Protein AF-0000000086629583 (afdb_homodimer)

Radius of gyration: 38.99 Å; Cα contacts (8 Å, |Δi|>4): 1398; chains: 2; bounding box: 131×143×115 Å

Structure (mmCIF, N/CA/C/O backbone):
data_AF-0000000086629583-model_v1
#
loop_
_entity.id
_entity.type
_entity.pdbx_description
1 polymer 'Zn(2)-C6 fungal-type domain-containing protein'
#
loop_
_atom_site.group_PDB
_atom_site.id
_atom_site.type_symbol
_atom_site.label_atom_id
_atom_site.label_alt_id
_atom_site.label_comp_id
_atom_site.label_asym_id
_atom_site.label_entity_id
_atom_site.label_seq_id
_atom_site.pdbx_PDB_ins_code
_atom_site.Cartn_x
_atom_site.Cartn_y
_atom_site.Cartn_z
_atom_site.occupancy
_atom_site.B_iso_or_equiv
_atom_site.auth_seq_id
_atom_site.auth_comp_id
_atom_site.auth_asym_id
_atom_site.auth_atom_id
_atom_site.pdbx_PDB_model_num
ATOM 1 N N . MET A 1 1 ? 55.531 71.188 -16.859 1 23.86 1 MET A N 1
ATOM 2 C CA . MET A 1 1 ? 55.5 70.938 -18.297 1 23.86 1 MET A CA 1
ATOM 3 C C . MET A 1 1 ? 55.062 69.562 -18.625 1 23.86 1 MET A C 1
ATOM 5 O O . MET A 1 1 ? 55.812 68.562 -18.328 1 23.86 1 MET A O 1
ATOM 9 N N . GLN A 1 2 ? 53.812 69.25 -18.5 1 25.25 2 GLN A N 1
ATOM 10 C CA . GLN A 1 2 ? 52.844 68.25 -18.109 1 25.25 2 GLN A CA 1
ATOM 11 C C . GLN A 1 2 ? 52.562 67.312 -19.281 1 25.25 2 GLN A C 1
ATOM 13 O O . GLN A 1 2 ? 52 67.688 -20.297 1 25.25 2 GLN A O 1
ATOM 18 N N . PRO A 1 3 ? 53.562 66.375 -19.484 1 27.41 3 PRO A N 1
ATOM 19 C CA . PRO A 1 3 ? 53.656 65.688 -20.75 1 27.41 3 PRO A CA 1
ATOM 20 C C . PRO A 1 3 ? 52.375 64.875 -21.062 1 27.41 3 PRO A C 1
ATOM 22 O O . PRO A 1 3 ? 51.719 64.375 -20.156 1 27.41 3 PRO A O 1
ATOM 25 N N . GLN A 1 4 ? 51.75 65.312 -22.109 1 24.98 4 GLN A N 1
ATOM 26 C CA . GLN A 1 4 ? 50.406 65 -22.656 1 24.98 4 GLN A CA 1
ATOM 27 C C . GLN A 1 4 ? 50.312 63.562 -23.094 1 24.98 4 GLN A C 1
ATOM 29 O O . GLN A 1 4 ? 51.062 63.125 -23.984 1 24.98 4 GLN A O 1
ATOM 34 N N . LEU A 1 5 ? 50.125 62.719 -22.062 1 27.83 5 LEU A N 1
ATOM 35 C CA . LEU A 1 5 ? 50.281 61.281 -22.219 1 27.83 5 LEU A CA 1
ATOM 36 C C . LEU A 1 5 ? 49.375 60.75 -23.328 1 27.83 5 LEU A C 1
ATOM 38 O O . LEU A 1 5 ? 48.219 61.156 -23.438 1 27.83 5 LEU A O 1
ATOM 42 N N . PRO A 1 6 ? 49.938 60.219 -24.375 1 29.97 6 PRO A N 1
ATOM 43 C CA . PRO A 1 6 ? 49.281 59.938 -25.656 1 29.97 6 PRO A CA 1
ATOM 44 C C . PRO A 1 6 ? 48.062 59 -25.531 1 29.97 6 PRO A C 1
ATOM 46 O O . PRO A 1 6 ? 47.969 58.25 -24.547 1 29.97 6 PRO A O 1
ATOM 49 N N . PRO A 1 7 ? 46.969 59.281 -26.172 1 27.14 7 PRO A N 1
ATOM 50 C CA . PRO A 1 7 ? 45.594 58.75 -26.078 1 27.14 7 PRO A CA 1
ATOM 51 C C . PRO A 1 7 ? 45.5 57.281 -26.469 1 27.14 7 PRO A C 1
ATOM 53 O O . PRO A 1 7 ? 45.906 56.906 -27.594 1 27.14 7 PRO A O 1
ATOM 56 N N . SER A 1 8 ? 46 56.344 -25.625 1 24.56 8 SER A N 1
ATOM 57 C CA . SER A 1 8 ? 46.156 54.938 -26.031 1 24.56 8 SER A CA 1
ATOM 58 C C . SER A 1 8 ? 44.844 54.375 -26.578 1 24.56 8 SER A C 1
ATOM 60 O O . SER A 1 8 ? 43.781 54.469 -25.922 1 24.56 8 SER A O 1
ATOM 62 N N . THR A 1 9 ? 44.656 54.469 -27.844 1 24.2 9 THR A N 1
ATOM 63 C CA . THR A 1 9 ? 43.531 54.062 -28.688 1 24.2 9 THR A CA 1
ATOM 64 C C . THR A 1 9 ? 43.188 52.594 -28.453 1 24.2 9 THR A C 1
ATOM 66 O O . THR A 1 9 ? 44 51.719 -28.75 1 24.2 9 THR A O 1
ATOM 69 N N . SER A 1 10 ? 42.656 52.25 -27.266 1 23.5 10 SER A N 1
ATOM 70 C CA . SER A 1 10 ? 42.375 50.875 -26.906 1 23.5 10 SER A CA 1
ATOM 71 C C . SER A 1 10 ? 41.438 50.219 -27.906 1 23.5 10 SER A C 1
ATOM 73 O O . SER A 1 10 ? 40.344 50.75 -28.172 1 23.5 10 SER A O 1
ATOM 75 N N . THR A 1 11 ? 42 49.656 -28.953 1 24.16 11 THR A N 1
ATOM 76 C CA . THR A 1 11 ? 41.375 48.906 -30.047 1 24.16 11 THR A CA 1
ATOM 77 C C . THR A 1 11 ? 40.438 47.812 -29.5 1 24.16 11 THR A C 1
ATOM 79 O O . THR A 1 11 ? 40.875 46.969 -28.719 1 24.16 11 THR A O 1
ATOM 82 N N . THR A 1 12 ? 39.188 48.125 -29.297 1 24.84 12 THR A N 1
ATOM 83 C CA . THR A 1 12 ? 38.062 47.312 -28.844 1 24.84 12 THR A CA 1
ATOM 84 C C . THR A 1 12 ? 37.906 46.094 -29.734 1 24.84 12 THR A C 1
ATOM 86 O O . THR A 1 12 ? 37.562 46.188 -30.906 1 24.84 12 THR A O 1
ATOM 89 N N . ASN A 1 13 ? 38.938 45.188 -29.75 1 23.22 13 ASN A N 1
ATOM 90 C CA . ASN A 1 13 ? 38.844 44 -30.609 1 23.22 13 ASN A CA 1
ATOM 91 C C . ASN A 1 13 ? 37.531 43.25 -30.359 1 23.22 13 ASN A C 1
ATOM 93 O O . ASN A 1 13 ? 37.219 42.875 -29.234 1 23.22 13 ASN A O 1
ATOM 97 N N . ASN A 1 14 ? 36.5 43.562 -31.094 1 24.97 14 ASN A N 1
ATOM 98 C CA . ASN A 1 14 ? 35.156 42.969 -31.203 1 24.97 14 ASN A CA 1
ATOM 99 C C . ASN A 1 14 ? 35.219 41.469 -31.406 1 24.97 14 ASN A C 1
ATOM 101 O O . ASN A 1 14 ? 35.406 41 -32.531 1 24.97 14 ASN A O 1
ATOM 105 N N . GLU A 1 15 ? 36 40.719 -30.594 1 24.58 15 GLU A N 1
ATOM 106 C CA . GLU A 1 15 ? 36.094 39.312 -30.922 1 24.58 15 GLU A CA 1
ATOM 107 C C . GLU A 1 15 ? 34.719 38.656 -30.969 1 24.58 15 GLU A C 1
ATOM 109 O O . GLU A 1 15 ? 34 38.656 -29.953 1 24.58 15 GLU A O 1
ATOM 114 N N . ASN A 1 16 ? 34.031 38.781 -32.062 1 26.14 16 ASN A N 1
ATOM 115 C CA . ASN A 1 16 ? 32.781 38.125 -32.406 1 26.14 16 ASN A CA 1
ATOM 116 C C . ASN A 1 16 ? 32.875 36.625 -32.156 1 26.14 16 ASN A C 1
ATOM 118 O O . ASN A 1 16 ? 33.531 35.906 -32.906 1 26.14 16 ASN A O 1
ATOM 122 N N . GLY A 1 17 ? 33.219 36.188 -31.016 1 26.92 17 GLY A N 1
ATOM 123 C CA . GLY A 1 17 ? 33.375 34.75 -30.844 1 26.92 17 GLY A CA 1
ATOM 124 C C . GLY A 1 17 ? 32.156 33.969 -31.344 1 26.92 17 GLY A C 1
ATOM 125 O O . GLY A 1 17 ? 31.047 34.5 -31.359 1 26.92 17 GLY A O 1
ATOM 126 N N . PRO A 1 18 ? 32.406 32.938 -32.156 1 29.06 18 PRO A N 1
ATOM 127 C CA . PRO A 1 18 ? 31.391 32.188 -32.875 1 29.06 18 PRO A CA 1
ATOM 128 C C . PRO A 1 18 ? 30.297 31.641 -31.953 1 29.06 18 PRO A C 1
ATOM 130 O O . PRO A 1 18 ? 30.562 31.391 -30.781 1 29.06 18 PRO A O 1
ATOM 133 N N . ARG A 1 19 ? 29.109 32.094 -32.125 1 32.69 19 ARG A N 1
ATOM 134 C CA . ARG A 1 19 ? 27.859 31.641 -31.484 1 32.69 19 ARG A CA 1
ATOM 135 C C . ARG A 1 19 ? 27.766 30.125 -31.469 1 32.69 19 ARG A C 1
ATOM 137 O O . ARG A 1 19 ? 27.719 29.484 -32.531 1 32.69 19 ARG A O 1
ATOM 144 N N . ASN A 1 20 ? 28.359 29.469 -30.562 1 28.64 20 ASN A N 1
ATOM 145 C CA . ASN A 1 20 ? 28.297 28.016 -30.438 1 28.64 20 ASN A CA 1
ATOM 146 C C . ASN A 1 20 ? 26.844 27.516 -30.438 1 28.64 20 ASN A C 1
ATOM 148 O O . ASN A 1 20 ? 26.078 27.859 -29.547 1 28.64 20 ASN A O 1
ATOM 152 N N . HIS A 1 21 ? 26.25 27.438 -31.531 1 35.31 21 HIS A N 1
ATOM 153 C CA . HIS A 1 21 ? 24.922 26.859 -31.719 1 35.31 21 HIS A CA 1
ATOM 154 C C . HIS A 1 21 ? 24.766 25.562 -30.938 1 35.31 21 HIS A C 1
ATOM 156 O O . HIS A 1 21 ? 25.578 24.641 -31.109 1 35.31 21 HIS A O 1
ATOM 162 N N . LEU A 1 22 ? 24.328 25.625 -29.828 1 38.88 22 LEU A N 1
ATOM 163 C CA . LEU A 1 22 ? 24.125 24.469 -28.969 1 38.88 22 LEU A CA 1
ATOM 164 C C . LEU A 1 22 ? 23.312 23.391 -29.688 1 38.88 22 LEU A C 1
ATOM 166 O O . LEU A 1 22 ? 22.188 23.656 -30.125 1 38.88 22 LEU A O 1
ATOM 170 N N . ARG A 1 23 ? 23.969 22.5 -30.391 1 45.59 23 ARG A N 1
ATOM 171 C CA . ARG A 1 23 ? 23.438 21.328 -31.078 1 45.59 23 ARG A CA 1
ATOM 172 C C . ARG A 1 23 ? 22.484 20.531 -30.188 1 45.59 23 ARG A C 1
ATOM 174 O O . ARG A 1 23 ? 22.734 20.422 -28.984 1 45.59 23 ARG A O 1
ATOM 181 N N . SER A 1 24 ? 21.328 20.375 -30.594 1 52.38 24 SER A N 1
ATOM 182 C CA . SER A 1 24 ? 20.328 19.562 -29.906 1 52.38 24 SER A CA 1
ATOM 183 C C . SER A 1 24 ? 20.875 18.156 -29.656 1 52.38 24 SER A C 1
ATOM 185 O O . SER A 1 24 ? 21.203 17.422 -30.594 1 52.38 24 SER A O 1
ATOM 187 N N . ARG A 1 25 ? 21.453 17.75 -28.547 1 61.03 25 ARG A N 1
ATOM 188 C CA . ARG A 1 25 ? 22.219 16.547 -28.25 1 61.03 25 ARG A CA 1
ATOM 189 C C . ARG A 1 25 ? 21.328 15.312 -28.25 1 61.03 25 ARG A C 1
ATOM 191 O O . ARG A 1 25 ? 21.797 14.195 -28.5 1 61.03 25 ARG A O 1
ATOM 198 N N . ALA A 1 26 ? 19.938 15.461 -28.172 1 64.12 26 ALA A N 1
ATOM 199 C CA . ALA A 1 26 ? 19.062 14.297 -28.062 1 64.12 26 ALA A CA 1
ATOM 200 C C . ALA A 1 26 ? 18.078 14.242 -29.25 1 64.12 26 ALA A C 1
ATOM 202 O O . ALA A 1 26 ? 17.016 13.625 -29.141 1 64.12 26 ALA A O 1
ATOM 203 N N . GLY A 1 27 ? 18.375 14.711 -30.312 1 72.75 27 GLY A N 1
ATOM 204 C CA . GLY A 1 27 ? 17.562 14.742 -31.516 1 72.75 27 GLY A CA 1
ATOM 205 C C . GLY A 1 27 ? 17.609 13.445 -32.312 1 72.75 27 GLY A C 1
ATOM 206 O O . GLY A 1 27 ? 18.484 12.609 -32.094 1 72.75 27 GLY A O 1
ATOM 207 N N . CYS A 1 28 ? 16.594 13.289 -33.25 1 73.38 28 CYS A N 1
ATOM 208 C CA . CYS A 1 28 ? 16.562 12.117 -34.125 1 73.38 28 CYS A CA 1
ATOM 209 C C . CYS A 1 28 ? 17.75 12.109 -35.062 1 73.38 28 CYS A C 1
ATOM 211 O O . CYS A 1 28 ? 18.297 13.164 -35.375 1 73.38 28 CYS A O 1
ATOM 213 N N . TRP A 1 29 ? 18.344 11.008 -35.406 1 77.44 29 TRP A N 1
ATOM 214 C CA . TRP A 1 29 ? 19.516 10.836 -36.25 1 77.44 29 TRP A CA 1
ATOM 215 C C . TRP A 1 29 ? 19.297 11.492 -37.625 1 77.44 29 TRP A C 1
ATOM 217 O O . TRP A 1 29 ? 20.234 12.031 -38.219 1 77.44 29 TRP A O 1
ATOM 227 N N . THR A 1 30 ? 18.172 11.68 -38.062 1 79.75 30 THR A N 1
ATOM 228 C CA . THR A 1 30 ? 17.844 12.289 -39.344 1 79.75 30 THR A CA 1
ATOM 229 C C . THR A 1 30 ? 18.094 13.797 -39.312 1 79.75 30 THR A C 1
ATOM 231 O O . THR A 1 30 ? 18.656 14.359 -40.25 1 79.75 30 THR A O 1
ATOM 234 N N . CYS A 1 31 ? 17.781 14.398 -38.219 1 76.62 31 CYS A N 1
ATOM 235 C CA . CYS A 1 31 ? 17.984 15.836 -38.031 1 76.62 31 CYS A CA 1
ATOM 236 C C . CYS A 1 31 ? 19.438 16.141 -37.719 1 76.62 31 CYS A C 1
ATOM 238 O O . CYS A 1 31 ? 20 17.109 -38.219 1 76.62 31 CYS A O 1
ATOM 240 N N . ARG A 1 32 ? 20.078 15.188 -36.938 1 76.81 32 ARG A N 1
ATOM 241 C CA . ARG A 1 32 ? 21.484 15.344 -36.562 1 76.81 32 ARG A CA 1
ATOM 242 C C . ARG A 1 32 ? 22.391 15.211 -37.781 1 76.81 32 ARG A C 1
ATOM 244 O O . ARG A 1 32 ? 23.359 15.961 -37.938 1 76.81 32 ARG A O 1
ATOM 251 N N . GLU A 1 33 ? 22.078 14.25 -38.656 1 75.12 33 GLU A N 1
ATOM 252 C CA . GLU A 1 33 ? 22.859 14.023 -39.875 1 75.12 33 GLU A CA 1
ATOM 253 C C . GLU A 1 33 ? 22.75 15.211 -40.844 1 75.12 33 GLU A C 1
ATOM 255 O O . GLU A 1 33 ? 23.719 15.547 -41.5 1 75.12 33 GLU A O 1
ATOM 260 N N . LYS A 1 34 ? 21.75 15.953 -40.75 1 75.75 34 LYS A N 1
ATOM 261 C CA . LYS A 1 34 ? 21.516 17.094 -41.625 1 75.75 34 LYS A CA 1
ATOM 262 C C . LYS A 1 34 ? 21.875 18.406 -40.938 1 75.75 34 LYS A C 1
ATOM 264 O O . LYS A 1 34 ? 21.75 19.484 -41.531 1 75.75 34 LYS A O 1
ATOM 269 N N . LYS A 1 35 ? 22.375 18.281 -39.625 1 73.06 35 LYS A N 1
ATOM 270 C CA . LYS A 1 35 ? 22.875 19.391 -38.812 1 73.06 35 LYS A CA 1
ATOM 271 C C . LYS A 1 35 ? 21.828 20.484 -38.688 1 73.06 35 LYS A C 1
ATOM 273 O O . LYS A 1 35 ? 22.156 21.672 -38.781 1 73.06 35 LYS A O 1
ATOM 278 N N . VAL A 1 36 ? 20.5 19.984 -38.656 1 77.94 36 VAL A N 1
ATOM 279 C CA . VAL A 1 36 ? 19.422 20.969 -38.5 1 77.94 36 VAL A CA 1
ATOM 280 C C . VAL A 1 36 ? 18.859 20.859 -37.062 1 77.94 36 VAL A C 1
ATOM 282 O O . VAL A 1 36 ? 19 19.828 -36.406 1 77.94 36 VAL A O 1
ATOM 285 N N . LYS A 1 37 ? 18.297 21.922 -36.594 1 73.25 37 LYS A N 1
ATOM 286 C CA . LYS A 1 37 ? 17.688 21.969 -35.25 1 73.25 37 LYS A CA 1
ATOM 287 C C . LYS A 1 37 ? 16.531 20.984 -35.125 1 73.25 37 LYS A C 1
ATOM 289 O O . LYS A 1 37 ? 15.641 20.969 -35.969 1 73.25 37 LYS A O 1
ATOM 294 N N . CYS A 1 38 ? 16.594 19.891 -34.281 1 70.75 38 CYS A N 1
ATOM 295 C CA . CYS A 1 38 ? 15.609 18.859 -33.969 1 70.75 38 CYS A CA 1
ATOM 296 C C . CYS A 1 38 ? 14.836 19.234 -32.719 1 70.75 38 CYS A C 1
ATOM 298 O O . CYS A 1 38 ? 15.406 19.766 -31.75 1 70.75 38 CYS A O 1
ATOM 300 N N . ASP A 1 39 ? 13.672 19.266 -32.625 1 72.62 39 ASP A N 1
ATOM 301 C CA . ASP A 1 39 ? 12.867 19.609 -31.453 1 72.62 39 ASP A CA 1
ATOM 302 C C . ASP A 1 39 ? 12.859 18.453 -30.438 1 72.62 39 ASP A C 1
ATOM 304 O O . ASP A 1 39 ? 12.203 18.531 -29.406 1 72.62 39 ASP A O 1
ATOM 308 N N . GLU A 1 40 ? 13.539 17.297 -30.594 1 70.81 40 GLU A N 1
ATOM 309 C CA . GLU A 1 40 ? 13.852 16.141 -29.766 1 70.81 40 GLU A CA 1
ATOM 310 C C . GLU A 1 40 ? 12.586 15.43 -29.312 1 70.81 40 GLU A C 1
ATOM 312 O O . GLU A 1 40 ? 12.617 14.633 -28.375 1 70.81 40 GLU A O 1
ATOM 317 N N . THR A 1 41 ? 11.578 15.695 -30.062 1 72.75 41 THR A N 1
ATOM 318 C CA . THR A 1 41 ? 10.312 15.023 -29.781 1 72.75 41 THR A CA 1
ATOM 319 C C . THR A 1 41 ? 10.32 13.594 -30.312 1 72.75 41 THR A C 1
ATOM 321 O O . THR A 1 41 ? 10.727 13.359 -31.453 1 72.75 41 THR A O 1
ATOM 324 N N . ARG A 1 42 ? 10.188 12.523 -29.406 1 70.62 42 ARG A N 1
ATOM 325 C CA . ARG A 1 42 ? 10.102 11.117 -29.766 1 70.62 42 ARG A CA 1
ATOM 326 C C . ARG A 1 42 ? 8.656 10.648 -29.828 1 70.62 42 ARG A C 1
ATOM 328 O O . ARG A 1 42 ? 7.781 11.227 -29.172 1 70.62 42 ARG A O 1
ATOM 335 N N . PRO A 1 43 ? 8.43 9.695 -30.797 1 70.31 43 PRO A N 1
ATOM 336 C CA . PRO A 1 43 ? 9.359 8.898 -31.609 1 70.31 43 PRO A CA 1
ATOM 337 C C . PRO A 1 43 ? 9.742 9.586 -32.906 1 70.31 43 PRO A C 1
ATOM 339 O O . PRO A 1 43 ? 10.734 9.211 -33.531 1 70.31 43 PRO A O 1
ATOM 342 N N . GLN A 1 44 ? 8.992 10.523 -33.281 1 77.38 44 GLN A N 1
ATOM 343 C CA . GLN A 1 44 ? 9.297 11.266 -34.5 1 77.38 44 GLN A CA 1
ATOM 344 C C . GLN A 1 44 ? 9.32 12.766 -34.25 1 77.38 44 GLN A C 1
ATOM 346 O O . GLN A 1 44 ? 8.398 13.312 -33.625 1 77.38 44 GLN A O 1
ATOM 351 N N . CYS A 1 45 ? 10.344 13.398 -34.562 1 74.06 45 CYS A N 1
ATOM 352 C CA . CYS A 1 45 ? 10.461 14.836 -34.344 1 74.06 45 CYS A CA 1
ATOM 353 C C . CYS A 1 45 ? 9.602 15.617 -35.344 1 74.06 45 CYS A C 1
ATOM 355 O O . CYS A 1 45 ? 9.328 15.133 -36.438 1 74.06 45 CYS A O 1
ATOM 357 N N . ARG A 1 46 ? 9.141 16.672 -34.906 1 75.75 46 ARG A N 1
ATOM 358 C CA . ARG A 1 46 ? 8.211 17.484 -35.688 1 75.75 46 ARG A CA 1
ATOM 359 C C . ARG A 1 46 ? 8.805 17.844 -37.031 1 75.75 46 ARG A C 1
ATOM 361 O O . ARG A 1 46 ? 8.07 17.969 -38.031 1 75.75 46 ARG A O 1
ATOM 368 N N . ARG A 1 47 ? 10.031 17.875 -37.031 1 77.75 47 ARG A N 1
ATOM 369 C CA . ARG A 1 47 ? 10.695 18.297 -38.281 1 77.75 47 ARG A CA 1
ATOM 370 C C . ARG A 1 47 ? 10.719 17.156 -39.281 1 77.75 47 ARG A C 1
ATOM 372 O O . ARG A 1 47 ? 10.43 17.375 -40.469 1 77.75 47 ARG A O 1
ATOM 379 N N . CYS A 1 48 ? 10.938 16.047 -38.812 1 75.62 48 CYS A N 1
ATOM 380 C CA . CYS A 1 48 ? 10.953 14.875 -39.688 1 75.62 48 CYS A CA 1
ATOM 381 C C . CYS A 1 48 ? 9.547 14.555 -40.188 1 75.62 48 CYS A C 1
ATOM 383 O O . CYS A 1 48 ? 9.367 14.219 -41.375 1 75.62 48 CYS A O 1
ATOM 385 N N . ILE A 1 49 ? 8.609 14.828 -39.406 1 73.88 49 ILE A N 1
ATOM 386 C CA . ILE A 1 49 ? 7.211 14.656 -39.781 1 73.88 49 ILE A CA 1
ATOM 387 C C . ILE A 1 49 ? 6.832 15.672 -40.875 1 73.88 49 ILE A C 1
ATOM 389 O O . ILE A 1 49 ? 6.246 15.312 -41.906 1 73.88 49 ILE A O 1
ATOM 393 N N . ARG A 1 50 ? 7.156 16.859 -40.688 1 75.69 50 ARG A N 1
ATOM 394 C CA . ARG A 1 50 ? 6.785 17.953 -41.594 1 75.69 50 ARG A CA 1
ATOM 395 C C . ARG A 1 50 ? 7.414 17.75 -42.969 1 75.69 50 ARG A C 1
ATOM 397 O O . ARG A 1 50 ? 6.777 18.016 -43.969 1 75.69 50 ARG A O 1
ATOM 404 N N . LEU A 1 51 ? 8.656 17.281 -42.938 1 78.75 51 LEU A N 1
ATOM 405 C CA . LEU A 1 51 ? 9.414 17.172 -44.156 1 78.75 51 LEU A CA 1
ATOM 406 C C . LEU A 1 51 ? 9.312 15.766 -44.75 1 78.75 51 LEU A C 1
ATOM 408 O O . LEU A 1 51 ? 9.938 15.461 -45.75 1 78.75 51 LEU A O 1
ATOM 412 N N . ASN A 1 52 ? 8.453 14.977 -44.094 1 72.5 52 ASN A N 1
ATOM 413 C CA . ASN A 1 52 ? 8.188 13.602 -44.531 1 72.5 52 ASN A CA 1
ATOM 414 C C . ASN A 1 52 ? 9.484 12.812 -44.719 1 72.5 52 ASN A C 1
ATOM 416 O O . ASN A 1 52 ? 9.719 12.234 -45.781 1 72.5 52 ASN A O 1
ATOM 420 N N . ARG A 1 53 ? 10.305 12.977 -43.75 1 76.31 53 ARG A N 1
ATOM 421 C CA . ARG A 1 53 ? 11.578 12.258 -43.75 1 76.31 53 ARG A CA 1
ATOM 422 C C . ARG A 1 53 ? 11.602 11.18 -42.656 1 76.31 53 ARG A C 1
ATOM 424 O O . ARG A 1 53 ? 10.906 11.297 -41.656 1 76.31 53 ARG A O 1
ATOM 431 N N . PRO A 1 54 ? 12.227 10.039 -42.875 1 74.12 54 PRO A N 1
ATOM 432 C CA . PRO A 1 54 ? 12.359 9.031 -41.812 1 74.12 54 PRO A CA 1
ATOM 433 C C . PRO A 1 54 ? 13.086 9.57 -40.562 1 74.12 54 PRO A C 1
ATOM 435 O O . PRO A 1 54 ? 14.172 10.133 -40.688 1 74.12 54 PRO A O 1
ATOM 438 N N . CYS A 1 55 ? 12.383 9.641 -39.375 1 71 55 CYS A N 1
ATOM 439 C CA . CYS A 1 55 ? 12.891 10.141 -38.125 1 71 55 CYS A CA 1
ATOM 440 C C . CYS A 1 55 ? 13.531 9.023 -37.312 1 71 55 CYS A C 1
ATOM 442 O O . CYS A 1 55 ? 12.852 8.07 -36.906 1 71 55 CYS A O 1
ATOM 444 N N . ASP A 1 56 ? 14.742 8.891 -37.188 1 72.06 56 ASP A N 1
ATOM 445 C CA . ASP A 1 56 ? 15.539 7.828 -36.562 1 72.06 56 ASP A CA 1
ATOM 446 C C . ASP A 1 56 ? 16.125 8.266 -35.25 1 72.06 56 ASP A C 1
ATOM 448 O O . ASP A 1 56 ? 16.969 9.164 -35.188 1 72.06 56 ASP A O 1
ATOM 452 N N . TYR A 1 57 ? 15.547 7.809 -34.188 1 70.25 57 TYR A N 1
ATOM 453 C CA . TYR A 1 57 ? 16.062 8.07 -32.875 1 70.25 57 TYR A CA 1
ATOM 454 C C . TYR A 1 57 ? 16.812 6.859 -32.312 1 70.25 57 TYR A C 1
ATOM 456 O O . TYR A 1 57 ? 17.062 6.758 -31.125 1 70.25 57 TYR A O 1
ATOM 464 N N . GLU A 1 58 ? 17.312 5.918 -33.094 1 63.78 58 GLU A N 1
ATOM 465 C CA . GLU A 1 58 ? 18.031 4.711 -32.719 1 63.78 58 GLU A CA 1
ATOM 466 C C . GLU A 1 58 ? 19.344 5.055 -32 1 63.78 58 GLU A C 1
ATOM 468 O O . GLU A 1 58 ? 20.094 5.906 -32.5 1 63.78 58 GLU A O 1
ATOM 473 N N . PRO A 1 59 ? 19.516 4.582 -30.766 1 56.78 59 PRO A N 1
ATOM 474 C CA . PRO A 1 59 ? 20.812 4.832 -30.141 1 56.78 59 PRO A CA 1
ATOM 475 C C . PRO A 1 59 ? 21.969 4.27 -30.953 1 56.78 59 PRO A C 1
ATOM 477 O O . PRO A 1 59 ? 21.906 3.137 -31.438 1 56.78 59 PRO A O 1
ATOM 480 N N . ARG A 1 60 ? 22.844 5.027 -31.516 1 54.53 60 ARG A N 1
ATOM 481 C CA . ARG A 1 60 ? 24.062 4.531 -32.156 1 54.53 60 ARG A CA 1
ATOM 482 C C . ARG A 1 60 ? 25.234 4.516 -31.188 1 54.53 60 ARG A C 1
ATOM 484 O O . ARG A 1 60 ? 25.406 5.441 -30.391 1 54.53 60 ARG A O 1
ATOM 491 N N . PRO A 1 61 ? 25.797 3.334 -31.031 1 41.59 61 PRO A N 1
ATOM 492 C CA . PRO A 1 61 ? 26.938 3.254 -30.109 1 41.59 61 PRO A CA 1
ATOM 493 C C . PRO A 1 61 ? 28 4.32 -30.391 1 41.59 61 PRO A C 1
ATOM 495 O O . PRO A 1 61 ? 28.281 4.629 -31.547 1 41.59 61 PRO A O 1
ATOM 498 N N . ARG A 1 62 ? 28.125 5.148 -29.547 1 41.31 62 ARG A N 1
ATOM 499 C CA . ARG A 1 62 ? 29.297 5.996 -29.656 1 41.31 62 ARG A CA 1
ATOM 500 C C . ARG A 1 62 ? 30.562 5.164 -29.906 1 41.31 62 ARG A C 1
ATOM 502 O O . ARG A 1 62 ? 30.656 4.027 -29.438 1 41.31 62 ARG A O 1
ATOM 509 N N . LYS A 1 63 ? 31.344 5.402 -30.828 1 32.69 63 LYS A N 1
ATOM 510 C CA . LYS A 1 63 ? 32.656 4.785 -31.016 1 32.69 63 LYS A CA 1
ATOM 511 C C . LYS A 1 63 ? 33.438 4.738 -29.719 1 32.69 63 LYS A C 1
ATOM 513 O O . LYS A 1 63 ? 33.531 5.746 -29 1 32.69 63 LYS A O 1
ATOM 518 N N . ALA A 1 64 ? 33.594 3.549 -29.109 1 30.39 64 ALA A N 1
ATOM 519 C CA . ALA A 1 64 ? 34.469 3.357 -27.953 1 30.39 64 ALA A CA 1
ATOM 520 C C . ALA A 1 64 ? 35.812 4.082 -28.141 1 30.39 64 ALA A C 1
ATOM 522 O O . ALA A 1 64 ? 36.438 3.949 -29.203 1 30.39 64 ALA A O 1
ATOM 523 N N . TYR A 1 65 ? 36.031 5.23 -27.688 1 28.12 65 TYR A N 1
ATOM 524 C CA . TYR A 1 65 ? 37.375 5.781 -27.719 1 28.12 65 TYR A CA 1
ATOM 525 C C . TYR A 1 65 ? 38.375 4.809 -27.125 1 28.12 65 TYR A C 1
ATOM 527 O O . TYR A 1 65 ? 38.156 4.23 -26.062 1 28.12 65 TYR A O 1
ATOM 535 N N . THR A 1 66 ? 39.156 4.109 -27.953 1 26.66 66 THR A N 1
ATOM 536 C CA . THR A 1 66 ? 40.312 3.248 -27.656 1 26.66 66 THR A CA 1
ATOM 537 C C . THR A 1 66 ? 41.281 3.939 -26.703 1 26.66 66 THR A C 1
ATOM 539 O O . THR A 1 66 ? 41.906 4.93 -27.062 1 26.66 66 THR A O 1
ATOM 542 N N . ARG A 1 67 ? 40.875 4.109 -25.5 1 23.72 67 ARG A N 1
ATOM 543 C CA . ARG A 1 67 ? 41.938 4.621 -24.672 1 23.72 67 ARG A CA 1
ATOM 544 C C . ARG A 1 67 ? 43.188 3.732 -24.766 1 23.72 67 ARG A C 1
ATOM 546 O O . ARG A 1 67 ? 43.062 2.506 -24.719 1 23.72 67 ARG A O 1
ATOM 553 N N . ARG A 1 68 ? 44.312 4.27 -25.062 1 22.34 68 ARG A N 1
ATOM 554 C CA . ARG A 1 68 ? 45.688 3.811 -25.141 1 22.34 68 ARG A CA 1
ATOM 555 C C . ARG A 1 68 ? 46.094 3.062 -23.875 1 22.34 68 ARG A C 1
ATOM 557 O O . ARG A 1 68 ? 45.906 3.553 -22.766 1 22.34 68 ARG A O 1
ATOM 564 N N . GLN A 1 69 ? 46.375 1.655 -23.891 1 20.81 69 GLN A N 1
ATOM 565 C CA . GLN A 1 69 ? 46.812 0.551 -23.031 1 20.81 69 GLN A CA 1
ATOM 566 C C . GLN A 1 69 ? 48.094 0.911 -22.281 1 20.81 69 GLN A C 1
ATOM 568 O O . GLN A 1 69 ? 49.188 0.673 -22.781 1 20.81 69 GLN A O 1
ATOM 573 N N . GLN A 1 70 ? 48.344 2.025 -21.656 1 19.08 70 GLN A N 1
ATOM 574 C CA . GLN A 1 70 ? 49.75 2.023 -21.266 1 19.08 70 GLN A CA 1
ATOM 575 C C . GLN A 1 70 ? 50.125 0.75 -20.516 1 19.08 70 GLN A C 1
ATOM 577 O O . GLN A 1 70 ? 49.312 0.236 -19.734 1 19.08 70 GLN A O 1
ATOM 582 N N . ALA A 1 71 ? 51.344 0.056 -20.844 1 21.12 71 ALA A N 1
ATOM 583 C CA . ALA A 1 71 ? 52.125 -1.149 -20.641 1 21.12 71 ALA A CA 1
ATOM 584 C C . ALA A 1 71 ? 52.531 -1.309 -19.172 1 21.12 71 ALA A C 1
ATOM 586 O O . ALA A 1 71 ? 53.406 -0.593 -18.688 1 21.12 71 ALA A O 1
ATOM 587 N N . ARG A 1 72 ? 51.688 -1.254 -18.203 1 18.86 72 ARG A N 1
ATOM 588 C CA . ARG A 1 72 ? 52.344 -1.36 -16.906 1 18.86 72 ARG A CA 1
ATOM 589 C C . ARG A 1 72 ? 53.188 -2.625 -16.812 1 18.86 72 ARG A C 1
ATOM 591 O O . ARG A 1 72 ? 52.812 -3.68 -17.312 1 18.86 72 ARG A O 1
ATOM 598 N N . SER A 1 73 ? 54.5 -2.609 -16.281 1 17.58 73 SER A N 1
ATOM 599 C CA . SER A 1 73 ? 55.75 -3.344 -16.031 1 17.58 73 SER A CA 1
ATOM 600 C C . SER A 1 73 ? 55.5 -4.586 -15.18 1 17.58 73 SER A C 1
ATOM 602 O O . SER A 1 73 ? 54.5 -4.656 -14.453 1 17.58 73 SER A O 1
ATOM 604 N N . GLN A 1 74 ? 56.438 -5.715 -15.242 1 16.52 74 GLN A N 1
ATOM 605 C CA . GLN A 1 74 ? 56.75 -7.137 -15.156 1 16.52 74 GLN A CA 1
ATOM 606 C C . GLN A 1 74 ? 56.844 -7.59 -13.703 1 16.52 74 GLN A C 1
ATOM 608 O O . GLN A 1 74 ? 56.781 -8.789 -13.414 1 16.52 74 GLN A O 1
ATOM 613 N N . THR A 1 75 ? 57.031 -6.867 -12.578 1 16.53 75 THR A N 1
ATOM 614 C CA . THR A 1 75 ? 58.062 -7.359 -11.68 1 16.53 75 THR A CA 1
ATOM 615 C C . THR A 1 75 ? 57.688 -8.719 -11.109 1 16.53 75 THR A C 1
ATOM 617 O O . THR A 1 75 ? 56.5 -8.992 -10.867 1 16.53 75 THR A O 1
ATOM 620 N N . GLN A 1 76 ? 58.812 -9.68 -10.742 1 15.85 76 GLN A N 1
ATOM 621 C CA . GLN A 1 76 ? 59.344 -11.023 -10.516 1 15.85 76 GLN A CA 1
ATOM 622 C C . GLN A 1 76 ? 58.906 -11.555 -9.148 1 15.85 76 GLN A C 1
ATOM 624 O O . GLN A 1 76 ? 59.125 -12.734 -8.844 1 15.85 76 GLN A O 1
ATOM 629 N N . THR A 1 77 ? 58.156 -11.008 -8.289 1 15.85 77 THR A N 1
ATOM 630 C CA . THR A 1 77 ? 58.625 -11.352 -6.953 1 15.85 77 THR A CA 1
ATOM 631 C C . THR A 1 77 ? 58.594 -12.867 -6.746 1 15.85 77 THR A C 1
ATOM 633 O O . THR A 1 77 ? 57.781 -13.562 -7.332 1 15.85 77 THR A O 1
ATOM 636 N N . GLN A 1 78 ? 59.469 -13.367 -5.676 1 15.49 78 GLN A N 1
ATOM 637 C CA . GLN A 1 78 ? 60.312 -14.367 -5.059 1 15.49 78 GLN A CA 1
ATOM 638 C C . GLN A 1 78 ? 59.5 -15.562 -4.562 1 15.49 78 GLN A C 1
ATOM 640 O O . GLN A 1 78 ? 58.312 -15.445 -4.316 1 15.49 78 GLN A O 1
ATOM 645 N N . SER A 1 79 ? 60.281 -16.75 -4.293 1 15.62 79 SER A N 1
ATOM 646 C CA . SER A 1 79 ? 60.5 -18.188 -4.262 1 15.62 79 SER A CA 1
ATOM 647 C C . SER A 1 79 ? 59.969 -18.797 -2.969 1 15.62 79 SER A C 1
ATOM 649 O O . SER A 1 79 ? 59.781 -20.016 -2.887 1 15.62 79 SER A O 1
ATOM 651 N N . TYR A 1 80 ? 59.75 -18.188 -1.792 1 14.59 80 TYR A N 1
ATOM 652 C CA . TYR A 1 80 ? 60.344 -18.875 -0.66 1 14.59 80 TYR A CA 1
ATOM 653 C C . TYR A 1 80 ? 59.719 -20.266 -0.494 1 14.59 80 TYR A C 1
ATOM 655 O O . TYR A 1 80 ? 58.594 -20.516 -0.919 1 14.59 80 TYR A O 1
ATOM 663 N N . SER A 1 81 ? 60.375 -21.203 0.415 1 15.04 81 SER A N 1
ATOM 664 C CA . SER A 1 81 ? 61.031 -22.469 0.743 1 15.04 81 SER A CA 1
ATOM 665 C C . SER A 1 81 ? 60.062 -23.422 1.418 1 15.04 81 SER A C 1
ATOM 667 O O . SER A 1 81 ? 60 -24.609 1.058 1 15.04 81 SER A O 1
ATOM 669 N N . HIS A 1 82 ? 59.625 -23.25 2.732 1 14.26 82 HIS A N 1
ATOM 670 C CA . HIS A 1 82 ? 60.156 -24.172 3.729 1 14.26 82 HIS A CA 1
ATOM 671 C C . HIS A 1 82 ? 59.438 -25.531 3.625 1 14.26 82 HIS A C 1
ATOM 673 O O . HIS A 1 82 ? 58.375 -25.641 2.994 1 14.26 82 HIS A O 1
ATOM 679 N N . SER A 1 83 ? 59.281 -26.203 4.863 1 14.69 83 SER A N 1
ATOM 680 C CA . SER A 1 83 ? 59.844 -27.375 5.535 1 14.69 83 SER A CA 1
ATOM 681 C C . SER A 1 83 ? 58.938 -28.594 5.371 1 14.69 83 SER A C 1
ATOM 683 O O . SER A 1 83 ? 57.781 -28.453 4.996 1 14.69 83 SER A O 1
ATOM 685 N N . GLN A 1 84 ? 58.969 -29.609 6.469 1 14.41 84 GLN A N 1
ATOM 686 C CA . GLN A 1 84 ? 59.531 -30.938 6.707 1 14.41 84 GLN A CA 1
ATOM 687 C C . GLN A 1 84 ? 58.406 -31.984 6.699 1 14.41 84 GLN A C 1
ATOM 689 O O . GLN A 1 84 ? 58.5 -33 6.008 1 14.41 84 GLN A O 1
ATOM 694 N N . TYR A 1 85 ? 57.656 -32.219 7.973 1 13.68 85 TYR A N 1
ATOM 695 C CA . TYR A 1 85 ? 57.906 -33.438 8.758 1 13.68 85 TYR A CA 1
ATOM 696 C C . TYR A 1 85 ? 57.188 -34.625 8.141 1 13.68 85 TYR A C 1
ATOM 698 O O . TYR A 1 85 ? 56.25 -34.469 7.355 1 13.68 85 TYR A O 1
ATOM 706 N N . SER A 1 86 ? 57.031 -35.781 9.008 1 14.34 86 SER A N 1
ATOM 707 C CA . SER A 1 86 ? 57.438 -37.188 9.164 1 14.34 86 SER A CA 1
ATOM 708 C C . SER A 1 86 ? 56.344 -38.125 8.695 1 14.34 86 SER A C 1
ATOM 710 O O . SER A 1 86 ? 55.188 -37.719 8.586 1 14.34 86 SER A O 1
ATOM 712 N N . ALA A 1 87 ? 56.562 -39.562 8.938 1 14.42 87 ALA A N 1
ATOM 713 C CA . ALA A 1 87 ? 56.688 -40.875 8.328 1 14.42 87 ALA A CA 1
ATOM 714 C C . ALA A 1 87 ? 55.438 -41.719 8.57 1 14.42 87 ALA A C 1
ATOM 716 O O . ALA A 1 87 ? 54.938 -42.406 7.652 1 14.42 87 ALA A O 1
ATOM 717 N N . GLY A 1 88 ? 55.031 -42.094 9.859 1 14.01 88 GLY A N 1
ATOM 718 C CA . GLY A 1 88 ? 55.188 -43.5 10.195 1 14.01 88 GLY A CA 1
ATOM 719 C C . GLY A 1 88 ? 54.125 -44.375 9.539 1 14.01 88 GLY A C 1
ATOM 720 O O . GLY A 1 88 ? 53.188 -43.875 8.945 1 14.01 88 GLY A O 1
ATOM 721 N N . SER A 1 89 ? 53.719 -45.656 10.203 1 14.27 89 SER A N 1
ATOM 722 C CA . SER A 1 89 ? 53.812 -47.094 10.023 1 14.27 89 SER A CA 1
ATOM 723 C C . SER A 1 89 ? 52.5 -47.688 9.547 1 14.27 89 SER A C 1
ATOM 725 O O . SER A 1 89 ? 52.438 -48.375 8.516 1 14.27 89 SER A O 1
ATOM 727 N N . ASN A 1 90 ? 51.656 -48.469 10.469 1 14.02 90 ASN A N 1
ATOM 728 C CA . ASN A 1 90 ? 51.562 -49.938 10.492 1 14.02 90 ASN A CA 1
ATOM 729 C C . ASN A 1 90 ? 50.438 -50.438 9.625 1 14.02 90 ASN A C 1
ATOM 731 O O . ASN A 1 90 ? 49.531 -49.688 9.289 1 14.02 90 ASN A O 1
ATOM 735 N N . PRO A 1 91 ? 49.812 -51.875 9.922 1 14.54 91 PRO A N 1
ATOM 736 C CA . PRO A 1 91 ? 49.75 -53.219 9.32 1 14.54 91 PRO A CA 1
ATOM 737 C C . PRO A 1 91 ? 48.375 -53.531 8.727 1 14.54 91 PRO A C 1
ATOM 739 O O . PRO A 1 91 ? 47.438 -52.75 8.898 1 14.54 91 PRO A O 1
ATOM 742 N N . ALA A 1 92 ? 47.688 -54.938 9.031 1 14.19 92 ALA A N 1
ATOM 743 C CA . ALA A 1 92 ? 47.469 -56.188 8.344 1 14.19 92 ALA A CA 1
ATOM 744 C C . ALA A 1 92 ? 46 -56.406 7.961 1 14.19 92 ALA A C 1
ATOM 746 O O . ALA A 1 92 ? 45.688 -56.656 6.801 1 14.19 92 ALA A O 1
ATOM 747 N N . SER A 1 93 ? 45 -57.125 8.789 1 14.12 93 SER A N 1
ATOM 748 C CA . SER A 1 93 ? 44.656 -58.531 8.641 1 14.12 93 SER A CA 1
ATOM 749 C C . SER A 1 93 ? 43.344 -58.688 7.84 1 14.12 93 SER A C 1
ATOM 751 O O . SER A 1 93 ? 43.375 -58.562 6.613 1 14.12 93 SER A O 1
ATOM 753 N N . ALA A 1 94 ? 42.094 -59.438 8.367 1 14.19 94 ALA A N 1
ATOM 754 C CA . ALA A 1 94 ? 41.688 -60.812 8.117 1 14.19 94 ALA A CA 1
ATOM 755 C C . ALA A 1 94 ? 40.562 -60.875 7.078 1 14.19 94 ALA A C 1
ATOM 757 O O . ALA A 1 94 ? 40 -59.844 6.715 1 14.19 94 ALA A O 1
ATOM 758 N N . SER A 1 95 ? 39.344 -61.844 7.281 1 14.35 95 SER A N 1
ATOM 759 C CA . SER A 1 95 ? 38.906 -63.188 6.848 1 14.35 95 SER A CA 1
ATOM 760 C C . SER A 1 95 ? 37.688 -63.094 5.957 1 14.35 95 SER A C 1
ATOM 762 O O . SER A 1 95 ? 37.688 -63.562 4.82 1 14.35 95 SER A O 1
ATOM 764 N N . SER A 1 96 ? 36.375 -63.844 6.328 1 14.25 96 SER A N 1
ATOM 765 C CA . SER A 1 96 ? 35.844 -65.062 5.816 1 14.25 96 SER A CA 1
ATOM 766 C C . SER A 1 96 ? 34.719 -64.812 4.832 1 14.25 96 SER A C 1
ATOM 768 O O . SER A 1 96 ? 34.156 -63.75 4.785 1 14.25 96 SER A O 1
ATOM 770 N N . PRO A 1 97 ? 33.625 -66 4.594 1 14.91 97 PRO A N 1
ATOM 771 C CA . PRO A 1 97 ? 33.188 -66.875 3.51 1 14.91 97 PRO A CA 1
ATOM 772 C C . PRO A 1 97 ? 31.797 -66.5 2.967 1 14.91 97 PRO A C 1
ATOM 774 O O . PRO A 1 97 ? 31.625 -66.375 1.754 1 14.91 97 PRO A O 1
ATOM 777 N N . ARG A 1 98 ? 30.438 -66.875 3.621 1 14.02 98 ARG A N 1
ATOM 778 C CA . ARG A 1 98 ? 29.641 -68 3.266 1 14.02 98 ARG A CA 1
ATOM 779 C C . ARG A 1 98 ? 28.641 -67.688 2.162 1 14.02 98 ARG A C 1
ATOM 781 O O . ARG A 1 98 ? 28.422 -66.5 1.859 1 14.02 98 ARG A O 1
ATOM 788 N N . SER A 1 99 ? 27.203 -68.312 2.258 1 14.12 99 SER A N 1
ATOM 789 C CA . SER A 1 99 ? 26.438 -69.438 1.667 1 14.12 99 SER A CA 1
ATOM 790 C C . SER A 1 99 ? 25.359 -68.875 0.733 1 14.12 99 SER A C 1
ATOM 792 O O . SER A 1 99 ? 25.016 -67.75 0.762 1 14.12 99 SER A O 1
ATOM 794 N N . ASP A 1 100 ? 24 -69.688 0.553 1 14.31 100 ASP A N 1
ATOM 795 C CA . ASP A 1 100 ? 23.359 -70.625 -0.385 1 14.31 100 ASP A CA 1
ATOM 796 C C . ASP A 1 100 ? 22.109 -70 -0.992 1 14.31 100 ASP A C 1
ATOM 798 O O . ASP A 1 100 ? 21.922 -70 -2.213 1 14.31 100 ASP A O 1
ATOM 802 N N . LEU A 1 101 ? 20.719 -70 -0.347 1 13.84 101 LEU A N 1
ATOM 803 C CA . LEU A 1 101 ? 19.656 -70.938 -0.696 1 13.84 101 LEU A CA 1
ATOM 804 C C . LEU A 1 101 ? 18.766 -70.375 -1.788 1 13.84 101 LEU A C 1
ATOM 806 O O . LEU A 1 101 ? 18.719 -69.188 -1.981 1 13.84 101 LEU A O 1
ATOM 810 N N . ASN A 1 102 ? 17.469 -71.125 -2.223 1 14.14 102 ASN A N 1
ATOM 811 C CA . ASN A 1 102 ? 16.766 -71.875 -3.26 1 14.14 102 ASN A CA 1
ATOM 812 C C . ASN A 1 102 ? 15.578 -71.125 -3.814 1 14.14 102 ASN A C 1
ATOM 814 O O . ASN A 1 102 ? 15.438 -71 -5.031 1 14.14 102 ASN A O 1
ATOM 818 N N . LEU A 1 103 ? 14.164 -71.188 -3.229 1 13.47 103 LEU A N 1
ATOM 819 C CA . LEU A 1 103 ? 13.094 -72 -3.727 1 13.47 103 LEU A CA 1
ATOM 820 C C . LEU A 1 103 ? 12.234 -71.25 -4.746 1 13.47 103 LEU A C 1
ATOM 822 O O . LEU A 1 103 ? 12.219 -70.062 -4.77 1 13.47 103 LEU A O 1
ATOM 826 N N . ALA A 1 104 ? 10.664 -71.688 -4.957 1 14.32 104 ALA A N 1
ATOM 827 C CA . ALA A 1 104 ? 9.836 -72.438 -5.859 1 14.32 104 ALA A CA 1
ATOM 828 C C . ALA A 1 104 ? 8.82 -71.562 -6.586 1 14.32 104 ALA A C 1
ATOM 830 O O . ALA A 1 104 ? 8.75 -71.625 -7.82 1 14.32 104 ALA A O 1
ATOM 831 N N . GLY A 1 105 ? 7.359 -71.688 -6.285 1 13.89 105 GLY A N 1
ATOM 832 C CA . GLY A 1 105 ? 6.359 -72.438 -7.051 1 13.89 105 GLY A CA 1
ATOM 833 C C . GLY A 1 105 ? 5.566 -71.562 -7.992 1 13.89 105 GLY A C 1
ATOM 834 O O . GLY A 1 105 ? 5.699 -70.312 -7.961 1 13.89 105 GLY A O 1
ATOM 835 N N . THR A 1 106 ? 4.078 -71.812 -8.156 1 14.39 106 THR A N 1
ATOM 836 C CA . THR A 1 106 ? 3.207 -72.438 -9.148 1 14.39 106 THR A CA 1
ATOM 837 C C . THR A 1 106 ? 2.344 -71.375 -9.844 1 14.39 106 THR A C 1
ATOM 839 O O . THR A 1 106 ? 2.236 -70.25 -9.375 1 14.39 106 THR A O 1
ATOM 842 N N . PRO A 1 107 ? 0.819 -71.625 -10.062 1 14.5 107 PRO A N 1
ATOM 843 C CA . PRO A 1 107 ? 0.047 -72.062 -11.227 1 14.5 107 PRO A CA 1
ATOM 844 C C . PRO A 1 107 ? -0.833 -71 -11.812 1 14.5 107 PRO A C 1
ATOM 846 O O . PRO A 1 107 ? -0.756 -70.688 -13.008 1 14.5 107 PRO A O 1
ATOM 849 N N . SER A 1 108 ? -2.336 -70.875 -11.492 1 13.65 108 SER A N 1
ATOM 850 C CA . SER A 1 108 ? -3.461 -71.438 -12.25 1 13.65 108 SER A CA 1
ATOM 851 C C . SER A 1 108 ? -4.188 -70.312 -13.016 1 13.65 108 SER A C 1
ATOM 853 O O . SER A 1 108 ? -3.949 -69.125 -12.781 1 13.65 108 SER A O 1
ATOM 855 N N . SER A 1 109 ? -5.691 -70.125 -12.914 1 13.95 109 SER A N 1
ATOM 856 C CA . SER A 1 109 ? -6.801 -70.562 -13.758 1 13.95 109 SER A CA 1
ATOM 857 C C . SER A 1 109 ? -7.426 -69.375 -14.5 1 13.95 109 SER A C 1
ATOM 859 O O . SER A 1 109 ? -7.145 -68.188 -14.188 1 13.95 109 SER A O 1
ATOM 861 N N . ALA A 1 110 ? -8.938 -69.25 -14.617 1 14.05 110 ALA A N 1
ATOM 862 C CA . ALA A 1 110 ? -9.953 -69.625 -15.578 1 14.05 110 ALA A CA 1
ATOM 863 C C . ALA A 1 110 ? -10.641 -68.438 -16.203 1 14.05 110 ALA A C 1
ATOM 865 O O . ALA A 1 110 ? -10.703 -68.312 -17.422 1 14.05 110 ALA A O 1
ATOM 866 N N . PHE A 1 111 ? -11.938 -68 -15.812 1 13.98 111 PHE A N 1
ATOM 867 C CA . PHE A 1 111 ? -13.156 -68.312 -16.547 1 13.98 111 PHE A CA 1
ATOM 868 C C . PHE A 1 111 ? -13.578 -67.125 -17.391 1 13.98 111 PHE A C 1
ATOM 870 O O . PHE A 1 111 ? -13.133 -66 -17.156 1 13.98 111 PHE A O 1
ATOM 877 N N . GLY A 1 112 ? -15.016 -66.875 -17.766 1 13.94 112 GLY A N 1
ATOM 878 C CA . GLY A 1 112 ? -15.961 -67.062 -18.859 1 13.94 112 GLY A CA 1
ATOM 879 C C . GLY A 1 112 ? -16.531 -65.75 -19.406 1 13.94 112 GLY A C 1
ATOM 880 O O . GLY A 1 112 ? -16.516 -65.5 -20.609 1 13.94 112 GLY A O 1
ATOM 881 N N . CYS A 1 113 ? -17.484 -64.875 -18.797 1 13.95 113 CYS A N 1
ATOM 882 C CA . CYS A 1 113 ? -18.844 -64.875 -19.328 1 13.95 113 CYS A CA 1
ATOM 883 C C . CYS A 1 113 ? -19.031 -63.844 -20.391 1 13.95 113 CYS A C 1
ATOM 885 O O . CYS A 1 113 ? -18.25 -62.875 -20.469 1 13.95 113 CYS A O 1
ATOM 887 N N . HIS A 1 114 ? -20.328 -63.406 -20.797 1 14.26 114 HIS A N 1
ATOM 888 C CA . HIS A 1 114 ? -21.281 -63.531 -21.891 1 14.26 114 HIS A CA 1
ATOM 889 C C . HIS A 1 114 ? -21.453 -62.219 -22.641 1 14.26 114 HIS A C 1
ATOM 891 O O . HIS A 1 114 ? -21.219 -62.125 -23.844 1 14.26 114 HIS A O 1
ATOM 897 N N . SER A 1 115 ? -22.75 -61.562 -22.766 1 14.57 115 SER A N 1
ATOM 898 C CA . SER A 1 115 ? -23.703 -61.625 -23.859 1 14.57 115 SER A CA 1
ATOM 899 C C . SER A 1 115 ? -23.812 -60.281 -24.578 1 14.57 115 SER A C 1
ATOM 901 O O . SER A 1 115 ? -23.656 -60.188 -25.797 1 14.57 115 SER A O 1
ATOM 903 N N . THR A 1 116 ? -24.828 -59.25 -24.328 1 14.52 116 THR A N 1
ATOM 904 C CA . THR A 1 116 ? -26.016 -59.125 -25.156 1 14.52 116 THR A CA 1
ATOM 905 C C . THR A 1 116 ? -25.859 -57.969 -26.141 1 14.52 116 THR A C 1
ATOM 907 O O . THR A 1 116 ? -25.047 -57.062 -25.938 1 14.52 116 THR A O 1
ATOM 910 N N . THR A 1 117 ? -27.031 -57.156 -26.625 1 14.87 117 THR A N 1
ATOM 911 C CA . THR A 1 117 ? -27.781 -57.094 -27.875 1 14.87 117 THR A CA 1
ATOM 912 C C . THR A 1 117 ? -27.562 -55.781 -28.594 1 14.87 117 THR A C 1
ATOM 914 O O . THR A 1 117 ? -27.047 -54.812 -28.016 1 14.87 117 THR A O 1
ATOM 917 N N . PRO A 1 118 ? -28.719 -54.906 -29.078 1 15.21 118 PRO A N 1
ATOM 918 C CA . PRO A 1 118 ? -29.266 -54.812 -30.438 1 15.21 118 PRO A CA 1
ATOM 919 C C . PRO A 1 118 ? -29 -53.469 -31.094 1 15.21 118 PRO A C 1
ATOM 921 O O . PRO A 1 118 ? -28.422 -53.406 -32.188 1 15.21 118 PRO A O 1
ATOM 924 N N . SER A 1 119 ? -30.047 -52.344 -31.188 1 14.73 119 SER A N 1
ATOM 925 C CA . SER A 1 119 ? -30.828 -52.031 -32.375 1 14.73 119 SER A CA 1
ATOM 926 C C . SER A 1 119 ? -30.344 -50.75 -33.031 1 14.73 119 SER A C 1
ATOM 928 O O . SER A 1 119 ? -29.562 -50 -32.438 1 14.73 119 SER A O 1
ATOM 930 N N . ALA A 1 120 ? -31.266 -49.5 -33.281 1 15.13 120 ALA A N 1
ATOM 931 C CA . ALA A 1 120 ? -31.938 -49.156 -34.531 1 15.13 120 ALA A CA 1
ATOM 932 C C . ALA A 1 120 ? -31.312 -47.938 -35.188 1 15.13 120 ALA A C 1
ATOM 934 O O . ALA A 1 120 ? -30.5 -47.25 -34.562 1 15.13 120 ALA A O 1
ATOM 935 N N . PRO A 1 121 ? -32.125 -46.812 -35.531 1 15.74 121 PRO A N 1
ATOM 936 C CA . PRO A 1 121 ? -32.5 -46.438 -36.906 1 15.74 121 PRO A CA 1
ATOM 937 C C . PRO A 1 121 ? -31.703 -45.219 -37.438 1 15.74 121 PRO A C 1
ATOM 939 O O . PRO A 1 121 ? -30.797 -44.75 -36.75 1 15.74 121 PRO A O 1
ATOM 942 N N . HIS A 1 122 ? -32.344 -43.938 -37.656 1 15.31 122 HIS A N 1
ATOM 943 C CA . HIS A 1 122 ? -32.781 -43.406 -38.938 1 15.31 122 HIS A CA 1
ATOM 944 C C . HIS A 1 122 ? -31.906 -42.25 -39.406 1 15.31 122 HIS A C 1
ATOM 946 O O . HIS A 1 122 ? -31.375 -42.25 -40.5 1 15.31 122 HIS A O 1
ATOM 952 N N . THR A 1 123 ? -32.375 -40.812 -39.281 1 15.73 123 THR A N 1
ATOM 953 C CA . THR A 1 123 ? -32.875 -40.031 -40.406 1 15.73 123 THR A CA 1
ATOM 954 C C . THR A 1 123 ? -31.781 -39.094 -40.906 1 15.73 123 THR A C 1
ATOM 956 O O . THR A 1 123 ? -30.766 -38.875 -40.25 1 15.73 123 THR A O 1
ATOM 959 N N . GLN A 1 124 ? -32.062 -37.625 -41.125 1 15.87 124 GLN A N 1
ATOM 960 C CA . GLN A 1 124 ? -32.25 -36.875 -42.344 1 15.87 124 GLN A CA 1
ATOM 961 C C . GLN A 1 124 ? -31.016 -36.031 -42.656 1 15.87 124 GLN A C 1
ATOM 963 O O . GLN A 1 124 ? -30.188 -35.781 -41.781 1 15.87 124 GLN A O 1
ATOM 968 N N . SER A 1 125 ? -31.078 -35.031 -43.719 1 16.27 125 SER A N 1
ATOM 969 C CA . SER A 1 125 ? -30.469 -34.719 -45 1 16.27 125 SER A CA 1
ATOM 970 C C . SER A 1 125 ? -29.453 -33.594 -44.875 1 16.27 125 SER A C 1
ATOM 972 O O . SER A 1 125 ? -28.312 -33.719 -45.312 1 16.27 125 SER A O 1
ATOM 974 N N . HIS A 1 126 ? -29.922 -32.25 -44.875 1 17.42 126 HIS A N 1
ATOM 975 C CA . HIS A 1 126 ? -29.719 -31.297 -45.969 1 17.42 126 HIS A CA 1
ATOM 976 C C . HIS A 1 126 ? -28.438 -30.484 -45.75 1 17.42 126 HIS A C 1
ATOM 978 O O . HIS A 1 126 ? -28.234 -29.891 -44.688 1 17.42 126 HIS A O 1
ATOM 984 N N . GLN A 1 127 ? -27.406 -30.531 -46.656 1 16.33 127 GLN A N 1
ATOM 985 C CA . GLN A 1 127 ? -25.984 -30.234 -46.688 1 16.33 127 GLN A CA 1
ATOM 986 C C . GLN A 1 127 ? -25.719 -28.797 -47.125 1 16.33 127 GLN A C 1
ATOM 988 O O . GLN A 1 127 ? -24.594 -28.422 -47.438 1 16.33 127 GLN A O 1
ATOM 993 N N . THR A 1 128 ? -26.672 -27.875 -47.062 1 18.72 128 THR A N 1
ATOM 994 C CA . THR A 1 128 ? -26.453 -26.781 -48 1 18.72 128 THR A CA 1
ATOM 995 C C . THR A 1 128 ? -25.109 -26.109 -47.75 1 18.72 128 THR A C 1
ATOM 997 O O . THR A 1 128 ? -24.797 -25.734 -46.625 1 18.72 128 THR A O 1
ATOM 1000 N N . GLY A 1 129 ? -24.109 -26.219 -48.719 1 16.55 129 GLY A N 1
ATOM 1001 C CA . GLY A 1 129 ? -22.688 -25.984 -48.906 1 16.55 129 GLY A CA 1
ATOM 1002 C C . GLY A 1 129 ? -22.328 -24.516 -49.062 1 16.55 129 GLY A C 1
ATOM 1003 O O . GLY A 1 129 ? -22.469 -23.953 -50.156 1 16.55 129 GLY A O 1
ATOM 1004 N N . LEU A 1 130 ? -22.953 -23.516 -48.375 1 17.52 130 LEU A N 1
ATOM 1005 C CA . LEU A 1 130 ? -22.641 -22.156 -48.781 1 17.52 130 LEU A CA 1
ATOM 1006 C C . LEU A 1 130 ? -21.141 -21.938 -48.844 1 17.52 130 LEU A C 1
ATOM 1008 O O . LEU A 1 130 ? -20.438 -22.125 -47.844 1 17.52 130 LEU A O 1
ATOM 1012 N N . LEU A 1 131 ? -20.484 -22.047 -50.031 1 17.14 131 LEU A N 1
ATOM 1013 C CA . LEU A 1 131 ? -19.156 -22.031 -50.625 1 17.14 131 LEU A CA 1
ATOM 1014 C C . LEU A 1 131 ? -18.5 -20.656 -50.438 1 17.14 131 LEU A C 1
ATOM 1016 O O . LEU A 1 131 ? -18.812 -19.719 -51.188 1 17.14 131 LEU A O 1
ATOM 1020 N N . LEU A 1 132 ? -18.781 -19.859 -49.406 1 18.55 132 LEU A N 1
ATOM 1021 C CA . LEU A 1 132 ? -18.281 -18.5 -49.562 1 18.55 132 LEU A CA 1
ATOM 1022 C C . LEU A 1 132 ? -16.797 -18.516 -49.969 1 18.55 132 LEU A C 1
ATOM 1024 O O . LEU A 1 132 ? -16.031 -19.328 -49.469 1 18.55 132 LEU A O 1
ATOM 1028 N N . ASN A 1 133 ? -16.453 -17.828 -51.094 1 18.72 133 ASN A N 1
ATOM 1029 C CA . ASN A 1 133 ? -15.328 -17.578 -52 1 18.72 133 ASN A CA 1
ATOM 1030 C C . ASN A 1 133 ? -14.117 -17.031 -51.25 1 18.72 133 ASN A C 1
ATOM 1032 O O . ASN A 1 133 ? -14.156 -15.922 -50.75 1 18.72 133 ASN A O 1
ATOM 1036 N N . ILE A 1 134 ? -13.391 -17.828 -50.562 1 19.64 134 ILE A N 1
ATOM 1037 C CA . ILE A 1 134 ? -12.125 -17.531 -49.906 1 19.64 134 ILE A CA 1
ATOM 1038 C C . ILE A 1 134 ? -11.078 -17.141 -50.938 1 19.64 134 ILE A C 1
ATOM 1040 O O . ILE A 1 134 ? -10.586 -18 -51.688 1 19.64 134 ILE A O 1
ATOM 1044 N N . LEU A 1 135 ? -11.398 -16.047 -51.719 1 19.64 135 LEU A N 1
ATOM 1045 C CA . LEU A 1 135 ? -10.422 -15.664 -52.719 1 19.64 135 LEU A CA 1
ATOM 1046 C C . LEU A 1 135 ? -9.008 -15.727 -52.156 1 19.64 135 LEU A C 1
ATOM 1048 O O . LEU A 1 135 ? -8.773 -15.367 -51 1 19.64 135 LEU A O 1
ATOM 1052 N N . PRO A 1 136 ? -8.133 -16.5 -52.844 1 22.55 136 PRO A N 1
ATOM 1053 C CA . PRO A 1 136 ? -6.738 -16.859 -52.562 1 22.55 136 PRO A CA 1
ATOM 1054 C C . PRO A 1 136 ? -5.805 -15.648 -52.562 1 22.55 136 PRO A C 1
ATOM 1056 O O . PRO A 1 136 ? -5.641 -15.016 -53.625 1 22.55 136 PRO A O 1
ATOM 1059 N N . SER A 1 137 ? -6.055 -14.617 -51.812 1 23.09 137 SER A N 1
ATOM 1060 C CA . SER A 1 137 ? -5.195 -13.469 -52.031 1 23.09 137 SER A CA 1
ATOM 1061 C C . SER A 1 137 ? -3.742 -13.891 -52.219 1 23.09 137 SER A C 1
ATOM 1063 O O . SER A 1 137 ? -3.326 -14.938 -51.719 1 23.09 137 SER A O 1
ATOM 1065 N N . THR A 1 138 ? -3.051 -13.344 -53.25 1 23.14 138 THR A N 1
ATOM 1066 C CA . THR A 1 138 ? -1.691 -13.562 -53.75 1 23.14 138 THR A CA 1
ATOM 1067 C C . THR A 1 138 ? -0.711 -13.641 -52.562 1 23.14 138 THR A C 1
ATOM 1069 O O . THR A 1 138 ? -0.786 -12.844 -51.625 1 23.14 138 THR A O 1
ATOM 1072 N N . ALA A 1 139 ? -0.198 -14.758 -52.344 1 25.38 139 ALA A N 1
ATOM 1073 C CA . ALA A 1 139 ? 0.842 -15.289 -51.469 1 25.38 139 ALA A CA 1
ATOM 1074 C C . ALA A 1 139 ? 2.119 -14.461 -51.562 1 25.38 139 ALA A C 1
ATOM 1076 O O . ALA A 1 139 ? 2.852 -14.547 -52.562 1 25.38 139 ALA A O 1
ATOM 1077 N N . SER A 1 140 ? 1.989 -13.117 -51.438 1 25.75 140 SER A N 1
ATOM 1078 C CA . SER A 1 140 ? 3.279 -12.438 -51.375 1 25.75 140 SER A CA 1
ATOM 1079 C C . SER A 1 140 ? 4.289 -13.266 -50.562 1 25.75 140 SER A C 1
ATOM 1081 O O . SER A 1 140 ? 3.918 -13.961 -49.625 1 25.75 140 SER A O 1
ATOM 1083 N N . THR A 1 141 ? 5.316 -13.734 -51.25 1 26.66 141 THR A N 1
ATOM 1084 C CA . THR A 1 141 ? 6.453 -14.508 -50.75 1 26.66 141 THR A CA 1
ATOM 1085 C C . THR A 1 141 ? 6.895 -14.008 -49.375 1 26.66 141 THR A C 1
ATOM 1087 O O . THR A 1 141 ? 7.316 -12.859 -49.219 1 26.66 141 THR A O 1
ATOM 1090 N N . SER A 1 142 ? 6.16 -14.281 -48.438 1 27.44 142 SER A N 1
ATOM 1091 C CA . SER A 1 142 ? 6.52 -14.07 -47.062 1 27.44 142 SER A CA 1
ATOM 1092 C C . SER A 1 142 ? 7.984 -14.406 -46.812 1 27.44 142 SER A C 1
ATOM 1094 O O . SER A 1 142 ? 8.398 -15.555 -46.938 1 27.44 142 SER A O 1
ATOM 1096 N N . GLN A 1 143 ? 8.922 -13.555 -47.438 1 27.95 143 GLN A N 1
ATOM 1097 C CA . GLN A 1 143 ? 10.312 -13.703 -47.031 1 27.95 143 GLN A CA 1
ATOM 1098 C C . GLN A 1 143 ? 10.406 -14.094 -45.562 1 27.95 143 GLN A C 1
ATOM 1100 O O . GLN A 1 143 ? 9.828 -13.422 -44.688 1 27.95 143 GLN A O 1
ATOM 1105 N N . ASN A 1 144 ? 10.344 -15.32 -45.25 1 28.66 144 ASN A N 1
ATOM 1106 C CA . ASN A 1 144 ? 10.75 -15.93 -44 1 28.66 144 ASN A CA 1
ATOM 1107 C C . ASN A 1 144 ? 11.883 -15.148 -43.344 1 28.66 144 ASN A C 1
ATOM 1109 O O . ASN A 1 144 ? 13.031 -15.227 -43.781 1 28.66 144 ASN A O 1
ATOM 1113 N N . SER A 1 145 ? 11.773 -13.859 -43.219 1 31.88 145 SER A N 1
ATOM 1114 C CA . SER A 1 145 ? 12.773 -13.133 -42.438 1 31.88 145 SER A CA 1
ATOM 1115 C C . SER A 1 145 ? 13.32 -13.992 -41.312 1 31.88 145 SER A C 1
ATOM 1117 O O . SER A 1 145 ? 12.578 -14.422 -40.438 1 31.88 145 SER A O 1
ATOM 1119 N N . LEU A 1 146 ? 14.297 -14.836 -41.594 1 33.66 146 LEU A N 1
ATOM 1120 C CA . LEU A 1 146 ? 15.148 -15.508 -40.594 1 33.66 146 LEU A CA 1
ATOM 1121 C C . LEU A 1 146 ? 15.305 -14.656 -39.344 1 33.66 146 LEU A C 1
ATOM 1123 O O . LEU A 1 146 ? 15.758 -13.516 -39.438 1 33.66 146 LEU A O 1
ATOM 1127 N N . VAL A 1 147 ? 14.43 -14.641 -38.469 1 38.78 147 VAL A N 1
ATOM 1128 C CA . VAL A 1 147 ? 14.656 -14.117 -37.125 1 38.78 147 VAL A CA 1
ATOM 1129 C C . VAL A 1 147 ? 16.125 -14.297 -36.75 1 38.78 147 VAL A C 1
ATOM 1131 O O . VAL A 1 147 ? 16.578 -15.422 -36.531 1 38.78 147 VAL A O 1
ATOM 1134 N N . THR A 1 148 ? 17.078 -13.648 -37.469 1 41.47 148 THR A N 1
ATOM 1135 C CA . THR A 1 148 ? 18.484 -13.594 -37.062 1 41.47 148 THR A CA 1
ATOM 1136 C C . THR A 1 148 ? 18.625 -13.43 -35.562 1 41.47 148 THR A C 1
ATOM 1138 O O . THR A 1 148 ? 17.859 -12.688 -34.938 1 41.47 148 THR A O 1
ATOM 1141 N N . PRO A 1 149 ? 19.281 -14.422 -34.906 1 48 149 PRO A N 1
ATOM 1142 C CA . PRO A 1 149 ? 19.562 -14.367 -33.469 1 48 149 PRO A CA 1
ATOM 1143 C C . PRO A 1 149 ? 20.031 -12.992 -33 1 48 149 PRO A C 1
ATOM 1145 O O . PRO A 1 149 ? 20.688 -12.273 -33.781 1 48 149 PRO A O 1
ATOM 1148 N N . SER A 1 150 ? 19.375 -12.383 -32.281 1 54 150 SER A N 1
ATOM 1149 C CA . SER A 1 150 ? 19.875 -11.172 -31.625 1 54 150 SER A CA 1
ATOM 1150 C C . SER A 1 150 ? 21.344 -11.289 -31.266 1 54 150 SER A C 1
ATOM 1152 O O . SER A 1 150 ? 21.812 -12.367 -30.859 1 54 150 SER A O 1
ATOM 1154 N N . PRO A 1 151 ? 22.297 -10.492 -31.719 1 60 151 PRO A N 1
ATOM 1155 C CA . PRO A 1 151 ? 23.734 -10.461 -31.484 1 60 151 PRO A CA 1
ATOM 1156 C C . PRO A 1 151 ? 24.094 -10.727 -30.016 1 60 151 PRO A C 1
ATOM 1158 O O . PRO A 1 151 ? 25.25 -10.992 -29.703 1 60 151 PRO A O 1
ATOM 1161 N N . SER A 1 152 ? 23.078 -10.992 -29.109 1 79.81 152 SER A N 1
ATOM 1162 C CA . SER A 1 152 ? 23.453 -11.008 -27.703 1 79.81 152 SER A CA 1
ATOM 1163 C C . SER A 1 152 ? 23.469 -12.43 -27.156 1 79.81 152 SER A C 1
ATOM 1165 O O . SER A 1 152 ? 23.797 -12.641 -25.984 1 79.81 152 SER A O 1
ATOM 1167 N N . VAL A 1 153 ? 23.297 -13.461 -28.094 1 89.69 153 VAL A N 1
ATOM 1168 C CA . VAL A 1 153 ? 23.25 -14.836 -27.609 1 89.69 153 VAL A CA 1
ATOM 1169 C C . VAL A 1 153 ? 24.641 -15.453 -27.688 1 89.69 153 VAL A C 1
ATOM 1171 O O . VAL A 1 153 ? 25.328 -15.32 -28.703 1 89.69 153 VAL A O 1
ATOM 1174 N N . SER A 1 154 ? 25.031 -16.062 -26.672 1 93.31 154 SER A N 1
ATOM 1175 C CA . SER A 1 154 ? 26.375 -16.656 -26.594 1 93.31 154 SER A CA 1
ATOM 1176 C C . SER A 1 154 ? 26.547 -17.75 -27.641 1 93.31 154 SER A C 1
ATOM 1178 O O . SER A 1 154 ? 25.562 -18.328 -28.109 1 93.31 154 SER A O 1
ATOM 1180 N N . GLU A 1 155 ? 27.797 -18.078 -28 1 93.06 155 GLU A N 1
ATOM 1181 C CA . GLU A 1 155 ? 28.109 -19.094 -29 1 93.06 155 GLU A CA 1
ATOM 1182 C C . GLU A 1 155 ? 27.625 -20.484 -28.562 1 93.06 155 GLU A C 1
ATOM 1184 O O . GLU A 1 155 ? 27.125 -21.266 -29.375 1 93.06 155 GLU A O 1
ATOM 1189 N N . ALA A 1 156 ? 27.797 -20.781 -27.312 1 94.12 156 ALA A N 1
ATOM 1190 C CA . ALA A 1 156 ? 27.359 -22.062 -26.781 1 94.12 156 ALA A CA 1
ATOM 1191 C C . ALA A 1 156 ? 25.844 -22.219 -26.922 1 94.12 156 ALA A C 1
ATOM 1193 O O . ALA A 1 156 ? 25.359 -23.312 -27.234 1 94.12 156 ALA A O 1
ATOM 1194 N N . CYS A 1 157 ? 25.109 -21.188 -26.703 1 95.81 157 CYS A N 1
ATOM 1195 C CA . CYS A 1 157 ? 23.641 -21.219 -26.812 1 95.81 157 CYS A CA 1
ATOM 1196 C C . CYS A 1 157 ? 23.203 -21.297 -28.266 1 95.81 157 CYS A C 1
ATOM 1198 O O . CYS A 1 157 ? 22.234 -21.969 -28.594 1 95.81 157 CYS A O 1
ATOM 1200 N N . LEU A 1 158 ? 23.953 -20.656 -29.125 1 94.38 158 LEU A N 1
ATOM 1201 C CA . LEU A 1 158 ? 23.625 -20.688 -30.547 1 94.38 158 LEU A CA 1
ATOM 1202 C C . LEU A 1 158 ? 23.797 -22.109 -31.109 1 94.38 158 LEU A C 1
ATOM 1204 O O . LEU A 1 158 ? 23.062 -22.5 -32.031 1 94.38 158 LEU A O 1
ATOM 1208 N N . ALA A 1 159 ? 24.688 -22.812 -30.578 1 94.94 159 ALA A N 1
ATOM 1209 C CA . ALA A 1 159 ? 25.031 -24.141 -31.078 1 94.94 159 ALA A CA 1
ATOM 1210 C C . ALA A 1 159 ? 23.891 -25.125 -30.828 1 94.94 159 ALA A C 1
ATOM 1212 O O . ALA A 1 159 ? 23.766 -26.141 -31.531 1 94.94 159 ALA A O 1
ATOM 1213 N N . ILE A 1 160 ? 23 -24.859 -29.859 1 94.69 160 ILE A N 1
ATOM 1214 C CA . ILE A 1 160 ? 21.969 -25.828 -29.531 1 94.69 160 ILE A CA 1
ATOM 1215 C C . ILE A 1 160 ? 20.672 -25.469 -30.266 1 94.69 160 ILE A C 1
ATOM 1217 O O . ILE A 1 160 ? 19.719 -26.25 -30.25 1 94.69 160 ILE A O 1
ATOM 1221 N N . LEU A 1 161 ? 20.672 -24.375 -30.984 1 95.69 161 LEU A N 1
ATOM 1222 C CA . LEU A 1 161 ? 19.438 -23.906 -31.594 1 95.69 161 LEU A CA 1
ATOM 1223 C C . LEU A 1 161 ? 19.344 -24.359 -33.031 1 95.69 161 LEU A C 1
ATOM 1225 O O . LEU A 1 161 ? 20.328 -24.328 -33.781 1 95.69 161 LEU A O 1
ATOM 1229 N N . GLU A 1 162 ? 18.219 -24.812 -33.375 1 93.94 162 GLU A N 1
ATOM 1230 C CA . GLU A 1 162 ? 17.828 -25.078 -34.75 1 93.94 162 GLU A CA 1
ATOM 1231 C C . GLU A 1 162 ? 16.859 -24 -35.25 1 93.94 162 GLU A C 1
ATOM 1233 O O . GLU A 1 162 ? 16.297 -23.25 -34.469 1 93.94 162 GLU A O 1
ATOM 1238 N N . PRO A 1 163 ? 16.625 -23.922 -36.531 1 91 163 PRO A N 1
ATOM 1239 C CA . PRO A 1 163 ? 15.766 -22.875 -37.094 1 91 163 PRO A CA 1
ATOM 1240 C C . PRO A 1 163 ? 14.359 -22.875 -36.469 1 91 163 PRO A C 1
ATOM 1242 O O . PRO A 1 163 ? 13.797 -21.812 -36.219 1 91 163 PRO A O 1
ATOM 1245 N N . ALA A 1 164 ? 13.867 -24 -36.219 1 90.38 164 ALA A N 1
ATOM 1246 C CA . ALA A 1 164 ? 12.531 -24.109 -35.656 1 90.38 164 ALA A CA 1
ATOM 1247 C C . ALA A 1 164 ? 12.492 -23.547 -34.219 1 90.38 164 ALA A C 1
ATOM 1249 O O . ALA A 1 164 ? 11.445 -23.125 -33.75 1 90.38 164 ALA A O 1
ATOM 1250 N N . ASP A 1 165 ? 13.625 -23.547 -33.594 1 95.31 165 ASP A N 1
ATOM 1251 C CA . ASP A 1 165 ? 13.703 -23.125 -32.219 1 95.31 165 ASP A CA 1
ATOM 1252 C C . ASP A 1 165 ? 13.492 -21.609 -32.094 1 95.31 165 ASP A C 1
ATOM 1254 O O . ASP A 1 165 ? 13.031 -21.125 -31.047 1 95.31 165 ASP A O 1
ATOM 1258 N N . TYR A 1 166 ? 13.734 -20.906 -33.094 1 94.56 166 TYR A N 1
ATOM 1259 C CA . TYR A 1 166 ? 13.562 -19.453 -33.062 1 94.56 166 TYR A CA 1
ATOM 1260 C C . TYR A 1 166 ? 12.086 -19.078 -33 1 94.56 166 TYR A C 1
ATOM 1262 O O . TYR A 1 166 ? 11.711 -18.125 -32.344 1 94.56 166 TYR A O 1
ATOM 1270 N N . HIS A 1 167 ? 11.32 -19.906 -33.625 1 93.62 167 HIS A N 1
ATOM 1271 C CA . HIS A 1 167 ? 9.875 -19.688 -33.562 1 93.62 167 HIS A CA 1
ATOM 1272 C C . HIS A 1 167 ? 9.359 -20 -32.156 1 93.62 167 HIS A C 1
ATOM 1274 O O . HIS A 1 167 ? 8.453 -19.328 -31.656 1 93.62 167 HIS A O 1
ATOM 1280 N N . SER A 1 168 ? 9.953 -21.031 -31.625 1 95.75 168 SER A N 1
ATOM 1281 C CA . SER A 1 168 ? 9.578 -21.391 -30.25 1 95.75 168 SER A CA 1
ATOM 1282 C C . SER A 1 168 ? 9.938 -20.297 -29.266 1 95.75 168 SER A C 1
ATOM 1284 O O . SER A 1 168 ? 9.156 -19.984 -28.359 1 95.75 168 SER A O 1
ATOM 1286 N N . ILE A 1 169 ? 11.094 -19.719 -29.469 1 96.19 169 ILE A N 1
ATOM 1287 C CA . ILE A 1 169 ? 11.539 -18.625 -28.594 1 96.19 169 ILE A CA 1
ATOM 1288 C C . ILE A 1 169 ? 10.609 -17.422 -28.75 1 96.19 169 ILE A C 1
ATOM 1290 O O . ILE A 1 169 ? 10.219 -16.812 -27.75 1 96.19 169 ILE A O 1
ATOM 1294 N N . HIS A 1 170 ? 10.25 -17.125 -29.891 1 94.38 170 HIS A N 1
ATOM 1295 C CA . HIS A 1 170 ? 9.328 -16.031 -30.156 1 94.38 170 HIS A CA 1
ATOM 1296 C C . HIS A 1 170 ? 7.977 -16.266 -29.5 1 94.38 170 HIS A C 1
ATOM 1298 O O . HIS A 1 170 ? 7.406 -15.359 -28.891 1 94.38 170 HIS A O 1
ATOM 1304 N N . CYS A 1 171 ? 7.551 -17.438 -29.656 1 93.56 171 CYS A N 1
ATOM 1305 C CA . CYS A 1 171 ? 6.273 -17.812 -29.062 1 93.56 171 CYS A CA 1
ATOM 1306 C C . CYS A 1 171 ? 6.32 -17.656 -27.547 1 93.56 171 CYS A C 1
ATOM 1308 O O . CYS A 1 171 ? 5.375 -17.156 -26.938 1 93.56 171 CYS A O 1
ATOM 1310 N N . PHE A 1 172 ? 7.383 -18.078 -27 1 94.44 172 PHE A N 1
ATOM 1311 C CA . PHE A 1 172 ? 7.539 -17.938 -25.562 1 94.44 172 PHE A CA 1
ATOM 1312 C C . PHE A 1 172 ? 7.52 -16.469 -25.141 1 94.44 172 PHE A C 1
ATOM 1314 O O . PHE A 1 172 ? 6.828 -16.094 -24.203 1 94.44 172 PHE A O 1
ATOM 1321 N N . ARG A 1 173 ? 8.172 -15.664 -25.766 1 91.62 173 ARG A N 1
ATOM 1322 C CA . ARG A 1 173 ? 8.414 -14.289 -25.344 1 91.62 173 ARG A CA 1
ATOM 1323 C C . ARG A 1 173 ? 7.188 -13.422 -25.594 1 91.62 173 ARG A C 1
ATOM 1325 O O . ARG A 1 173 ? 6.902 -12.508 -24.812 1 91.62 173 ARG A O 1
ATOM 1332 N N . PHE A 1 174 ? 6.398 -13.75 -26.547 1 88.19 174 PHE A N 1
ATOM 1333 C CA . PHE A 1 174 ? 5.422 -12.75 -26.938 1 88.19 174 PHE A CA 1
ATOM 1334 C C . PHE A 1 174 ? 4.008 -13.328 -26.906 1 88.19 174 PHE A C 1
ATOM 1336 O O . PHE A 1 174 ? 3.031 -12.578 -26.844 1 88.19 174 PHE A O 1
ATOM 1343 N N . ASP A 1 175 ? 3.926 -14.625 -26.984 1 86.5 175 ASP A N 1
ATOM 1344 C CA . ASP A 1 175 ? 2.598 -15.227 -26.906 1 86.5 175 ASP A CA 1
ATOM 1345 C C . ASP A 1 175 ? 2.314 -15.766 -25.516 1 86.5 175 ASP A C 1
ATOM 1347 O O . ASP A 1 175 ? 1.227 -15.562 -24.969 1 86.5 175 ASP A O 1
ATOM 1351 N N . LEU A 1 176 ? 3.279 -16.453 -25.016 1 88.12 176 LEU A N 1
ATOM 1352 C CA . LEU A 1 176 ? 3.082 -17.125 -23.734 1 88.12 176 LEU A CA 1
ATOM 1353 C C . LEU A 1 176 ? 3.295 -16.156 -22.578 1 88.12 176 LEU A C 1
ATOM 1355 O O . LEU A 1 176 ? 2.582 -16.234 -21.562 1 88.12 176 LEU A O 1
ATOM 1359 N N . ALA A 1 177 ? 4.293 -15.297 -22.656 1 88.5 177 ALA A N 1
ATOM 1360 C CA . ALA A 1 177 ? 4.691 -14.406 -21.562 1 88.5 177 ALA A CA 1
ATOM 1361 C C . ALA A 1 177 ? 3.512 -13.555 -21.094 1 88.5 177 ALA A C 1
ATOM 1363 O O . ALA A 1 177 ? 3.256 -13.461 -19.891 1 88.5 177 ALA A O 1
ATOM 1364 N N . PRO A 1 178 ? 2.674 -13.039 -21.953 1 80.69 178 PRO A N 1
ATOM 1365 C CA . PRO A 1 178 ? 1.547 -12.219 -21.516 1 80.69 178 PRO A CA 1
ATOM 1366 C C . PRO A 1 178 ? 0.471 -13.023 -20.797 1 80.69 178 PRO A C 1
ATOM 1368 O O . PRO A 1 178 ? -0.33 -12.469 -20.047 1 80.69 178 PRO A O 1
ATOM 1371 N N . LEU A 1 179 ? 0.478 -14.281 -21.047 1 77.94 179 LEU A N 1
ATOM 1372 C CA . LEU A 1 179 ? -0.501 -15.141 -20.391 1 77.94 179 LEU A CA 1
ATOM 1373 C C . LEU A 1 179 ? -0.064 -15.484 -18.969 1 77.94 179 LEU A C 1
ATOM 1375 O O . LEU A 1 179 ? -0.896 -15.82 -18.125 1 77.94 179 LEU A O 1
ATOM 1379 N N . ILE A 1 180 ? 1.201 -15.406 -18.828 1 78.94 180 ILE A N 1
ATOM 1380 C CA . ILE A 1 180 ? 1.757 -15.805 -17.531 1 78.94 180 ILE A CA 1
ATOM 1381 C C . ILE A 1 180 ? 1.756 -14.617 -16.578 1 78.94 180 ILE A C 1
ATOM 1383 O O . ILE A 1 180 ? 1.48 -14.766 -15.391 1 78.94 180 ILE A O 1
ATOM 1387 N N . TYR A 1 181 ? 2.088 -13.508 -17.078 1 73.75 181 TYR A N 1
ATOM 1388 C CA . TYR A 1 181 ? 2.26 -12.328 -16.25 1 73.75 181 TYR A CA 1
ATOM 1389 C C . TYR A 1 181 ? 1.684 -11.094 -16.938 1 73.75 181 TYR A C 1
ATOM 1391 O O . TYR A 1 181 ? 2.117 -10.719 -18.031 1 73.75 181 TYR A O 1
ATOM 1399 N N . LEU A 1 182 ? 0.675 -10.531 -16.219 1 66.62 182 LEU A N 1
ATOM 1400 C CA . LEU A 1 182 ? -0.065 -9.422 -16.812 1 66.62 182 LEU A CA 1
ATOM 1401 C C . LEU A 1 182 ? 0.774 -8.148 -16.812 1 66.62 182 LEU A C 1
ATOM 1403 O O . LEU A 1 182 ? 0.418 -7.16 -16.156 1 66.62 182 LEU A O 1
ATOM 1407 N N . LYS A 1 183 ? 1.945 -8.125 -17.062 1 71.81 183 LYS A N 1
ATOM 1408 C CA . LYS A 1 183 ? 2.791 -6.953 -17.281 1 71.81 183 LYS A CA 1
ATOM 1409 C C . LYS A 1 183 ? 3.371 -6.949 -18.688 1 71.81 183 LYS A C 1
ATOM 1411 O O . LYS A 1 183 ? 3.342 -7.969 -19.375 1 71.81 183 LYS A O 1
ATOM 1416 N N . ASP A 1 184 ? 3.752 -5.793 -19 1 71.81 184 ASP A N 1
ATOM 1417 C CA . ASP A 1 184 ? 4.492 -5.711 -20.266 1 71.81 184 ASP A CA 1
ATOM 1418 C C . ASP A 1 184 ? 5.637 -6.719 -20.297 1 71.81 184 ASP A C 1
ATOM 1420 O O . ASP A 1 184 ? 6.5 -6.719 -19.406 1 71.81 184 ASP A O 1
ATOM 1424 N N . PRO A 1 185 ? 5.594 -7.543 -21.25 1 70.88 185 PRO A N 1
ATOM 1425 C CA . PRO A 1 185 ? 6.57 -8.633 -21.312 1 70.88 185 PRO A CA 1
ATOM 1426 C C . PRO A 1 185 ? 8.016 -8.133 -21.297 1 70.88 185 PRO A C 1
ATOM 1428 O O . PRO A 1 185 ? 8.898 -8.797 -20.75 1 70.88 185 PRO A O 1
ATOM 1431 N N . GLU A 1 186 ? 8.203 -6.961 -21.781 1 72.81 186 GLU A N 1
ATOM 1432 C CA . GLU A 1 186 ? 9.578 -6.473 -21.922 1 72.81 186 GLU A CA 1
ATOM 1433 C C . GLU A 1 186 ? 10.141 -6.027 -20.578 1 72.81 186 GLU A C 1
ATOM 1435 O O . GLU A 1 186 ? 11.359 -5.926 -20.406 1 72.81 186 GLU A O 1
ATOM 1440 N N . LEU A 1 187 ? 9.328 -5.848 -19.672 1 75 187 LEU A N 1
ATOM 1441 C CA . LEU A 1 187 ? 9.773 -5.379 -18.359 1 75 187 LEU A CA 1
ATOM 1442 C C . LEU A 1 187 ? 9.375 -6.359 -17.266 1 75 187 LEU A C 1
ATOM 1444 O O . LEU A 1 187 ? 9.219 -5.969 -16.109 1 75 187 LEU A O 1
ATOM 1448 N N . SER A 1 188 ? 9.297 -7.57 -17.719 1 79.56 188 SER A N 1
ATOM 1449 C CA . SER A 1 188 ? 8.836 -8.586 -16.781 1 79.56 188 SER A CA 1
ATOM 1450 C C . SER A 1 188 ? 9.969 -9.523 -16.375 1 79.56 188 SER A C 1
ATOM 1452 O O . SER A 1 188 ? 11.031 -9.531 -17.016 1 79.56 188 SER A O 1
ATOM 1454 N N . ALA A 1 189 ? 9.703 -10.227 -15.359 1 85.19 189 ALA A N 1
ATOM 1455 C CA . ALA A 1 189 ? 10.656 -11.25 -14.93 1 85.19 189 ALA A CA 1
ATOM 1456 C C . ALA A 1 189 ? 10.844 -12.312 -16.016 1 85.19 189 ALA A C 1
ATOM 1458 O O . ALA A 1 189 ? 11.898 -12.945 -16.094 1 85.19 189 ALA A O 1
ATOM 1459 N N . ILE A 1 190 ? 9.883 -12.469 -16.875 1 90.19 190 ILE A N 1
ATOM 1460 C CA . ILE A 1 190 ? 9.984 -13.43 -17.969 1 90.19 190 ILE A CA 1
ATOM 1461 C C . ILE A 1 190 ? 11.023 -12.953 -18.984 1 90.19 190 ILE A C 1
ATOM 1463 O O . ILE A 1 190 ? 11.789 -13.758 -19.516 1 90.19 190 ILE A O 1
ATOM 1467 N N . GLU A 1 191 ? 10.992 -11.695 -19.188 1 89.06 191 GLU A N 1
ATOM 1468 C CA . GLU A 1 191 ? 12.023 -11.141 -20.062 1 89.06 191 GLU A CA 1
ATOM 1469 C C . GLU A 1 191 ? 13.414 -11.305 -19.453 1 89.06 191 GLU A C 1
ATOM 1471 O O . GLU A 1 191 ? 14.391 -11.5 -20.188 1 89.06 191 GLU A O 1
ATOM 1476 N N . LEU A 1 192 ? 13.477 -11.195 -18.203 1 89.56 192 LEU A N 1
ATOM 1477 C CA . LEU A 1 192 ? 14.758 -11.422 -17.531 1 89.56 192 LEU A CA 1
ATOM 1478 C C . LEU A 1 192 ? 15.219 -12.867 -17.734 1 89.56 192 LEU A C 1
ATOM 1480 O O . LEU A 1 192 ? 16.422 -13.125 -17.859 1 89.56 192 LEU A O 1
ATOM 1484 N N . MET A 1 193 ? 14.32 -13.797 -17.75 1 93.5 193 MET A N 1
ATOM 1485 C CA . MET A 1 193 ? 14.664 -15.195 -18 1 93.5 193 MET A CA 1
ATOM 1486 C C . MET A 1 193 ? 15.219 -15.367 -19.422 1 93.5 193 MET A C 1
ATOM 1488 O O . MET A 1 193 ? 16.141 -16.156 -19.641 1 93.5 193 MET A O 1
ATOM 1492 N N . TRP A 1 194 ? 14.617 -14.602 -20.266 1 93.5 194 TRP A N 1
ATOM 1493 C CA . TRP A 1 194 ? 15.148 -14.633 -21.625 1 93.5 194 TRP A CA 1
ATOM 1494 C C . TRP A 1 194 ? 16.578 -14.094 -21.672 1 93.5 194 TRP A C 1
ATOM 1496 O O . TRP A 1 194 ? 17.438 -14.648 -22.359 1 93.5 194 TRP A O 1
ATOM 1506 N N . LYS A 1 195 ? 16.797 -13.039 -20.922 1 90.81 195 LYS A N 1
ATOM 1507 C CA . LYS A 1 195 ? 18.141 -12.477 -20.875 1 90.81 195 LYS A CA 1
ATOM 1508 C C . LYS A 1 195 ? 19.125 -13.477 -20.297 1 90.81 195 LYS A C 1
ATOM 1510 O O . LYS A 1 195 ? 20.266 -13.562 -20.734 1 90.81 195 LYS A O 1
ATOM 1515 N N . LEU A 1 196 ? 18.719 -14.195 -19.312 1 93.62 196 LEU A N 1
ATOM 1516 C CA . LEU A 1 196 ? 19.562 -15.242 -18.734 1 93.62 196 LEU A CA 1
ATOM 1517 C C . LEU A 1 196 ? 19.812 -16.344 -19.75 1 93.62 196 LEU A C 1
ATOM 1519 O O . LEU A 1 196 ? 20.922 -16.875 -19.844 1 93.62 196 LEU A O 1
ATOM 1523 N N . ALA A 1 197 ? 18.812 -16.656 -20.531 1 97 197 ALA A N 1
ATOM 1524 C CA . ALA A 1 197 ? 18.875 -17.75 -21.5 1 97 197 ALA A CA 1
ATOM 1525 C C . ALA A 1 197 ? 19.891 -17.484 -22.594 1 97 197 ALA A C 1
ATOM 1527 O O . ALA A 1 197 ? 20.422 -18.406 -23.203 1 97 197 ALA A O 1
ATOM 1528 N N . GLN A 1 198 ? 20.109 -16.234 -22.812 1 95.62 198 GLN A N 1
ATOM 1529 C CA . GLN A 1 198 ? 21.047 -15.844 -23.859 1 95.62 198 GLN A CA 1
ATOM 1530 C C . GLN A 1 198 ? 22.469 -16.312 -23.547 1 95.62 198 GLN A C 1
ATOM 1532 O O . GLN A 1 198 ? 23.281 -16.484 -24.453 1 95.62 198 GLN A O 1
ATOM 1537 N N . ASN A 1 199 ? 22.703 -16.562 -22.234 1 95.62 199 ASN A N 1
ATOM 1538 C CA . ASN A 1 199 ? 24.047 -16.984 -21.844 1 95.62 199 ASN A CA 1
ATOM 1539 C C . ASN A 1 199 ? 24 -18.281 -21.031 1 95.62 199 ASN A C 1
ATOM 1541 O O . ASN A 1 199 ? 25 -18.688 -20.438 1 95.62 199 ASN A O 1
ATOM 1545 N N . SER A 1 200 ? 22.875 -18.922 -20.969 1 96.94 200 SER A N 1
ATOM 1546 C CA . SER A 1 200 ? 22.719 -20.172 -20.219 1 96.94 200 SER A CA 1
ATOM 1547 C C . SER A 1 200 ? 21.969 -21.203 -21.031 1 96.94 200 SER A C 1
ATOM 1549 O O . SER A 1 200 ? 20.75 -21.094 -21.234 1 96.94 200 SER A O 1
ATOM 1551 N N . GLU A 1 201 ? 22.672 -22.25 -21.359 1 97.38 201 GLU A N 1
ATOM 1552 C CA . GLU A 1 201 ? 22.047 -23.344 -22.094 1 97.38 201 GLU A CA 1
ATOM 1553 C C . GLU A 1 201 ? 20.891 -23.953 -21.312 1 97.38 201 GLU A C 1
ATOM 1555 O O . GLU A 1 201 ? 19.859 -24.297 -21.875 1 97.38 201 GLU A O 1
ATOM 1560 N N . MET A 1 202 ? 21.094 -24.062 -20.047 1 97.44 202 MET A N 1
ATOM 1561 C CA . MET A 1 202 ? 20.109 -24.656 -19.156 1 97.44 202 MET A CA 1
ATOM 1562 C C . MET A 1 202 ? 18.766 -23.938 -19.25 1 97.44 202 MET A C 1
ATOM 1564 O O . MET A 1 202 ? 17.734 -24.578 -19.469 1 97.44 202 MET A O 1
ATOM 1568 N N . VAL A 1 203 ? 18.781 -22.625 -19.188 1 98.25 203 VAL A N 1
ATOM 1569 C CA . VAL A 1 203 ? 17.578 -21.812 -19.234 1 98.25 203 VAL A CA 1
ATOM 1570 C C . VAL A 1 203 ? 17.031 -21.781 -20.656 1 98.25 203 VAL A C 1
ATOM 1572 O O . VAL A 1 203 ? 15.812 -21.859 -20.859 1 98.25 203 VAL A O 1
ATOM 1575 N N . LEU A 1 204 ? 17.891 -21.719 -21.609 1 98.44 204 LEU A N 1
ATOM 1576 C CA . LEU A 1 204 ? 17.484 -21.625 -23.016 1 98.44 204 LEU A CA 1
ATOM 1577 C C . LEU A 1 204 ? 16.734 -22.875 -23.438 1 98.44 204 LEU A C 1
ATOM 1579 O O . LEU A 1 204 ? 15.703 -22.781 -24.125 1 98.44 204 LEU A O 1
ATOM 1583 N N . HIS A 1 205 ? 17.234 -24.047 -23.078 1 98.44 205 HIS A N 1
ATOM 1584 C CA . HIS A 1 205 ? 16.547 -25.281 -23.391 1 98.44 205 HIS A CA 1
ATOM 1585 C C . HIS A 1 205 ? 15.102 -25.266 -22.906 1 98.44 205 HIS A C 1
ATOM 1587 O O . HIS A 1 205 ? 14.195 -25.688 -23.625 1 98.44 205 HIS A O 1
ATOM 1593 N N . MET A 1 206 ? 14.867 -24.734 -21.734 1 98.19 206 MET A N 1
ATOM 1594 C CA . MET A 1 206 ? 13.516 -24.766 -21.188 1 98.19 206 MET A CA 1
ATOM 1595 C C . MET A 1 206 ? 12.625 -23.75 -21.891 1 98.19 206 MET A C 1
ATOM 1597 O O . MET A 1 206 ? 11.43 -23.984 -22.062 1 98.19 206 MET A O 1
ATOM 1601 N N . ILE A 1 207 ? 13.195 -22.594 -22.219 1 97.94 207 ILE A N 1
ATOM 1602 C CA . ILE A 1 207 ? 12.43 -21.594 -22.953 1 97.94 207 ILE A CA 1
ATOM 1603 C C . ILE A 1 207 ? 11.969 -22.156 -24.297 1 97.94 207 ILE A C 1
ATOM 1605 O O . ILE A 1 207 ? 10.805 -22 -24.672 1 97.94 207 ILE A O 1
ATOM 1609 N N . VAL A 1 208 ? 12.859 -22.844 -24.953 1 97.94 208 VAL A N 1
ATOM 1610 C CA . VAL A 1 208 ? 12.523 -23.453 -26.234 1 97.94 208 VAL A CA 1
ATOM 1611 C C . VAL A 1 208 ? 11.477 -24.547 -26.047 1 97.94 208 VAL A C 1
ATOM 1613 O O . VAL A 1 208 ? 10.523 -24.641 -26.828 1 97.94 208 VAL A O 1
ATOM 1616 N N . ALA A 1 209 ? 11.68 -25.344 -25.016 1 97.62 209 ALA A N 1
ATOM 1617 C CA . ALA A 1 209 ? 10.734 -26.422 -24.734 1 97.62 209 ALA A CA 1
ATOM 1618 C C . ALA A 1 209 ? 9.328 -25.875 -24.5 1 97.62 209 ALA A C 1
ATOM 1620 O O . ALA A 1 209 ? 8.359 -26.391 -25.062 1 97.62 209 ALA A O 1
ATOM 1621 N N . LEU A 1 210 ? 9.18 -24.828 -23.719 1 95.69 210 LEU A N 1
ATOM 1622 C CA . LEU A 1 210 ? 7.883 -24.234 -23.422 1 95.69 210 LEU A CA 1
ATOM 1623 C C . LEU A 1 210 ? 7.27 -23.609 -24.672 1 95.69 210 LEU A C 1
ATOM 1625 O O . LEU A 1 210 ? 6.074 -23.766 -24.922 1 95.69 210 LEU A O 1
ATOM 1629 N N . GLY A 1 211 ? 8.086 -22.891 -25.391 1 95.12 211 GLY A N 1
ATOM 1630 C CA . GLY A 1 211 ? 7.605 -22.281 -26.625 1 95.12 211 GLY A CA 1
ATOM 1631 C C . GLY A 1 211 ? 7.133 -23.297 -27.656 1 95.12 211 GLY A C 1
ATOM 1632 O O . GLY A 1 211 ? 6.117 -23.094 -28.312 1 95.12 211 GLY A O 1
ATOM 1633 N N . ALA A 1 212 ? 7.887 -24.359 -27.766 1 95.12 212 ALA A N 1
ATOM 1634 C CA . ALA A 1 212 ? 7.543 -25.406 -28.719 1 95.12 212 ALA A CA 1
ATOM 1635 C C . ALA A 1 212 ? 6.211 -26.062 -28.359 1 95.12 212 ALA A C 1
ATOM 1637 O O . ALA A 1 212 ? 5.383 -26.328 -29.234 1 95.12 212 ALA A O 1
ATOM 1638 N N . GLN A 1 213 ? 6.035 -26.359 -27.109 1 90.94 213 GLN A N 1
ATOM 1639 C CA . GLN A 1 213 ? 4.781 -26.953 -26.656 1 90.94 213 GLN A CA 1
ATOM 1640 C C . GLN A 1 213 ? 3.607 -26 -26.875 1 90.94 213 GLN A C 1
ATOM 1642 O O . GLN A 1 213 ? 2.518 -26.438 -27.266 1 90.94 213 GLN A O 1
ATOM 1647 N N . GLN A 1 214 ? 3.812 -24.75 -26.594 1 89.38 214 GLN A N 1
ATOM 1648 C CA . GLN A 1 214 ? 2.76 -23.766 -26.812 1 89.38 214 GLN A CA 1
ATOM 1649 C C . GLN A 1 214 ? 2.363 -23.688 -28.281 1 89.38 214 GLN A C 1
ATOM 1651 O O . GLN A 1 214 ? 1.18 -23.562 -28.594 1 89.38 214 GLN A O 1
ATOM 1656 N N . LEU A 1 215 ? 3.336 -23.766 -29.141 1 88.81 215 LEU A N 1
ATOM 1657 C CA . LEU A 1 215 ? 3.076 -23.75 -30.578 1 88.81 215 LEU A CA 1
ATOM 1658 C C . LEU A 1 215 ? 2.258 -24.969 -31 1 88.81 215 LEU A C 1
ATOM 1660 O O . LEU A 1 215 ? 1.385 -24.859 -31.859 1 88.81 215 LEU A O 1
ATOM 1664 N N . CYS A 1 216 ? 2.58 -26.062 -30.406 1 84.44 216 CYS A N 1
ATOM 1665 C CA . CYS A 1 216 ? 1.832 -27.281 -30.703 1 84.44 216 CYS A CA 1
ATOM 1666 C C . CYS A 1 216 ? 0.368 -27.141 -30.312 1 84.44 216 CYS A C 1
ATOM 1668 O O . CYS A 1 216 ? -0.523 -27.578 -31.031 1 84.44 216 CYS A O 1
ATOM 1670 N N . TYR A 1 217 ? 0.2 -26.562 -29.219 1 77.81 217 TYR A N 1
ATOM 1671 C CA . TYR A 1 217 ? -1.161 -26.375 -28.719 1 77.81 217 TYR A CA 1
ATOM 1672 C C . TYR A 1 217 ? -1.934 -25.406 -29.609 1 77.81 217 TYR A C 1
ATOM 1674 O O . TYR A 1 217 ? -3.127 -25.594 -29.859 1 77.81 217 TYR A O 1
ATOM 1682 N N . GLN A 1 218 ? -1.329 -24.344 -30.062 1 78 218 GLN A N 1
ATOM 1683 C CA . GLN A 1 218 ? -1.973 -23.328 -30.891 1 78 218 GLN A CA 1
ATOM 1684 C C . GLN A 1 218 ? -2.301 -23.891 -32.281 1 78 218 GLN A C 1
ATOM 1686 O O . GLN A 1 218 ? -3.33 -23.547 -32.844 1 78 218 GLN A O 1
ATOM 1691 N N . HIS A 1 219 ? -1.483 -24.672 -32.812 1 68.19 219 HIS A N 1
ATOM 1692 C CA . HIS A 1 219 ? -1.644 -25.172 -34.188 1 68.19 219 HIS A CA 1
ATOM 1693 C C . HIS A 1 219 ? -2.617 -26.344 -34.219 1 68.19 219 HIS A C 1
ATOM 1695 O O . HIS A 1 219 ? -3.201 -26.641 -35.25 1 68.19 219 HIS A O 1
ATOM 1701 N N . GLN A 1 220 ? -2.553 -27.094 -33.25 1 60.47 220 GLN A N 1
ATOM 1702 C CA . GLN A 1 220 ? -3.574 -28.141 -33.25 1 60.47 220 GLN A CA 1
ATOM 1703 C C . GLN A 1 220 ? -4.957 -27.562 -33.531 1 60.47 220 GLN A C 1
ATOM 1705 O O . GLN A 1 220 ? -5.781 -28.203 -34.188 1 60.47 220 GLN A O 1
ATOM 1710 N N . GLU A 1 221 ? -5.055 -26.297 -33.188 1 57.16 221 GLU A N 1
ATOM 1711 C CA . GLU A 1 221 ? -6.336 -25.641 -33.438 1 57.16 221 GLU A CA 1
ATOM 1712 C C . GLU A 1 221 ? -6.516 -25.297 -34.906 1 57.16 221 GLU A C 1
ATOM 1714 O O . GLU A 1 221 ? -7.645 -25.266 -35.406 1 57.16 221 GLU A O 1
ATOM 1719 N N . HIS A 1 222 ? -5.312 -25.156 -35.625 1 56.94 222 HIS A N 1
ATOM 1720 C CA . HIS A 1 222 ? -5.445 -24.672 -37 1 56.94 222 HIS A CA 1
ATOM 1721 C C . HIS A 1 222 ? -5.105 -25.75 -38.031 1 56.94 222 HIS A C 1
ATOM 1723 O O . HIS A 1 222 ? -4.941 -25.469 -39.219 1 56.94 222 HIS A O 1
ATOM 1729 N N . GLY A 1 223 ? -5.105 -27.016 -37.656 1 57.66 223 GLY A N 1
ATOM 1730 C CA . GLY A 1 223 ? -5.047 -28.094 -38.625 1 57.66 223 GLY A CA 1
ATOM 1731 C C . GLY A 1 223 ? -3.652 -28.344 -39.156 1 57.66 223 GLY A C 1
ATOM 1732 O O . GLY A 1 223 ? -3.492 -28.75 -40.312 1 57.66 223 GLY A O 1
ATOM 1733 N N . SER A 1 224 ? -2.646 -28.078 -38.438 1 61.94 224 SER A N 1
ATOM 1734 C CA . SER A 1 224 ? -1.316 -28.344 -38.969 1 61.94 224 SER A CA 1
ATOM 1735 C C . SER A 1 224 ? -1.1 -29.844 -39.188 1 61.94 224 SER A C 1
ATOM 1737 O O . SER A 1 224 ? -1.811 -30.672 -38.594 1 61.94 224 SER A O 1
ATOM 1739 N N . HIS A 1 225 ? -0.18 -30.172 -40.125 1 69.06 225 HIS A N 1
ATOM 1740 C CA . HIS A 1 225 ? 0.141 -31.547 -40.469 1 69.06 225 HIS A CA 1
ATOM 1741 C C . HIS A 1 225 ? 0.615 -32.344 -39.25 1 69.06 225 HIS A C 1
ATOM 1743 O O . HIS A 1 225 ? 1.416 -31.828 -38.469 1 69.06 225 HIS A O 1
ATOM 1749 N N . ALA A 1 226 ? 0.034 -33.344 -39 1 74.5 226 ALA A N 1
ATOM 1750 C CA . ALA A 1 226 ? 0.272 -34.25 -37.875 1 74.5 226 ALA A CA 1
ATOM 1751 C C . ALA A 1 226 ? 1.763 -34.531 -37.688 1 74.5 226 ALA A C 1
ATOM 1753 O O . ALA A 1 226 ? 2.256 -34.625 -36.562 1 74.5 226 ALA A O 1
ATOM 1754 N N . SER A 1 227 ? 2.453 -34.562 -38.719 1 76.06 227 SER A N 1
ATOM 1755 C CA . SER A 1 227 ? 3.879 -34.875 -38.688 1 76.06 227 SER A CA 1
ATOM 1756 C C . SER A 1 227 ? 4.668 -33.75 -38.062 1 76.06 227 SER A C 1
ATOM 1758 O O . SER A 1 227 ? 5.582 -33.969 -37.25 1 76.06 227 SER A O 1
ATOM 1760 N N . ASP A 1 228 ? 4.32 -32.531 -38.375 1 79.69 228 ASP A N 1
ATOM 1761 C CA . ASP A 1 228 ? 4.992 -31.344 -37.844 1 79.69 228 ASP A CA 1
ATOM 1762 C C . ASP A 1 228 ? 4.715 -31.188 -36.344 1 79.69 228 ASP A C 1
ATOM 1764 O O . ASP A 1 228 ? 5.594 -30.781 -35.594 1 79.69 228 ASP A O 1
ATOM 1768 N N . HIS A 1 229 ? 3.584 -31.625 -36.062 1 84.38 229 HIS A N 1
ATOM 1769 C CA . HIS A 1 229 ? 3.184 -31.578 -34.656 1 84.38 229 HIS A CA 1
ATOM 1770 C C . HIS A 1 229 ? 4 -32.562 -33.812 1 84.38 229 HIS A C 1
ATOM 1772 O O . HIS A 1 229 ? 4.48 -32.219 -32.75 1 84.38 229 HIS A O 1
ATOM 1778 N N . HIS A 1 230 ? 4.141 -33.688 -34.344 1 87 230 HIS A N 1
ATOM 1779 C CA . HIS A 1 230 ? 4.906 -34.719 -33.656 1 87 230 HIS A CA 1
ATOM 1780 C C . HIS A 1 230 ? 6.371 -34.312 -33.531 1 87 230 HIS A C 1
ATOM 1782 O O . HIS A 1 230 ? 6.98 -34.5 -32.469 1 87 230 HIS A O 1
ATOM 1788 N N . ALA A 1 231 ? 6.859 -33.781 -34.562 1 88.94 231 ALA A N 1
ATOM 1789 C CA . ALA A 1 231 ? 8.258 -33.375 -34.562 1 88.94 231 ALA A CA 1
ATOM 1790 C C . ALA A 1 231 ? 8.5 -32.281 -33.531 1 88.94 231 ALA A C 1
ATOM 1792 O O . ALA A 1 231 ? 9.523 -32.281 -32.844 1 88.94 231 ALA A O 1
ATOM 1793 N N . ARG A 1 232 ? 7.625 -31.422 -33.406 1 89.44 232 ARG A N 1
ATOM 1794 C CA . ARG A 1 232 ? 7.75 -30.312 -32.469 1 89.44 232 ARG A CA 1
ATOM 1795 C C . ARG A 1 232 ? 7.641 -30.828 -31.016 1 89.44 232 ARG A C 1
ATOM 1797 O O . ARG A 1 232 ? 8.344 -30.344 -30.125 1 89.44 232 ARG A O 1
ATOM 1804 N N . LYS A 1 233 ? 6.836 -31.734 -30.812 1 90.56 233 LYS A N 1
ATOM 1805 C CA . LYS A 1 233 ? 6.672 -32.312 -29.484 1 90.56 233 LYS A CA 1
ATOM 1806 C C . LYS A 1 233 ? 7.934 -33.062 -29.062 1 90.56 233 LYS A C 1
ATOM 1808 O O . LYS A 1 233 ? 8.336 -33 -27.891 1 90.56 233 LYS A O 1
ATOM 1813 N N . VAL A 1 234 ? 8.398 -33.75 -29.969 1 93.19 234 VAL A N 1
ATOM 1814 C CA . VAL A 1 234 ? 9.633 -34.5 -29.688 1 93.19 234 VAL A CA 1
ATOM 1815 C C . VAL A 1 234 ? 10.758 -33.531 -29.391 1 93.19 234 VAL A C 1
ATOM 1817 O O . VAL A 1 234 ? 11.531 -33.719 -28.453 1 93.19 234 VAL A O 1
ATOM 1820 N N . ARG A 1 235 ? 10.82 -32.5 -30.156 1 93.94 235 ARG A N 1
ATOM 1821 C CA . ARG A 1 235 ? 11.852 -31.484 -29.938 1 93.94 235 ARG A CA 1
ATOM 1822 C C . ARG A 1 235 ? 11.695 -30.812 -28.578 1 93.94 235 ARG A C 1
ATOM 1824 O O . ARG A 1 235 ? 12.688 -30.562 -27.891 1 93.94 235 ARG A O 1
ATOM 1831 N N . ALA A 1 236 ? 10.508 -30.516 -28.25 1 95.31 236 ALA A N 1
ATOM 1832 C CA . ALA A 1 236 ? 10.227 -29.938 -26.938 1 95.31 236 ALA A CA 1
ATOM 1833 C C . ALA A 1 236 ? 10.703 -30.859 -25.812 1 95.31 236 ALA A C 1
ATOM 1835 O O . ALA A 1 236 ? 11.312 -30.406 -24.844 1 95.31 236 ALA A O 1
ATOM 1836 N N . ALA A 1 237 ? 10.453 -32.125 -25.969 1 94.81 237 ALA A N 1
ATOM 1837 C CA . ALA A 1 237 ? 10.859 -33.094 -24.969 1 94.81 237 ALA A CA 1
ATOM 1838 C C . ALA A 1 237 ? 12.375 -33.219 -24.891 1 94.81 237 ALA A C 1
ATOM 1840 O O . ALA A 1 237 ? 12.93 -33.406 -23.797 1 94.81 237 ALA A O 1
ATOM 1841 N N . GLU A 1 238 ? 12.977 -33.125 -26 1 96.94 238 GLU A N 1
ATOM 1842 C CA . GLU A 1 238 ? 14.438 -33.188 -26.031 1 96.94 238 GLU A CA 1
ATOM 1843 C C . GLU A 1 238 ? 15.047 -32 -25.281 1 96.94 238 GLU A C 1
ATOM 1845 O O . GLU A 1 238 ? 15.977 -32.188 -24.484 1 96.94 238 GLU A O 1
ATOM 1850 N N . HIS A 1 239 ? 14.539 -30.844 -25.562 1 98.12 239 HIS A N 1
ATOM 1851 C CA . HIS A 1 239 ? 15.023 -29.656 -24.859 1 98.12 239 HIS A CA 1
ATOM 1852 C C . HIS A 1 239 ? 14.75 -29.75 -23.359 1 98.12 239 HIS A C 1
ATOM 1854 O O . HIS A 1 239 ? 15.602 -29.391 -22.547 1 98.12 239 HIS A O 1
ATOM 1860 N N . TYR A 1 240 ? 13.602 -30.203 -23.031 1 97.38 240 TYR A N 1
ATOM 1861 C CA . TYR A 1 240 ? 13.258 -30.406 -21.625 1 97.38 240 TYR A CA 1
ATOM 1862 C C . TYR A 1 240 ? 14.258 -31.344 -20.953 1 97.38 240 TYR A C 1
ATOM 1864 O O . TYR A 1 240 ? 14.773 -31.047 -19.875 1 97.38 240 TYR A O 1
ATOM 1872 N N . GLY A 1 241 ? 14.516 -32.469 -21.609 1 97.38 241 GLY A N 1
ATOM 1873 C CA . GLY A 1 241 ? 15.461 -33.438 -21.078 1 97.38 241 GLY A CA 1
ATOM 1874 C C . GLY A 1 241 ? 16.859 -32.875 -20.922 1 97.38 241 GLY A C 1
ATOM 1875 O O . GLY A 1 241 ? 17.516 -33.125 -19.906 1 97.38 241 GLY A O 1
ATOM 1876 N N . SER A 1 242 ? 17.312 -32.188 -21.906 1 97.94 242 SER A N 1
ATOM 1877 C CA . SER A 1 242 ? 18.641 -31.578 -21.844 1 97.94 242 SER A CA 1
ATOM 1878 C C . SER A 1 242 ? 18.75 -30.594 -20.688 1 97.94 242 SER A C 1
ATOM 1880 O O . SER A 1 242 ? 19.766 -30.547 -19.984 1 97.94 242 SER A O 1
ATOM 1882 N N . SER A 1 243 ? 17.703 -29.766 -20.562 1 98.12 243 SER A N 1
ATOM 1883 C CA . SER A 1 243 ? 17.688 -28.797 -19.469 1 98.12 243 SER A CA 1
ATOM 1884 C C . SER A 1 243 ? 17.719 -29.516 -18.109 1 98.12 243 SER A C 1
ATOM 1886 O O . SER A 1 243 ? 18.422 -29.078 -17.203 1 98.12 243 SER A O 1
ATOM 1888 N N . LEU A 1 244 ? 16.984 -30.547 -17.984 1 97.12 244 LEU A N 1
ATOM 1889 C CA . LEU A 1 244 ? 16.938 -31.312 -16.734 1 97.12 244 LEU A CA 1
ATOM 1890 C C . LEU A 1 244 ? 18.312 -31.859 -16.375 1 97.12 244 LEU A C 1
ATOM 1892 O O . LEU A 1 244 ? 18.703 -31.859 -15.203 1 97.12 244 LEU A O 1
ATOM 1896 N N . ARG A 1 245 ? 19.016 -32.344 -17.344 1 96.69 245 ARG A N 1
ATOM 1897 C CA . ARG A 1 245 ? 20.359 -32.875 -17.125 1 96.69 245 ARG A CA 1
ATOM 1898 C C . ARG A 1 245 ? 21.297 -31.766 -16.641 1 96.69 245 ARG A C 1
ATOM 1900 O O . ARG A 1 245 ? 22.094 -31.984 -15.727 1 96.69 245 ARG A O 1
ATOM 1907 N N . LEU A 1 246 ? 21.188 -30.672 -17.266 1 95.88 246 LEU A N 1
ATOM 1908 C CA . LEU A 1 246 ? 22.031 -29.547 -16.891 1 95.88 246 LEU A CA 1
ATOM 1909 C C . LEU A 1 246 ? 21.688 -29.062 -15.484 1 95.88 246 LEU A C 1
ATOM 1911 O O . LEU A 1 246 ? 22.562 -28.656 -14.727 1 95.88 246 LEU A O 1
ATOM 1915 N N . LEU A 1 247 ? 20.406 -29.047 -15.148 1 95.44 247 LEU A N 1
ATOM 1916 C CA . LEU A 1 247 ? 19.969 -28.672 -13.805 1 95.44 247 LEU A CA 1
ATOM 1917 C C . LEU A 1 247 ? 20.547 -29.609 -12.758 1 95.44 247 LEU A C 1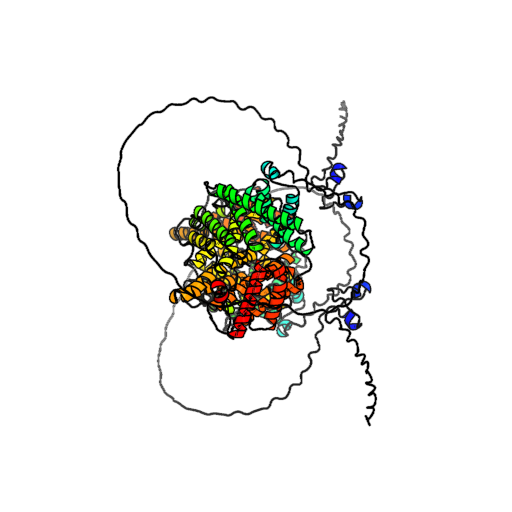
ATOM 1919 O O . LEU A 1 247 ? 21 -29.172 -11.703 1 95.44 247 LEU A O 1
ATOM 1923 N N . ALA A 1 248 ? 20.516 -30.875 -13.047 1 93.12 248 ALA A N 1
ATOM 1924 C CA . ALA A 1 248 ? 21.062 -31.875 -12.141 1 93.12 248 ALA A CA 1
ATOM 1925 C C . ALA A 1 248 ? 22.547 -31.641 -11.898 1 93.12 248 ALA A C 1
ATOM 1927 O O . ALA A 1 248 ? 23.031 -31.766 -10.773 1 93.12 248 ALA A O 1
ATOM 1928 N N . LEU A 1 249 ? 23.25 -31.297 -12.938 1 91.88 249 LEU A N 1
ATOM 1929 C CA . LEU A 1 249 ? 24.672 -31.016 -12.828 1 91.88 249 LEU A CA 1
ATOM 1930 C C . LEU A 1 249 ? 24.922 -29.75 -12.008 1 91.88 249 LEU A C 1
ATOM 1932 O O . LEU A 1 249 ? 25.844 -29.719 -11.18 1 91.88 249 LEU A O 1
ATOM 1936 N N . ALA A 1 250 ? 24.094 -28.75 -12.219 1 90.69 250 ALA A N 1
ATOM 1937 C CA . ALA A 1 250 ? 24.266 -27.453 -11.539 1 90.69 250 ALA A CA 1
ATOM 1938 C C . ALA A 1 250 ? 24 -27.578 -10.047 1 90.69 250 ALA A C 1
ATOM 1940 O O . ALA A 1 250 ? 24.609 -26.891 -9.234 1 90.69 250 ALA A O 1
ATOM 1941 N N . THR A 1 251 ? 23.109 -28.375 -9.602 1 88.06 251 THR A N 1
ATOM 1942 C CA . THR A 1 251 ? 22.703 -28.484 -8.211 1 88.06 251 THR A CA 1
ATOM 1943 C C . THR A 1 251 ? 23.609 -29.453 -7.449 1 88.06 251 THR A C 1
ATOM 1945 O O . THR A 1 251 ? 23.594 -29.5 -6.219 1 88.06 251 THR A O 1
ATOM 1948 N N . ALA A 1 252 ? 24.328 -30.234 -8.172 1 82.25 252 ALA A N 1
ATOM 1949 C CA . ALA A 1 252 ? 25.266 -31.156 -7.539 1 82.25 252 ALA A CA 1
ATOM 1950 C C . ALA A 1 252 ? 26.469 -30.406 -6.965 1 82.25 252 ALA A C 1
ATOM 1952 O O . ALA A 1 252 ? 27.109 -30.891 -6.023 1 82.25 252 ALA A O 1
ATOM 1953 N N . GLN A 1 253 ? 26.688 -29.203 -7.441 1 73.25 253 GLN A N 1
ATOM 1954 C CA . GLN A 1 253 ? 27.812 -28.391 -7 1 73.25 253 GLN A CA 1
ATOM 1955 C C . GLN A 1 253 ? 27.359 -27.281 -6.07 1 73.25 253 GLN A C 1
ATOM 1957 O O . GLN A 1 253 ? 26.156 -27.016 -5.957 1 73.25 253 GLN A O 1
ATOM 1962 N N . ASP A 1 254 ? 28.281 -26.766 -5.293 1 71.38 254 ASP A N 1
ATOM 1963 C CA . ASP A 1 254 ? 27.953 -25.609 -4.473 1 71.38 254 ASP A CA 1
ATOM 1964 C C . ASP A 1 254 ? 27.5 -24.438 -5.34 1 71.38 254 ASP A C 1
ATOM 1966 O O . ASP A 1 254 ? 28.219 -24.031 -6.27 1 71.38 254 ASP A O 1
ATOM 1970 N N . ILE A 1 255 ? 26.359 -24 -5.102 1 69.19 255 ILE A N 1
ATOM 1971 C CA . ILE A 1 255 ? 25.719 -23.031 -5.973 1 69.19 255 ILE A CA 1
ATOM 1972 C C . ILE A 1 255 ? 26.016 -21.609 -5.477 1 69.19 255 ILE A C 1
ATOM 1974 O O . ILE A 1 255 ? 25.75 -21.297 -4.316 1 69.19 255 ILE A O 1
ATOM 1978 N N . GLY A 1 256 ? 26.719 -20.844 -6.277 1 68.62 256 GLY A N 1
ATOM 1979 C CA . GLY A 1 256 ? 26.859 -19.422 -6.012 1 68.62 256 GLY A CA 1
ATOM 1980 C C . GLY A 1 256 ? 25.578 -18.641 -6.297 1 68.62 256 GLY A C 1
ATOM 1981 O O . GLY A 1 256 ? 24.594 -19.203 -6.754 1 68.62 256 GLY A O 1
ATOM 1982 N N . GLU A 1 257 ? 25.578 -17.344 -6.004 1 66.88 257 GLU A N 1
ATOM 1983 C CA . GLU A 1 257 ? 24.391 -16.484 -6.16 1 66.88 257 GLU A CA 1
ATOM 1984 C C . GLU A 1 257 ? 23.906 -16.469 -7.605 1 66.88 257 GLU A C 1
ATOM 1986 O O . GLU A 1 257 ? 22.719 -16.609 -7.867 1 66.88 257 GLU A O 1
ATOM 1991 N N . SER A 1 258 ? 24.781 -16.219 -8.508 1 69.38 258 SER A N 1
ATOM 1992 C CA . SER A 1 258 ? 24.406 -16.141 -9.914 1 69.38 258 SER A CA 1
ATOM 1993 C C . SER A 1 258 ? 23.891 -17.484 -10.43 1 69.38 258 SER A C 1
ATOM 1995 O O . SER A 1 258 ? 22.953 -17.531 -11.234 1 69.38 258 SER A O 1
ATOM 1997 N N . GLU A 1 259 ? 24.453 -18.406 -9.891 1 86 259 GLU A N 1
ATOM 1998 C CA . GLU A 1 259 ? 24 -19.734 -10.289 1 86 259 GLU A CA 1
ATOM 1999 C C . GLU A 1 259 ? 22.625 -20.047 -9.727 1 86 259 GLU A C 1
ATOM 2001 O O . GLU A 1 259 ? 21.844 -20.781 -10.336 1 86 259 GLU A O 1
ATOM 2006 N N . LEU A 1 260 ? 22.391 -19.344 -8.656 1 91.12 260 LEU A N 1
ATOM 2007 C CA . LEU A 1 260 ? 21.078 -19.562 -8.047 1 91.12 260 LEU A CA 1
ATOM 2008 C C . LEU A 1 260 ? 19.984 -18.984 -8.93 1 91.12 260 LEU A C 1
ATOM 2010 O O . LEU A 1 260 ? 18.906 -19.578 -9.047 1 91.12 260 LEU A O 1
ATOM 2014 N N . ASP A 1 261 ? 20.219 -17.828 -9.547 1 92.94 261 ASP A N 1
ATOM 2015 C CA . ASP A 1 261 ? 19.25 -17.219 -10.453 1 92.94 261 ASP A CA 1
ATOM 2016 C C . ASP A 1 261 ? 18.906 -18.172 -11.602 1 92.94 261 ASP A C 1
ATOM 2018 O O . ASP A 1 261 ? 17.75 -18.312 -11.969 1 92.94 261 ASP A O 1
ATOM 2022 N N . LEU A 1 262 ? 19.938 -18.812 -12.133 1 95.25 262 LEU A N 1
ATOM 2023 C CA . LEU A 1 262 ? 19.766 -19.719 -13.258 1 95.25 262 LEU A CA 1
ATOM 2024 C C . LEU A 1 262 ? 18.984 -20.969 -12.844 1 95.25 262 LEU A C 1
ATOM 2026 O O . LEU A 1 262 ? 18.078 -21.406 -13.555 1 95.25 262 LEU A O 1
ATOM 2030 N N . VAL A 1 263 ? 19.297 -21.469 -11.719 1 95.38 263 VAL A N 1
ATOM 2031 C CA . VAL A 1 263 ? 18.672 -22.688 -11.219 1 95.38 263 VAL A CA 1
ATOM 2032 C C . VAL A 1 263 ? 17.203 -22.422 -10.922 1 95.38 263 VAL A C 1
ATOM 2034 O O . VAL A 1 263 ? 16.328 -23.188 -11.344 1 95.38 263 VAL A O 1
ATOM 2037 N N . LEU A 1 264 ? 16.938 -21.344 -10.258 1 95.5 264 LEU A N 1
ATOM 2038 C CA . LEU A 1 264 ? 15.562 -21.016 -9.891 1 95.5 264 LEU A CA 1
ATOM 2039 C C . LEU A 1 264 ? 14.734 -20.703 -11.133 1 95.5 264 LEU A C 1
ATOM 2041 O O . LEU A 1 264 ? 13.57 -21.094 -11.219 1 95.5 264 LEU A O 1
ATOM 2045 N N . ALA A 1 265 ? 15.305 -19.984 -12.07 1 96.5 265 ALA A N 1
ATOM 2046 C CA . ALA A 1 265 ? 14.609 -19.719 -13.32 1 96.5 265 ALA A CA 1
ATOM 2047 C C . ALA A 1 265 ? 14.227 -21 -14.039 1 96.5 265 ALA A C 1
ATOM 2049 O O . ALA A 1 265 ? 13.094 -21.156 -14.508 1 96.5 265 ALA A O 1
ATOM 2050 N N . THR A 1 266 ? 15.164 -21.891 -14.094 1 97.5 266 THR A N 1
ATOM 2051 C CA . THR A 1 266 ? 14.938 -23.156 -14.773 1 97.5 266 THR A CA 1
ATOM 2052 C C . THR A 1 266 ? 13.844 -23.953 -14.07 1 97.5 266 THR A C 1
ATOM 2054 O O . THR A 1 266 ? 12.945 -24.5 -14.719 1 97.5 266 THR A O 1
ATOM 2057 N N . LEU A 1 267 ? 13.922 -23.984 -12.773 1 97 267 LEU A N 1
ATOM 2058 C CA . LEU A 1 267 ? 12.93 -24.703 -11.992 1 97 267 LEU A CA 1
ATOM 2059 C C . LEU A 1 267 ? 11.539 -24.125 -12.211 1 97 267 LEU A C 1
ATOM 2061 O O . LEU A 1 267 ? 10.57 -24.859 -12.398 1 97 267 LEU A O 1
ATOM 2065 N N . TRP A 1 268 ? 11.438 -22.844 -12.156 1 97.06 268 TRP A N 1
ATOM 2066 C CA . TRP A 1 268 ? 10.141 -22.219 -12.367 1 97.06 268 TRP A CA 1
ATOM 2067 C C . TRP A 1 268 ? 9.602 -22.531 -13.766 1 97.06 268 TRP A C 1
ATOM 2069 O O . TRP A 1 268 ? 8.414 -22.781 -13.93 1 97.06 268 TRP A O 1
ATOM 2079 N N . LEU A 1 269 ? 10.469 -22.469 -14.758 1 97.25 269 LEU A N 1
ATOM 2080 C CA . LEU A 1 269 ? 10.062 -22.781 -16.125 1 97.25 269 LEU A CA 1
ATOM 2081 C C . LEU A 1 269 ? 9.594 -24.234 -16.234 1 97.25 269 LEU A C 1
ATOM 2083 O O . LEU A 1 269 ? 8.641 -24.516 -16.969 1 97.25 269 LEU A O 1
ATOM 2087 N N . MET A 1 270 ? 10.266 -25.125 -15.555 1 96.81 270 MET A N 1
ATOM 2088 C CA . MET A 1 270 ? 9.852 -26.516 -15.562 1 96.81 270 MET A CA 1
ATOM 2089 C C . MET A 1 270 ? 8.5 -26.703 -14.875 1 96.81 270 MET A C 1
ATOM 2091 O O . MET A 1 270 ? 7.672 -27.484 -15.328 1 96.81 270 MET A O 1
ATOM 2095 N N . ILE A 1 271 ? 8.305 -25.938 -13.812 1 94.88 271 ILE A N 1
ATOM 2096 C CA . ILE A 1 271 ? 7.027 -25.984 -13.117 1 94.88 271 ILE A CA 1
ATOM 2097 C C . ILE A 1 271 ? 5.926 -25.469 -14.039 1 94.88 271 ILE A C 1
ATOM 2099 O O . ILE A 1 271 ? 4.844 -26.047 -14.117 1 94.88 271 ILE A O 1
ATOM 2103 N N . GLU A 1 272 ? 6.227 -24.391 -14.727 1 93.19 272 GLU A N 1
ATOM 2104 C CA . GLU A 1 272 ? 5.277 -23.828 -15.688 1 93.19 272 GLU A CA 1
ATOM 2105 C C . GLU A 1 272 ? 4.969 -24.828 -16.797 1 93.19 272 GLU A C 1
ATOM 2107 O O . GLU A 1 272 ? 3.824 -24.938 -17.234 1 93.19 272 GLU A O 1
ATOM 2112 N N . TYR A 1 273 ? 6 -25.5 -17.281 1 92.81 273 TYR A N 1
ATOM 2113 C CA . TYR A 1 273 ? 5.844 -26.516 -18.312 1 92.81 273 TYR A CA 1
ATOM 2114 C C . TYR A 1 273 ? 4.906 -27.625 -17.844 1 92.81 273 TYR A C 1
ATOM 2116 O O . TYR A 1 273 ? 3.98 -28.016 -18.562 1 92.81 273 TYR A O 1
ATOM 2124 N N . GLU A 1 274 ? 5.148 -28.125 -16.594 1 91.38 274 GLU A N 1
ATOM 2125 C CA . GLU A 1 274 ? 4.348 -29.219 -16.047 1 91.38 274 GLU A CA 1
ATOM 2126 C C . GLU A 1 274 ? 2.912 -28.781 -15.789 1 91.38 274 GLU A C 1
ATOM 2128 O O . GLU A 1 274 ? 1.978 -29.578 -15.938 1 91.38 274 GLU A O 1
ATOM 2133 N N . GLN A 1 275 ? 2.748 -27.594 -15.344 1 88.38 275 GLN A N 1
ATOM 2134 C CA . GLN A 1 275 ? 1.411 -27.078 -15.07 1 88.38 275 GLN A CA 1
ATOM 2135 C C . GLN A 1 275 ? 0.587 -26.984 -16.344 1 88.38 275 GLN A C 1
ATOM 2137 O O . GLN A 1 275 ? -0.608 -27.281 -16.359 1 88.38 275 GLN A O 1
ATOM 2142 N N . ARG A 1 276 ? 1.178 -26.562 -17.391 1 85.25 276 ARG A N 1
ATOM 2143 C CA . ARG A 1 276 ? 0.433 -26.297 -18.609 1 85.25 276 ARG A CA 1
ATOM 2144 C C . ARG A 1 276 ? 0.296 -27.562 -19.453 1 85.25 276 ARG A C 1
ATOM 2146 O O . ARG A 1 276 ? -0.729 -27.766 -20.109 1 85.25 276 ARG A O 1
ATOM 2153 N N . PHE A 1 277 ? 1.364 -28.422 -19.438 1 83.81 277 PHE A N 1
ATOM 2154 C CA . PHE A 1 277 ? 1.402 -29.484 -20.438 1 83.81 277 PHE A CA 1
ATOM 2155 C C . PHE A 1 277 ? 1.668 -30.828 -19.781 1 83.81 277 PHE A C 1
ATOM 2157 O O . PHE A 1 277 ? 1.796 -31.844 -20.469 1 83.81 277 PHE A O 1
ATOM 2164 N N . GLY A 1 278 ? 1.736 -30.891 -18.469 1 80.69 278 GLY A N 1
ATOM 2165 C CA . GLY A 1 278 ? 2.045 -32.125 -17.766 1 80.69 278 GLY A CA 1
ATOM 2166 C C . GLY A 1 278 ? 0.994 -33.219 -17.953 1 80.69 278 GLY A C 1
ATOM 2167 O O . GLY A 1 278 ? -0.109 -32.938 -18.438 1 80.69 278 GLY A O 1
ATOM 2168 N N . ASP A 1 279 ? 1.34 -34.5 -17.656 1 71.5 279 ASP A N 1
ATOM 2169 C CA . ASP A 1 279 ? 0.566 -35.688 -18 1 71.5 279 ASP A CA 1
ATOM 2170 C C . ASP A 1 279 ? -0.522 -35.938 -16.969 1 71.5 279 ASP A C 1
ATOM 2172 O O . ASP A 1 279 ? -1.11 -37.031 -16.953 1 71.5 279 ASP A O 1
ATOM 2176 N N . GLY A 1 280 ? -0.85 -35.156 -16.109 1 70 280 GLY A N 1
ATOM 2177 C CA . GLY A 1 280 ? -2.027 -35.312 -15.281 1 70 280 GLY A CA 1
ATOM 2178 C C . GLY A 1 280 ? -1.737 -36.031 -13.961 1 70 280 GLY A C 1
ATOM 2179 O O . GLY A 1 280 ? -2.57 -36.031 -13.055 1 70 280 GLY A O 1
ATOM 2180 N N . SER A 1 281 ? -0.645 -36.719 -13.844 1 78.06 281 SER A N 1
ATOM 2181 C CA . SER A 1 281 ? -0.355 -37.344 -12.57 1 78.06 281 SER A CA 1
ATOM 2182 C C . SER A 1 281 ? 0.169 -36.344 -11.547 1 78.06 281 SER A C 1
ATOM 2184 O O . SER A 1 281 ? 0.073 -36.562 -10.344 1 78.06 281 SER A O 1
ATOM 2186 N N . GLY A 1 282 ? 0.718 -35.312 -12 1 83.62 282 GLY A N 1
ATOM 2187 C CA . GLY A 1 282 ? 1.285 -34.281 -11.133 1 83.62 282 GLY A CA 1
ATOM 2188 C C . GLY A 1 282 ? 2.654 -34.656 -10.594 1 83.62 282 GLY A C 1
ATOM 2189 O O . GLY A 1 282 ? 3.219 -33.938 -9.766 1 83.62 282 GLY A O 1
ATOM 2190 N N . SER A 1 283 ? 3.188 -35.781 -11.023 1 87 283 SER A N 1
ATOM 2191 C CA . SER A 1 283 ? 4.449 -36.281 -10.477 1 87 283 SER A CA 1
ATOM 2192 C C . SER A 1 283 ? 5.609 -35.375 -10.852 1 87 283 SER A C 1
ATOM 2194 O O . SER A 1 283 ? 6.477 -35.094 -10.023 1 87 283 SER A O 1
ATOM 2196 N N . GLY A 1 284 ? 5.652 -35 -12.148 1 89.31 284 GLY A N 1
ATOM 2197 C CA . GLY A 1 284 ? 6.695 -34.094 -12.57 1 89.31 284 GLY A CA 1
ATOM 2198 C C . GLY A 1 284 ? 6.66 -32.75 -11.836 1 89.31 284 GLY A C 1
ATOM 2199 O O . GLY A 1 284 ? 7.695 -32.25 -11.391 1 89.31 284 GLY A O 1
ATOM 2200 N N . LEU A 1 285 ? 5.5 -32.219 -11.688 1 91.88 285 LEU A N 1
ATOM 2201 C CA . LEU A 1 285 ? 5.312 -30.969 -10.984 1 91.88 285 LEU A CA 1
ATOM 2202 C C . LEU A 1 285 ? 5.758 -31.078 -9.531 1 91.88 285 LEU A C 1
ATOM 2204 O O . LEU A 1 285 ? 6.492 -30.234 -9.031 1 91.88 285 LEU A O 1
ATOM 2208 N N . SER A 1 286 ? 5.344 -32.125 -8.883 1 92.94 286 SER A N 1
ATOM 2209 C CA . SER A 1 286 ? 5.699 -32.344 -7.488 1 92.94 286 SER A CA 1
ATOM 2210 C C . SER A 1 286 ? 7.207 -32.5 -7.316 1 92.94 286 SER A C 1
ATOM 2212 O O . SER A 1 286 ? 7.777 -32 -6.348 1 92.94 286 SER A O 1
ATOM 2214 N N . ALA A 1 287 ? 7.789 -33.188 -8.25 1 93.94 287 ALA A N 1
ATOM 2215 C CA . ALA A 1 287 ? 9.234 -33.406 -8.195 1 93.94 287 ALA A CA 1
ATOM 2216 C C . ALA A 1 287 ? 9.984 -32.062 -8.289 1 93.94 287 ALA A C 1
ATOM 2218 O O . ALA A 1 287 ? 10.953 -31.844 -7.562 1 93.94 287 ALA A O 1
ATOM 2219 N N . HIS A 1 288 ? 9.562 -31.203 -9.172 1 95.19 288 HIS A N 1
ATOM 2220 C CA . HIS A 1 288 ? 10.211 -29.906 -9.328 1 95.19 288 HIS A CA 1
ATOM 2221 C C . HIS A 1 288 ? 9.984 -29.031 -8.109 1 95.19 288 HIS A C 1
ATOM 2223 O O . HIS A 1 288 ? 10.875 -28.281 -7.699 1 95.19 288 HIS A O 1
ATOM 2229 N N . LEU A 1 289 ? 8.812 -29.047 -7.488 1 95.5 289 LEU A N 1
ATOM 2230 C CA . LEU A 1 289 ? 8.539 -28.281 -6.277 1 95.5 289 LEU A CA 1
ATOM 2231 C C . LEU A 1 289 ? 9.414 -28.75 -5.121 1 95.5 289 LEU A C 1
ATOM 2233 O O . LEU A 1 289 ? 9.945 -27.938 -4.363 1 95.5 289 LEU A O 1
ATOM 2237 N N . LYS A 1 290 ? 9.586 -30.078 -5.035 1 94.62 290 LYS A N 1
ATOM 2238 C CA . LYS A 1 290 ? 10.469 -30.641 -4.016 1 94.62 290 LYS A CA 1
ATOM 2239 C C . LYS A 1 290 ? 11.922 -30.25 -4.266 1 94.62 290 LYS A C 1
ATOM 2241 O O . LYS A 1 290 ? 12.664 -29.969 -3.324 1 94.62 290 LYS A O 1
ATOM 2246 N N . GLY A 1 291 ? 12.281 -30.328 -5.527 1 92.75 291 GLY A N 1
ATOM 2247 C CA . GLY A 1 291 ? 13.609 -29.875 -5.887 1 92.75 291 GLY A CA 1
ATOM 2248 C C . GLY A 1 291 ? 13.875 -28.438 -5.512 1 92.75 291 GLY A C 1
ATOM 2249 O O . GLY A 1 291 ? 14.922 -28.109 -4.957 1 92.75 291 GLY A O 1
ATOM 2250 N N . ALA A 1 292 ? 12.914 -27.547 -5.812 1 94 292 ALA A N 1
ATOM 2251 C CA . ALA A 1 292 ? 13.031 -26.141 -5.457 1 94 292 ALA A CA 1
ATOM 2252 C C . ALA A 1 292 ? 13.125 -25.969 -3.941 1 94 292 ALA A C 1
ATOM 2254 O O . ALA A 1 292 ? 13.883 -25.125 -3.455 1 94 292 ALA A O 1
ATOM 2255 N N . ALA A 1 293 ? 12.391 -26.734 -3.215 1 92.62 293 ALA A N 1
ATOM 2256 C CA . ALA A 1 293 ? 12.398 -26.688 -1.756 1 92.62 293 ALA A CA 1
ATOM 2257 C C . ALA A 1 293 ? 13.789 -27 -1.211 1 92.62 293 ALA A C 1
ATOM 2259 O O . ALA A 1 293 ? 14.266 -26.344 -0.282 1 92.62 293 ALA A O 1
ATOM 2260 N N . SER A 1 294 ? 14.391 -27.969 -1.759 1 88.62 294 SER A N 1
ATOM 2261 C CA . SER A 1 294 ? 15.711 -28.406 -1.304 1 88.62 294 SER A CA 1
ATOM 2262 C C . SER A 1 294 ? 16.766 -27.328 -1.55 1 88.62 294 SER A C 1
ATOM 2264 O O . SER A 1 294 ? 17.703 -27.172 -0.764 1 88.62 294 SER A O 1
ATOM 2266 N N . ILE A 1 295 ? 16.609 -26.641 -2.596 1 86 295 ILE A N 1
ATOM 2267 C CA . ILE A 1 295 ? 17.547 -25.578 -2.941 1 86 295 ILE A CA 1
ATOM 2268 C C . ILE A 1 295 ? 17.406 -24.438 -1.946 1 86 295 ILE A C 1
ATOM 2270 O O . ILE A 1 295 ? 18.406 -23.891 -1.481 1 86 295 ILE A O 1
ATOM 2274 N N . ILE A 1 296 ? 16.219 -24.078 -1.564 1 79.81 296 ILE A N 1
ATOM 2275 C CA . ILE A 1 296 ? 15.969 -22.969 -0.659 1 79.81 296 ILE A CA 1
ATOM 2276 C C . ILE A 1 296 ? 16.438 -23.328 0.748 1 79.81 296 ILE A C 1
ATOM 2278 O O . ILE A 1 296 ? 16.984 -22.484 1.466 1 79.81 296 ILE A O 1
ATOM 2282 N N . GLN A 1 297 ? 16.203 -24.531 1.116 1 80.56 297 GLN A N 1
ATOM 2283 C CA . GLN A 1 297 ? 16.625 -25 2.434 1 80.56 297 GLN A CA 1
ATOM 2284 C C . GLN A 1 297 ? 18.125 -24.812 2.619 1 80.56 297 GLN A C 1
ATOM 2286 O O . GLN A 1 297 ? 18.594 -24.469 3.709 1 80.56 297 GLN A O 1
ATOM 2291 N N . GLY A 1 298 ? 18.812 -25 1.618 1 78.38 298 GLY A N 1
ATOM 2292 C CA . GLY A 1 298 ? 20.25 -24.859 1.703 1 78.38 298 GLY A CA 1
ATOM 2293 C C . GLY A 1 298 ? 20.703 -23.406 1.657 1 78.38 298 GLY A C 1
ATOM 2294 O O . GLY A 1 298 ? 21.688 -23.047 2.314 1 78.38 298 GLY A O 1
ATOM 2295 N N . ARG A 1 299 ? 19.938 -22.531 1.009 1 78.56 299 ARG A N 1
ATOM 2296 C CA . ARG A 1 299 ? 20.422 -21.188 0.738 1 78.56 299 ARG A CA 1
ATOM 2297 C C . ARG A 1 299 ? 19.719 -20.172 1.634 1 78.56 299 ARG A C 1
ATOM 2299 O O . ARG A 1 299 ? 20.25 -19.078 1.862 1 78.56 299 ARG A O 1
ATOM 2306 N N . LEU A 1 300 ? 18.531 -20.438 2.006 1 77.94 300 LEU A N 1
ATOM 2307 C CA . LEU A 1 300 ? 17.75 -19.453 2.742 1 77.94 300 LEU A CA 1
ATOM 2308 C C . LEU A 1 300 ? 17.609 -19.844 4.207 1 77.94 300 LEU A C 1
ATOM 2310 O O . LEU A 1 300 ? 16.672 -19.438 4.883 1 77.94 300 LEU A O 1
ATOM 2314 N N . HIS A 1 301 ? 18.578 -20.594 4.668 1 73.69 301 HIS A N 1
ATOM 2315 C CA . HIS A 1 301 ? 18.484 -21.078 6.039 1 73.69 301 HIS A CA 1
ATOM 2316 C C . HIS A 1 301 ? 18.656 -19.938 7.039 1 73.69 301 HIS A C 1
ATOM 2318 O O . HIS A 1 301 ? 18.156 -20.016 8.164 1 73.69 301 HIS A O 1
ATOM 2324 N N . ASN A 1 302 ? 19.266 -18.891 6.543 1 74 302 ASN A N 1
ATOM 2325 C CA . ASN A 1 302 ? 19.531 -17.781 7.441 1 74 302 ASN A CA 1
ATOM 2326 C C . ASN A 1 302 ? 18.547 -16.641 7.238 1 74 302 ASN A C 1
ATOM 2328 O O . ASN A 1 302 ? 18.797 -15.508 7.652 1 74 302 ASN A O 1
ATOM 2332 N N . LEU A 1 303 ? 17.453 -16.953 6.555 1 77.88 303 LEU A N 1
ATOM 2333 C CA . LEU A 1 303 ? 16.484 -15.914 6.203 1 77.88 303 LEU A CA 1
ATOM 2334 C C . LEU A 1 303 ? 15.914 -15.258 7.453 1 77.88 303 LEU A C 1
ATOM 2336 O O . LEU A 1 303 ? 15.672 -14.047 7.473 1 77.88 303 LEU A O 1
ATOM 2340 N N . ARG A 1 304 ? 15.766 -16.016 8.469 1 77.69 304 ARG A N 1
ATOM 2341 C CA . ARG A 1 304 ? 15.25 -15.477 9.727 1 77.69 304 ARG A CA 1
ATOM 2342 C C . ARG A 1 304 ? 16.156 -14.367 10.258 1 77.69 304 ARG A C 1
ATOM 2344 O O . ARG A 1 304 ? 15.664 -13.32 10.68 1 77.69 304 ARG A O 1
ATOM 2351 N N . ASP A 1 305 ? 17.375 -14.594 10.18 1 74.31 305 ASP A N 1
ATOM 2352 C CA . ASP A 1 305 ? 18.344 -13.641 10.719 1 74.31 305 ASP A CA 1
ATOM 2353 C C . ASP A 1 305 ? 18.375 -12.359 9.883 1 74.31 305 ASP A C 1
ATOM 2355 O O . ASP A 1 305 ? 18.516 -11.266 10.43 1 74.31 305 ASP A O 1
ATOM 2359 N N . ILE A 1 306 ? 18.188 -12.594 8.695 1 72.56 306 ILE A N 1
ATOM 2360 C CA . ILE A 1 306 ? 18.203 -11.445 7.789 1 72.56 306 ILE A CA 1
ATOM 2361 C C . ILE A 1 306 ? 16.969 -10.586 8.031 1 72.56 306 ILE A C 1
ATOM 2363 O O . ILE A 1 306 ? 17.062 -9.352 8.094 1 72.56 306 ILE A O 1
ATOM 2367 N N . LEU A 1 307 ? 15.93 -11.211 8.18 1 73.88 307 LEU A N 1
ATOM 2368 C CA . LEU A 1 307 ? 14.68 -10.492 8.391 1 73.88 307 LEU A CA 1
ATOM 2369 C C . LEU A 1 307 ? 14.68 -9.797 9.742 1 73.88 307 LEU A C 1
ATOM 2371 O O . LEU A 1 307 ? 14.172 -8.68 9.875 1 73.88 307 LEU A O 1
ATOM 2375 N N . LYS A 1 308 ? 15.336 -10.414 10.641 1 68.44 308 LYS A N 1
ATOM 2376 C CA . LYS A 1 308 ? 15.461 -9.812 11.969 1 68.44 308 LYS A CA 1
ATOM 2377 C C . LYS A 1 308 ? 16.328 -8.555 11.922 1 68.44 308 LYS A C 1
ATOM 2379 O O . LYS A 1 308 ? 15.977 -7.539 12.531 1 68.44 308 LYS A O 1
ATOM 2384 N N . SER A 1 309 ? 17.359 -8.609 11.164 1 64 309 SER A N 1
ATOM 2385 C CA . SER A 1 309 ? 18.281 -7.484 11.062 1 64 309 SER A CA 1
ATOM 2386 C C . SER A 1 309 ? 17.641 -6.301 10.352 1 64 309 SER A C 1
ATOM 2388 O O . SER A 1 309 ? 18.031 -5.152 10.562 1 64 309 SER A O 1
ATOM 2390 N N . ARG A 1 310 ? 16.656 -6.574 9.594 1 62.03 310 ARG A N 1
ATOM 2391 C CA . ARG A 1 310 ? 16.016 -5.523 8.82 1 62.03 310 ARG A CA 1
ATOM 2392 C C . ARG A 1 310 ? 14.805 -4.965 9.555 1 62.03 310 ARG A C 1
ATOM 2394 O O . ARG A 1 310 ? 14.078 -4.117 9.016 1 62.03 310 ARG A O 1
ATOM 2401 N N . GLY A 1 311 ? 14.734 -5.234 10.852 1 56.09 311 GLY A N 1
ATOM 2402 C CA . GLY A 1 311 ? 13.727 -4.605 11.695 1 56.09 311 GLY A CA 1
ATOM 2403 C C . GLY A 1 311 ? 12.367 -5.273 11.594 1 56.09 311 GLY A C 1
ATOM 2404 O O . GLY A 1 311 ? 11.359 -4.715 12.039 1 56.09 311 GLY A O 1
ATOM 2405 N N . VAL A 1 312 ? 12.273 -6.211 10.625 1 52.38 312 VAL A N 1
ATOM 2406 C CA . VAL A 1 312 ? 11.016 -6.941 10.758 1 52.38 312 VAL A CA 1
ATOM 2407 C C . VAL A 1 312 ? 10.883 -7.492 12.172 1 52.38 312 VAL A C 1
ATOM 2409 O O . VAL A 1 312 ? 11.82 -8.086 12.711 1 52.38 312 VAL A O 1
ATOM 2412 N N . ARG A 1 313 ? 10.023 -6.562 12.992 1 47.34 313 ARG A N 1
ATOM 2413 C CA . ARG A 1 313 ? 9.836 -6.766 14.43 1 47.34 313 ARG A CA 1
ATOM 2414 C C . ARG A 1 313 ? 10.141 -8.211 14.812 1 47.34 313 ARG A C 1
ATOM 2416 O O . ARG A 1 313 ? 9.328 -9.109 14.57 1 47.34 313 ARG A O 1
ATOM 2423 N N . VAL A 1 314 ? 11.484 -8.469 14.703 1 43.62 314 VAL A N 1
ATOM 2424 C CA . VAL A 1 314 ? 11.773 -9.703 15.422 1 43.62 314 VAL A CA 1
ATOM 2425 C C . VAL A 1 314 ? 11.836 -9.43 16.922 1 43.62 314 VAL A C 1
ATOM 2427 O O . VAL A 1 314 ? 12.234 -8.344 17.344 1 43.62 314 VAL A O 1
ATOM 2430 N N . CYS A 1 315 ? 11.055 -9.875 17.641 1 38.66 315 CYS A N 1
ATOM 2431 C CA . CYS A 1 315 ? 10.938 -9.766 19.094 1 38.66 315 CYS A CA 1
ATOM 2432 C C . CYS A 1 315 ? 12.242 -9.289 19.703 1 38.66 315 CYS A C 1
ATOM 2434 O O . CYS A 1 315 ? 12.266 -8.867 20.859 1 38.66 315 CYS A O 1
ATOM 2436 N N . HIS A 1 316 ? 13.398 -9.656 19.266 1 39.91 316 HIS A N 1
ATOM 2437 C CA . HIS A 1 316 ? 14.492 -9.586 20.234 1 39.91 316 HIS A CA 1
ATOM 2438 C C . HIS A 1 316 ? 15.289 -8.297 20.062 1 39.91 316 HIS A C 1
ATOM 2440 O O . HIS A 1 316 ? 15.227 -7.66 19 1 39.91 316 HIS A O 1
ATOM 2446 N N . GLU A 1 317 ? 16.234 -7.895 21.031 1 48.75 317 GLU A N 1
ATOM 2447 C CA . GLU A 1 317 ? 17.109 -6.938 21.703 1 48.75 317 GLU A CA 1
ATOM 2448 C C . GLU A 1 317 ? 18.188 -6.41 20.75 1 48.75 317 GLU A C 1
ATOM 2450 O O . GLU A 1 317 ? 19.094 -5.688 21.172 1 48.75 317 GLU A O 1
ATOM 2455 N N . GLU A 1 318 ? 18.375 -6.844 19.5 1 52.75 318 GLU A N 1
ATOM 2456 C CA . GLU A 1 318 ? 19.625 -6.387 18.891 1 52.75 318 GLU A CA 1
ATOM 2457 C C . GLU A 1 318 ? 19.484 -4.965 18.359 1 52.75 318 GLU A C 1
ATOM 2459 O O . GLU A 1 318 ? 18.406 -4.535 17.984 1 52.75 318 GLU A O 1
ATOM 2464 N N . PRO A 1 319 ? 20.578 -4.258 18.375 1 59.31 319 PRO A N 1
ATOM 2465 C CA . PRO A 1 319 ? 20.609 -2.857 17.953 1 59.31 319 PRO A CA 1
ATOM 2466 C C . PRO A 1 319 ? 20.219 -2.68 16.484 1 59.31 319 PRO A C 1
ATOM 2468 O O . PRO A 1 319 ? 20.703 -3.426 15.625 1 59.31 319 PRO A O 1
ATOM 2471 N N . SER A 1 320 ? 19.266 -2.023 16.094 1 65.94 320 SER A N 1
ATOM 2472 C CA . SER A 1 320 ? 18.781 -1.696 14.75 1 65.94 320 SER A CA 1
ATOM 2473 C C . SER A 1 320 ? 19.734 -0.746 14.039 1 65.94 320 SER A C 1
ATOM 2475 O O . SER A 1 320 ? 20.406 0.065 14.688 1 65.94 320 SER A O 1
ATOM 2477 N N . PRO A 1 321 ? 19.984 -0.952 12.672 1 70.12 321 PRO A N 1
ATOM 2478 C CA . PRO A 1 321 ? 20.766 0.039 11.93 1 70.12 321 PRO A CA 1
ATOM 2479 C C . PRO A 1 321 ? 20.203 1.454 12.062 1 70.12 321 PRO A C 1
ATOM 2481 O O . PRO A 1 321 ? 19.047 1.63 12.453 1 70.12 321 PRO A O 1
ATOM 2484 N N . SER A 1 322 ? 21.141 2.357 11.734 1 81.56 322 SER A N 1
ATOM 2485 C CA . SER A 1 322 ? 20.703 3.746 11.766 1 81.56 322 SER A CA 1
ATOM 2486 C C . SER A 1 322 ? 19.672 4.016 10.664 1 81.56 322 SER A C 1
ATOM 2488 O O . SER A 1 322 ? 19.781 3.486 9.562 1 81.56 322 SER A O 1
ATOM 2490 N N . PRO A 1 323 ? 18.672 4.734 10.938 1 79.81 323 PRO A N 1
ATOM 2491 C CA . PRO A 1 323 ? 17.625 5.047 9.953 1 79.81 323 PRO A CA 1
ATOM 2492 C C . PRO A 1 323 ? 18.203 5.652 8.672 1 79.81 323 PRO A C 1
ATOM 2494 O O . PRO A 1 323 ? 17.672 5.406 7.578 1 79.81 323 PRO A O 1
ATOM 2497 N N . GLN A 1 324 ? 19.359 6.418 8.797 1 78.88 324 GLN A N 1
ATOM 2498 C CA . GLN A 1 324 ? 19.969 6.992 7.609 1 78.88 324 GLN A CA 1
ATOM 2499 C C . GLN A 1 324 ? 20.578 5.906 6.719 1 78.88 324 GLN A C 1
ATOM 2501 O O . GLN A 1 324 ? 20.438 5.949 5.496 1 78.88 324 GLN A O 1
ATOM 2506 N N . ALA A 1 325 ? 21.156 5.055 7.457 1 74.31 325 ALA A N 1
ATOM 2507 C CA . ALA A 1 325 ? 21.766 3.951 6.719 1 74.31 325 ALA A CA 1
ATOM 2508 C C . ALA A 1 325 ? 20.703 3.123 6 1 74.31 325 ALA A C 1
ATOM 2510 O O . ALA A 1 325 ? 20.891 2.715 4.852 1 74.31 325 ALA A O 1
ATOM 2511 N N . MET A 1 326 ? 19.641 2.992 6.695 1 73.75 326 MET A N 1
ATOM 2512 C CA . MET A 1 326 ? 18.547 2.223 6.105 1 73.75 326 MET A CA 1
ATOM 2513 C C . MET A 1 326 ? 17.953 2.951 4.902 1 73.75 326 MET A C 1
ATOM 2515 O O . MET A 1 326 ? 17.594 2.32 3.908 1 73.75 326 MET A O 1
ATOM 2519 N N . LEU A 1 327 ? 17.906 4.219 5.074 1 75.69 327 LEU A N 1
ATOM 2520 C CA . LEU A 1 327 ? 17.359 5.027 3.992 1 75.69 327 LEU A CA 1
ATOM 2521 C C . LEU A 1 327 ? 18.266 4.969 2.76 1 75.69 327 LEU A C 1
ATOM 2523 O O . LEU A 1 327 ? 17.781 5.035 1.628 1 75.69 327 LEU A O 1
ATOM 2527 N N . LEU A 1 328 ? 19.625 4.922 3.152 1 71.12 328 LEU A N 1
ATOM 2528 C CA . LEU A 1 328 ? 20.594 4.98 2.068 1 71.12 328 LEU A CA 1
ATOM 2529 C C . LEU A 1 328 ? 20.891 3.588 1.532 1 71.12 328 LEU A C 1
ATOM 2531 O O . LEU A 1 328 ? 21.375 3.441 0.406 1 71.12 328 LEU A O 1
ATOM 2535 N N . LYS A 1 329 ? 21.078 2.713 2.791 1 61.81 329 LYS A N 1
ATOM 2536 C CA . LYS A 1 329 ? 21.516 1.354 2.479 1 61.81 329 LYS A CA 1
ATOM 2537 C C . LYS A 1 329 ? 20.578 0.697 1.464 1 61.81 329 LYS A C 1
ATOM 2539 O O . LYS A 1 329 ? 19.359 0.722 1.628 1 61.81 329 LYS A O 1
ATOM 2544 N N . GLY A 1 330 ? 21.062 0.788 0.42 1 52.91 330 GLY A N 1
ATOM 2545 C CA . GLY A 1 330 ? 20.547 -0.126 -0.59 1 52.91 330 GLY A CA 1
ATOM 2546 C C . GLY A 1 330 ? 20.328 -1.531 -0.065 1 52.91 330 GLY A C 1
ATOM 2547 O O . GLY A 1 330 ? 20.484 -1.784 1.132 1 52.91 330 GLY A O 1
ATOM 2548 N N . GLN A 1 331 ? 19.844 -2.586 -0.832 1 51.69 331 GLN A N 1
ATOM 2549 C CA . GLN A 1 331 ? 19.562 -4.02 -0.809 1 51.69 331 GLN A CA 1
ATOM 2550 C C . GLN A 1 331 ? 20.766 -4.805 -0.303 1 51.69 331 GLN A C 1
ATOM 2552 O O . GLN A 1 331 ? 20.781 -6.035 -0.34 1 51.69 331 GLN A O 1
ATOM 2557 N N . GLU A 1 332 ? 21.875 -4.277 0.223 1 56.12 332 GLU A N 1
ATOM 2558 C CA . GLU A 1 332 ? 23.109 -5.047 0.235 1 56.12 332 GLU A CA 1
ATOM 2559 C C . GLU A 1 332 ? 23.016 -6.242 1.179 1 56.12 332 GLU A C 1
ATOM 2561 O O . GLU A 1 332 ? 23.766 -7.207 1.055 1 56.12 332 GLU A O 1
ATOM 2566 N N . GLU A 1 333 ? 21.859 -6.477 1.83 1 65.81 333 GLU A N 1
ATOM 2567 C CA . GLU A 1 333 ? 22.094 -7.516 2.83 1 65.81 333 GLU A CA 1
ATOM 2568 C C . GLU A 1 333 ? 21.25 -8.758 2.529 1 65.81 333 GLU A C 1
ATOM 2570 O O . GLU A 1 333 ? 21.281 -9.727 3.291 1 65.81 333 GLU A O 1
ATOM 2575 N N . TRP A 1 334 ? 20.75 -8.859 1.307 1 76.5 334 TRP A N 1
ATOM 2576 C CA . TRP A 1 334 ? 19.969 -10.07 1.074 1 76.5 334 TRP A CA 1
ATOM 2577 C C . TRP A 1 334 ? 20.844 -11.172 0.493 1 76.5 334 TRP A C 1
ATOM 2579 O O . TRP A 1 334 ? 21.672 -10.922 -0.387 1 76.5 334 TRP A O 1
ATOM 2589 N N . PRO A 1 335 ? 20.75 -12.359 1.011 1 76.25 335 PRO A N 1
ATOM 2590 C CA . PRO A 1 335 ? 21.531 -13.484 0.496 1 76.25 335 PRO A CA 1
ATOM 2591 C C . PRO A 1 335 ? 21.125 -13.891 -0.921 1 76.25 335 PRO A C 1
ATOM 2593 O O . PRO A 1 335 ? 21.859 -14.633 -1.588 1 76.25 335 PRO A O 1
ATOM 2596 N N . ILE A 1 336 ? 20 -13.406 -1.36 1 85.31 336 ILE A N 1
ATOM 2597 C CA . ILE A 1 336 ? 19.547 -13.742 -2.707 1 85.31 336 ILE A CA 1
ATOM 2598 C C . ILE A 1 336 ? 19.219 -12.461 -3.477 1 85.31 336 ILE A C 1
ATOM 2600 O O . ILE A 1 336 ? 18.844 -11.445 -2.879 1 85.31 336 ILE A O 1
ATOM 2604 N N . SER A 1 337 ? 19.406 -12.609 -4.781 1 86.94 337 SER A N 1
ATOM 2605 C CA . SER A 1 337 ? 19.109 -11.469 -5.633 1 86.94 337 SER A CA 1
ATOM 2606 C C . SER A 1 337 ? 17.609 -11.148 -5.641 1 86.94 337 SER A C 1
ATOM 2608 O O . SER A 1 337 ? 16.797 -11.977 -5.246 1 86.94 337 SER A O 1
ATOM 2610 N N . ALA A 1 338 ? 17.281 -9.953 -6.094 1 88.25 338 ALA A N 1
ATOM 2611 C CA . ALA A 1 338 ? 15.883 -9.562 -6.23 1 88.25 338 ALA A CA 1
ATOM 2612 C C . ALA A 1 338 ? 15.156 -10.461 -7.23 1 88.25 338 ALA A C 1
ATOM 2614 O O . ALA A 1 338 ? 13.977 -10.773 -7.059 1 88.25 338 ALA A O 1
ATOM 2615 N N . PHE A 1 339 ? 15.844 -10.891 -8.258 1 91.44 339 PHE A N 1
ATOM 2616 C CA . PHE A 1 339 ? 15.266 -11.797 -9.242 1 91.44 339 PHE A CA 1
ATOM 2617 C C . PHE A 1 339 ? 14.953 -13.156 -8.617 1 91.44 339 PHE A C 1
ATOM 2619 O O . PHE A 1 339 ? 13.852 -13.688 -8.797 1 91.44 339 PHE A O 1
ATOM 2626 N N . ALA A 1 340 ? 15.93 -13.641 -7.91 1 92 340 ALA A N 1
ATOM 2627 C CA . ALA A 1 340 ? 15.719 -14.914 -7.238 1 92 340 ALA A CA 1
ATOM 2628 C C . ALA A 1 340 ? 14.539 -14.844 -6.273 1 92 340 ALA A C 1
ATOM 2630 O O . ALA A 1 340 ? 13.734 -15.773 -6.199 1 92 340 ALA A O 1
ATOM 2631 N N . ALA A 1 341 ? 14.445 -13.75 -5.559 1 91.62 341 ALA A N 1
ATOM 2632 C CA . ALA A 1 341 ? 13.336 -13.555 -4.637 1 91.62 341 ALA A CA 1
ATOM 2633 C C . ALA A 1 341 ? 12 -13.57 -5.375 1 91.62 341 ALA A C 1
ATOM 2635 O O . ALA A 1 341 ? 11.008 -14.109 -4.871 1 91.62 341 ALA A O 1
ATOM 2636 N N . ARG A 1 342 ? 11.969 -13.023 -6.531 1 92.62 342 ARG A N 1
ATOM 2637 C CA . ARG A 1 342 ? 10.758 -13 -7.348 1 92.62 342 ARG A CA 1
ATOM 2638 C C . ARG A 1 342 ? 10.344 -14.414 -7.754 1 92.62 342 ARG A C 1
ATOM 2640 O O . ARG A 1 342 ? 9.164 -14.758 -7.695 1 92.62 342 ARG A O 1
ATOM 2647 N N . ILE A 1 343 ? 11.273 -15.133 -8.148 1 94.69 343 ILE A N 1
ATOM 2648 C CA . ILE A 1 343 ? 10.984 -16.5 -8.586 1 94.69 343 ILE A CA 1
ATOM 2649 C C . ILE A 1 343 ? 10.531 -17.328 -7.387 1 94.69 343 ILE A C 1
ATOM 2651 O O . ILE A 1 343 ? 9.656 -18.188 -7.516 1 94.69 343 ILE A O 1
ATOM 2655 N N . VAL A 1 344 ? 11.141 -17.078 -6.223 1 94.12 344 VAL A N 1
ATOM 2656 C CA . VAL A 1 344 ? 10.727 -17.766 -5.004 1 94.12 344 VAL A CA 1
ATOM 2657 C C . VAL A 1 344 ? 9.266 -17.453 -4.707 1 94.12 344 VAL A C 1
ATOM 2659 O O . VAL A 1 344 ? 8.492 -18.344 -4.344 1 94.12 344 VAL A O 1
ATOM 2662 N N . VAL A 1 345 ? 8.875 -16.219 -4.871 1 94.69 345 VAL A N 1
ATOM 2663 C CA . VAL A 1 345 ? 7.492 -15.812 -4.648 1 94.69 345 VAL A CA 1
ATOM 2664 C C . VAL A 1 345 ? 6.574 -16.562 -5.617 1 94.69 345 VAL A C 1
ATOM 2666 O O . VAL A 1 345 ? 5.523 -17.062 -5.219 1 94.69 345 VAL A O 1
ATOM 2669 N N . TRP A 1 346 ? 6.996 -16.672 -6.836 1 94.69 346 TRP A N 1
ATOM 2670 C CA . TRP A 1 346 ? 6.18 -17.328 -7.852 1 94.69 346 TRP A CA 1
ATOM 2671 C C . TRP A 1 346 ? 6.055 -18.812 -7.57 1 94.69 346 TRP A C 1
ATOM 2673 O O . TRP A 1 346 ? 4.973 -19.391 -7.707 1 94.69 346 TRP A O 1
ATOM 2683 N N . ILE A 1 347 ? 7.156 -19.422 -7.203 1 96.44 347 ILE A N 1
ATOM 2684 C CA . ILE A 1 347 ? 7.141 -20.859 -6.902 1 96.44 347 ILE A CA 1
ATOM 2685 C C . ILE A 1 347 ? 6.277 -21.109 -5.668 1 96.44 347 ILE A C 1
ATOM 2687 O O . ILE A 1 347 ? 5.516 -22.078 -5.629 1 96.44 347 ILE A O 1
ATOM 2691 N N . SER A 1 348 ? 6.457 -20.25 -4.688 1 96.5 348 SER A N 1
ATOM 2692 C CA . SER A 1 348 ? 5.664 -20.375 -3.471 1 96.5 348 SER A CA 1
ATOM 2693 C C . SER A 1 348 ? 4.172 -20.328 -3.775 1 96.5 348 SER A C 1
ATOM 2695 O O . SER A 1 348 ? 3.385 -21.062 -3.172 1 96.5 348 SER A O 1
ATOM 2697 N N . TYR A 1 349 ? 3.785 -19.5 -4.652 1 95.75 349 TYR A N 1
ATOM 2698 C CA . TYR A 1 349 ? 2.385 -19.391 -5.043 1 95.75 349 TYR A CA 1
ATOM 2699 C C . TYR A 1 349 ? 1.884 -20.688 -5.66 1 95.75 349 TYR A C 1
ATOM 2701 O O . TYR A 1 349 ? 0.822 -21.188 -5.285 1 95.75 349 TYR A O 1
ATOM 2709 N N . LYS A 1 350 ? 2.631 -21.203 -6.59 1 95.69 350 LYS A N 1
ATOM 2710 C CA . LYS A 1 350 ? 2.242 -22.453 -7.262 1 95.69 350 LYS A CA 1
ATOM 2711 C C . LYS A 1 350 ? 2.229 -23.625 -6.289 1 95.69 350 LYS A C 1
ATOM 2713 O O . LYS A 1 350 ? 1.399 -24.531 -6.41 1 95.69 350 LYS A O 1
ATOM 2718 N N . ASP A 1 351 ? 3.164 -23.594 -5.406 1 97.12 351 ASP A N 1
ATOM 2719 C CA . ASP A 1 351 ? 3.203 -24.656 -4.406 1 97.12 351 ASP A CA 1
ATOM 2720 C C . ASP A 1 351 ? 1.976 -24.609 -3.5 1 97.12 351 ASP A C 1
ATOM 2722 O O . ASP A 1 351 ? 1.486 -25.641 -3.047 1 97.12 351 ASP A O 1
ATOM 2726 N N . GLY A 1 352 ? 1.592 -23.422 -3.135 1 96.38 352 GLY A N 1
ATOM 2727 C CA . GLY A 1 352 ? 0.368 -23.281 -2.361 1 96.38 352 GLY A CA 1
ATOM 2728 C C . GLY A 1 352 ? -0.847 -23.859 -3.062 1 96.38 352 GLY A C 1
ATOM 2729 O O . GLY A 1 352 ? -1.669 -24.531 -2.438 1 96.38 352 GLY A O 1
ATOM 2730 N N . ALA A 1 353 ? -0.918 -23.594 -4.328 1 94.25 353 ALA A N 1
ATOM 2731 C CA . ALA A 1 353 ? -2.006 -24.156 -5.125 1 94.25 353 ALA A CA 1
ATOM 2732 C C . ALA A 1 353 ? -1.928 -25.672 -5.168 1 94.25 353 ALA A C 1
ATOM 2734 O O . ALA A 1 353 ? -2.945 -26.359 -5.023 1 94.25 353 ALA A O 1
ATOM 2735 N N . ALA A 1 354 ? -0.778 -26.219 -5.352 1 94.44 354 ALA A N 1
ATOM 2736 C CA . ALA A 1 354 ? -0.579 -27.656 -5.391 1 94.44 354 ALA A CA 1
ATOM 2737 C C . ALA A 1 354 ? -0.911 -28.297 -4.043 1 94.44 354 ALA A C 1
ATOM 2739 O O . ALA A 1 354 ? -1.464 -29.391 -3.988 1 94.44 354 ALA A O 1
ATOM 2740 N N . ALA A 1 355 ? -0.542 -27.594 -2.998 1 94.94 355 ALA A N 1
ATOM 2741 C CA . ALA A 1 355 ? -0.818 -28.109 -1.655 1 94.94 355 ALA A CA 1
ATOM 2742 C C . ALA A 1 355 ? -2.316 -28.281 -1.436 1 94.94 355 ALA A C 1
ATOM 2744 O O . ALA A 1 355 ? -2.752 -29.312 -0.904 1 94.94 355 ALA A O 1
ATOM 2745 N N . LEU A 1 356 ? -3.029 -27.297 -1.801 1 91.31 356 LEU A N 1
ATOM 2746 C CA . LEU A 1 356 ? -4.48 -27.344 -1.637 1 91.31 356 LEU A CA 1
ATOM 2747 C C . LEU A 1 356 ? -5.07 -28.5 -2.445 1 91.31 356 LEU A C 1
ATOM 2749 O O . LEU A 1 356 ? -6.094 -29.078 -2.059 1 91.31 356 LEU A O 1
ATOM 2753 N N . ASN A 1 357 ? -4.426 -28.859 -3.539 1 90.25 357 ASN A N 1
ATOM 2754 C CA . ASN A 1 357 ? -4.891 -29.953 -4.379 1 90.25 357 ASN A CA 1
ATOM 2755 C C . ASN A 1 357 ? -4.266 -31.281 -3.961 1 90.25 357 ASN A C 1
ATOM 2757 O O . ASN A 1 357 ? -4.457 -32.312 -4.625 1 90.25 357 ASN A O 1
ATOM 2761 N N . GLY A 1 358 ? -3.43 -31.297 -2.994 1 88.12 358 GLY A N 1
ATOM 2762 C CA . GLY A 1 358 ? -3.025 -32.531 -2.318 1 88.12 358 GLY A CA 1
ATOM 2763 C C . GLY A 1 358 ? -1.686 -33.062 -2.793 1 88.12 358 GLY A C 1
ATOM 2764 O O . GLY A 1 358 ? -1.345 -34.219 -2.539 1 88.12 358 GLY A O 1
ATOM 2765 N N . PHE A 1 359 ? -0.924 -32.312 -3.52 1 88.88 359 PHE A N 1
ATOM 2766 C CA . PHE A 1 359 ? 0.318 -32.906 -4.016 1 88.88 359 PHE A CA 1
ATOM 2767 C C . PHE A 1 359 ? 1.461 -31.906 -3.922 1 88.88 359 PHE A C 1
ATOM 2769 O O . PHE A 1 359 ? 2.465 -32.031 -4.625 1 88.88 359 PHE A O 1
ATOM 2776 N N . GLY A 1 360 ? 1.32 -30.891 -3.139 1 93 360 GLY A N 1
ATOM 2777 C CA . GLY A 1 360 ? 2.314 -29.844 -2.912 1 93 360 GLY A CA 1
ATOM 2778 C C . GLY A 1 360 ? 2.492 -29.5 -1.446 1 93 360 GLY A C 1
ATOM 2779 O O . GLY A 1 360 ? 2.219 -30.328 -0.57 1 93 360 GLY A O 1
ATOM 2780 N N . GLY A 1 361 ? 3.111 -28.328 -1.176 1 95 361 GLY A N 1
ATOM 2781 C CA . GLY A 1 361 ? 3.283 -27.844 0.186 1 95 361 GLY A CA 1
ATOM 2782 C C . GLY A 1 361 ? 4.707 -27.969 0.687 1 95 361 GLY A C 1
ATOM 2783 O O . GLY A 1 361 ? 5.086 -27.312 1.67 1 95 361 GLY A O 1
ATOM 2784 N N . PHE A 1 362 ? 5.5 -28.688 -0.044 1 94.19 362 PHE A N 1
ATOM 2785 C CA . PHE A 1 362 ? 6.867 -28.938 0.395 1 94.19 362 PHE A CA 1
ATOM 2786 C C . PHE A 1 362 ? 7.68 -27.641 0.415 1 94.19 362 PHE A C 1
ATOM 2788 O O . PHE A 1 362 ? 8.414 -27.375 1.369 1 94.19 362 PHE A O 1
ATOM 2795 N N . PHE A 1 363 ? 7.555 -26.922 -0.619 1 96.06 363 PHE A N 1
ATOM 2796 C CA . PHE A 1 363 ? 8.32 -25.688 -0.762 1 96.06 363 PHE A CA 1
ATOM 2797 C C . PHE A 1 363 ? 7.941 -24.688 0.325 1 96.06 363 PHE A C 1
ATOM 2799 O O . PHE A 1 363 ? 8.812 -24.125 0.99 1 96.06 363 PHE A O 1
ATOM 2806 N N . ASN A 1 364 ? 6.629 -24.469 0.539 1 95.56 364 ASN A N 1
ATOM 2807 C CA . ASN A 1 364 ? 6.148 -23.516 1.531 1 95.56 364 ASN A CA 1
ATOM 2808 C C . ASN A 1 364 ? 6.422 -24 2.953 1 95.56 364 ASN A C 1
ATOM 2810 O O . ASN A 1 364 ? 6.613 -23.188 3.861 1 95.56 364 ASN A O 1
ATOM 2814 N N . GLU A 1 365 ? 6.445 -25.281 3.148 1 93.81 365 GLU A N 1
ATOM 2815 C CA . GLU A 1 365 ? 6.805 -25.828 4.453 1 93.81 365 GLU A CA 1
ATOM 2816 C C . GLU A 1 365 ? 8.234 -25.453 4.836 1 93.81 365 GLU A C 1
ATOM 2818 O O . GLU A 1 365 ? 8.477 -24.984 5.953 1 93.81 365 GLU A O 1
ATOM 2823 N N . LEU A 1 366 ? 9.109 -25.672 3.947 1 91.69 366 LEU A N 1
ATOM 2824 C CA . LEU A 1 366 ? 10.508 -25.359 4.219 1 91.69 366 LEU A CA 1
ATOM 2825 C C . LEU A 1 366 ? 10.719 -23.844 4.309 1 91.69 366 LEU A C 1
ATOM 2827 O O . LEU A 1 366 ? 11.547 -23.375 5.094 1 91.69 366 LEU A O 1
ATOM 2831 N N . LEU A 1 367 ? 10.031 -23.094 3.465 1 90.75 367 LEU A N 1
ATOM 2832 C CA . LEU A 1 367 ? 10.078 -21.641 3.561 1 90.75 367 LEU A CA 1
ATOM 2833 C C . LEU A 1 367 ? 9.617 -21.172 4.934 1 90.75 367 LEU A C 1
ATOM 2835 O O . LEU A 1 367 ? 10.211 -20.25 5.516 1 90.75 367 LEU A O 1
ATOM 2839 N N . GLY A 1 368 ? 8.555 -21.766 5.449 1 89.38 368 GLY A N 1
ATOM 2840 C CA . GLY A 1 368 ? 8.047 -21.469 6.777 1 89.38 368 GLY A CA 1
ATOM 2841 C C . GLY A 1 368 ? 9.047 -21.766 7.879 1 89.38 368 GLY A C 1
ATOM 2842 O O . GLY A 1 368 ? 9.164 -21.016 8.844 1 89.38 368 GLY A O 1
ATOM 2843 N N . GLN A 1 369 ? 9.742 -22.812 7.707 1 88.5 369 GLN A N 1
ATOM 2844 C CA . GLN A 1 369 ? 10.758 -23.188 8.688 1 88.5 369 GLN A CA 1
ATOM 2845 C C . GLN A 1 369 ? 11.898 -22.172 8.711 1 88.5 369 GLN A C 1
ATOM 2847 O O . GLN A 1 369 ? 12.43 -21.844 9.773 1 88.5 369 GLN A O 1
ATOM 2852 N N . ALA A 1 370 ? 12.188 -21.766 7.535 1 85.25 370 ALA A N 1
ATOM 2853 C CA . ALA A 1 370 ? 13.266 -20.781 7.422 1 85.25 370 ALA A CA 1
ATOM 2854 C C . ALA A 1 370 ? 12.883 -19.453 8.07 1 85.25 370 ALA A C 1
ATOM 2856 O O . ALA A 1 370 ? 13.75 -18.656 8.438 1 85.25 370 ALA A O 1
ATOM 2857 N N . MET A 1 371 ? 11.648 -19.25 8.258 1 83.5 371 MET A N 1
ATOM 2858 C CA . MET A 1 371 ? 11.164 -17.969 8.789 1 83.5 371 MET A CA 1
ATOM 2859 C C . MET A 1 371 ? 10.586 -18.141 10.188 1 83.5 371 MET A C 1
ATOM 2861 O O . MET A 1 371 ? 9.906 -17.25 10.703 1 83.5 371 MET A O 1
ATOM 2865 N N . GLU A 1 372 ? 10.852 -19.172 10.766 1 83.81 372 GLU A N 1
ATOM 2866 C CA . GLU A 1 372 ? 10.281 -19.484 12.07 1 83.81 372 GLU A CA 1
ATOM 2867 C C . GLU A 1 372 ? 10.789 -18.5 13.133 1 83.81 372 GLU A C 1
ATOM 2869 O O . GLU A 1 372 ? 11.969 -18.141 13.148 1 83.81 372 GLU A O 1
ATOM 2874 N N . GLY A 1 373 ? 9.883 -18 14 1 77.56 373 GLY A N 1
ATOM 2875 C CA . GLY A 1 373 ? 10.273 -17.172 15.133 1 77.56 373 GLY A CA 1
ATOM 2876 C C . GLY A 1 373 ? 10.195 -15.688 14.852 1 77.56 373 GLY A C 1
ATOM 2877 O O . GLY A 1 373 ? 10.508 -14.867 15.719 1 77.56 373 GLY A O 1
ATOM 2878 N N . ILE A 1 374 ? 9.781 -15.352 13.688 1 76.12 374 ILE A N 1
ATOM 2879 C CA . ILE A 1 374 ? 9.656 -13.945 13.32 1 76.12 374 ILE A CA 1
ATOM 2880 C C . ILE A 1 374 ? 8.453 -13.328 14.047 1 76.12 374 ILE A C 1
ATOM 2882 O O . ILE A 1 374 ? 8.469 -12.148 14.383 1 76.12 374 ILE A O 1
ATOM 2886 N N . ALA A 1 375 ? 7.414 -14.078 14.258 1 77.38 375 ALA A N 1
ATOM 2887 C CA . ALA A 1 375 ? 6.191 -13.633 14.922 1 77.38 375 ALA A CA 1
ATOM 2888 C C . ALA A 1 375 ? 5.77 -14.617 16.016 1 77.38 375 ALA A C 1
ATOM 2890 O O . ALA A 1 375 ? 6.527 -15.523 16.359 1 77.38 375 ALA A O 1
ATOM 2891 N N . GLU A 1 376 ? 4.617 -14.391 16.562 1 74.56 376 GLU A N 1
ATOM 2892 C CA . GLU A 1 376 ? 4.137 -15.141 17.719 1 74.56 376 GLU A CA 1
ATOM 2893 C C . GLU A 1 376 ? 3.826 -16.594 17.344 1 74.56 376 GLU A C 1
ATOM 2895 O O . GLU A 1 376 ? 3.949 -17.484 18.172 1 74.56 376 GLU A O 1
ATOM 2900 N N . ASP A 1 377 ? 3.395 -16.75 16.078 1 82.56 377 ASP A N 1
ATOM 2901 C CA . ASP A 1 377 ? 3.051 -18.094 15.641 1 82.56 377 ASP A CA 1
ATOM 2902 C C . ASP A 1 377 ? 3.615 -18.391 14.25 1 82.56 377 ASP A C 1
ATOM 2904 O O . ASP A 1 377 ? 4.062 -17.484 13.555 1 82.56 377 ASP A O 1
ATOM 2908 N N . GLU A 1 378 ? 3.502 -19.609 13.914 1 85.12 378 GLU A N 1
ATOM 2909 C CA . GLU A 1 378 ? 4.133 -20.094 12.688 1 85.12 378 GLU A CA 1
ATOM 2910 C C . GLU A 1 378 ? 3.469 -19.484 11.453 1 85.12 378 GLU A C 1
ATOM 2912 O O . GLU A 1 378 ? 4.152 -19.094 10.508 1 85.12 378 GLU A O 1
ATOM 2917 N N . ALA A 1 379 ? 2.156 -19.484 11.445 1 88.25 379 ALA A N 1
ATOM 2918 C CA . ALA A 1 379 ? 1.429 -18.984 10.281 1 88.25 379 ALA A CA 1
ATOM 2919 C C . ALA A 1 379 ? 1.71 -17.5 10.062 1 88.25 379 ALA A C 1
ATOM 2921 O O . ALA A 1 379 ? 1.978 -17.062 8.938 1 88.25 379 ALA A O 1
ATOM 2922 N N . THR A 1 380 ? 1.719 -16.75 11.133 1 85.38 380 THR A N 1
ATOM 2923 C CA . THR A 1 380 ? 2.006 -15.32 11.047 1 85.38 380 THR A CA 1
ATOM 2924 C C . THR A 1 380 ? 3.461 -15.086 10.656 1 85.38 380 THR A C 1
ATOM 2926 O O . THR A 1 380 ? 3.764 -14.156 9.906 1 85.38 380 THR A O 1
ATOM 2929 N N . SER A 1 381 ? 4.312 -15.922 11.148 1 86.06 381 SER A N 1
ATOM 2930 C CA . SER A 1 381 ? 5.719 -15.828 10.773 1 86.06 381 SER A CA 1
ATOM 2931 C C . SER A 1 381 ? 5.914 -16.062 9.281 1 86.06 381 SER A C 1
ATOM 2933 O O . SER A 1 381 ? 6.684 -15.344 8.633 1 86.06 381 SER A O 1
ATOM 2935 N N . LEU A 1 382 ? 5.258 -17.031 8.789 1 89.06 382 LEU A N 1
ATOM 2936 C CA . LEU A 1 382 ? 5.355 -17.344 7.363 1 89.06 382 LEU A CA 1
ATOM 2937 C C . LEU A 1 382 ? 4.867 -16.172 6.512 1 89.06 382 LEU A C 1
ATOM 2939 O O . LEU A 1 382 ? 5.559 -15.75 5.582 1 89.06 382 LEU A O 1
ATOM 2943 N N . VAL A 1 383 ? 3.738 -15.609 6.887 1 88.19 383 VAL A N 1
ATOM 2944 C CA . VAL A 1 383 ? 3.129 -14.562 6.078 1 88.19 383 VAL A CA 1
ATOM 2945 C C . VAL A 1 383 ? 3.982 -13.297 6.145 1 88.19 383 VAL A C 1
ATOM 2947 O O . VAL A 1 383 ? 4.258 -12.672 5.121 1 88.19 383 VAL A O 1
ATOM 2950 N N . ARG A 1 384 ? 4.465 -12.93 7.297 1 84 384 ARG A N 1
ATOM 2951 C CA . ARG A 1 384 ? 5.277 -11.727 7.465 1 84 384 ARG A CA 1
ATOM 2952 C C . ARG A 1 384 ? 6.625 -11.875 6.77 1 84 384 ARG A C 1
ATOM 2954 O O . ARG A 1 384 ? 7.098 -10.945 6.113 1 84 384 ARG A O 1
ATOM 2961 N N . GLY A 1 385 ? 7.219 -13.008 7.031 1 85.06 385 GLY A N 1
ATOM 2962 C CA . GLY A 1 385 ? 8.477 -13.273 6.352 1 85.06 385 GLY A CA 1
ATOM 2963 C C . GLY A 1 385 ? 8.344 -13.289 4.84 1 85.06 385 GLY A C 1
ATOM 2964 O O . GLY A 1 385 ? 9.195 -12.75 4.133 1 85.06 385 GLY A O 1
ATOM 2965 N N . PHE A 1 386 ? 7.328 -13.914 4.391 1 90.31 386 PHE A N 1
ATOM 2966 C CA . PHE A 1 386 ? 7.062 -13.984 2.957 1 90.31 386 PHE A CA 1
ATOM 2967 C C . PHE A 1 386 ? 6.863 -12.586 2.375 1 90.31 386 PHE A C 1
ATOM 2969 O O . PHE A 1 386 ? 7.348 -12.289 1.28 1 90.31 386 PHE A O 1
ATOM 2976 N N . GLU A 1 387 ? 6.164 -11.742 3.082 1 87.25 387 GLU A N 1
ATOM 2977 C CA . GLU A 1 387 ? 5.945 -10.367 2.631 1 87.25 387 GLU A CA 1
ATOM 2978 C C . GLU A 1 387 ? 7.262 -9.609 2.514 1 87.25 387 GLU A C 1
ATOM 2980 O O . GLU A 1 387 ? 7.449 -8.82 1.584 1 87.25 387 GLU A O 1
ATOM 2985 N N . ALA A 1 388 ? 8.117 -9.812 3.43 1 84.06 388 ALA A N 1
ATOM 2986 C CA . ALA A 1 388 ? 9.422 -9.164 3.375 1 84.06 388 ALA A CA 1
ATOM 2987 C C . ALA A 1 388 ? 10.211 -9.617 2.146 1 84.06 388 ALA A C 1
ATOM 2989 O O . ALA A 1 388 ? 10.844 -8.805 1.476 1 84.06 388 ALA A O 1
ATOM 2990 N N . LEU A 1 389 ? 10.141 -10.883 1.926 1 87.56 389 LEU A N 1
ATOM 2991 C CA . LEU A 1 389 ? 10.797 -11.438 0.744 1 87.56 389 LEU A CA 1
ATOM 2992 C C . LEU A 1 389 ? 10.188 -10.859 -0.532 1 87.56 389 LEU A C 1
ATOM 2994 O O . LEU A 1 389 ? 10.906 -10.547 -1.481 1 87.56 389 LEU A O 1
ATOM 2998 N N . HIS A 1 390 ? 8.922 -10.805 -0.535 1 90.25 390 HIS A N 1
ATOM 2999 C CA . HIS A 1 390 ? 8.211 -10.258 -1.686 1 90.25 390 HIS A CA 1
ATOM 3000 C C . HIS A 1 390 ? 8.586 -8.805 -1.927 1 90.25 390 HIS A C 1
ATOM 3002 O O . HIS A 1 390 ? 8.766 -8.383 -3.072 1 90.25 390 HIS A O 1
ATOM 3008 N N . ARG A 1 391 ? 8.727 -8.062 -0.915 1 85 391 ARG A N 1
ATOM 3009 C CA . ARG A 1 391 ? 9.133 -6.668 -1.05 1 85 391 ARG A CA 1
ATOM 3010 C C . ARG A 1 391 ? 10.523 -6.562 -1.668 1 85 391 ARG A C 1
ATOM 3012 O O . ARG A 1 391 ? 10.766 -5.707 -2.523 1 85 391 ARG A O 1
ATOM 3019 N N . HIS A 1 392 ? 11.375 -7.391 -1.22 1 84 392 HIS A N 1
ATOM 3020 C CA . HIS A 1 392 ? 12.711 -7.418 -1.802 1 84 392 HIS A CA 1
ATOM 3021 C C . HIS A 1 392 ? 12.656 -7.742 -3.291 1 84 392 HIS A C 1
ATOM 3023 O O . HIS A 1 392 ? 13.438 -7.199 -4.078 1 84 392 HIS A O 1
ATOM 3029 N N . SER A 1 393 ? 11.766 -8.555 -3.641 1 89.62 393 SER A N 1
ATOM 3030 C CA . SER A 1 393 ? 11.656 -9.008 -5.023 1 89.62 393 SER A CA 1
ATOM 3031 C C . SER A 1 393 ? 11.25 -7.863 -5.945 1 89.62 393 SER A C 1
ATOM 3033 O O . SER A 1 393 ? 11.445 -7.941 -7.16 1 89.62 393 SER A O 1
ATOM 3035 N N . ASN A 1 394 ? 10.695 -6.82 -5.453 1 82.5 394 ASN A N 1
ATOM 3036 C CA . ASN A 1 394 ? 10.195 -5.711 -6.262 1 82.5 394 ASN A CA 1
ATOM 3037 C C . ASN A 1 394 ? 11.328 -4.961 -6.957 1 82.5 394 ASN A C 1
ATOM 3039 O O . ASN A 1 394 ? 11.094 -4.23 -7.922 1 82.5 394 ASN A O 1
ATOM 3043 N N . ARG A 1 395 ? 12.477 -5.16 -6.582 1 78.38 395 ARG A N 1
ATOM 3044 C CA . ARG A 1 395 ? 13.625 -4.477 -7.164 1 78.38 395 ARG A CA 1
ATOM 3045 C C . ARG A 1 395 ? 14.141 -5.227 -8.383 1 78.38 395 ARG A C 1
ATOM 3047 O O . ARG A 1 395 ? 15.078 -4.77 -9.047 1 78.38 395 ARG A O 1
ATOM 3054 N N . ALA A 1 396 ? 13.57 -6.332 -8.586 1 79.56 396 ALA A N 1
ATOM 3055 C CA . ALA A 1 396 ? 14.078 -7.191 -9.648 1 79.56 396 ALA A CA 1
ATOM 3056 C C . ALA A 1 396 ? 14.078 -6.457 -10.992 1 79.56 396 ALA A C 1
ATOM 3058 O O . ALA A 1 396 ? 15.039 -6.555 -11.758 1 79.56 396 ALA A O 1
ATOM 3059 N N . SER A 1 397 ? 13.016 -5.695 -11.273 1 70.75 397 SER A N 1
ATOM 3060 C CA . SER A 1 397 ? 12.938 -4.996 -12.547 1 70.75 397 SER A CA 1
ATOM 3061 C C . SER A 1 397 ? 13.812 -3.752 -12.555 1 70.75 397 SER A C 1
ATOM 3063 O O . SER A 1 397 ? 14.445 -3.434 -13.562 1 70.75 397 SER A O 1
ATOM 3065 N N . SER A 1 398 ? 13.82 -3.082 -11.414 1 68.56 398 SER A N 1
ATOM 3066 C CA . SER A 1 398 ? 14.578 -1.837 -11.344 1 68.56 398 SER A CA 1
ATOM 3067 C C . SER A 1 398 ? 16.078 -2.1 -11.391 1 68.56 398 SER A C 1
ATOM 3069 O O . SER A 1 398 ? 16.844 -1.313 -11.961 1 68.56 398 SER A O 1
ATOM 3071 N N . ASP A 1 399 ? 16.453 -3.145 -10.836 1 69.44 399 ASP A N 1
ATOM 3072 C CA . ASP A 1 399 ? 17.875 -3.477 -10.805 1 69.44 399 ASP A CA 1
ATOM 3073 C C . ASP A 1 399 ? 18.406 -3.777 -12.203 1 69.44 399 ASP A C 1
ATOM 3075 O O . ASP A 1 399 ? 19.547 -3.447 -12.531 1 69.44 399 ASP A O 1
ATOM 3079 N N . LYS A 1 400 ? 17.484 -4.254 -12.953 1 65.31 400 LYS A N 1
ATOM 3080 C CA . LYS A 1 400 ? 17.984 -4.719 -14.242 1 65.31 400 LYS A CA 1
ATOM 3081 C C . LYS A 1 400 ? 17.672 -3.711 -15.344 1 65.31 400 LYS A C 1
ATOM 3083 O O . LYS A 1 400 ? 18.422 -3.596 -16.312 1 65.31 400 LYS A O 1
ATOM 3088 N N . TRP A 1 401 ? 16.516 -3.02 -15.078 1 63.16 401 TRP A N 1
ATOM 3089 C CA . TRP A 1 401 ? 16.062 -2.121 -16.141 1 63.16 401 TRP A CA 1
ATOM 3090 C C . TRP A 1 401 ? 16.094 -0.671 -15.664 1 63.16 401 TRP A C 1
ATOM 3092 O O . TRP A 1 401 ? 15.484 0.2 -16.297 1 63.16 401 TRP A O 1
ATOM 3102 N N . ALA A 1 402 ? 16.578 -0.35 -14.523 1 59.31 402 ALA A N 1
ATOM 3103 C CA . ALA A 1 402 ? 16.391 0.932 -13.852 1 59.31 402 ALA A CA 1
ATOM 3104 C C . ALA A 1 402 ? 16.469 2.09 -14.836 1 59.31 402 ALA A C 1
ATOM 3106 O O . ALA A 1 402 ? 15.609 2.965 -14.859 1 59.31 402 ALA A O 1
ATOM 3107 N N . LEU A 1 403 ? 17.359 2.018 -15.641 1 59.38 403 LEU A N 1
ATOM 3108 C CA . LEU A 1 403 ? 17.594 3.199 -16.469 1 59.38 403 LEU A CA 1
ATOM 3109 C C . LEU A 1 403 ? 16.766 3.129 -17.75 1 59.38 403 LEU A C 1
ATOM 3111 O O . LEU A 1 403 ? 16.516 4.152 -18.391 1 59.38 403 LEU A O 1
ATOM 3115 N N . GLU A 1 404 ? 16.203 1.985 -17.922 1 67.75 404 GLU A N 1
ATOM 3116 C CA . GLU A 1 404 ? 15.594 1.823 -19.234 1 67.75 404 GLU A CA 1
ATOM 3117 C C . GLU A 1 404 ? 14.07 1.775 -19.125 1 67.75 404 GLU A C 1
ATOM 3119 O O . GLU A 1 404 ? 13.367 1.924 -20.125 1 67.75 404 GLU A O 1
ATOM 3124 N N . CYS A 1 405 ? 13.641 1.735 -17.984 1 74.81 405 CYS A N 1
ATOM 3125 C CA . CYS A 1 405 ? 12.203 1.547 -17.859 1 74.81 405 CYS A CA 1
ATOM 3126 C C . CYS A 1 405 ? 11.469 2.883 -17.906 1 74.81 405 CYS A C 1
ATOM 3128 O O . CYS A 1 405 ? 11.773 3.793 -17.125 1 74.81 405 CYS A O 1
ATOM 3130 N N . PRO A 1 406 ? 10.625 2.967 -18.922 1 80.38 406 PRO A N 1
ATOM 3131 C CA . PRO A 1 406 ? 9.82 4.191 -18.938 1 80.38 406 PRO A CA 1
ATOM 3132 C C . PRO A 1 406 ? 9.148 4.473 -17.594 1 80.38 406 PRO A C 1
ATOM 3134 O O . PRO A 1 406 ? 8.711 3.539 -16.922 1 80.38 406 PRO A O 1
ATOM 3137 N N . GLN A 1 407 ? 9.078 5.719 -17.266 1 84.81 407 GLN A N 1
ATOM 3138 C CA . GLN A 1 407 ? 8.547 6.133 -15.969 1 84.81 407 GLN A CA 1
ATOM 3139 C C . GLN A 1 407 ? 7.105 5.66 -15.781 1 84.81 407 GLN A C 1
ATOM 3141 O O . GLN A 1 407 ? 6.699 5.305 -14.68 1 84.81 407 GLN A O 1
ATOM 3146 N N . GLU A 1 408 ? 6.344 5.711 -16.875 1 83.19 408 GLU A N 1
ATOM 3147 C CA . GLU A 1 408 ? 4.945 5.301 -16.797 1 83.19 408 GLU A CA 1
ATOM 3148 C C . GLU A 1 408 ? 4.816 3.855 -16.328 1 83.19 408 GLU A C 1
ATOM 3150 O O . GLU A 1 408 ? 3.906 3.523 -15.562 1 83.19 408 GLU A O 1
ATOM 3155 N N . LYS A 1 409 ? 5.73 3.086 -16.75 1 82.81 409 LYS A N 1
ATOM 3156 C CA . LYS A 1 409 ? 5.699 1.676 -16.375 1 82.81 409 LYS A CA 1
ATOM 3157 C C . LYS A 1 409 ? 6.133 1.483 -14.922 1 82.81 409 LYS A C 1
ATOM 3159 O O . LYS A 1 409 ? 5.633 0.595 -14.234 1 82.81 409 LYS A O 1
ATOM 3164 N N . VAL A 1 410 ? 7.035 2.326 -14.523 1 84.06 410 VAL A N 1
ATOM 3165 C CA . VAL A 1 410 ? 7.477 2.285 -13.133 1 84.06 410 VAL A CA 1
ATOM 3166 C C . VAL A 1 410 ? 6.316 2.652 -12.211 1 84.06 410 VAL A C 1
ATOM 3168 O O . VAL A 1 410 ? 6.082 1.985 -11.203 1 84.06 410 VAL A O 1
ATOM 3171 N N . ILE A 1 411 ? 5.59 3.705 -12.617 1 88.06 411 ILE A N 1
ATOM 3172 C CA . ILE A 1 411 ? 4.477 4.172 -11.805 1 88.06 411 ILE A CA 1
ATOM 3173 C C . ILE A 1 411 ? 3.367 3.123 -11.797 1 88.06 411 ILE A C 1
ATOM 3175 O O . ILE A 1 411 ? 2.766 2.857 -10.75 1 88.06 411 ILE A O 1
ATOM 3179 N N . GLU A 1 412 ? 3.137 2.52 -12.891 1 85.56 412 GLU A N 1
ATOM 3180 C CA . GLU A 1 412 ? 2.141 1.456 -12.961 1 85.56 412 GLU A CA 1
ATOM 3181 C C . GLU A 1 412 ? 2.504 0.295 -12.039 1 85.56 412 GLU A C 1
ATOM 3183 O O . GLU A 1 412 ? 1.632 -0.291 -11.398 1 85.56 412 GLU A O 1
ATOM 3188 N N . ASP A 1 413 ? 3.736 -0.025 -12.008 1 84.06 413 ASP A N 1
ATOM 3189 C CA . ASP A 1 413 ? 4.207 -1.095 -11.133 1 84.06 413 ASP A CA 1
ATOM 3190 C C . ASP A 1 413 ? 3.992 -0.74 -9.664 1 84.06 413 ASP A C 1
ATOM 3192 O O . ASP A 1 413 ? 3.59 -1.591 -8.867 1 84.06 413 ASP A O 1
ATOM 3196 N N . ILE A 1 414 ? 4.258 0.443 -9.406 1 88.19 414 ILE A N 1
ATOM 3197 C CA . ILE A 1 414 ? 4.105 0.898 -8.031 1 88.19 414 ILE A CA 1
ATOM 3198 C C . ILE A 1 414 ? 2.635 0.838 -7.625 1 88.19 414 ILE A C 1
ATOM 3200 O O . ILE A 1 414 ? 2.305 0.39 -6.523 1 88.19 414 ILE A O 1
ATOM 3204 N N . HIS A 1 415 ? 1.764 1.242 -8.555 1 89 415 HIS A N 1
ATOM 3205 C CA . HIS A 1 415 ? 0.331 1.242 -8.281 1 89 415 HIS A CA 1
ATOM 3206 C C . HIS A 1 415 ? -0.187 -0.174 -8.055 1 89 415 HIS A C 1
ATOM 3208 O O . HIS A 1 415 ? -1.118 -0.381 -7.273 1 89 415 HIS A O 1
ATOM 3214 N N . SER A 1 416 ? 0.423 -1.139 -8.656 1 88.12 416 SER A N 1
ATOM 3215 C CA . SER A 1 416 ? -0.092 -2.504 -8.633 1 88.12 416 SER A CA 1
ATOM 3216 C C . SER A 1 416 ? 0.596 -3.334 -7.555 1 88.12 416 SER A C 1
ATOM 3218 O O . SER A 1 416 ? 0.222 -4.484 -7.316 1 88.12 416 SER A O 1
ATOM 3220 N N . ARG A 1 417 ? 1.505 -2.799 -6.875 1 88.25 417 ARG A N 1
ATOM 3221 C CA . ARG A 1 417 ? 2.322 -3.557 -5.93 1 88.25 417 ARG A CA 1
ATOM 3222 C C . ARG A 1 417 ? 1.463 -4.16 -4.824 1 88.25 417 ARG A C 1
ATOM 3224 O O . ARG A 1 417 ? 1.604 -5.34 -4.496 1 88.25 417 ARG A O 1
ATOM 3231 N N . PRO A 1 418 ? 0.537 -3.365 -4.242 1 89.5 418 PRO A N 1
ATOM 3232 C CA . PRO A 1 418 ? -0.296 -3.979 -3.203 1 89.5 418 PRO A CA 1
ATOM 3233 C C . PRO A 1 418 ? -1.082 -5.184 -3.715 1 89.5 418 PRO A C 1
ATOM 3235 O O . PRO A 1 418 ? -1.309 -6.141 -2.969 1 89.5 418 PRO A O 1
ATOM 3238 N N . LEU A 1 419 ? -1.455 -5.129 -4.926 1 91.81 419 LEU A N 1
ATOM 3239 C CA . LEU A 1 419 ? -2.209 -6.23 -5.52 1 91.81 419 LEU A CA 1
ATOM 3240 C C . LEU A 1 419 ? -1.329 -7.465 -5.684 1 91.81 419 LEU A C 1
ATOM 3242 O O . LEU A 1 419 ? -1.788 -8.594 -5.477 1 91.81 419 LEU A O 1
ATOM 3246 N N . PHE A 1 420 ? -0.11 -7.227 -5.969 1 89.56 420 PHE A N 1
ATOM 3247 C CA . PHE A 1 420 ? 0.807 -8.352 -6.125 1 89.56 420 PHE A CA 1
ATOM 3248 C C . PHE A 1 420 ? 1.134 -8.977 -4.773 1 89.56 420 PHE A C 1
ATOM 3250 O O . PHE A 1 420 ? 1.34 -10.188 -4.68 1 89.56 420 PHE A O 1
ATOM 3257 N N . TYR A 1 421 ? 1.194 -8.125 -3.77 1 92.38 421 TYR A N 1
ATOM 3258 C CA . TYR A 1 421 ? 1.361 -8.672 -2.428 1 92.38 421 TYR A CA 1
ATOM 3259 C C . TYR A 1 421 ? 0.174 -9.547 -2.045 1 92.38 421 TYR A C 1
ATOM 3261 O O . TYR A 1 421 ? 0.349 -10.641 -1.496 1 92.38 421 TYR A O 1
ATOM 3269 N N . LEU A 1 422 ? -0.986 -8.992 -2.326 1 93.88 422 LEU A N 1
ATOM 3270 C CA . LEU A 1 422 ? -2.189 -9.766 -2.043 1 93.88 422 LEU A CA 1
ATOM 3271 C C . LEU A 1 422 ? -2.17 -11.094 -2.795 1 93.88 422 LEU A C 1
ATOM 3273 O O . LEU A 1 422 ? -2.512 -12.133 -2.23 1 93.88 422 LEU A O 1
ATOM 3277 N N . PHE A 1 423 ? -1.735 -11.039 -4 1 90.5 423 PHE A N 1
ATOM 3278 C CA . PHE A 1 423 ? -1.65 -12.234 -4.828 1 90.5 423 PHE A CA 1
ATOM 3279 C C . PHE A 1 423 ? -0.705 -13.258 -4.207 1 90.5 423 PHE A C 1
ATOM 3281 O O . PHE A 1 423 ? -1.049 -14.438 -4.086 1 90.5 423 PHE A O 1
ATOM 3288 N N . GLY A 1 424 ? 0.483 -12.773 -3.893 1 92.44 424 GLY A N 1
ATOM 3289 C CA . GLY A 1 424 ? 1.425 -13.656 -3.229 1 92.44 424 GLY A CA 1
ATOM 3290 C C . GLY A 1 424 ? 0.869 -14.273 -1.96 1 92.44 424 GLY A C 1
ATOM 3291 O O . GLY A 1 424 ? 1.059 -15.469 -1.71 1 92.44 424 GLY A O 1
ATOM 3292 N N . ASN A 1 425 ? 0.144 -13.508 -1.205 1 94.69 425 ASN A N 1
ATOM 3293 C CA . ASN A 1 425 ? -0.43 -13.992 0.047 1 94.69 425 ASN A CA 1
ATOM 3294 C C . ASN A 1 425 ? -1.492 -15.055 -0.198 1 94.69 425 ASN A C 1
ATOM 3296 O O . ASN A 1 425 ? -1.658 -15.969 0.612 1 94.69 425 ASN A O 1
ATOM 3300 N N . THR A 1 426 ? -2.215 -14.922 -1.265 1 95.75 426 THR A N 1
ATOM 3301 C CA . THR A 1 426 ? -3.219 -15.945 -1.562 1 95.75 426 THR A CA 1
ATOM 3302 C C . THR A 1 426 ? -2.564 -17.312 -1.737 1 95.75 426 THR A C 1
ATOM 3304 O O . THR A 1 426 ? -3.156 -18.328 -1.391 1 95.75 426 THR A O 1
ATOM 3307 N N . GLY A 1 427 ? -1.35 -17.297 -2.314 1 95.56 427 GLY A N 1
ATOM 3308 C CA . GLY A 1 427 ? -0.611 -18.547 -2.381 1 95.56 427 GLY A CA 1
ATOM 3309 C C . GLY A 1 427 ? -0.283 -19.125 -1.014 1 95.56 427 GLY A C 1
ATOM 3310 O O . GLY A 1 427 ? -0.422 -20.328 -0.789 1 95.56 427 GLY A O 1
ATOM 3311 N N . GLN A 1 428 ? 0.119 -18.266 -0.129 1 96.38 428 GLN A N 1
ATOM 3312 C CA . GLN A 1 428 ? 0.411 -18.688 1.236 1 96.38 428 GLN A CA 1
ATOM 3313 C C . GLN A 1 428 ? -0.85 -19.172 1.942 1 96.38 428 GLN A C 1
ATOM 3315 O O . GLN A 1 428 ? -0.812 -20.156 2.678 1 96.38 428 GLN A O 1
ATOM 3320 N N . PHE A 1 429 ? -1.949 -18.547 1.703 1 97.25 429 PHE A N 1
ATOM 3321 C CA . PHE A 1 429 ? -3.205 -18.938 2.334 1 97.25 429 PHE A CA 1
ATOM 3322 C C . PHE A 1 429 ? -3.672 -20.297 1.813 1 97.25 429 PHE A C 1
ATOM 3324 O O . PHE A 1 429 ? -4.234 -21.094 2.564 1 97.25 429 PHE A O 1
ATOM 3331 N N . ARG A 1 430 ? -3.508 -20.516 0.521 1 96.62 430 ARG A N 1
ATOM 3332 C CA . ARG A 1 430 ? -3.857 -21.844 -0.009 1 96.62 430 ARG A CA 1
ATOM 3333 C C . ARG A 1 430 ? -3.059 -22.938 0.681 1 96.62 430 ARG A C 1
ATOM 3335 O O . ARG A 1 430 ? -3.6 -24 0.995 1 96.62 430 ARG A O 1
ATOM 3342 N N . PHE A 1 431 ? -1.807 -22.672 0.905 1 97.19 431 PHE A N 1
ATOM 3343 C CA . PHE A 1 431 ? -0.965 -23.625 1.63 1 97.19 431 PHE A CA 1
ATOM 3344 C C . PHE A 1 431 ? -1.479 -23.828 3.051 1 97.19 431 PHE A C 1
ATOM 3346 O O . PHE A 1 431 ? -1.637 -24.953 3.502 1 97.19 431 PHE A O 1
ATOM 3353 N N . LEU A 1 432 ? -1.751 -22.75 3.748 1 96.25 432 LEU A N 1
ATOM 3354 C CA . LEU A 1 432 ? -2.213 -22.812 5.129 1 96.25 432 LEU A CA 1
ATOM 3355 C C . LEU A 1 432 ? -3.566 -23.516 5.215 1 96.25 432 LEU A C 1
ATOM 3357 O O . LEU A 1 432 ? -3.834 -24.25 6.172 1 96.25 432 LEU A O 1
ATOM 3361 N N . LEU A 1 433 ? -4.418 -23.281 4.246 1 95.06 433 LEU A N 1
ATOM 3362 C CA . LEU A 1 433 ? -5.711 -23.953 4.199 1 95.06 433 LEU A CA 1
ATOM 3363 C C . LEU A 1 433 ? -5.539 -25.469 4.012 1 95.06 433 LEU A C 1
ATOM 3365 O O . LEU A 1 433 ? -6.297 -26.25 4.578 1 95.06 433 LEU A O 1
ATOM 3369 N N . SER A 1 434 ? -4.602 -25.844 3.176 1 94.81 434 SER A N 1
ATOM 3370 C CA . SER A 1 434 ? -4.332 -27.266 3.006 1 94.81 434 SER A CA 1
ATOM 3371 C C . SER A 1 434 ? -3.92 -27.906 4.324 1 94.81 434 SER A C 1
ATOM 3373 O O . SER A 1 434 ? -4.312 -29.047 4.613 1 94.81 434 SER A O 1
ATOM 3375 N N . LYS A 1 435 ? -3.15 -27.172 5.117 1 93.38 435 LYS A N 1
ATOM 3376 C CA . LYS A 1 435 ? -2.766 -27.672 6.434 1 93.38 435 LYS A CA 1
ATOM 3377 C C . LYS A 1 435 ? -3.975 -27.766 7.359 1 93.38 435 LYS A C 1
ATOM 3379 O O . LYS A 1 435 ? -4.078 -28.703 8.164 1 93.38 435 LYS A O 1
ATOM 3384 N N . LEU A 1 436 ? -4.75 -26.781 7.262 1 92.44 436 LEU A N 1
ATOM 3385 C CA . LEU A 1 436 ? -5.957 -26.75 8.078 1 92.44 436 LEU A CA 1
ATOM 3386 C C . LEU A 1 436 ? -6.871 -27.922 7.746 1 92.44 436 LEU A C 1
ATOM 3388 O O . LEU A 1 436 ? -7.449 -28.531 8.648 1 92.44 436 LEU A O 1
ATOM 3392 N N . ALA A 1 437 ? -7.043 -28.219 6.504 1 90.12 437 ALA A N 1
ATOM 3393 C CA . ALA A 1 437 ? -7.891 -29.328 6.062 1 90.12 437 ALA A CA 1
ATOM 3394 C C . ALA A 1 437 ? -7.379 -30.656 6.602 1 90.12 437 ALA A C 1
ATOM 3396 O O . ALA A 1 437 ? -8.172 -31.531 6.977 1 90.12 437 ALA A O 1
ATOM 3397 N N . VAL A 1 438 ? -6.09 -30.797 6.66 1 89.38 438 VAL A N 1
ATOM 3398 C CA . VAL A 1 438 ? -5.484 -32.031 7.172 1 89.38 438 VAL A CA 1
ATOM 3399 C C . VAL A 1 438 ? -5.73 -32.125 8.68 1 89.38 438 VAL A C 1
ATOM 3401 O O . VAL A 1 438 ? -6.035 -33.219 9.188 1 89.38 438 VAL A O 1
ATOM 3404 N N . MET A 1 439 ? -5.629 -31.078 9.367 1 90.12 439 MET A N 1
ATOM 3405 C CA . MET A 1 439 ? -5.801 -31.047 10.812 1 90.12 439 MET A CA 1
ATOM 3406 C C . MET A 1 439 ? -7.234 -31.391 11.203 1 90.12 439 MET A C 1
ATOM 3408 O O . MET A 1 439 ? -7.477 -31.969 12.266 1 90.12 439 MET A O 1
ATOM 3412 N N . ARG A 1 440 ? -8.109 -31.047 10.422 1 86.88 440 ARG A N 1
ATOM 3413 C CA . ARG A 1 440 ? -9.523 -31.312 10.695 1 86.88 440 ARG A CA 1
ATOM 3414 C C . ARG A 1 440 ? -9.773 -32.812 10.844 1 86.88 440 ARG A C 1
ATOM 3416 O O . ARG A 1 440 ? -10.602 -33.25 11.656 1 86.88 440 ARG A O 1
ATOM 3423 N N . GLN A 1 441 ? -9.055 -33.594 10.211 1 82.31 441 GLN A N 1
ATOM 3424 C CA . GLN A 1 441 ? -9.234 -35.031 10.219 1 82.31 441 GLN A CA 1
ATOM 3425 C C . GLN A 1 441 ? -8.445 -35.688 11.359 1 82.31 441 GLN A C 1
ATOM 3427 O O . GLN A 1 441 ? -8.898 -36.656 11.961 1 82.31 441 GLN A O 1
ATOM 3432 N N . ASP A 1 442 ? -7.406 -35.031 11.766 1 84.81 442 ASP A N 1
ATOM 3433 C CA . ASP A 1 442 ? -6.449 -35.75 12.617 1 84.81 442 ASP A CA 1
ATOM 3434 C C . ASP A 1 442 ? -6.523 -35.25 14.055 1 84.81 442 ASP A C 1
ATOM 3436 O O . ASP A 1 442 ? -6.336 -36 15 1 84.81 442 ASP A O 1
ATOM 3440 N N . ASP A 1 443 ? -6.688 -33.938 14.266 1 87.69 443 ASP A N 1
ATOM 3441 C CA . ASP A 1 443 ? -6.543 -33.312 15.578 1 87.69 443 ASP A CA 1
ATOM 3442 C C . ASP A 1 443 ? -7.539 -32.156 15.766 1 87.69 443 ASP A C 1
ATOM 3444 O O . ASP A 1 443 ? -7.246 -31.016 15.422 1 87.69 443 ASP A O 1
ATOM 3448 N N . SER A 1 444 ? -8.523 -32.438 16.5 1 85.38 444 SER A N 1
ATOM 3449 C CA . SER A 1 444 ? -9.617 -31.484 16.641 1 85.38 444 SER A CA 1
ATOM 3450 C C . SER A 1 444 ? -9.18 -30.25 17.438 1 85.38 444 SER A C 1
ATOM 3452 O O . SER A 1 444 ? -9.609 -29.141 17.141 1 85.38 444 SER A O 1
ATOM 3454 N N . SER A 1 445 ? -8.344 -30.469 18.406 1 88.19 445 SER A N 1
ATOM 3455 C CA . SER A 1 445 ? -7.898 -29.344 19.234 1 88.19 445 SER A CA 1
ATOM 3456 C C . SER A 1 445 ? -6.984 -28.422 18.438 1 88.19 445 SER A C 1
ATOM 3458 O O . SER A 1 445 ? -7.141 -27.203 18.5 1 88.19 445 SER A O 1
ATOM 3460 N N . ALA A 1 446 ? -6.07 -29.031 17.75 1 89.06 446 ALA A N 1
ATOM 3461 C CA . ALA A 1 446 ? -5.168 -28.234 16.922 1 89.06 446 ALA A CA 1
ATOM 3462 C C . ALA A 1 446 ? -5.93 -27.531 15.805 1 89.06 446 ALA A C 1
ATOM 3464 O O . ALA A 1 446 ? -5.578 -26.406 15.43 1 89.06 446 ALA A O 1
ATOM 3465 N N . PHE A 1 447 ? -6.98 -28.172 15.375 1 91.94 447 PHE A N 1
ATOM 3466 C CA . PHE A 1 447 ? -7.809 -27.609 14.312 1 91.94 447 PHE A CA 1
ATOM 3467 C C . PHE A 1 447 ? -8.477 -26.328 14.766 1 91.94 447 PHE A C 1
ATOM 3469 O O . PHE A 1 447 ? -8.438 -25.312 14.062 1 91.94 447 PHE A O 1
ATOM 3476 N N . GLU A 1 448 ? -8.992 -26.297 15.922 1 88.44 448 GLU A N 1
ATOM 3477 C CA . GLU A 1 448 ? -9.719 -25.141 16.422 1 88.44 448 GLU A CA 1
ATOM 3478 C C . GLU A 1 448 ? -8.773 -23.953 16.625 1 88.44 448 GLU A C 1
ATOM 3480 O O . GLU A 1 448 ? -9.109 -22.812 16.266 1 88.44 448 GLU A O 1
ATOM 3485 N N . SER A 1 449 ? -7.676 -24.234 17.172 1 88.31 449 SER A N 1
ATOM 3486 C CA . SER A 1 449 ? -6.691 -23.172 17.375 1 88.31 449 SER A CA 1
ATOM 3487 C C . SER A 1 449 ? -6.195 -22.609 16.047 1 88.31 449 SER A C 1
ATOM 3489 O O . SER A 1 449 ? -6.02 -21.406 15.914 1 88.31 449 SER A O 1
ATOM 3491 N N . SER A 1 450 ? -6.012 -23.5 15.094 1 90.94 450 SER A N 1
ATOM 3492 C CA . SER A 1 450 ? -5.523 -23.094 13.789 1 90.94 450 SER A CA 1
ATOM 3493 C C . SER A 1 450 ? -6.59 -22.312 13.023 1 90.94 450 SER A C 1
ATOM 3495 O O . SER A 1 450 ? -6.27 -21.406 12.242 1 90.94 450 SER A O 1
ATOM 3497 N N . CYS A 1 451 ? -7.82 -22.672 13.242 1 90.56 451 CYS A N 1
ATOM 3498 C CA . CYS A 1 451 ? -8.922 -21.938 12.625 1 90.56 451 CYS A CA 1
ATOM 3499 C C . CYS A 1 451 ? -8.953 -20.484 13.094 1 90.56 451 CYS A C 1
ATOM 3501 O O . CYS A 1 451 ? -9.133 -19.578 12.289 1 90.56 451 CYS A O 1
ATOM 3503 N N . GLN A 1 452 ? -8.703 -20.344 14.352 1 86.75 452 GLN A N 1
ATOM 3504 C CA . GLN A 1 452 ? -8.719 -19 14.914 1 86.75 452 GLN A CA 1
ATOM 3505 C C . GLN A 1 452 ? -7.555 -18.172 14.367 1 86.75 452 GLN A C 1
ATOM 3507 O O . GLN A 1 452 ? -7.723 -16.984 14.055 1 86.75 452 GLN A O 1
ATOM 3512 N N . ARG A 1 453 ? -6.453 -18.766 14.297 1 87.38 453 ARG A N 1
ATOM 3513 C CA . ARG A 1 453 ? -5.281 -18.094 13.758 1 87.38 453 ARG A CA 1
ATOM 3514 C C . ARG A 1 453 ? -5.492 -17.703 12.297 1 87.38 453 ARG A C 1
ATOM 3516 O O . ARG A 1 453 ? -5.145 -16.594 11.883 1 87.38 453 ARG A O 1
ATOM 3523 N N . MET A 1 454 ? -6.055 -18.641 11.562 1 91.75 454 MET A N 1
ATOM 3524 C CA . MET A 1 454 ? -6.328 -18.375 10.148 1 91.75 454 MET A CA 1
ATOM 3525 C C . MET A 1 454 ? -7.344 -17.25 9.992 1 91.75 454 MET A C 1
ATOM 3527 O O . MET A 1 454 ? -7.203 -16.391 9.109 1 91.75 454 MET A O 1
ATOM 3531 N N . ALA A 1 455 ? -8.328 -17.25 10.828 1 90.06 455 ALA A N 1
ATOM 3532 C CA . ALA A 1 455 ? -9.344 -16.203 10.789 1 90.06 455 ALA A CA 1
ATOM 3533 C C . ALA A 1 455 ? -8.727 -14.836 11.062 1 90.06 455 ALA A C 1
ATOM 3535 O O . ALA A 1 455 ? -9.062 -13.852 10.391 1 90.06 455 ALA A O 1
ATOM 3536 N N . ARG A 1 456 ? -7.836 -14.805 11.992 1 86.06 456 ARG A N 1
ATOM 3537 C CA . ARG A 1 456 ? -7.156 -13.555 12.32 1 86.06 456 ARG A CA 1
ATOM 3538 C C . ARG A 1 456 ? -6.328 -13.055 11.148 1 86.06 456 ARG A C 1
ATOM 3540 O O . ARG A 1 456 ? -6.32 -11.859 10.844 1 86.06 456 ARG A O 1
ATOM 3547 N N . LEU A 1 457 ? -5.648 -13.945 10.492 1 89.25 457 LEU A N 1
ATOM 3548 C CA . LEU A 1 457 ? -4.809 -13.594 9.352 1 89.25 457 LEU A CA 1
ATOM 3549 C C . LEU A 1 457 ? -5.652 -13.078 8.195 1 89.25 457 LEU A C 1
ATOM 3551 O O . LEU A 1 457 ? -5.297 -12.086 7.555 1 89.25 457 LEU A O 1
ATOM 3555 N N . LEU A 1 458 ? -6.773 -13.766 7.938 1 92.31 458 LEU A N 1
ATOM 3556 C CA . LEU A 1 458 ? -7.652 -13.359 6.848 1 92.31 458 LEU A CA 1
ATOM 3557 C C . LEU A 1 458 ? -8.32 -12.023 7.16 1 92.31 458 LEU A C 1
ATOM 3559 O O . LEU A 1 458 ? -8.461 -11.172 6.277 1 92.31 458 LEU A O 1
ATOM 3563 N N . ASN A 1 459 ? -8.672 -11.82 8.391 1 87.94 459 ASN A N 1
ATOM 3564 C CA . ASN A 1 459 ? -9.273 -10.547 8.789 1 87.94 459 ASN A CA 1
ATOM 3565 C C . ASN A 1 459 ? -8.281 -9.398 8.68 1 87.94 459 ASN A C 1
ATOM 3567 O O . ASN A 1 459 ? -8.641 -8.305 8.227 1 87.94 459 ASN A O 1
ATOM 3571 N N . ALA A 1 460 ? -7.086 -9.641 9.117 1 84.12 460 ALA A N 1
ATOM 3572 C CA . ALA A 1 460 ? -6.043 -8.625 8.977 1 84.12 460 ALA A CA 1
ATOM 3573 C C . ALA A 1 460 ? -5.809 -8.281 7.512 1 84.12 460 ALA A C 1
ATOM 3575 O O . ALA A 1 460 ? -5.59 -7.113 7.172 1 84.12 460 ALA A O 1
ATOM 3576 N N . THR A 1 461 ? -5.82 -9.281 6.656 1 90.06 461 THR A N 1
ATOM 3577 C CA . THR A 1 461 ? -5.645 -9.07 5.227 1 90.06 461 THR A CA 1
ATOM 3578 C C . THR A 1 461 ? -6.812 -8.273 4.648 1 90.06 461 THR A C 1
ATOM 3580 O O . THR A 1 461 ? -6.617 -7.375 3.828 1 90.06 461 THR A O 1
ATOM 3583 N N . THR A 1 462 ? -8.031 -8.625 5.086 1 89.69 462 THR A N 1
ATOM 3584 C CA . THR A 1 462 ? -9.219 -7.914 4.641 1 89.69 462 THR A CA 1
ATOM 3585 C C . THR A 1 462 ? -9.133 -6.438 5.016 1 89.69 462 THR A C 1
ATOM 3587 O O . THR A 1 462 ? -9.469 -5.566 4.207 1 89.69 462 THR A O 1
ATOM 3590 N N . ASP A 1 463 ? -8.672 -6.18 6.148 1 81.69 463 ASP A N 1
ATOM 3591 C CA . ASP A 1 463 ? -8.531 -4.801 6.613 1 81.69 463 ASP A CA 1
ATOM 3592 C C . ASP A 1 463 ? -7.469 -4.055 5.812 1 81.69 463 ASP A C 1
ATOM 3594 O O . ASP A 1 463 ? -7.66 -2.896 5.441 1 81.69 463 ASP A O 1
ATOM 3598 N N . GLN A 1 464 ? -6.398 -4.699 5.594 1 83.5 464 GLN A N 1
ATOM 3599 C CA . GLN A 1 464 ? -5.266 -4.094 4.902 1 83.5 464 GLN A CA 1
ATOM 3600 C C . GLN A 1 464 ? -5.633 -3.725 3.467 1 83.5 464 GLN A C 1
ATOM 3602 O O . GLN A 1 464 ? -5.184 -2.701 2.947 1 83.5 464 GLN A O 1
ATOM 3607 N N . TYR A 1 465 ? -6.469 -4.543 2.848 1 89.19 465 TYR A N 1
ATOM 3608 C CA . TYR A 1 465 ? -6.781 -4.332 1.439 1 89.19 465 TYR A CA 1
ATOM 3609 C C . TYR A 1 465 ? -8.25 -3.971 1.255 1 89.19 465 TYR A C 1
ATOM 3611 O O . TYR A 1 465 ? -8.828 -4.219 0.194 1 89.19 465 TYR A O 1
ATOM 3619 N N . ALA A 1 466 ? -8.836 -3.42 2.256 1 84.62 466 ALA A N 1
ATOM 3620 C CA . ALA A 1 466 ? -10.273 -3.16 2.307 1 84.62 466 ALA A CA 1
ATOM 3621 C C . ALA A 1 466 ? -10.719 -2.295 1.13 1 84.62 466 ALA A C 1
ATOM 3623 O O . ALA A 1 466 ? -11.75 -2.562 0.51 1 84.62 466 ALA A O 1
ATOM 3624 N N . GLU A 1 467 ? -10 -1.307 0.809 1 82.44 467 GLU A N 1
ATOM 3625 C CA . GLU A 1 467 ? -10.391 -0.388 -0.255 1 82.44 467 GLU A CA 1
ATOM 3626 C C . GLU A 1 467 ? -10.422 -1.09 -1.609 1 82.44 467 GLU A C 1
ATOM 3628 O O . GLU A 1 467 ? -11.32 -0.854 -2.42 1 82.44 467 GLU A O 1
ATOM 3633 N N . LEU A 1 468 ? -9.398 -1.879 -1.853 1 90.75 468 LEU A N 1
ATOM 3634 C CA . LEU A 1 468 ? -9.344 -2.615 -3.111 1 90.75 468 LEU A CA 1
ATOM 3635 C C . LEU A 1 468 ? -10.477 -3.631 -3.201 1 90.75 468 LEU A C 1
ATOM 3637 O O . LEU A 1 468 ? -11.094 -3.779 -4.254 1 90.75 468 LEU A O 1
ATOM 3641 N N . ILE A 1 469 ? -10.758 -4.27 -2.113 1 91.56 469 ILE A N 1
ATOM 3642 C CA . ILE A 1 469 ? -11.805 -5.277 -2.059 1 91.56 469 ILE A CA 1
ATOM 3643 C C . ILE A 1 469 ? -13.164 -4.621 -2.287 1 91.56 469 ILE A C 1
ATOM 3645 O O . ILE A 1 469 ? -14 -5.148 -3.025 1 91.56 469 ILE A O 1
ATOM 3649 N N . ASP A 1 470 ? -13.336 -3.473 -1.773 1 84.31 470 ASP A N 1
ATOM 3650 C CA . ASP A 1 470 ? -14.617 -2.777 -1.827 1 84.31 470 ASP A CA 1
ATOM 3651 C C . ASP A 1 470 ? -14.914 -2.287 -3.242 1 84.31 470 ASP A C 1
ATOM 3653 O O . ASP A 1 470 ? -16.078 -2.246 -3.658 1 84.31 470 ASP A O 1
ATOM 3657 N N . VAL A 1 471 ? -13.938 -1.931 -3.936 1 87.75 471 VAL A N 1
ATOM 3658 C CA . VAL A 1 471 ? -14.195 -1.284 -5.219 1 87.75 471 VAL A CA 1
ATOM 3659 C C . VAL A 1 471 ? -14.109 -2.314 -6.344 1 87.75 471 VAL A C 1
ATOM 3661 O O . VAL A 1 471 ? -14.523 -2.043 -7.473 1 87.75 471 VAL A O 1
ATOM 3664 N N . ALA A 1 472 ? -13.609 -3.502 -6.121 1 93 472 ALA A N 1
ATOM 3665 C CA . ALA A 1 472 ? -13.281 -4.48 -7.156 1 93 472 ALA A CA 1
ATOM 3666 C C . ALA A 1 472 ? -14.492 -4.773 -8.039 1 93 472 ALA A C 1
ATOM 3668 O O . ALA A 1 472 ? -14.359 -4.91 -9.258 1 93 472 ALA A O 1
ATOM 3669 N N . HIS A 1 473 ? -15.68 -4.82 -7.461 1 89.19 473 HIS A N 1
ATOM 3670 C CA . HIS A 1 473 ? -16.859 -5.223 -8.211 1 89.19 473 HIS A CA 1
ATOM 3671 C C . HIS A 1 473 ? -17.562 -4.012 -8.812 1 89.19 473 HIS A C 1
ATOM 3673 O O . HIS A 1 473 ? -18.516 -4.164 -9.594 1 89.19 473 HIS A O 1
ATOM 3679 N N . THR A 1 474 ? -17.078 -2.789 -8.578 1 85.75 474 THR A N 1
ATOM 3680 C CA . THR A 1 474 ? -17.766 -1.595 -9.062 1 85.75 474 THR A CA 1
ATOM 3681 C C . THR A 1 474 ? -16.938 -0.906 -10.148 1 85.75 474 THR A C 1
ATOM 3683 O O . THR A 1 474 ? -17.438 -0.051 -10.875 1 85.75 474 THR A O 1
ATOM 3686 N N . LEU A 1 475 ? -15.719 -1.292 -10.297 1 89.56 475 LEU A N 1
ATOM 3687 C CA . LEU A 1 475 ? -14.844 -0.623 -11.25 1 89.56 475 LEU A CA 1
ATOM 3688 C C . LEU A 1 475 ? -15.219 -0.998 -12.68 1 89.56 475 LEU A C 1
ATOM 3690 O O . LEU A 1 475 ? -15.484 -2.166 -12.977 1 89.56 475 LEU A O 1
ATOM 3694 N N . ARG A 1 476 ? -15.266 0.039 -13.492 1 91.31 476 ARG A N 1
ATOM 3695 C CA . ARG A 1 476 ? -15.508 -0.175 -14.922 1 91.31 476 ARG A CA 1
ATOM 3696 C C . ARG A 1 476 ? -14.195 -0.263 -15.688 1 91.31 476 ARG A C 1
ATOM 3698 O O . ARG A 1 476 ? -13.242 0.46 -15.391 1 91.31 476 ARG A O 1
ATOM 3705 N N . LEU A 1 477 ? -14.133 -1.18 -16.656 1 92.75 477 LEU A N 1
ATOM 3706 C CA . LEU A 1 477 ? -12.93 -1.346 -17.469 1 92.75 477 LEU A CA 1
ATOM 3707 C C . LEU A 1 477 ? -13.023 -0.521 -18.75 1 92.75 477 LEU A C 1
ATOM 3709 O O . LEU A 1 477 ? -13.875 -0.787 -19.609 1 92.75 477 LEU A O 1
ATOM 3713 N N . ASP A 1 478 ? -12.156 0.435 -18.812 1 86 478 ASP A N 1
ATOM 3714 C CA . ASP A 1 478 ? -12.086 1.246 -20.031 1 86 478 ASP A CA 1
ATOM 3715 C C . ASP A 1 478 ? -11.359 0.502 -21.141 1 86 478 ASP A C 1
ATOM 3717 O O . ASP A 1 478 ? -10.578 -0.413 -20.875 1 86 478 ASP A O 1
ATOM 3721 N N . SER A 1 479 ? -11.633 0.898 -22.391 1 81.88 479 SER A N 1
ATOM 3722 C CA . SER A 1 479 ? -11 0.253 -23.547 1 81.88 479 SER A CA 1
ATOM 3723 C C . SER A 1 479 ? -9.508 0.579 -23.609 1 81.88 479 SER A C 1
ATOM 3725 O O . SER A 1 479 ? -8.719 -0.224 -24.094 1 81.88 479 SER A O 1
ATOM 3727 N N . CYS A 1 480 ? -9.195 1.724 -23.141 1 77.75 480 CYS A N 1
ATOM 3728 C CA . CYS A 1 480 ? -7.801 2.141 -23.125 1 77.75 480 CYS A CA 1
ATOM 3729 C C . CYS A 1 480 ? -7.531 3.078 -21.953 1 77.75 480 CYS A C 1
ATOM 3731 O O . CYS A 1 480 ? -8.438 3.375 -21.172 1 77.75 480 CYS A O 1
ATOM 3733 N N . GLY A 1 481 ? -6.195 3.275 -21.672 1 77.31 481 GLY A N 1
ATOM 3734 C CA . GLY A 1 481 ? -5.863 4.25 -20.656 1 77.31 481 GLY A CA 1
ATOM 3735 C C . GLY A 1 481 ? -4.844 3.738 -19.641 1 77.31 481 GLY A C 1
ATOM 3736 O O . GLY A 1 481 ? -4.5 2.555 -19.656 1 77.31 481 GLY A O 1
ATOM 3737 N N . ALA A 1 482 ? -4.5 4.652 -18.781 1 79 482 ALA A N 1
ATOM 3738 C CA . ALA A 1 482 ? -3.389 4.406 -17.875 1 79 482 ALA A CA 1
ATOM 3739 C C . ALA A 1 482 ? -3.816 3.496 -16.719 1 79 482 ALA A C 1
ATOM 3741 O O . ALA A 1 482 ? -2.977 2.875 -16.062 1 79 482 ALA A O 1
ATOM 3742 N N . HIS A 1 483 ? -5.172 3.287 -16.547 1 86.5 483 HIS A N 1
ATOM 3743 C CA . HIS A 1 483 ? -5.605 2.553 -15.367 1 86.5 483 HIS A CA 1
ATOM 3744 C C . HIS A 1 483 ? -6.18 1.19 -15.742 1 86.5 483 HIS A C 1
ATOM 3746 O O . HIS A 1 483 ? -6.617 0.436 -14.875 1 86.5 483 HIS A O 1
ATOM 3752 N N . ARG A 1 484 ? -6.191 0.877 -16.969 1 88.44 484 ARG A N 1
ATOM 3753 C CA . ARG A 1 484 ? -6.809 -0.359 -17.438 1 88.44 484 ARG A CA 1
ATOM 3754 C C . ARG A 1 484 ? -6.176 -1.575 -16.781 1 88.44 484 ARG A C 1
ATOM 3756 O O . ARG A 1 484 ? -6.879 -2.43 -16.234 1 88.44 484 ARG A O 1
ATOM 3763 N N . SER A 1 485 ? -4.832 -1.653 -16.859 1 87.25 485 SER A N 1
ATOM 3764 C CA . SER A 1 485 ? -4.125 -2.785 -16.266 1 87.25 485 SER A CA 1
ATOM 3765 C C . SER A 1 485 ? -4.395 -2.885 -14.766 1 87.25 485 SER A C 1
ATOM 3767 O O . SER A 1 485 ? -4.488 -3.984 -14.219 1 87.25 485 SER A O 1
ATOM 3769 N N . PHE A 1 486 ? -4.512 -1.755 -14.164 1 91.38 486 PHE A N 1
ATOM 3770 C CA . PHE A 1 486 ? -4.777 -1.731 -12.734 1 91.38 486 PHE A CA 1
ATOM 3771 C C . PHE A 1 486 ? -6.129 -2.365 -12.422 1 91.38 486 PHE A C 1
ATOM 3773 O O . PHE A 1 486 ? -6.242 -3.188 -11.516 1 91.38 486 PHE A O 1
ATOM 3780 N N . VAL A 1 487 ? -7.145 -1.984 -13.18 1 93.56 487 VAL A N 1
ATOM 3781 C CA . VAL A 1 487 ? -8.492 -2.502 -12.969 1 93.56 487 VAL A CA 1
ATOM 3782 C C . VAL A 1 487 ? -8.508 -4.016 -13.18 1 93.56 487 VAL A C 1
ATOM 3784 O O . VAL A 1 487 ? -9.125 -4.75 -12.406 1 93.56 487 VAL A O 1
ATOM 3787 N N . ILE A 1 488 ? -7.82 -4.461 -14.148 1 92.94 488 ILE A N 1
ATOM 3788 C CA . ILE A 1 488 ? -7.734 -5.891 -14.43 1 92.94 488 ILE A CA 1
ATOM 3789 C C . ILE A 1 488 ? -7.102 -6.617 -13.25 1 92.94 488 ILE A C 1
ATOM 3791 O O . ILE A 1 488 ? -7.625 -7.633 -12.781 1 92.94 488 ILE A O 1
ATOM 3795 N N . ASN A 1 489 ? -6.004 -6.074 -12.766 1 92.38 489 ASN A N 1
ATOM 3796 C CA . ASN A 1 489 ? -5.301 -6.688 -11.648 1 92.38 489 ASN A CA 1
ATOM 3797 C C . ASN A 1 489 ? -6.16 -6.707 -10.391 1 92.38 489 ASN A C 1
ATOM 3799 O O . ASN A 1 489 ? -6.109 -7.66 -9.609 1 92.38 489 ASN A O 1
ATOM 3803 N N . VAL A 1 490 ? -6.918 -5.66 -10.148 1 95.44 490 VAL A N 1
ATOM 3804 C CA . VAL A 1 490 ? -7.793 -5.605 -8.984 1 95.44 490 VAL A CA 1
ATOM 3805 C C . VAL A 1 490 ? -8.812 -6.742 -9.055 1 95.44 490 VAL A C 1
ATOM 3807 O O . VAL A 1 490 ? -8.984 -7.484 -8.086 1 95.44 490 VAL A O 1
ATOM 3810 N N . ARG A 1 491 ? -9.469 -6.863 -10.172 1 95.69 491 ARG A N 1
ATOM 3811 C CA . ARG A 1 491 ? -10.492 -7.891 -10.328 1 95.69 491 ARG A CA 1
ATOM 3812 C C . ARG A 1 491 ? -9.906 -9.289 -10.133 1 95.69 491 ARG A C 1
ATOM 3814 O O . ARG A 1 491 ? -10.453 -10.102 -9.383 1 95.69 491 ARG A O 1
ATOM 3821 N N . ASP A 1 492 ? -8.766 -9.516 -10.711 1 94.25 492 ASP A N 1
ATOM 3822 C CA . ASP A 1 492 ? -8.125 -10.82 -10.656 1 94.25 492 ASP A CA 1
ATOM 3823 C C . ASP A 1 492 ? -7.738 -11.18 -9.219 1 94.25 492 ASP A C 1
ATOM 3825 O O . ASP A 1 492 ? -8.094 -12.258 -8.727 1 94.25 492 ASP A O 1
ATOM 3829 N N . ASN A 1 493 ? -7.047 -10.312 -8.625 1 95.69 493 ASN A N 1
ATOM 3830 C CA . ASN A 1 493 ? -6.488 -10.625 -7.309 1 95.69 493 ASN A CA 1
ATOM 3831 C C . ASN A 1 493 ? -7.57 -10.672 -6.234 1 95.69 493 ASN A C 1
ATOM 3833 O O . ASN A 1 493 ? -7.523 -11.516 -5.34 1 95.69 493 ASN A O 1
ATOM 3837 N N . VAL A 1 494 ? -8.578 -9.828 -6.297 1 96.81 494 VAL A N 1
ATOM 3838 C CA . VAL A 1 494 ? -9.641 -9.805 -5.301 1 96.81 494 VAL A CA 1
ATOM 3839 C C . VAL A 1 494 ? -10.516 -11.055 -5.453 1 96.81 494 VAL A C 1
ATOM 3841 O O . VAL A 1 494 ? -10.992 -11.609 -4.461 1 96.81 494 VAL A O 1
ATOM 3844 N N . SER A 1 495 ? -10.758 -11.477 -6.707 1 97.31 495 SER A N 1
ATOM 3845 C CA . SER A 1 495 ? -11.508 -12.711 -6.91 1 97.31 495 SER A CA 1
ATOM 3846 C C . SER A 1 495 ? -10.805 -13.898 -6.262 1 97.31 495 SER A C 1
ATOM 3848 O O . SER A 1 495 ? -11.453 -14.758 -5.664 1 97.31 495 SER A O 1
ATOM 3850 N N . HIS A 1 496 ? -9.492 -13.922 -6.391 1 97.25 496 HIS A N 1
ATOM 3851 C CA . HIS A 1 496 ? -8.727 -14.992 -5.754 1 97.25 496 HIS A CA 1
ATOM 3852 C C . HIS A 1 496 ? -8.859 -14.93 -4.234 1 97.25 496 HIS A C 1
ATOM 3854 O O . HIS A 1 496 ? -8.992 -15.969 -3.578 1 97.25 496 HIS A O 1
ATOM 3860 N N . TYR A 1 497 ? -8.836 -13.773 -3.703 1 97.38 497 TYR A N 1
ATOM 3861 C CA . TYR A 1 497 ? -8.953 -13.633 -2.258 1 97.38 497 TYR A CA 1
ATOM 3862 C C . TYR A 1 497 ? -10.344 -14.055 -1.783 1 97.38 497 TYR A C 1
ATOM 3864 O O . TYR A 1 497 ? -10.477 -14.688 -0.732 1 97.38 497 TYR A O 1
ATOM 3872 N N . HIS A 1 498 ? -11.391 -13.648 -2.527 1 97 498 HIS A N 1
ATOM 3873 C CA . HIS A 1 498 ? -12.727 -14.117 -2.191 1 97 498 HIS A CA 1
ATOM 3874 C C . HIS A 1 498 ? -12.797 -15.641 -2.174 1 97 498 HIS A C 1
ATOM 3876 O O . HIS A 1 498 ? -13.438 -16.234 -1.298 1 97 498 HIS A O 1
ATOM 3882 N N . ALA A 1 499 ? -12.141 -16.234 -3.133 1 96.75 499 ALA A N 1
ATOM 3883 C CA . ALA A 1 499 ? -12.125 -17.688 -3.197 1 96.75 499 ALA A CA 1
ATOM 3884 C C . ALA A 1 499 ? -11.445 -18.281 -1.969 1 96.75 499 ALA A C 1
ATOM 3886 O O . ALA A 1 499 ? -11.867 -19.328 -1.462 1 96.75 499 ALA A O 1
ATOM 3887 N N . ILE A 1 500 ? -10.398 -17.641 -1.461 1 96.69 500 ILE A N 1
ATOM 3888 C CA . ILE A 1 500 ? -9.695 -18.094 -0.263 1 96.69 500 ILE A CA 1
ATOM 3889 C C . ILE A 1 500 ? -10.648 -18.078 0.928 1 96.69 500 ILE A C 1
ATOM 3891 O O . ILE A 1 500 ? -10.711 -19.047 1.694 1 96.69 500 ILE A O 1
ATOM 3895 N N . VAL A 1 501 ? -11.328 -17.031 1.043 1 95.19 501 VAL A N 1
ATOM 3896 C CA . VAL A 1 501 ? -12.25 -16.875 2.164 1 95.19 501 VAL A CA 1
ATOM 3897 C C . VAL A 1 501 ? -13.359 -17.922 2.066 1 95.19 501 VAL A C 1
ATOM 3899 O O . VAL A 1 501 ? -13.773 -18.484 3.076 1 95.19 501 VAL A O 1
ATOM 3902 N N . MET A 1 502 ? -13.805 -18.188 0.885 1 92.56 502 MET A N 1
ATOM 3903 C CA . MET A 1 502 ? -14.828 -19.203 0.68 1 92.56 502 MET A CA 1
ATOM 3904 C C . MET A 1 502 ? -14.297 -20.594 1.047 1 92.56 502 MET A C 1
ATOM 3906 O O . MET A 1 502 ? -15.008 -21.391 1.674 1 92.56 502 MET A O 1
ATOM 3910 N N . CYS A 1 503 ? -13.078 -20.875 0.65 1 92.25 503 CYS A N 1
ATOM 3911 C CA . CYS A 1 503 ? -12.469 -22.156 0.988 1 92.25 503 CYS A CA 1
ATOM 3912 C C . CYS A 1 503 ? -12.352 -22.312 2.498 1 92.25 503 CYS A C 1
ATOM 3914 O O . CYS A 1 503 ? -12.602 -23.406 3.031 1 92.25 503 CYS A O 1
ATOM 3916 N N . TYR A 1 504 ? -11.914 -21.297 3.141 1 93.56 504 TYR A N 1
ATOM 3917 C CA . TYR A 1 504 ? -11.828 -21.328 4.598 1 93.56 504 TYR A CA 1
ATOM 3918 C C . TYR A 1 504 ? -13.172 -21.672 5.215 1 93.56 504 TYR A C 1
ATOM 3920 O O . TYR A 1 504 ? -13.25 -22.531 6.102 1 93.56 504 TYR A O 1
ATOM 3928 N N . SER A 1 505 ? -14.203 -20.969 4.742 1 8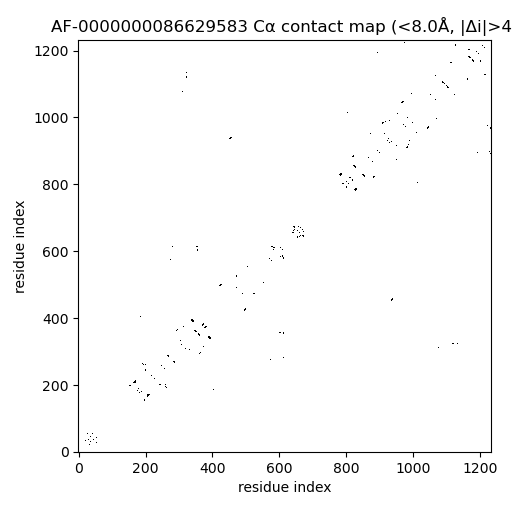9.31 505 SER A N 1
ATOM 3929 C CA . SER A 1 505 ? -15.547 -21.219 5.262 1 89.31 505 SER A CA 1
ATOM 3930 C C . SER A 1 505 ? -15.992 -22.656 4.996 1 89.31 505 SER A C 1
ATOM 3932 O O . SER A 1 505 ? -16.688 -23.25 5.812 1 89.31 505 SER A O 1
ATOM 3934 N N . GLY A 1 506 ? -15.633 -23.141 3.893 1 85.88 506 GLY A N 1
ATOM 3935 C CA . GLY A 1 506 ? -15.969 -24.516 3.559 1 85.88 506 GLY A CA 1
ATOM 3936 C C . GLY A 1 506 ? -15.305 -25.531 4.469 1 85.88 506 GLY A C 1
ATOM 3937 O O . GLY A 1 506 ? -15.891 -26.562 4.793 1 85.88 506 GLY A O 1
ATOM 3938 N N . ILE A 1 507 ? -14.125 -25.203 4.887 1 87.69 507 ILE A N 1
ATOM 3939 C CA . ILE A 1 507 ? -13.375 -26.109 5.75 1 87.69 507 ILE A CA 1
ATOM 3940 C C . ILE A 1 507 ? -13.945 -26.062 7.168 1 87.69 507 ILE A C 1
ATOM 3942 O O . ILE A 1 507 ? -14.078 -27.109 7.824 1 87.69 507 ILE A O 1
ATOM 3946 N N . VAL A 1 508 ? -14.297 -24.891 7.594 1 86.38 508 VAL A N 1
ATOM 3947 C CA . VAL A 1 508 ? -14.719 -24.688 8.977 1 86.38 508 VAL A CA 1
ATOM 3948 C C . VAL A 1 508 ? -16.156 -25.156 9.148 1 86.38 508 VAL A C 1
ATOM 3950 O O . VAL A 1 508 ? -16.516 -25.75 10.164 1 86.38 508 VAL A O 1
ATOM 3953 N N . GLN A 1 509 ? -17.109 -24.812 8.227 1 78.62 509 GLN A N 1
ATOM 3954 C CA . GLN A 1 509 ? -18.531 -25.094 8.391 1 78.62 509 GLN A CA 1
ATOM 3955 C C . GLN A 1 509 ? -18.891 -26.469 7.82 1 78.62 509 GLN A C 1
ATOM 3957 O O . GLN A 1 509 ? -20.016 -26.953 8 1 78.62 509 GLN A O 1
ATOM 3962 N N . GLU A 1 510 ? -18.062 -27.25 7.559 1 66.19 510 GLU A N 1
ATOM 3963 C CA . GLU A 1 510 ? -18.234 -28.594 7.008 1 66.19 510 GLU A CA 1
ATOM 3964 C C . GLU A 1 510 ? -19.344 -28.625 5.957 1 66.19 510 GLU A C 1
ATOM 3966 O O . GLU A 1 510 ? -19.297 -27.875 4.98 1 66.19 510 GLU A O 1
ATOM 3971 N N . ARG A 1 511 ? -20.469 -29.516 6.219 1 64.81 511 ARG A N 1
ATOM 3972 C CA . ARG A 1 511 ? -21.453 -29.922 5.207 1 64.81 511 ARG A CA 1
ATOM 3973 C C . ARG A 1 511 ? -22.703 -29.062 5.293 1 64.81 511 ARG A C 1
ATOM 3975 O O . ARG A 1 511 ? -23.75 -29.422 4.738 1 64.81 511 ARG A O 1
ATOM 3982 N N . ALA A 1 512 ? -22.453 -27.797 5.816 1 68.69 512 ALA A N 1
ATOM 3983 C CA . ALA A 1 512 ? -23.641 -26.969 5.969 1 68.69 512 ALA A CA 1
ATOM 3984 C C . ALA A 1 512 ? -23.859 -26.078 4.75 1 68.69 512 ALA A C 1
ATOM 3986 O O . ALA A 1 512 ? -22.922 -25.844 3.979 1 68.69 512 ALA A O 1
ATOM 3987 N N . LEU A 1 513 ? -25.172 -25.812 4.445 1 74.12 513 LEU A N 1
ATOM 3988 C CA . LEU A 1 513 ? -25.516 -24.844 3.406 1 74.12 513 LEU A CA 1
ATOM 3989 C C . LEU A 1 513 ? -24.859 -23.5 3.674 1 74.12 513 LEU A C 1
ATOM 3991 O O . LEU A 1 513 ? -24.672 -23.109 4.832 1 74.12 513 LEU A O 1
ATOM 3995 N N . PRO A 1 514 ? -24.422 -22.875 2.586 1 80.56 514 PRO A N 1
ATOM 3996 C CA . PRO A 1 514 ? -23.781 -21.578 2.77 1 80.56 514 PRO A CA 1
ATOM 3997 C C . PRO A 1 514 ? -24.672 -20.562 3.484 1 80.56 514 PRO A C 1
ATOM 3999 O O . PRO A 1 514 ? -25.875 -20.484 3.205 1 80.56 514 PRO A O 1
ATOM 4002 N N . ASP A 1 515 ? -24.172 -19.891 4.402 1 82.75 515 ASP A N 1
ATOM 4003 C CA . ASP A 1 515 ? -24.906 -18.844 5.105 1 82.75 515 ASP A CA 1
ATOM 4004 C C . ASP A 1 515 ? -24.969 -17.562 4.281 1 82.75 515 ASP A C 1
ATOM 4006 O O . ASP A 1 515 ? -24.5 -17.531 3.137 1 82.75 515 ASP A O 1
ATOM 4010 N N . ASN A 1 516 ? -25.594 -16.547 4.801 1 83 516 ASN A N 1
ATOM 4011 C CA . ASN A 1 516 ? -25.797 -15.305 4.066 1 83 516 ASN A CA 1
ATOM 4012 C C . ASN A 1 516 ? -24.484 -14.617 3.76 1 83 516 ASN A C 1
ATOM 4014 O O . ASN A 1 516 ? -24.328 -13.992 2.707 1 83 516 ASN A O 1
ATOM 4018 N N . GLY A 1 517 ? -23.578 -14.727 4.684 1 84.5 517 GLY A N 1
ATOM 4019 C CA . GLY A 1 517 ? -22.266 -14.148 4.445 1 84.5 517 GLY A CA 1
ATOM 4020 C C . GLY A 1 517 ? -21.516 -14.82 3.314 1 84.5 517 GLY A C 1
ATOM 4021 O O . GLY A 1 517 ? -20.906 -14.148 2.477 1 84.5 517 GLY A O 1
ATOM 4022 N N . GLN A 1 518 ? -21.625 -16.078 3.297 1 86.56 518 GLN A N 1
ATOM 4023 C CA . GLN A 1 518 ? -20.984 -16.859 2.24 1 86.56 518 GLN A CA 1
ATOM 4024 C C . GLN A 1 518 ? -21.609 -16.562 0.88 1 86.56 518 GLN A C 1
ATOM 4026 O O . GLN A 1 518 ? -20.906 -16.422 -0.118 1 86.56 518 GLN A O 1
ATOM 4031 N N . ARG A 1 519 ? -22.891 -16.406 0.887 1 88.94 519 ARG A N 1
ATOM 4032 C CA . ARG A 1 519 ? -23.609 -16.109 -0.354 1 88.94 519 ARG A CA 1
ATOM 4033 C C . ARG A 1 519 ? -23.234 -14.719 -0.869 1 88.94 519 ARG A C 1
ATOM 4035 O O . ARG A 1 519 ? -23.141 -14.508 -2.08 1 88.94 519 ARG A O 1
ATOM 4042 N N . ALA A 1 520 ? -23.062 -13.852 0.064 1 89.25 520 ALA A N 1
ATOM 4043 C CA . ALA A 1 520 ? -22.703 -12.5 -0.335 1 89.25 520 ALA A CA 1
ATOM 4044 C C . ALA A 1 520 ? -21.312 -12.461 -0.965 1 89.25 520 ALA A C 1
ATOM 4046 O O . ALA A 1 520 ? -21.094 -11.789 -1.974 1 89.25 520 ALA A O 1
ATOM 4047 N N . VAL A 1 521 ? -20.328 -13.172 -0.371 1 92.81 521 VAL A N 1
ATOM 4048 C CA . VAL A 1 521 ? -18.984 -13.242 -0.908 1 92.81 521 VAL A CA 1
ATOM 4049 C C . VAL A 1 521 ? -19 -13.922 -2.273 1 92.81 521 VAL A C 1
ATOM 4051 O O . VAL A 1 521 ? -18.328 -13.477 -3.207 1 92.81 521 VAL A O 1
ATOM 4054 N N . LEU A 1 522 ? -19.812 -14.977 -2.361 1 93.94 522 LEU A N 1
ATOM 4055 C CA . LEU A 1 522 ? -19.969 -15.664 -3.637 1 93.94 522 LEU A CA 1
ATOM 4056 C C . LEU A 1 522 ? -20.562 -14.734 -4.688 1 93.94 522 LEU A C 1
ATOM 4058 O O . LEU A 1 522 ? -20.125 -14.742 -5.844 1 93.94 522 LEU A O 1
ATOM 4062 N N . GLY A 1 523 ? -21.531 -13.969 -4.258 1 93.81 523 GLY A N 1
ATOM 4063 C CA . GLY A 1 523 ? -22.125 -13 -5.168 1 93.81 523 GLY A CA 1
ATOM 4064 C C . GLY A 1 523 ? -21.125 -12 -5.711 1 93.81 523 GLY A C 1
ATOM 4065 O O . GLY A 1 523 ? -21.141 -11.688 -6.902 1 93.81 523 GLY A O 1
ATOM 4066 N N . ARG A 1 524 ? -20.266 -11.516 -4.855 1 94.06 524 ARG A N 1
ATOM 4067 C CA . ARG A 1 524 ? -19.25 -10.562 -5.277 1 94.06 524 ARG A CA 1
ATOM 4068 C C . ARG A 1 524 ? -18.266 -11.211 -6.254 1 94.06 524 ARG A C 1
ATOM 4070 O O . ARG A 1 524 ? -17.891 -10.602 -7.258 1 94.06 524 ARG A O 1
ATOM 4077 N N . LEU A 1 525 ? -17.875 -12.422 -5.91 1 96.38 525 LEU A N 1
ATOM 4078 C CA . LEU A 1 525 ? -16.953 -13.156 -6.77 1 96.38 525 LEU A CA 1
ATOM 4079 C C . LEU A 1 525 ? -17.547 -13.383 -8.148 1 96.38 525 LEU A C 1
ATOM 4081 O O . LEU A 1 525 ? -16.891 -13.133 -9.164 1 96.38 525 LEU A O 1
ATOM 4085 N N . MET A 1 526 ? -18.828 -13.766 -8.18 1 96.81 526 MET A N 1
ATOM 4086 C CA . MET A 1 526 ? -19.5 -14.039 -9.445 1 96.81 526 MET A CA 1
ATOM 4087 C C . MET A 1 526 ? -19.688 -12.758 -10.242 1 96.81 526 MET A C 1
ATOM 4089 O O . MET A 1 526 ? -19.578 -12.766 -11.477 1 96.81 526 MET A O 1
ATOM 4093 N N . ASN A 1 527 ? -19.984 -11.703 -9.531 1 96.12 527 ASN A N 1
ATOM 4094 C CA . ASN A 1 527 ? -20.109 -10.414 -10.211 1 96.12 527 ASN A CA 1
ATOM 4095 C C . ASN A 1 527 ? -18.797 -10.016 -10.891 1 96.12 527 ASN A C 1
ATOM 4097 O O . ASN A 1 527 ? -18.797 -9.555 -12.031 1 96.12 527 ASN A O 1
ATOM 4101 N N . ILE A 1 528 ? -17.688 -10.156 -10.211 1 97.25 528 ILE A N 1
ATOM 4102 C CA . ILE A 1 528 ? -16.375 -9.82 -10.766 1 97.25 528 ILE A CA 1
ATOM 4103 C C . ILE A 1 528 ? -16.094 -10.703 -11.977 1 97.25 528 ILE A C 1
ATOM 4105 O O . ILE A 1 528 ? -15.648 -10.211 -13.016 1 97.25 528 ILE A O 1
ATOM 4109 N N . ALA A 1 529 ? -16.359 -11.961 -11.844 1 97.56 529 ALA A N 1
ATOM 4110 C CA . ALA A 1 529 ? -16.109 -12.898 -12.93 1 97.56 529 ALA A CA 1
ATOM 4111 C C . ALA A 1 529 ? -16.953 -12.547 -14.156 1 97.56 529 ALA A C 1
ATOM 4113 O O . ALA A 1 529 ? -16.453 -12.578 -15.289 1 97.56 529 ALA A O 1
ATOM 4114 N N . PHE A 1 530 ? -18.172 -12.227 -13.906 1 97 530 PHE A N 1
ATOM 4115 C CA . PHE A 1 530 ? -19.078 -11.867 -15 1 97 530 PHE A CA 1
ATOM 4116 C C . PHE A 1 530 ? -18.578 -10.602 -15.703 1 97 530 PHE A C 1
ATOM 4118 O O . PHE A 1 530 ? -18.594 -10.523 -16.938 1 97 530 PHE A O 1
ATOM 4125 N N . GLN A 1 531 ? -18.219 -9.648 -14.93 1 96.31 531 GLN A N 1
ATOM 4126 C CA . GLN A 1 531 ? -17.688 -8.414 -15.5 1 96.31 531 GLN A CA 1
ATOM 4127 C C . GLN A 1 531 ? -16.422 -8.68 -16.312 1 96.31 531 GLN A C 1
ATOM 4129 O O . GLN A 1 531 ? -16.219 -8.094 -17.375 1 96.31 531 GLN A O 1
ATOM 4134 N N . THR A 1 532 ? -15.555 -9.516 -15.781 1 96.5 532 THR A N 1
ATOM 4135 C CA . THR A 1 532 ? -14.32 -9.875 -16.469 1 96.5 532 THR A CA 1
ATOM 4136 C C . THR A 1 532 ? -14.633 -10.516 -17.828 1 96.5 532 THR A C 1
ATOM 4138 O O . THR A 1 532 ? -14.031 -10.156 -18.844 1 96.5 532 THR A O 1
ATOM 4141 N N . HIS A 1 533 ? -15.586 -11.359 -17.859 1 96.81 533 HIS A N 1
ATOM 4142 C CA . HIS A 1 533 ? -15.984 -12.023 -19.094 1 96.81 533 HIS A CA 1
ATOM 4143 C C . HIS A 1 533 ? -16.609 -11.039 -20.078 1 96.81 533 HIS A C 1
ATOM 4145 O O . HIS A 1 533 ? -16.297 -11.055 -21.266 1 96.81 533 HIS A O 1
ATOM 4151 N N . SER A 1 534 ? -17.484 -10.227 -19.562 1 96.06 534 SER A N 1
ATOM 4152 C CA . SER A 1 534 ? -18.188 -9.266 -20.391 1 96.06 534 SER A CA 1
ATOM 4153 C C . SER A 1 534 ? -17.234 -8.258 -21.016 1 96.06 534 SER A C 1
ATOM 4155 O O . SER A 1 534 ? -17.375 -7.891 -22.188 1 96.06 534 SER A O 1
ATOM 4157 N N . ASP A 1 535 ? -16.281 -7.82 -20.234 1 94.31 535 ASP A N 1
ATOM 4158 C CA . ASP A 1 535 ? -15.391 -6.738 -20.656 1 94.31 535 ASP A CA 1
ATOM 4159 C C . ASP A 1 535 ? -14.234 -7.27 -21.5 1 94.31 535 ASP A C 1
ATOM 4161 O O . ASP A 1 535 ? -13.758 -6.586 -22.422 1 94.31 535 ASP A O 1
ATOM 4165 N N . GLU A 1 536 ? -13.727 -8.461 -21.188 1 92.69 536 GLU A N 1
ATOM 4166 C CA . GLU A 1 536 ? -12.469 -8.898 -21.766 1 92.69 536 GLU A CA 1
ATOM 4167 C C . GLU A 1 536 ? -12.648 -10.164 -22.594 1 92.69 536 GLU A C 1
ATOM 4169 O O . GLU A 1 536 ? -11.734 -10.594 -23.297 1 92.69 536 GLU A O 1
ATOM 4174 N N . GLY A 1 537 ? -13.758 -10.828 -22.484 1 92.75 537 GLY A N 1
ATOM 4175 C CA . GLY A 1 537 ? -14.055 -11.992 -23.297 1 92.75 537 GLY A CA 1
ATOM 4176 C C . GLY A 1 537 ? -13.633 -13.305 -22.656 1 92.75 537 GLY A C 1
ATOM 4177 O O . GLY A 1 537 ? -13.258 -13.328 -21.484 1 92.75 537 GLY A O 1
ATOM 4178 N N . GLU A 1 538 ? -13.648 -14.391 -23.406 1 92.69 538 GLU A N 1
ATOM 4179 C CA . GLU A 1 538 ? -13.445 -15.75 -22.922 1 92.69 538 GLU A CA 1
ATOM 4180 C C . GLU A 1 538 ? -11.992 -15.984 -22.516 1 92.69 538 GLU A C 1
ATOM 4182 O O . GLU A 1 538 ? -11.719 -16.75 -21.594 1 92.69 538 GLU A O 1
ATOM 4187 N N . SER A 1 539 ? -11.117 -15.383 -23.156 1 85.44 539 SER A N 1
ATOM 4188 C CA . SER A 1 539 ? -9.703 -15.609 -22.906 1 85.44 539 SER A CA 1
ATOM 4189 C C . SER A 1 539 ? -9.297 -15.141 -21.516 1 85.44 539 SER A C 1
ATOM 4191 O O . SER A 1 539 ? -8.359 -15.672 -20.922 1 85.44 539 SER A O 1
ATOM 4193 N N . ALA A 1 540 ? -10.07 -14.219 -20.969 1 91.62 540 ALA A N 1
ATOM 4194 C CA . ALA A 1 540 ? -9.742 -13.641 -19.672 1 91.62 540 ALA A CA 1
ATOM 4195 C C . ALA A 1 540 ? -10.148 -14.578 -18.531 1 91.62 540 ALA A C 1
ATOM 4197 O O . ALA A 1 540 ? -9.711 -14.406 -17.391 1 91.62 540 ALA A O 1
ATOM 4198 N N . MET A 1 541 ? -10.914 -15.609 -18.844 1 94.38 541 MET A N 1
ATOM 4199 C CA . MET A 1 541 ? -11.445 -16.5 -17.797 1 94.38 541 MET A CA 1
ATOM 4200 C C . MET A 1 541 ? -10.344 -17.359 -17.203 1 94.38 541 MET A C 1
ATOM 4202 O O . MET A 1 541 ? -10.477 -17.859 -16.078 1 94.38 541 MET A O 1
ATOM 4206 N N . SER A 1 542 ? -9.203 -17.453 -17.922 1 90.62 542 SER A N 1
ATOM 4207 C CA . SER A 1 542 ? -8.086 -18.219 -17.391 1 90.62 542 SER A CA 1
ATOM 4208 C C . SER A 1 542 ? -7.527 -17.578 -16.125 1 90.62 542 SER A C 1
ATOM 4210 O O . SER A 1 542 ? -7.043 -18.281 -15.227 1 90.62 542 SER A O 1
ATOM 4212 N N . ARG A 1 543 ? -7.645 -16.312 -15.977 1 91.56 543 ARG A N 1
ATOM 4213 C CA . ARG A 1 543 ? -7.094 -15.586 -14.836 1 91.56 543 ARG A CA 1
ATOM 4214 C C . ARG A 1 543 ? -7.945 -15.797 -13.586 1 91.56 543 ARG A C 1
ATOM 4216 O O . ARG A 1 543 ? -7.461 -15.648 -12.469 1 91.56 543 ARG A O 1
ATOM 4223 N N . VAL A 1 544 ? -9.242 -16.141 -13.805 1 95.38 544 VAL A N 1
ATOM 4224 C CA . VAL A 1 544 ? -10.133 -16.344 -12.664 1 95.38 544 VAL A CA 1
ATOM 4225 C C . VAL A 1 544 ? -10.617 -17.797 -12.633 1 95.38 544 VAL A C 1
ATOM 4227 O O . VAL A 1 544 ? -11.703 -18.078 -12.125 1 95.38 544 VAL A O 1
ATOM 4230 N N . ALA A 1 545 ? -9.836 -18.672 -13.227 1 95.75 545 ALA A N 1
ATOM 4231 C CA . ALA A 1 545 ? -10.242 -20.062 -13.328 1 95.75 545 ALA A CA 1
ATOM 4232 C C . ALA A 1 545 ? -10.383 -20.703 -11.945 1 95.75 545 ALA A C 1
ATOM 4234 O O . ALA A 1 545 ? -11.375 -21.359 -11.656 1 95.75 545 ALA A O 1
ATOM 4235 N N . TRP A 1 546 ? -9.438 -20.469 -11.094 1 96.31 546 TRP A N 1
ATOM 4236 C CA . TRP A 1 546 ? -9.492 -21.109 -9.789 1 96.31 546 TRP A CA 1
ATOM 4237 C C . TRP A 1 546 ? -10.617 -20.531 -8.938 1 96.31 546 TRP A C 1
ATOM 4239 O O . TRP A 1 546 ? -11.367 -21.266 -8.297 1 96.31 546 TRP A O 1
ATOM 4249 N N . PRO A 1 547 ? -10.734 -19.203 -8.875 1 97.44 547 PRO A N 1
ATOM 4250 C CA . PRO A 1 547 ? -11.891 -18.656 -8.172 1 97.44 547 PRO A CA 1
ATOM 4251 C C . PRO A 1 547 ? -13.211 -19.234 -8.672 1 97.44 547 PRO A C 1
ATOM 4253 O O . PRO A 1 547 ? -14.102 -19.547 -7.863 1 97.44 547 PRO A O 1
ATOM 4256 N N . LEU A 1 548 ? -13.336 -19.422 -9.945 1 97.62 548 LEU A N 1
ATOM 4257 C CA . LEU A 1 548 ? -14.562 -19.984 -10.516 1 97.62 548 LEU A CA 1
ATOM 4258 C C . LEU A 1 548 ? -14.734 -21.438 -10.109 1 97.62 548 LEU A C 1
ATOM 4260 O O . LEU A 1 548 ? -15.859 -21.891 -9.891 1 97.62 548 LEU A O 1
ATOM 4264 N N . PHE A 1 549 ? -13.672 -22.141 -10.047 1 96.69 549 PHE A N 1
ATOM 4265 C CA . PHE A 1 549 ? -13.727 -23.516 -9.594 1 96.69 549 PHE A CA 1
ATOM 4266 C C . PHE A 1 549 ? -14.289 -23.609 -8.18 1 96.69 549 PHE A C 1
ATOM 4268 O O . PHE A 1 549 ? -15.18 -24.422 -7.91 1 96.69 549 PHE A O 1
ATOM 4275 N N . VAL A 1 550 ? -13.766 -22.781 -7.301 1 95 550 VAL A N 1
ATOM 4276 C CA . VAL A 1 550 ? -14.227 -22.734 -5.918 1 95 550 VAL A CA 1
ATOM 4277 C C . VAL A 1 550 ? -15.695 -22.312 -5.871 1 95 550 VAL A C 1
ATOM 4279 O O . VAL A 1 550 ? -16.484 -22.891 -5.129 1 95 550 VAL A O 1
ATOM 4282 N N . ALA A 1 551 ? -16 -21.312 -6.66 1 94.94 551 ALA A N 1
ATOM 4283 C CA . ALA A 1 551 ? -17.375 -20.828 -6.711 1 94.94 551 ALA A CA 1
ATOM 4284 C C . ALA A 1 551 ? -18.344 -21.938 -7.152 1 94.94 551 ALA A C 1
ATOM 4286 O O . ALA A 1 551 ? -19.453 -22.031 -6.637 1 94.94 551 ALA A O 1
ATOM 4287 N N . ALA A 1 552 ? -17.953 -22.703 -8.102 1 94.06 552 ALA A N 1
ATOM 4288 C CA . ALA A 1 552 ? -18.797 -23.781 -8.602 1 94.06 552 ALA A CA 1
ATOM 4289 C C . ALA A 1 552 ? -19.094 -24.797 -7.5 1 94.06 552 ALA A C 1
ATOM 4291 O O . ALA A 1 552 ? -20.219 -25.297 -7.395 1 94.06 552 ALA A O 1
ATOM 4292 N N . LEU A 1 553 ? -18.109 -25.094 -6.73 1 90.31 553 LEU A N 1
ATOM 4293 C CA . LEU A 1 553 ? -18.25 -26.094 -5.68 1 90.31 553 LEU A CA 1
ATOM 4294 C C . LEU A 1 553 ? -19.109 -25.562 -4.531 1 90.31 553 LEU A C 1
ATOM 4296 O O . LEU A 1 553 ? -19.844 -26.312 -3.9 1 90.31 553 LEU A O 1
ATOM 4300 N N . GLU A 1 554 ? -18.953 -24.25 -4.297 1 87.25 554 GLU A N 1
ATOM 4301 C CA . GLU A 1 554 ? -19.578 -23.656 -3.119 1 87.25 554 GLU A CA 1
ATOM 4302 C C . GLU A 1 554 ? -20.969 -23.109 -3.453 1 87.25 554 GLU A C 1
ATOM 4304 O O . GLU A 1 554 ? -21.766 -22.844 -2.555 1 87.25 554 GLU A O 1
ATOM 4309 N N . SER A 1 555 ? -21.25 -22.938 -4.723 1 87.12 555 SER A N 1
ATOM 4310 C CA . SER A 1 555 ? -22.531 -22.359 -5.121 1 87.12 555 SER A CA 1
ATOM 4311 C C . SER A 1 555 ? -23.641 -23.391 -5.09 1 87.12 555 SER A C 1
ATOM 4313 O O . SER A 1 555 ? -23.438 -24.547 -5.457 1 87.12 555 SER A O 1
ATOM 4315 N N . ASP A 1 556 ? -24.812 -22.969 -4.637 1 80.31 556 ASP A N 1
ATOM 4316 C CA . ASP A 1 556 ? -26.016 -23.797 -4.715 1 80.31 556 ASP A CA 1
ATOM 4317 C C . ASP A 1 556 ? -26.969 -23.297 -5.801 1 80.31 556 ASP A C 1
ATOM 4319 O O . ASP A 1 556 ? -28.094 -23.781 -5.926 1 80.31 556 ASP A O 1
ATOM 4323 N N . ASP A 1 557 ? -26.531 -22.359 -6.52 1 86.06 557 ASP A N 1
ATOM 4324 C CA . ASP A 1 557 ? -27.312 -21.766 -7.598 1 86.06 557 ASP A CA 1
ATOM 4325 C C . ASP A 1 557 ? -27.031 -22.469 -8.93 1 86.06 557 ASP A C 1
ATOM 4327 O O . ASP A 1 557 ? -25.906 -22.406 -9.438 1 86.06 557 ASP A O 1
ATOM 4331 N N . ALA A 1 558 ? -28.094 -23 -9.57 1 88.44 558 ALA A N 1
ATOM 4332 C CA . ALA A 1 558 ? -27.938 -23.781 -10.797 1 88.44 558 ALA A CA 1
ATOM 4333 C C . ALA A 1 558 ? -27.5 -22.891 -11.961 1 88.44 558 ALA A C 1
ATOM 4335 O O . ALA A 1 558 ? -26.781 -23.344 -12.852 1 88.44 558 ALA A O 1
ATOM 4336 N N . VAL A 1 559 ? -27.922 -21.656 -11.938 1 92.31 559 VAL A N 1
ATOM 4337 C CA . VAL A 1 559 ? -27.562 -20.734 -13.016 1 92.31 559 VAL A CA 1
ATOM 4338 C C . VAL A 1 559 ? -26.078 -20.406 -12.945 1 92.31 559 VAL A C 1
ATOM 4340 O O . VAL A 1 559 ? -25.391 -20.391 -13.977 1 92.31 559 VAL A O 1
ATOM 4343 N N . HIS A 1 560 ? -25.609 -20.188 -11.727 1 93.19 560 HIS A N 1
ATOM 4344 C CA . HIS A 1 560 ? -24.172 -19.953 -11.547 1 93.19 560 HIS A CA 1
ATOM 4345 C C . HIS A 1 560 ? -23.359 -21.156 -11.992 1 93.19 560 HIS A C 1
ATOM 4347 O O . HIS A 1 560 ? -22.359 -21 -12.703 1 93.19 560 HIS A O 1
ATOM 4353 N N . ARG A 1 561 ? -23.781 -22.312 -11.602 1 92.88 561 ARG A N 1
ATOM 4354 C CA . ARG A 1 561 ? -23.062 -23.531 -11.922 1 92.88 561 ARG A CA 1
ATOM 4355 C C . ARG A 1 561 ? -23.016 -23.75 -13.43 1 92.88 561 ARG A C 1
ATOM 4357 O O . ARG A 1 561 ? -21.969 -24.094 -13.984 1 92.88 561 ARG A O 1
ATOM 4364 N N . LYS A 1 562 ? -24.125 -23.547 -14.047 1 95.19 562 LYS A N 1
ATOM 4365 C CA . LYS A 1 562 ? -24.172 -23.734 -15.492 1 95.19 562 LYS A CA 1
ATOM 4366 C C . LYS A 1 562 ? -23.234 -22.734 -16.203 1 95.19 562 LYS A C 1
ATOM 4368 O O . LYS A 1 562 ? -22.5 -23.109 -17.109 1 95.19 562 LYS A O 1
ATOM 4373 N N . TRP A 1 563 ? -23.328 -21.516 -15.75 1 97.19 563 TRP A N 1
ATOM 4374 C CA . TRP A 1 563 ? -22.5 -20.484 -16.359 1 97.19 563 TRP A CA 1
ATOM 4375 C C . TRP A 1 563 ? -21.016 -20.828 -16.188 1 97.19 563 TRP A C 1
ATOM 4377 O O . TRP A 1 563 ? -20.234 -20.672 -17.141 1 97.19 563 TRP A O 1
ATOM 4387 N N . ILE A 1 564 ? -20.609 -21.297 -15.023 1 97.5 564 ILE A N 1
ATOM 4388 C CA . ILE A 1 564 ? -19.234 -21.656 -14.75 1 97.5 564 ILE A CA 1
ATOM 4389 C C . ILE A 1 564 ? -18.812 -22.844 -15.609 1 97.5 564 ILE A C 1
ATOM 4391 O O . ILE A 1 564 ? -17.719 -22.859 -16.172 1 97.5 564 ILE A O 1
ATOM 4395 N N . MET A 1 565 ? -19.703 -23.812 -15.742 1 96.81 565 MET A N 1
ATOM 4396 C CA . MET A 1 565 ? -19.391 -24.984 -16.547 1 96.81 565 MET A CA 1
ATOM 4397 C C . MET A 1 565 ? -19.188 -24.625 -18 1 96.81 565 MET A C 1
ATOM 4399 O O . MET A 1 565 ? -18.344 -25.219 -18.688 1 96.81 565 MET A O 1
ATOM 4403 N N . ASP A 1 566 ? -19.938 -23.641 -18.469 1 97.25 566 ASP A N 1
ATOM 4404 C CA . ASP A 1 566 ? -19.75 -23.156 -19.828 1 97.25 566 ASP A CA 1
ATOM 4405 C C . ASP A 1 566 ? -18.359 -22.531 -19.984 1 97.25 566 ASP A C 1
ATOM 4407 O O . ASP A 1 566 ? -17.719 -22.703 -21.031 1 97.25 566 ASP A O 1
ATOM 4411 N N . ARG A 1 567 ? -17.938 -21.766 -18.969 1 97.31 567 ARG A N 1
ATOM 4412 C CA . ARG A 1 567 ? -16.594 -21.172 -19.016 1 97.31 567 ARG A CA 1
ATOM 4413 C C . ARG A 1 567 ? -15.523 -22.266 -19.031 1 97.31 567 ARG A C 1
ATOM 4415 O O . ARG A 1 567 ? -14.562 -22.172 -19.797 1 97.31 567 ARG A O 1
ATOM 4422 N N . TYR A 1 568 ? -15.703 -23.281 -18.203 1 96.81 568 TYR A N 1
ATOM 4423 C CA . TYR A 1 568 ? -14.711 -24.344 -18.094 1 96.81 568 TYR A CA 1
ATOM 4424 C C . TYR A 1 568 ? -14.664 -25.188 -19.375 1 96.81 568 TYR A C 1
ATOM 4426 O O . TYR A 1 568 ? -13.633 -25.766 -19.703 1 96.81 568 TYR A O 1
ATOM 4434 N N . GLN A 1 569 ? -15.781 -25.266 -20.062 1 95.69 569 GLN A N 1
ATOM 4435 C CA . GLN A 1 569 ? -15.758 -25.938 -21.359 1 95.69 569 GLN A CA 1
ATOM 4436 C C . GLN A 1 569 ? -14.773 -25.25 -22.312 1 95.69 569 GLN A C 1
ATOM 4438 O O . GLN A 1 569 ? -14 -25.922 -23 1 95.69 569 GLN A O 1
ATOM 4443 N N . HIS A 1 570 ? -14.773 -23.969 -22.25 1 92.88 570 HIS A N 1
ATOM 4444 C CA . HIS A 1 570 ? -13.852 -23.203 -23.094 1 92.88 570 HIS A CA 1
ATOM 4445 C C . HIS A 1 570 ? -12.422 -23.297 -22.562 1 92.88 570 HIS A C 1
ATOM 4447 O O . HIS A 1 570 ? -11.477 -23.422 -23.328 1 92.88 570 HIS A O 1
ATOM 4453 N N . LEU A 1 571 ? -12.297 -23.234 -21.266 1 91.81 571 LEU A N 1
ATOM 4454 C CA . LEU A 1 571 ? -10.984 -23.328 -20.641 1 91.81 571 LEU A CA 1
ATOM 4455 C C . LEU A 1 571 ? -10.328 -24.656 -20.953 1 91.81 571 LEU A C 1
ATOM 4457 O O . LEU A 1 571 ? -9.109 -24.734 -21.109 1 91.81 571 LEU A O 1
ATOM 4461 N N . SER A 1 572 ? -11.125 -25.703 -21.094 1 89.62 572 SER A N 1
ATOM 4462 C CA . SER A 1 572 ? -10.625 -27.047 -21.344 1 89.62 572 SER A CA 1
ATOM 4463 C C . SER A 1 572 ? -9.852 -27.109 -22.656 1 89.62 572 SER A C 1
ATOM 4465 O O . SER A 1 572 ? -8.992 -27.969 -22.844 1 89.62 572 SER A O 1
ATOM 4467 N N . GLU A 1 573 ? -10.117 -26.156 -23.484 1 80.69 573 GLU A N 1
ATOM 4468 C CA . GLU A 1 573 ? -9.438 -26.109 -24.781 1 80.69 573 GLU A CA 1
ATOM 4469 C C . GLU A 1 573 ? -8.086 -25.422 -24.656 1 80.69 573 GLU A C 1
ATOM 4471 O O . GLU A 1 573 ? -7.242 -25.531 -25.562 1 80.69 573 GLU A O 1
ATOM 4476 N N . GLN A 1 574 ? -7.863 -24.844 -23.531 1 76.81 574 GLN A N 1
ATOM 4477 C CA . GLN A 1 574 ? -6.652 -24.047 -23.406 1 76.81 574 GLN A CA 1
ATOM 4478 C C . GLN A 1 574 ? -5.551 -24.828 -22.688 1 76.81 574 GLN A C 1
ATOM 4480 O O . GLN A 1 574 ? -4.383 -24.422 -22.719 1 76.81 574 GLN A O 1
ATOM 4485 N N . GLY A 1 575 ? -5.906 -25.922 -22.047 1 77.19 575 GLY A N 1
ATOM 4486 C CA . GLY A 1 575 ? -4.867 -26.672 -21.344 1 77.19 575 GLY A CA 1
ATOM 4487 C C . GLY A 1 575 ? -5.395 -27.891 -20.625 1 77.19 575 GLY A C 1
ATOM 4488 O O . GLY A 1 575 ? -6.578 -27.969 -20.297 1 77.19 575 GLY A O 1
ATOM 4489 N N . GLU A 1 576 ? -4.457 -28.781 -20.328 1 82.06 576 GLU A N 1
ATOM 4490 C CA . GLU A 1 576 ? -4.836 -30.062 -19.734 1 82.06 576 GLU A CA 1
ATOM 4491 C C . GLU A 1 576 ? -5.293 -29.875 -18.281 1 82.06 576 GLU A C 1
ATOM 4493 O O . GLU A 1 576 ? -6.172 -30.594 -17.812 1 82.06 576 GLU A O 1
ATOM 4498 N N . ASN A 1 577 ? -4.703 -29 -17.609 1 86.94 577 ASN A N 1
ATOM 4499 C CA . ASN A 1 577 ? -5.09 -28.766 -16.219 1 86.94 577 ASN A CA 1
ATOM 4500 C C . ASN A 1 577 ? -6.516 -28.234 -16.125 1 86.94 577 ASN A C 1
ATOM 4502 O O . ASN A 1 577 ? -7.254 -28.578 -15.203 1 86.94 577 ASN A O 1
ATOM 4506 N N . TYR A 1 578 ? -6.895 -27.422 -17.078 1 89.75 578 TYR A N 1
ATOM 4507 C CA . TYR A 1 578 ? -8.266 -26.938 -17.094 1 89.75 578 TYR A CA 1
ATOM 4508 C C . TYR A 1 578 ? -9.242 -28.047 -17.422 1 89.75 578 TYR A C 1
ATOM 4510 O O . TYR A 1 578 ? -10.352 -28.109 -16.875 1 89.75 578 TYR A O 1
ATOM 4518 N N . ARG A 1 579 ? -8.805 -28.906 -18.312 1 90.62 579 ARG A N 1
ATOM 4519 C CA . ARG A 1 579 ? -9.641 -30.062 -18.656 1 90.62 579 ARG A CA 1
ATOM 4520 C C . ARG A 1 579 ? -9.883 -30.953 -17.453 1 90.62 579 ARG A C 1
ATOM 4522 O O . ARG A 1 579 ? -11.008 -31.406 -17.219 1 90.62 579 ARG A O 1
ATOM 4529 N N . ARG A 1 580 ? -8.875 -31.203 -16.781 1 91.5 580 ARG A N 1
ATOM 4530 C CA . ARG A 1 580 ? -8.992 -32.031 -15.586 1 91.5 580 ARG A CA 1
ATOM 4531 C C . ARG A 1 580 ? -9.836 -31.359 -14.516 1 91.5 580 ARG A C 1
ATOM 4533 O O . ARG A 1 580 ? -10.602 -32 -13.805 1 91.5 580 ARG A O 1
ATOM 4540 N N . ALA A 1 581 ? -9.664 -30.062 -14.336 1 93.38 581 ALA A N 1
ATOM 4541 C CA . ALA A 1 581 ? -10.5 -29.312 -13.398 1 93.38 581 ALA A CA 1
ATOM 4542 C C . ALA A 1 581 ? -11.969 -29.375 -13.805 1 93.38 581 ALA A C 1
ATOM 4544 O O . ALA A 1 581 ? -12.844 -29.516 -12.945 1 93.38 581 ALA A O 1
ATOM 4545 N N . HIS A 1 582 ? -12.203 -29.25 -15.109 1 95.25 582 HIS A N 1
ATOM 4546 C CA . HIS A 1 582 ? -13.555 -29.375 -15.633 1 95.25 582 HIS A CA 1
ATOM 4547 C C . HIS A 1 582 ? -14.141 -30.75 -15.312 1 95.25 582 HIS A C 1
ATOM 4549 O O . HIS A 1 582 ? -15.297 -30.859 -14.891 1 95.25 582 HIS A O 1
ATOM 4555 N N . ALA A 1 583 ? -13.359 -31.766 -15.5 1 93.75 583 ALA A N 1
ATOM 4556 C CA . ALA A 1 583 ? -13.781 -33.125 -15.188 1 93.75 583 ALA A CA 1
ATOM 4557 C C . ALA A 1 583 ? -14.086 -33.281 -13.703 1 93.75 583 ALA A C 1
ATOM 4559 O O . ALA A 1 583 ? -15.039 -33.969 -13.32 1 93.75 583 ALA A O 1
ATOM 4560 N N . ALA A 1 584 ? -13.258 -32.688 -12.953 1 93.5 584 ALA A N 1
ATOM 4561 C CA . ALA A 1 584 ? -13.469 -32.75 -11.508 1 93.5 584 ALA A CA 1
ATOM 4562 C C . ALA A 1 584 ? -14.797 -32.094 -11.117 1 93.5 584 ALA A C 1
ATOM 4564 O O . ALA A 1 584 ? -15.492 -32.594 -10.227 1 93.5 584 ALA A O 1
ATOM 4565 N N . LEU A 1 585 ? -15.117 -31 -11.742 1 94.44 585 LEU A N 1
ATOM 4566 C CA . LEU A 1 585 ? -16.391 -30.328 -11.461 1 94.44 585 LEU A CA 1
ATOM 4567 C C . LEU A 1 585 ? -17.562 -31.203 -11.859 1 94.44 585 LEU A C 1
ATOM 4569 O O . LEU A 1 585 ? -18.578 -31.25 -11.148 1 94.44 585 LEU A O 1
ATOM 4573 N N . LYS A 1 586 ? -17.422 -31.891 -12.945 1 92.94 586 LYS A N 1
ATOM 4574 C CA . LYS A 1 586 ? -18.469 -32.812 -13.375 1 92.94 586 LYS A CA 1
ATOM 4575 C C . LYS A 1 586 ? -18.688 -33.906 -12.344 1 92.94 586 LYS A C 1
ATOM 4577 O O . LYS A 1 586 ? -19.828 -34.25 -12.039 1 92.94 586 LYS A O 1
ATOM 4582 N N . VAL A 1 587 ? -17.641 -34.406 -11.875 1 91.81 587 VAL A N 1
ATOM 4583 C CA . VAL A 1 587 ? -17.719 -35.438 -10.852 1 91.81 587 VAL A CA 1
ATOM 4584 C C . VAL A 1 587 ? -18.375 -34.875 -9.594 1 91.81 587 VAL A C 1
ATOM 4586 O O . VAL A 1 587 ? -19.25 -35.5 -8.992 1 91.81 587 VAL A O 1
ATOM 4589 N N . ALA A 1 588 ? -17.984 -33.719 -9.188 1 90.56 588 ALA A N 1
ATOM 4590 C CA . ALA A 1 588 ? -18.516 -33.062 -7.988 1 90.56 588 ALA A CA 1
ATOM 4591 C C . ALA A 1 588 ? -20.031 -32.844 -8.109 1 90.56 588 ALA A C 1
ATOM 4593 O O . ALA A 1 588 ? -20.766 -33.094 -7.16 1 90.56 588 ALA A O 1
ATOM 4594 N N . PHE A 1 589 ? -20.438 -32.406 -9.234 1 88.88 589 PHE A N 1
ATOM 4595 C CA . PHE A 1 589 ? -21.859 -32.125 -9.438 1 88.88 589 PHE A CA 1
ATOM 4596 C C . PHE A 1 589 ? -22.672 -33.406 -9.469 1 88.88 589 PHE A C 1
ATOM 4598 O O . PHE A 1 589 ? -23.812 -33.438 -9 1 88.88 589 PHE A O 1
ATOM 4605 N N . SER A 1 590 ? -22.094 -34.375 -10.023 1 85.75 590 SER A N 1
ATOM 4606 C CA . SER A 1 590 ? -22.75 -35.656 -10.008 1 85.75 590 SER A CA 1
ATOM 4607 C C . SER A 1 590 ? -22.906 -36.188 -8.578 1 85.75 590 SER A C 1
ATOM 4609 O O . SER A 1 590 ? -23.953 -36.75 -8.227 1 85.75 590 SER A O 1
ATOM 4611 N N . MET A 1 591 ? -21.906 -35.969 -7.848 1 82.81 591 MET A N 1
ATOM 4612 C CA . MET A 1 591 ? -21.953 -36.406 -6.453 1 82.81 591 MET A CA 1
ATOM 4613 C C . MET A 1 591 ? -22.969 -35.594 -5.664 1 82.81 591 MET A C 1
ATOM 4615 O O . MET A 1 591 ? -23.656 -36.125 -4.789 1 82.81 591 MET A O 1
ATOM 4619 N N . GLN A 1 592 ? -22.984 -34.344 -5.898 1 80.81 592 GLN A N 1
ATOM 4620 C CA . GLN A 1 592 ? -23.906 -33.469 -5.188 1 80.81 592 GLN A CA 1
ATOM 4621 C C . GLN A 1 592 ? -25.359 -33.812 -5.523 1 80.81 592 GLN A C 1
ATOM 4623 O O . GLN A 1 592 ? -26.25 -33.688 -4.668 1 80.81 592 GLN A O 1
ATOM 4628 N N . HIS A 1 593 ? -25.594 -34.094 -6.742 1 74.44 593 HIS A N 1
ATOM 4629 C CA . HIS A 1 593 ? -26.938 -34.469 -7.156 1 74.44 593 HIS A CA 1
ATOM 4630 C C . HIS A 1 593 ? -27.359 -35.781 -6.473 1 74.44 593 HIS A C 1
ATOM 4632 O O . HIS A 1 593 ? -28.516 -35.906 -6.07 1 74.44 593 HIS A O 1
ATOM 4638 N N . TYR A 1 594 ? -26.391 -36.562 -6.312 1 66.12 594 TYR A N 1
ATOM 4639 C CA . TYR A 1 594 ? -26.703 -37.875 -5.738 1 66.12 594 TYR A CA 1
ATOM 4640 C C . TYR A 1 594 ? -26.859 -37.781 -4.227 1 66.12 594 TYR A C 1
ATOM 4642 O O . TYR A 1 594 ? -27.781 -38.344 -3.654 1 66.12 594 TYR A O 1
ATOM 4650 N N . HIS A 1 595 ? -25.984 -37.156 -3.605 1 68.38 595 HIS A N 1
ATOM 4651 C CA . HIS A 1 595 ? -25.938 -37.156 -2.148 1 68.38 595 HIS A CA 1
ATOM 4652 C C . HIS A 1 595 ? -26.703 -35.969 -1.571 1 68.38 595 HIS A C 1
ATOM 4654 O O . HIS A 1 595 ? -26.938 -35.906 -0.363 1 68.38 595 HIS A O 1
ATOM 4660 N N . GLU A 1 596 ? -27.219 -35.094 -2.43 1 63.38 596 GLU A N 1
ATOM 4661 C CA . GLU A 1 596 ? -27.922 -33.875 -2.025 1 63.38 596 GLU A CA 1
ATOM 4662 C C . GLU A 1 596 ? -27.125 -33.094 -0.984 1 63.38 596 GLU A C 1
ATOM 4664 O O . GLU A 1 596 ? -27.688 -32.656 0.02 1 63.38 596 GLU A O 1
ATOM 4669 N N . LYS A 1 597 ? -25.781 -33.406 -1.067 1 68.56 597 LYS A N 1
ATOM 4670 C CA . LYS A 1 597 ? -24.906 -32.688 -0.136 1 68.56 597 LYS A CA 1
ATOM 4671 C C . LYS A 1 597 ? -23.797 -31.969 -0.876 1 68.56 597 LYS A C 1
ATOM 4673 O O . LYS A 1 597 ? -23.422 -32.344 -1.988 1 68.56 597 LYS A O 1
ATOM 4678 N N . ARG A 1 598 ? -23.359 -30.953 -0.225 1 73.81 598 ARG A N 1
ATOM 4679 C CA . ARG A 1 598 ? -22.234 -30.219 -0.77 1 73.81 598 ARG A CA 1
ATOM 4680 C C . ARG A 1 598 ? -20.969 -31.062 -0.785 1 73.81 598 ARG A C 1
ATOM 4682 O O . ARG A 1 598 ? -20.719 -31.828 0.151 1 73.81 598 ARG A O 1
ATOM 4689 N N . VAL A 1 599 ? -20.344 -31.109 -1.926 1 77.5 599 VAL A N 1
ATOM 4690 C CA . VAL A 1 599 ? -19.109 -31.859 -2.025 1 77.5 599 VAL A CA 1
ATOM 4691 C C . VAL A 1 599 ? -17.953 -31.047 -1.426 1 77.5 599 VAL A C 1
ATOM 4693 O O . VAL A 1 599 ? -17.828 -29.859 -1.712 1 77.5 599 VAL A O 1
ATOM 4696 N N . ASP A 1 600 ? -17.297 -31.656 -0.585 1 77.44 600 ASP A N 1
ATOM 4697 C CA . ASP A 1 600 ? -16.125 -31.031 0.038 1 77.44 600 ASP A CA 1
ATOM 4698 C C . ASP A 1 600 ? -14.938 -31.031 -0.918 1 77.44 600 ASP A C 1
ATOM 4700 O O . ASP A 1 600 ? -14.633 -32.031 -1.549 1 77.44 600 ASP A O 1
ATOM 4704 N N . LEU A 1 601 ? -14.367 -29.891 -1.071 1 79.62 601 LEU A N 1
ATOM 4705 C CA . LEU A 1 601 ? -13.234 -29.688 -1.969 1 79.62 601 LEU A CA 1
ATOM 4706 C C . LEU A 1 601 ? -12.141 -30.719 -1.709 1 79.62 601 LEU A C 1
ATOM 4708 O O . LEU A 1 601 ? -11.578 -31.281 -2.65 1 79.62 601 LEU A O 1
ATOM 4712 N N . PHE A 1 602 ? -11.93 -31.016 -0.493 1 81.31 602 PHE A N 1
ATOM 4713 C CA . PHE A 1 602 ? -10.805 -31.875 -0.135 1 81.31 602 PHE A CA 1
ATOM 4714 C C . PHE A 1 602 ? -11.156 -33.344 -0.337 1 81.31 602 PHE A C 1
ATOM 4716 O O . PHE A 1 602 ? -10.305 -34.156 -0.721 1 81.31 602 PHE A O 1
ATOM 4723 N N . ASP A 1 603 ? -12.422 -33.625 -0.118 1 79.81 603 ASP A N 1
ATOM 4724 C CA . ASP A 1 603 ? -12.867 -35 -0.434 1 79.81 603 ASP A CA 1
ATOM 4725 C C . ASP A 1 603 ? -12.781 -35.25 -1.936 1 79.81 603 ASP A C 1
ATOM 4727 O O . ASP A 1 603 ? -12.43 -36.375 -2.355 1 79.81 603 ASP A O 1
ATOM 4731 N N . LEU A 1 604 ? -13.055 -34.281 -2.602 1 83.62 604 LEU A N 1
ATOM 4732 C CA . LEU A 1 604 ? -13.039 -34.375 -4.055 1 83.62 604 LEU A CA 1
ATOM 4733 C C . LEU A 1 604 ? -11.609 -34.5 -4.574 1 83.62 604 LEU A C 1
ATOM 4735 O O . LEU A 1 604 ? -11.312 -35.406 -5.375 1 83.62 604 LEU A O 1
ATOM 4739 N N . LEU A 1 605 ? -10.75 -33.688 -4.043 1 84.88 605 LEU A N 1
ATOM 4740 C CA . LEU A 1 605 ? -9.438 -33.531 -4.664 1 84.88 605 LEU A CA 1
ATOM 4741 C C . LEU A 1 605 ? -8.438 -34.531 -4.082 1 84.88 605 LEU A C 1
ATOM 4743 O O . LEU A 1 605 ? -7.488 -34.938 -4.762 1 84.88 605 LEU A O 1
ATOM 4747 N N . TRP A 1 606 ? -8.664 -35 -2.865 1 82.88 606 TRP A N 1
ATOM 4748 C CA . TRP A 1 606 ? -7.652 -35.812 -2.213 1 82.88 606 TRP A CA 1
ATOM 4749 C C . TRP A 1 606 ? -8.039 -37.281 -2.232 1 82.88 606 TRP A C 1
ATOM 4751 O O . TRP A 1 606 ? -7.18 -38.188 -2.262 1 82.88 606 TRP A O 1
ATOM 4761 N N . HIS A 1 607 ? -9.305 -37.531 -2.266 1 78.25 607 HIS A N 1
ATOM 4762 C CA . HIS A 1 607 ? -9.719 -38.906 -1.982 1 78.25 607 HIS A CA 1
ATOM 4763 C C . HIS A 1 607 ? -10.469 -39.5 -3.162 1 78.25 607 HIS A C 1
ATOM 4765 O O . HIS A 1 607 ? -10.648 -40.719 -3.23 1 78.25 607 HIS A O 1
ATOM 4771 N N . ASN A 1 608 ? -10.852 -38.75 -4.02 1 80.31 608 ASN A N 1
ATOM 4772 C CA . ASN A 1 608 ? -11.641 -39.281 -5.125 1 80.31 608 ASN A CA 1
ATOM 4773 C C . ASN A 1 608 ? -10.758 -39.812 -6.246 1 80.31 608 ASN A C 1
ATOM 4775 O O . ASN A 1 608 ? -10.047 -39.062 -6.902 1 80.31 608 ASN A O 1
ATOM 4779 N N . GLU A 1 609 ? -10.836 -41 -6.574 1 79.81 609 GLU A N 1
ATOM 4780 C CA . GLU A 1 609 ? -9.992 -41.656 -7.551 1 79.81 609 GLU A CA 1
ATOM 4781 C C . GLU A 1 609 ? -10.375 -41.281 -8.977 1 79.81 609 GLU A C 1
ATOM 4783 O O . GLU A 1 609 ? -9.586 -41.438 -9.906 1 79.81 609 GLU A O 1
ATOM 4788 N N . GLN A 1 610 ? -11.5 -40.719 -9.156 1 80.75 610 GLN A N 1
ATOM 4789 C CA . GLN A 1 610 ? -11.977 -40.375 -10.492 1 80.75 610 GLN A CA 1
ATOM 4790 C C . GLN A 1 610 ? -11.406 -39 -10.922 1 80.75 610 GLN A C 1
ATOM 4792 O O . GLN A 1 610 ? -11.5 -38.656 -12.094 1 80.75 610 GLN A O 1
ATOM 4797 N N . VAL A 1 611 ? -10.859 -38.406 -9.953 1 86.69 611 VAL A N 1
ATOM 4798 C CA . VAL A 1 611 ? -10.391 -37.062 -10.266 1 86.69 611 VAL A CA 1
ATOM 4799 C C . VAL A 1 611 ? -8.867 -37.031 -10.383 1 86.69 611 VAL A C 1
ATOM 4801 O O . VAL A 1 611 ? -8.164 -37.438 -9.453 1 86.69 611 VAL A O 1
ATOM 4804 N N . SER A 1 612 ? -8.398 -36.625 -11.562 1 86.25 612 SER A N 1
ATOM 4805 C CA . SER A 1 612 ? -6.961 -36.469 -11.781 1 86.25 612 SER A CA 1
ATOM 4806 C C . SER A 1 612 ? -6.441 -35.188 -11.109 1 86.25 612 SER A C 1
ATOM 4808 O O . SER A 1 612 ? -7.203 -34.25 -10.867 1 86.25 612 SER A O 1
ATOM 4810 N N . ARG A 1 613 ? -5.199 -35.219 -10.898 1 87.19 613 ARG A N 1
ATOM 4811 C CA . ARG A 1 613 ? -4.566 -34.062 -10.273 1 87.19 613 ARG A CA 1
ATOM 4812 C C . ARG A 1 613 ? -4.383 -32.938 -11.281 1 87.19 613 ARG A C 1
ATOM 4814 O O . ARG A 1 613 ? -4.117 -33.188 -12.461 1 87.19 613 ARG A O 1
ATOM 4821 N N . PHE A 1 614 ? -4.637 -31.734 -10.836 1 88.12 614 PHE A N 1
ATOM 4822 C CA . PHE A 1 614 ? -4.453 -30.578 -11.688 1 88.12 614 PHE A CA 1
ATOM 4823 C C . PHE A 1 614 ? -4.031 -29.359 -10.867 1 88.12 614 PHE A C 1
ATOM 4825 O O . PHE A 1 614 ? -4.188 -29.344 -9.641 1 88.12 614 PHE A O 1
ATOM 4832 N N . LEU A 1 615 ? -3.383 -28.422 -11.539 1 90.12 615 LEU A N 1
ATOM 4833 C CA . LEU A 1 615 ? -2.971 -27.172 -10.922 1 90.12 615 LEU A CA 1
ATOM 4834 C C . LEU A 1 615 ? -3.508 -25.984 -11.711 1 90.12 615 LEU A C 1
ATOM 4836 O O . LEU A 1 615 ? -3.203 -25.812 -12.891 1 90.12 615 LEU A O 1
ATOM 4840 N N . ILE A 1 616 ? -4.414 -25.266 -11.031 1 88.06 616 ILE A N 1
ATOM 4841 C CA . ILE A 1 616 ? -4.934 -24.062 -11.656 1 88.06 616 ILE A CA 1
ATOM 4842 C C . ILE A 1 616 ? -4.855 -22.891 -10.68 1 88.06 616 ILE A C 1
ATOM 4844 O O . ILE A 1 616 ? -4.961 -23.078 -9.469 1 88.06 616 ILE A O 1
ATOM 4848 N N . MET B 1 1 ? -70.125 -36.406 -53.438 1 21.58 1 MET B N 1
ATOM 4849 C CA . MET B 1 1 ? -70.188 -34.969 -53.688 1 21.58 1 MET B CA 1
ATOM 4850 C C . MET B 1 1 ? -69.375 -34.25 -52.594 1 21.58 1 MET B C 1
ATOM 4852 O O . MET B 1 1 ? -69.375 -34.625 -51.438 1 21.58 1 MET B O 1
ATOM 4856 N N . GLN B 1 2 ? -68.375 -33.438 -53.094 1 22.62 2 GLN B N 1
ATOM 4857 C CA . GLN B 1 2 ? -67.125 -32.812 -52.875 1 22.62 2 GLN B CA 1
ATOM 4858 C C . GLN B 1 2 ? -67.25 -31.562 -52 1 22.62 2 GLN B C 1
ATOM 4860 O O . GLN B 1 2 ? -67.5 -30.469 -52.5 1 22.62 2 GLN B O 1
ATOM 4865 N N . PRO B 1 3 ? -68 -31.75 -50.906 1 25.83 3 PRO B N 1
ATOM 4866 C CA . PRO B 1 3 ? -68.375 -30.453 -50.344 1 25.83 3 PRO B CA 1
ATOM 4867 C C . PRO B 1 3 ? -67.125 -29.562 -50.062 1 25.83 3 PRO B C 1
ATOM 4869 O O . PRO B 1 3 ? -66.125 -30.047 -49.562 1 25.83 3 PRO B O 1
ATOM 4872 N N . GLN B 1 4 ? -67 -28.672 -50.969 1 22.66 4 GLN B N 1
ATOM 4873 C CA . GLN B 1 4 ? -65.875 -27.734 -51.219 1 22.66 4 GLN B CA 1
ATOM 4874 C C . GLN B 1 4 ? -65.688 -26.781 -50.031 1 22.66 4 GLN B C 1
ATOM 4876 O O . GLN B 1 4 ? -66.562 -26.031 -49.688 1 22.66 4 GLN B O 1
ATOM 4881 N N . LEU B 1 5 ? -65.188 -27.375 -48.969 1 27.59 5 LEU B N 1
ATOM 4882 C CA . LEU B 1 5 ? -65.125 -26.656 -47.719 1 27.59 5 LEU B CA 1
ATOM 4883 C C . LEU B 1 5 ? -64.438 -25.281 -47.906 1 27.59 5 LEU B C 1
ATOM 4885 O O . LEU B 1 5 ? -63.438 -25.172 -48.594 1 27.59 5 LEU B O 1
ATOM 4889 N N . PRO B 1 6 ? -65.25 -24.25 -47.844 1 29.42 6 PRO B N 1
ATOM 4890 C CA . PRO B 1 6 ? -64.812 -22.922 -48.312 1 29.42 6 PRO B CA 1
ATOM 4891 C C . PRO B 1 6 ? -63.5 -22.469 -47.688 1 29.42 6 PRO B C 1
ATOM 4893 O O . PRO B 1 6 ? -63.094 -22.969 -46.625 1 29.42 6 PRO B O 1
ATOM 4896 N N . PRO B 1 7 ? -62.594 -21.891 -48.5 1 26.17 7 PRO B N 1
ATOM 4897 C CA . PRO B 1 7 ? -61.219 -21.484 -48.344 1 26.17 7 PRO B CA 1
ATOM 4898 C C . PRO B 1 7 ? -61 -20.453 -47.25 1 26.17 7 PRO B C 1
ATOM 4900 O O . PRO B 1 7 ? -61.656 -19.391 -47.281 1 26.17 7 PRO B O 1
ATOM 4903 N N . SER B 1 8 ? -61.094 -20.875 -45.969 1 24.64 8 SER B N 1
ATOM 4904 C CA . SER B 1 8 ? -61.062 -19.922 -44.844 1 24.64 8 SER B CA 1
ATOM 4905 C C . SER B 1 8 ? -59.906 -18.953 -45 1 24.64 8 SER B C 1
ATOM 4907 O O . SER B 1 8 ? -58.75 -19.359 -45.156 1 24.64 8 SER B O 1
ATOM 4909 N N . THR B 1 9 ? -60.188 -17.875 -45.656 1 23.55 9 THR B N 1
ATOM 4910 C CA . THR B 1 9 ? -59.312 -16.75 -46 1 23.55 9 THR B CA 1
ATOM 4911 C C . THR B 1 9 ? -58.594 -16.234 -44.75 1 23.55 9 THR B C 1
ATOM 4913 O O . THR B 1 9 ? -59.25 -15.781 -43.812 1 23.55 9 THR B O 1
ATOM 4916 N N . SER B 1 10 ? -57.594 -16.969 -44.25 1 23.61 10 SER B N 1
ATOM 4917 C CA . SER B 1 10 ? -56.781 -16.656 -43.062 1 23.61 10 SER B CA 1
ATOM 4918 C C . SER B 1 10 ? -56.188 -15.258 -43.188 1 23.61 10 SER B C 1
ATOM 4920 O O . SER B 1 10 ? -55.406 -14.977 -44.094 1 23.61 10 SER B O 1
ATOM 4922 N N . THR B 1 11 ? -57.031 -14.266 -43 1 23.8 11 THR B N 1
ATOM 4923 C CA . THR B 1 11 ? -56.625 -12.867 -43.062 1 23.8 11 THR B CA 1
ATOM 4924 C C . THR B 1 11 ? -55.406 -12.633 -42.125 1 23.8 11 THR B C 1
ATOM 4926 O O . THR B 1 11 ? -55.5 -12.906 -40.938 1 23.8 11 THR B O 1
ATOM 4929 N N . THR B 1 12 ? -54.188 -12.844 -42.656 1 24.72 12 THR B N 1
ATOM 4930 C CA . THR B 1 12 ? -52.875 -12.586 -42.094 1 24.72 12 THR B CA 1
ATOM 4931 C C . THR B 1 12 ? -52.812 -11.164 -41.531 1 24.72 12 THR B C 1
ATOM 4933 O O . THR B 1 12 ? -52.844 -10.195 -42.281 1 24.72 12 THR B O 1
ATOM 4936 N N . ASN B 1 13 ? -53.656 -10.852 -40.531 1 22.98 13 ASN B N 1
ATOM 4937 C CA . ASN B 1 13 ? -53.594 -9.484 -40 1 22.98 13 ASN B CA 1
ATOM 4938 C C . ASN B 1 13 ? -52.188 -9.086 -39.625 1 22.98 13 ASN B C 1
ATOM 4940 O O . ASN B 1 13 ? -51.531 -9.766 -38.844 1 22.98 13 ASN B O 1
ATOM 4944 N N . ASN B 1 14 ? -51.406 -8.523 -40.562 1 24.77 14 ASN B N 1
ATOM 4945 C CA . ASN B 1 14 ? -50.094 -7.902 -40.5 1 24.77 14 ASN B CA 1
ATOM 4946 C C . ASN B 1 14 ? -50 -6.906 -39.344 1 24.77 14 ASN B C 1
ATOM 4948 O O . ASN B 1 14 ? -50.531 -5.793 -39.438 1 24.77 14 ASN B O 1
ATOM 4952 N N . GLU B 1 15 ? -50.344 -7.316 -38.125 1 24.62 15 GLU B N 1
ATOM 4953 C CA . GLU B 1 15 ? -50.312 -6.281 -37.094 1 24.62 15 GLU B CA 1
ATOM 4954 C C . GLU B 1 15 ? -48.906 -5.664 -37 1 24.62 15 GLU B C 1
ATOM 4956 O O . GLU B 1 15 ? -47.938 -6.359 -36.719 1 24.62 15 GLU B O 1
ATOM 4961 N N . ASN B 1 16 ? -48.594 -4.75 -37.875 1 26.05 16 ASN B N 1
ATOM 4962 C CA . ASN B 1 16 ? -47.406 -3.889 -37.875 1 26.05 16 ASN B CA 1
ATOM 4963 C C . ASN B 1 16 ? -47.188 -3.254 -36.5 1 26.05 16 ASN B C 1
ATOM 4965 O O . ASN B 1 16 ? -47.875 -2.312 -36.125 1 26.05 16 ASN B O 1
ATOM 4969 N N . GLY B 1 17 ? -47.125 -4.012 -35.5 1 26.86 17 GLY B N 1
ATOM 4970 C CA . GLY B 1 17 ? -46.969 -3.34 -34.219 1 26.86 17 GLY B CA 1
ATOM 4971 C C . GLY B 1 17 ? -45.844 -2.336 -34.188 1 26.86 17 GLY B C 1
ATOM 4972 O O . GLY B 1 17 ? -44.875 -2.445 -34.969 1 26.86 17 GLY B O 1
ATOM 4973 N N . PRO B 1 18 ? -46.094 -1.112 -33.719 1 28.64 18 PRO B N 1
ATOM 4974 C CA . PRO B 1 18 ? -45.188 0.022 -33.781 1 28.64 18 PRO B CA 1
ATOM 4975 C C . PRO B 1 18 ? -43.812 -0.309 -33.219 1 28.64 18 PRO B C 1
ATOM 4977 O O . PRO B 1 18 ? -43.688 -1.144 -32.312 1 28.64 18 PRO B O 1
ATOM 4980 N N . ARG B 1 19 ? -42.812 -0.323 -34 1 32.69 19 ARG B N 1
ATOM 4981 C CA . ARG B 1 19 ? -41.375 -0.424 -33.719 1 32.69 19 ARG B CA 1
ATOM 4982 C C . ARG B 1 19 ? -41 0.467 -32.531 1 32.69 19 ARG B C 1
ATOM 4984 O O . ARG B 1 19 ? -41.125 1.691 -32.625 1 32.69 19 ARG B O 1
ATOM 4991 N N . ASN B 1 20 ? -41.219 0.046 -31.375 1 28.59 20 ASN B N 1
ATOM 4992 C CA . ASN B 1 20 ? -40.844 0.816 -30.188 1 28.59 20 ASN B CA 1
ATOM 4993 C C . ASN B 1 20 ? -39.375 1.269 -30.25 1 28.59 20 ASN B C 1
ATOM 4995 O O . ASN B 1 20 ? -38.469 0.44 -30.281 1 28.59 20 ASN B O 1
ATOM 4999 N N . HIS B 1 21 ? -39.094 2.258 -30.969 1 35.12 21 HIS B N 1
ATOM 5000 C CA . HIS B 1 21 ? -37.781 2.91 -31.031 1 35.12 21 HIS B CA 1
ATOM 5001 C C . HIS B 1 21 ? -37.188 3.062 -29.641 1 35.12 21 HIS B C 1
ATOM 5003 O O . HIS B 1 21 ? -37.812 3.619 -28.75 1 35.12 21 HIS B O 1
ATOM 5009 N N . LEU B 1 22 ? -36.438 2.182 -29.25 1 39.09 22 LEU B N 1
ATOM 5010 C CA . LEU B 1 22 ? -35.781 2.207 -27.953 1 39.09 22 LEU B CA 1
ATOM 5011 C C . LEU B 1 22 ? -35.031 3.523 -27.766 1 39.09 22 LEU B C 1
ATOM 5013 O O . LEU B 1 22 ? -34.188 3.881 -28.562 1 39.09 22 LEU B O 1
ATOM 5017 N N . ARG B 1 23 ? -35.688 4.52 -27.203 1 46.09 23 ARG B N 1
ATOM 5018 C CA . ARG B 1 23 ? -35.188 5.836 -26.828 1 46.09 23 ARG B CA 1
ATOM 5019 C C . ARG B 1 23 ? -33.875 5.715 -26.031 1 46.09 23 ARG B C 1
ATOM 5021 O O . ARG B 1 23 ? -33.719 4.801 -25.219 1 46.09 23 ARG B O 1
ATOM 5028 N N . SER B 1 24 ? -32.875 6.289 -26.5 1 52.53 24 SER B N 1
ATOM 5029 C CA . SER B 1 24 ? -31.609 6.375 -25.812 1 52.53 24 SER B CA 1
ATOM 5030 C C . SER B 1 24 ? -31.781 6.953 -24.406 1 52.53 24 SER B C 1
ATOM 5032 O O . SER B 1 24 ? -32.25 8.078 -24.25 1 52.53 24 SER B O 1
ATOM 5034 N N . ARG B 1 25 ? -31.875 6.254 -23.312 1 61.28 25 ARG B N 1
ATOM 5035 C CA . ARG B 1 25 ? -32.281 6.645 -21.969 1 61.28 25 ARG B CA 1
ATOM 5036 C C . ARG B 1 25 ? -31.219 7.531 -21.312 1 61.28 25 ARG B C 1
ATOM 5038 O O . ARG B 1 25 ? -31.516 8.336 -20.438 1 61.28 25 ARG B O 1
ATOM 5045 N N . ALA B 1 26 ? -29.922 7.586 -21.828 1 64.19 26 ALA B N 1
ATOM 5046 C CA . ALA B 1 26 ? -28.859 8.336 -21.172 1 64.19 26 ALA B CA 1
ATOM 5047 C C . ALA B 1 26 ? -28.297 9.414 -22.094 1 64.19 26 ALA B C 1
ATOM 5049 O O . ALA B 1 26 ? -27.156 9.852 -21.938 1 64.19 26 ALA B O 1
ATOM 5050 N N . GLY B 1 27 ? -28.953 9.914 -22.969 1 72.5 27 GLY B N 1
ATOM 5051 C CA . GLY B 1 27 ? -28.578 10.938 -23.922 1 72.5 27 GLY B CA 1
ATOM 5052 C C . GLY B 1 27 ? -28.625 12.344 -23.359 1 72.5 27 GLY B C 1
ATOM 5053 O O . GLY B 1 27 ? -29.219 12.57 -22.297 1 72.5 27 GLY B O 1
ATOM 5054 N N . CYS B 1 28 ? -27.938 13.305 -24.094 1 73.19 28 CYS B N 1
ATOM 5055 C CA . CYS B 1 28 ? -27.953 14.703 -23.688 1 73.19 28 CYS B CA 1
ATOM 5056 C C . CYS B 1 28 ? -29.359 15.289 -23.812 1 73.19 28 CYS B C 1
ATOM 5058 O O . CYS B 1 28 ? -30.172 14.812 -24.609 1 73.19 28 CYS B O 1
ATOM 5060 N N . TRP B 1 29 ? -29.812 16.156 -22.969 1 77.12 29 TRP B N 1
ATOM 5061 C CA . TRP B 1 29 ? -31.141 16.766 -22.906 1 77.12 29 TRP B CA 1
ATOM 5062 C C . TRP B 1 29 ? -31.484 17.453 -24.234 1 77.12 29 TRP B C 1
ATOM 5064 O O . TRP B 1 29 ? -32.625 17.453 -24.656 1 77.12 29 TRP B O 1
ATOM 5074 N N . THR B 1 30 ? -30.594 17.828 -24.984 1 79.62 30 THR B N 1
ATOM 5075 C CA . THR B 1 30 ? -30.797 18.484 -26.266 1 79.62 30 THR B CA 1
ATOM 5076 C C . THR B 1 30 ? -31.297 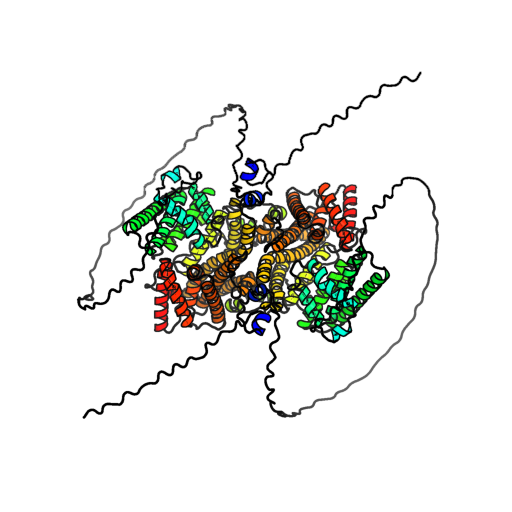17.484 -27.312 1 79.62 30 THR B C 1
ATOM 5078 O O . THR B 1 30 ? -32.219 17.781 -28.078 1 79.62 30 THR B O 1
ATOM 5081 N N . CYS B 1 31 ? -30.781 16.312 -27.281 1 76.62 31 CYS B N 1
ATOM 5082 C CA . CYS B 1 31 ? -31.188 15.258 -28.219 1 76.62 31 CYS B CA 1
ATOM 5083 C C . CYS B 1 31 ? -32.5 14.625 -27.781 1 76.62 31 CYS B C 1
ATOM 5085 O O . CYS B 1 31 ? -33.344 14.336 -28.625 1 76.62 31 CYS B O 1
ATOM 5087 N N . ARG B 1 32 ? -32.688 14.531 -26.422 1 76.56 32 ARG B N 1
ATOM 5088 C CA . ARG B 1 32 ? -33.906 13.961 -25.859 1 76.56 32 ARG B CA 1
ATOM 5089 C C . ARG B 1 32 ? -35.094 14.867 -26.109 1 76.56 32 ARG B C 1
ATOM 5091 O O . ARG B 1 32 ? -36.188 14.391 -26.453 1 76.56 32 ARG B O 1
ATOM 5098 N N . GLU B 1 33 ? -34.875 16.188 -25.984 1 74.81 33 GLU B N 1
ATOM 5099 C CA . GLU B 1 33 ? -35.969 17.172 -26.203 1 74.81 33 GLU B CA 1
ATOM 5100 C C . GLU B 1 33 ? -36.375 17.188 -27.672 1 74.81 33 GLU B C 1
ATOM 5102 O O . GLU B 1 33 ? -37.531 17.391 -27.984 1 74.81 33 GLU B O 1
ATOM 5107 N N . LYS B 1 34 ? -35.531 16.812 -28.547 1 75.38 34 LYS B N 1
ATOM 5108 C CA . LYS B 1 34 ? -35.781 16.812 -29.984 1 75.38 34 LYS B CA 1
ATOM 5109 C C . LYS B 1 34 ? -36.156 15.414 -30.469 1 75.38 34 LYS B C 1
ATOM 5111 O O . LYS B 1 34 ? -36.438 15.219 -31.656 1 75.38 34 LYS B O 1
ATOM 5116 N N . LYS B 1 35 ? -36.219 14.422 -29.484 1 73.25 35 LYS B N 1
ATOM 5117 C CA . LYS B 1 35 ? -36.625 13.047 -29.719 1 73.25 35 LYS B CA 1
ATOM 5118 C C . LYS B 1 35 ? -35.844 12.398 -30.844 1 73.25 35 LYS B C 1
ATOM 5120 O O . LYS B 1 35 ? -36.375 11.695 -31.688 1 73.25 35 LYS B O 1
ATOM 5125 N N . VAL B 1 36 ? -34.469 12.852 -30.891 1 77.81 36 VAL B N 1
ATOM 5126 C CA . VAL B 1 36 ? -33.594 12.25 -31.891 1 77.81 36 VAL B CA 1
ATOM 5127 C C . VAL B 1 36 ? -32.625 11.289 -31.219 1 77.81 36 VAL B C 1
ATOM 5129 O O . VAL B 1 36 ? -32.375 11.406 -30.016 1 77.81 36 VAL B O 1
ATOM 5132 N N . LYS B 1 37 ? -32.156 10.328 -31.938 1 73.25 37 LYS B N 1
ATOM 5133 C CA . LYS B 1 37 ? -31.203 9.352 -31.438 1 73.25 37 LYS B CA 1
ATOM 5134 C C . LYS B 1 37 ? -29.906 10.023 -31 1 73.25 37 LYS B C 1
ATOM 5136 O O . LYS B 1 37 ? -29.312 10.805 -31.75 1 73.25 37 LYS B O 1
ATOM 5141 N N . CYS B 1 38 ? -29.5 10.039 -29.688 1 70.69 38 CYS B N 1
ATOM 5142 C CA . CYS B 1 38 ? -28.297 10.547 -29.062 1 70.69 38 CYS B CA 1
ATOM 5143 C C . CYS B 1 38 ? -27.25 9.445 -28.906 1 70.69 38 CYS B C 1
ATOM 5145 O O . CYS B 1 38 ? -27.594 8.305 -28.578 1 70.69 38 CYS B O 1
ATOM 5147 N N . ASP B 1 39 ? -26.141 9.5 -29.281 1 72.62 39 ASP B N 1
ATOM 5148 C CA . ASP B 1 39 ? -25.094 8.492 -29.156 1 72.62 39 ASP B CA 1
ATOM 5149 C C . ASP B 1 39 ? -24.562 8.43 -27.719 1 72.62 39 ASP B C 1
ATOM 5151 O O . ASP B 1 39 ? -23.641 7.656 -27.438 1 72.62 39 ASP B O 1
ATOM 5155 N N . GLU B 1 40 ? -25.047 9.164 -26.703 1 71.12 40 GLU B N 1
ATOM 5156 C CA . GLU B 1 40 ? -24.859 9.203 -25.266 1 71.12 40 GLU B CA 1
ATOM 5157 C C . GLU B 1 40 ? -23.406 9.461 -24.891 1 71.12 40 GLU B C 1
ATOM 5159 O O . GLU B 1 40 ? -22.984 9.227 -23.766 1 71.12 40 GLU B O 1
ATOM 5164 N N . THR B 1 41 ? -22.734 10.008 -25.859 1 72.81 41 THR B N 1
ATOM 5165 C CA . THR B 1 41 ? -21.344 10.359 -25.609 1 72.81 41 THR B CA 1
ATOM 5166 C C . THR B 1 41 ? -21.25 11.656 -24.812 1 72.81 41 THR B C 1
ATOM 5168 O O . THR B 1 41 ? -21.938 12.633 -25.125 1 72.81 41 THR B O 1
ATOM 5171 N N . ARG B 1 42 ? -20.641 11.656 -23.531 1 70.5 42 ARG B N 1
ATOM 5172 C CA . ARG B 1 42 ? -20.406 12.812 -22.688 1 70.5 42 ARG B CA 1
ATOM 5173 C C . ARG B 1 42 ? -18.984 13.336 -22.844 1 70.5 42 ARG B C 1
ATOM 5175 O O . ARG B 1 42 ? -18.078 12.586 -23.219 1 70.5 42 ARG B O 1
ATOM 5182 N N . PRO B 1 43 ? -18.922 14.711 -22.688 1 69.94 43 PRO B N 1
ATOM 5183 C CA . PRO B 1 43 ? -19.891 15.695 -22.219 1 69.94 43 PRO B CA 1
ATOM 5184 C C . PRO B 1 43 ? -20.781 16.234 -23.344 1 69.94 43 PRO B C 1
ATOM 5186 O O . PRO B 1 43 ? -21.844 16.812 -23.078 1 69.94 43 PRO B O 1
ATOM 5189 N N . GLN B 1 44 ? -20.359 16.047 -24.5 1 77.25 44 GLN B N 1
ATOM 5190 C CA . GLN B 1 44 ? -21.156 16.484 -25.641 1 77.25 44 GLN B CA 1
ATOM 5191 C C . GLN B 1 44 ? -21.375 15.352 -26.641 1 77.25 44 GLN B C 1
ATOM 5193 O O . GLN B 1 44 ? -20.422 14.664 -27.016 1 77.25 44 GLN B O 1
ATOM 5198 N N . CYS B 1 45 ? -22.547 15.094 -26.969 1 74.06 45 CYS B N 1
ATOM 5199 C CA . CYS B 1 45 ? -22.844 14.008 -27.906 1 74.06 45 CYS B CA 1
ATOM 5200 C C . CYS B 1 45 ? -22.5 14.406 -29.328 1 74.06 45 CYS B C 1
ATOM 5202 O O . CYS B 1 45 ? -22.484 15.594 -29.672 1 74.06 45 CYS B O 1
ATOM 5204 N N . ARG B 1 46 ? -22.125 13.492 -30.062 1 75.94 46 ARG B N 1
ATOM 5205 C CA . ARG B 1 46 ? -21.641 13.711 -31.422 1 75.94 46 ARG B CA 1
ATOM 5206 C C . ARG B 1 46 ? -22.672 14.461 -32.25 1 75.94 46 ARG B C 1
ATOM 5208 O O . ARG B 1 46 ? -22.328 15.242 -33.156 1 75.94 46 ARG B O 1
ATOM 5215 N N . ARG B 1 47 ? -23.844 14.273 -31.875 1 77.56 47 ARG B N 1
ATOM 5216 C CA . ARG B 1 47 ? -24.906 14.883 -32.656 1 77.56 47 ARG B CA 1
ATOM 5217 C C . ARG B 1 47 ? -25.031 16.375 -32.344 1 77.56 47 ARG B C 1
ATOM 5219 O O . ARG B 1 47 ? -25.156 17.188 -33.25 1 77.56 47 ARG B O 1
ATOM 5226 N N . CYS B 1 48 ? -24.875 16.672 -31.156 1 75.44 48 CYS B N 1
ATOM 5227 C CA . CYS B 1 48 ? -24.938 18.062 -30.734 1 75.44 48 CYS B CA 1
ATOM 5228 C C . CYS B 1 48 ? -23.719 18.844 -31.234 1 75.44 48 CYS B C 1
ATOM 5230 O O . CYS B 1 48 ? -23.859 19.984 -31.688 1 75.44 48 CYS B O 1
ATOM 5232 N N . ILE B 1 49 ? -22.656 18.188 -31.344 1 73.81 49 ILE B N 1
ATOM 5233 C CA . ILE B 1 49 ? -21.438 18.766 -31.891 1 73.81 49 ILE B CA 1
ATOM 5234 C C . ILE B 1 49 ? -21.609 19.031 -33.375 1 73.81 49 ILE B C 1
ATOM 5236 O O . ILE B 1 49 ? -21.312 20.109 -33.875 1 73.81 49 ILE B O 1
ATOM 5240 N N . ARG B 1 50 ? -22.078 18.094 -34.094 1 75.62 50 ARG B N 1
ATOM 5241 C CA . ARG B 1 50 ? -22.219 18.172 -35.531 1 75.62 50 ARG B CA 1
ATOM 5242 C C . ARG B 1 50 ? -23.188 19.281 -35.938 1 75.62 50 ARG B C 1
ATOM 5244 O O . ARG B 1 50 ? -22.953 20 -36.906 1 75.62 50 ARG B O 1
ATOM 5251 N N . LEU B 1 51 ? -24.25 19.391 -35.156 1 78.5 51 LEU B N 1
ATOM 5252 C CA . LEU B 1 51 ? -25.328 20.328 -35.5 1 78.5 51 LEU B CA 1
ATOM 5253 C C . LEU B 1 51 ? -25.141 21.656 -34.781 1 78.5 51 LEU B C 1
ATOM 5255 O O . LEU B 1 51 ? -25.984 22.547 -34.906 1 78.5 51 LEU B O 1
ATOM 5259 N N . ASN B 1 52 ? -23.984 21.766 -34.125 1 72.19 52 ASN B N 1
ATOM 5260 C CA . ASN B 1 52 ? -23.609 22.984 -33.406 1 72.19 52 ASN B CA 1
ATOM 5261 C C . ASN B 1 52 ? -24.734 23.438 -32.469 1 72.19 52 ASN B C 1
ATOM 5263 O O . ASN B 1 52 ? -25.172 24.578 -32.531 1 72.19 52 ASN B O 1
ATOM 5267 N N . ARG B 1 53 ? -25.219 22.484 -31.75 1 75.88 53 ARG B N 1
ATOM 5268 C CA . ARG B 1 53 ? -26.281 22.75 -30.781 1 75.88 53 ARG B CA 1
ATOM 5269 C C . ARG B 1 53 ? -25.766 22.578 -29.344 1 75.88 53 ARG B C 1
ATOM 5271 O O . ARG B 1 53 ? -24.828 21.812 -29.109 1 75.88 53 ARG B O 1
ATOM 5278 N N . PRO B 1 54 ? -26.203 23.344 -28.375 1 73.62 54 PRO B N 1
ATOM 5279 C CA . PRO B 1 54 ? -25.812 23.125 -26.984 1 73.62 54 PRO B CA 1
ATOM 5280 C C . PRO B 1 54 ? -26.219 21.734 -26.469 1 73.62 54 PRO B C 1
ATOM 5282 O O . PRO B 1 54 ? -27.375 21.344 -26.594 1 73.62 54 PRO B O 1
ATOM 5285 N N . CYS B 1 55 ? -25.219 20.859 -26.109 1 71 55 CYS B N 1
ATOM 5286 C CA . CYS B 1 55 ? -25.391 19.5 -25.625 1 71 55 CYS B CA 1
ATOM 5287 C C . CYS B 1 55 ? -25.531 19.484 -24.109 1 71 55 CYS B C 1
ATOM 5289 O O . CYS B 1 55 ? -24.609 19.859 -23.391 1 71 55 CYS B O 1
ATOM 5291 N N . ASP B 1 56 ? -26.609 19.297 -23.547 1 71.81 56 ASP B N 1
ATOM 5292 C CA . ASP B 1 56 ? -26.969 19.391 -22.125 1 71.81 56 ASP B CA 1
ATOM 5293 C C . ASP B 1 56 ? -27.188 18 -21.531 1 71.81 56 ASP B C 1
ATOM 5295 O O . ASP B 1 56 ? -28.125 17.281 -21.906 1 71.81 56 ASP B O 1
ATOM 5299 N N . TYR B 1 57 ? -26.25 17.547 -20.812 1 70.12 57 TYR B N 1
ATOM 5300 C CA . TYR B 1 57 ? -26.375 16.281 -20.094 1 70.12 57 TYR B CA 1
ATOM 5301 C C . TYR B 1 57 ? -26.688 16.516 -18.625 1 70.12 57 TYR B C 1
ATOM 5303 O O . TYR B 1 57 ? -26.516 15.617 -17.797 1 70.12 57 TYR B O 1
ATOM 5311 N N . GLU B 1 58 ? -27.219 17.641 -18.172 1 63.53 58 GLU B N 1
ATOM 5312 C CA . GLU B 1 58 ? -27.547 17.984 -16.797 1 63.53 58 GLU B CA 1
ATOM 5313 C C . GLU B 1 58 ? -28.609 17.047 -16.234 1 63.53 58 GLU B C 1
ATOM 5315 O O . GLU B 1 58 ? -29.625 16.781 -16.891 1 63.53 58 GLU B O 1
ATOM 5320 N N . PRO B 1 59 ? -28.328 16.359 -15.125 1 56.84 59 PRO B N 1
ATOM 5321 C CA . PRO B 1 59 ? -29.391 15.555 -14.539 1 56.84 59 PRO B CA 1
ATOM 5322 C C . PRO B 1 59 ? -30.641 16.375 -14.18 1 56.84 59 PRO B C 1
ATOM 5324 O O . PRO B 1 59 ? -30.516 17.469 -13.617 1 56.84 59 PRO B O 1
ATOM 5327 N N . ARG B 1 60 ? -31.781 16.188 -14.75 1 55 60 ARG B N 1
ATOM 5328 C CA . ARG B 1 60 ? -33.031 16.828 -14.328 1 55 60 ARG B CA 1
ATOM 5329 C C . ARG B 1 60 ? -33.812 15.922 -13.375 1 55 60 ARG B C 1
ATOM 5331 O O . ARG B 1 60 ? -33.875 14.711 -13.578 1 55 60 ARG B O 1
ATOM 5338 N N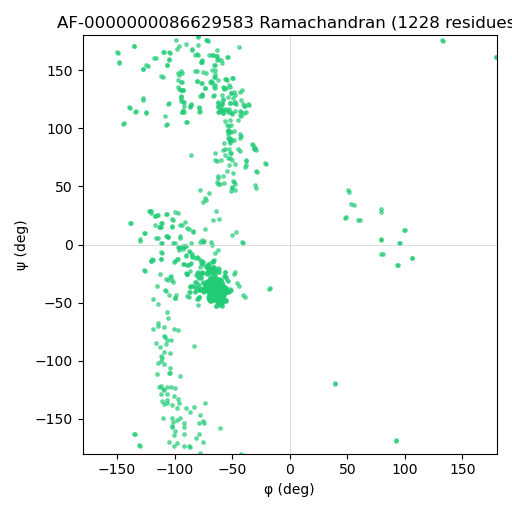 . PRO B 1 61 ? -34.125 16.469 -12.227 1 41.66 61 PRO B N 1
ATOM 5339 C CA . PRO B 1 61 ? -34.875 15.656 -11.273 1 41.66 61 PRO B CA 1
ATOM 5340 C C . PRO B 1 61 ? -36.156 15.062 -11.891 1 41.66 61 PRO B C 1
ATOM 5342 O O . PRO B 1 61 ? -36.844 15.719 -12.672 1 41.66 61 PRO B O 1
ATOM 5345 N N . ARG B 1 62 ? -36.188 13.867 -12 1 41.94 62 ARG B N 1
ATOM 5346 C CA . ARG B 1 62 ? -37.469 13.25 -12.305 1 41.94 62 ARG B CA 1
ATOM 5347 C C . ARG B 1 62 ? -38.562 13.789 -11.383 1 41.94 62 ARG B C 1
ATOM 5349 O O . ARG B 1 62 ? -38.312 14.125 -10.227 1 41.94 62 ARG B O 1
ATOM 5356 N N . LYS B 1 63 ? -39.688 14.203 -11.773 1 32.97 63 LYS B N 1
ATOM 5357 C CA . LYS B 1 63 ? -40.844 14.555 -10.961 1 32.97 63 LYS B CA 1
ATOM 5358 C C . LYS B 1 63 ? -41.125 13.469 -9.922 1 32.97 63 LYS B C 1
ATOM 5360 O O . LYS B 1 63 ? -41.156 12.281 -10.25 1 32.97 63 LYS B O 1
ATOM 5365 N N . ALA B 1 64 ? -41 13.742 -8.617 1 30.98 64 ALA B N 1
ATOM 5366 C CA . ALA B 1 64 ? -41.375 12.875 -7.512 1 30.98 64 ALA B CA 1
ATOM 5367 C C . ALA B 1 64 ? -42.781 12.32 -7.723 1 30.98 64 ALA B C 1
ATOM 5369 O O . ALA B 1 64 ? -43.719 13.078 -8 1 30.98 64 ALA B O 1
ATOM 5370 N N . TYR B 1 65 ? -43.031 11.203 -8.188 1 28.66 65 TYR B N 1
ATOM 5371 C CA . TYR B 1 65 ? -44.406 10.664 -8.172 1 28.66 65 TYR B CA 1
ATOM 5372 C C . TYR B 1 65 ? -44.969 10.648 -6.758 1 28.66 65 TYR B C 1
ATOM 5374 O O . TYR B 1 65 ? -44.281 10.234 -5.816 1 28.66 65 TYR B O 1
ATOM 5382 N N . THR B 1 66 ? -45.906 11.539 -6.375 1 27.55 66 THR B N 1
ATOM 5383 C CA . THR B 1 66 ? -46.719 11.664 -5.172 1 27.55 66 THR B CA 1
ATOM 5384 C C . THR B 1 66 ? -47.406 10.336 -4.84 1 27.55 66 THR B C 1
ATOM 5386 O O . THR B 1 66 ? -48.281 9.875 -5.582 1 27.55 66 THR B O 1
ATOM 5389 N N . ARG B 1 67 ? -46.688 9.406 -4.379 1 24.2 67 ARG B N 1
ATOM 5390 C CA . ARG B 1 67 ? -47.5 8.266 -3.953 1 24.2 67 ARG B CA 1
ATOM 5391 C C . ARG B 1 67 ? -48.5 8.68 -2.9 1 24.2 67 ARG B C 1
ATOM 5393 O O . ARG B 1 67 ? -48.188 9.398 -1.955 1 24.2 67 ARG B O 1
ATOM 5400 N N . ARG B 1 68 ? -49.75 8.391 -3.035 1 23.09 68 ARG B N 1
ATOM 5401 C CA . ARG B 1 68 ? -50.969 8.516 -2.27 1 23.09 68 ARG B CA 1
ATOM 5402 C C . ARG B 1 68 ? -50.812 7.918 -0.875 1 23.09 68 ARG B C 1
ATOM 5404 O O . ARG B 1 68 ? -50.344 6.789 -0.726 1 23.09 68 ARG B O 1
ATOM 5411 N N . GLN B 1 69 ? -50.906 8.727 0.347 1 21.58 69 GLN B N 1
ATOM 5412 C CA . GLN B 1 69 ? -50.812 8.688 1.804 1 21.58 69 GLN B CA 1
ATOM 5413 C C . GLN B 1 69 ? -51.812 7.668 2.377 1 21.58 69 GLN B C 1
ATOM 5415 O O . GLN B 1 69 ? -53 7.957 2.51 1 21.58 69 GLN B O 1
ATOM 5420 N N . GLN B 1 70 ? -51.969 6.469 2.086 1 19.69 70 GLN B N 1
ATOM 5421 C CA . GLN B 1 70 ? -53.125 5.898 2.736 1 19.69 70 GLN B CA 1
ATOM 5422 C C . GLN B 1 70 ? -53.062 6.074 4.25 1 19.69 70 GLN B C 1
ATOM 5424 O O . GLN B 1 70 ? -51.969 6.047 4.832 1 19.69 70 GLN B O 1
ATOM 5429 N N . ALA B 1 71 ? -54.25 6.371 5.078 1 21.25 71 ALA B N 1
ATOM 5430 C CA . ALA B 1 71 ? -54.812 6.848 6.332 1 21.25 71 ALA B CA 1
ATOM 5431 C C . ALA B 1 71 ? -54.562 5.855 7.465 1 21.25 71 ALA B C 1
ATOM 5433 O O . ALA B 1 71 ? -55.5 5.168 7.918 1 21.25 71 ALA B O 1
ATOM 5434 N N . ARG B 1 72 ? -53.5 5.242 7.734 1 19.52 72 ARG B N 1
ATOM 5435 C CA . ARG B 1 72 ? -53.75 4.219 8.742 1 19.52 72 ARG B CA 1
ATOM 5436 C C . ARG B 1 72 ? -54.219 4.844 10.047 1 19.52 72 ARG B C 1
ATOM 5438 O O . ARG B 1 72 ? -53.781 5.938 10.414 1 19.52 72 ARG B O 1
ATOM 5445 N N . SER B 1 73 ? -55.219 4.262 10.875 1 18.23 73 SER B N 1
ATOM 5446 C CA . SER B 1 73 ? -56.125 4.359 12.016 1 18.23 73 SER B CA 1
ATOM 5447 C C . SER B 1 73 ? -55.344 4.465 13.328 1 18.23 73 SER B C 1
ATOM 5449 O O . SER B 1 73 ? -54.25 3.941 13.445 1 18.23 73 SER B O 1
ATOM 5451 N N . GLN B 1 74 ? -55.781 5.41 14.344 1 17.3 74 GLN B N 1
ATOM 5452 C CA . GLN B 1 74 ? -55.562 6.137 15.594 1 17.3 74 GLN B CA 1
ATOM 5453 C C . GLN B 1 74 ? -55.531 5.184 16.781 1 17.3 74 GLN B C 1
ATOM 5455 O O . GLN B 1 74 ? -55.375 5.617 17.922 1 17.3 74 GLN B O 1
ATOM 5460 N N . THR B 1 75 ? -55.312 3.906 16.875 1 16.94 75 THR B N 1
ATOM 5461 C CA . THR B 1 75 ? -55.906 3.336 18.078 1 16.94 75 THR B CA 1
ATOM 5462 C C . THR B 1 75 ? -55.25 3.891 19.328 1 16.94 75 THR B C 1
ATOM 5464 O O . THR B 1 75 ? -54.062 4.141 19.344 1 16.94 75 THR B O 1
ATOM 5467 N N . GLN B 1 76 ? -56.062 4.09 20.578 1 16.2 76 GLN B N 1
ATOM 5468 C CA . GLN B 1 76 ? -56.312 4.707 21.875 1 16.2 76 GLN B CA 1
ATOM 5469 C C . GLN B 1 76 ? -55.438 4.113 22.953 1 16.2 76 GLN B C 1
ATOM 5471 O O . GLN B 1 76 ? -55.312 4.66 24.047 1 16.2 76 GLN B O 1
ATOM 5476 N N . THR B 1 77 ? -54.5 3.223 22.875 1 16.44 77 THR B N 1
ATOM 5477 C CA . THR B 1 77 ? -54.562 2.449 24.109 1 16.44 77 THR B CA 1
ATOM 5478 C C . THR B 1 77 ? -54.156 3.305 25.312 1 16.44 77 THR B C 1
ATOM 5480 O O . THR B 1 77 ? -53.312 4.18 25.188 1 16.44 77 THR B O 1
ATOM 5483 N N . GLN B 1 78 ? -54.719 3.055 26.656 1 15.38 78 GLN B N 1
ATOM 5484 C CA . GLN B 1 78 ? -55.125 3.465 28 1 15.38 78 GLN B CA 1
ATOM 5485 C C . GLN B 1 78 ? -53.938 3.566 28.938 1 15.38 78 GLN B C 1
ATOM 5487 O O . GLN B 1 78 ? -53.844 4.496 29.734 1 15.38 78 GLN B O 1
ATOM 5492 N N . SER B 1 79 ? -53 2.641 29.172 1 15.6 79 SER B N 1
ATOM 5493 C CA . SER B 1 79 ? -53.062 2.186 30.562 1 15.6 79 SER B CA 1
ATOM 5494 C C . SER B 1 79 ? -52.5 3.238 31.516 1 15.6 79 SER B C 1
ATOM 5496 O O . SER B 1 79 ? -51.844 4.184 31.078 1 15.6 79 SER B O 1
ATOM 5498 N N . TYR B 1 80 ? -51.938 2.695 32.812 1 14.8 80 TYR B N 1
ATOM 5499 C CA . TYR B 1 80 ? -52.094 2.707 34.25 1 14.8 80 TYR B CA 1
ATOM 5500 C C . TYR B 1 80 ? -51.125 3.67 34.906 1 14.8 80 TYR B C 1
ATOM 5502 O O . TYR B 1 80 ? -50.094 4.008 34.312 1 14.8 80 TYR B O 1
ATOM 5510 N N . SER B 1 81 ? -51.188 3.893 36.312 1 15.19 81 SER B N 1
ATOM 5511 C CA . SER B 1 81 ? -51.312 4.777 37.469 1 15.19 81 SER B CA 1
ATOM 5512 C C . SER B 1 81 ? -49.969 4.961 38.156 1 15.19 81 SER B C 1
ATOM 5514 O O . SER B 1 81 ? -49.656 6.035 38.719 1 15.19 81 SER B O 1
ATOM 5516 N N . HIS B 1 82 ? -49.031 4.008 38.438 1 14.55 82 HIS B N 1
ATOM 5517 C CA . HIS B 1 82 ? -48.75 3.832 39.844 1 14.55 82 HIS B CA 1
ATOM 5518 C C . HIS B 1 82 ? -47.969 5.02 40.406 1 14.55 82 HIS B C 1
ATOM 5520 O O . HIS B 1 82 ? -47.312 5.738 39.656 1 14.55 82 HIS B 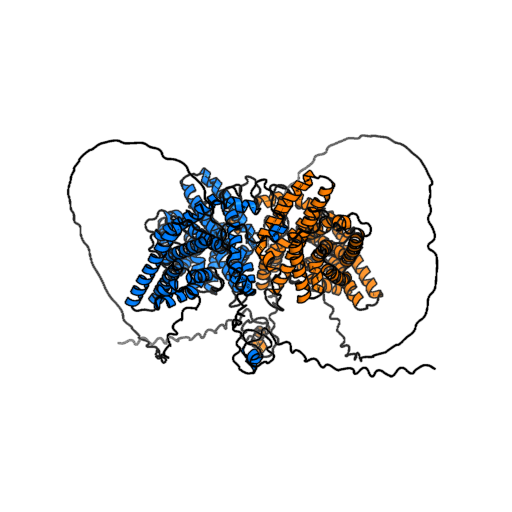O 1
ATOM 5526 N N . SER B 1 83 ? -47.688 5.031 41.812 1 14.8 83 SER B N 1
ATOM 5527 C CA . SER B 1 83 ? -47.75 5.684 43.125 1 14.8 83 SER B CA 1
ATOM 5528 C C . SER B 1 83 ? -46.438 6.438 43.406 1 14.8 83 SER B C 1
ATOM 5530 O O . SER B 1 83 ? -45.469 6.285 42.688 1 14.8 83 SER B O 1
ATOM 5532 N N . GLN B 1 84 ? -45.812 6.316 44.781 1 14.55 84 GLN B N 1
ATOM 5533 C CA . GLN B 1 84 ? -45.781 7.113 46.031 1 14.55 84 GLN B CA 1
ATOM 5534 C C . GLN B 1 84 ? -44.406 7.723 46.25 1 14.55 84 GLN B C 1
ATOM 5536 O O . GLN B 1 84 ? -44.281 8.922 46.5 1 14.55 84 GLN B O 1
ATOM 5541 N N . TYR B 1 85 ? -43.25 6.977 46.781 1 13.9 85 TYR B N 1
ATOM 5542 C CA . TYR B 1 85 ? -42.781 7.145 48.156 1 13.9 85 TYR B CA 1
ATOM 5543 C C . TYR B 1 85 ? -41.844 8.328 48.281 1 13.9 85 TYR B C 1
ATOM 5545 O O . TYR B 1 85 ? -41.188 8.703 47.312 1 13.9 85 TYR B O 1
ATOM 5553 N N . SER B 1 86 ? -41.406 8.906 49.625 1 14.57 86 SER B N 1
ATOM 5554 C CA . SER B 1 86 ? -41.312 9.977 50.625 1 14.57 86 SER B CA 1
ATOM 5555 C C . SER B 1 86 ? -39.875 10.438 50.844 1 14.57 86 SER B C 1
ATOM 5557 O O . SER B 1 86 ? -39.594 11.641 50.875 1 14.57 86 SER B O 1
ATOM 5559 N N . ALA B 1 87 ? -38.844 9.719 51.469 1 14.18 87 ALA B N 1
ATOM 5560 C CA . ALA B 1 87 ? -38.312 10.086 52.781 1 14.18 87 ALA B CA 1
ATOM 5561 C C . ALA B 1 87 ? -37.344 11.258 52.688 1 14.18 87 ALA B C 1
ATOM 5563 O O . ALA B 1 87 ? -36.844 11.562 51.625 1 14.18 87 ALA B O 1
ATOM 5564 N N . GLY B 1 88 ? -36.281 11.383 53.75 1 14.39 88 GLY B N 1
ATOM 5565 C CA . GLY B 1 88 ? -35.969 12.141 54.969 1 14.39 88 GLY B CA 1
ATOM 5566 C C . GLY B 1 88 ? -34.875 13.156 54.75 1 14.39 88 GLY B C 1
ATOM 5567 O O . GLY B 1 88 ? -34.281 13.227 53.688 1 14.39 88 GLY B O 1
ATOM 5568 N N . SER B 1 89 ? -33.781 13.281 55.812 1 14.45 89 SER B N 1
ATOM 5569 C CA . SER B 1 89 ? -33.438 14.25 56.844 1 14.45 89 SER B CA 1
ATOM 5570 C C . SER B 1 89 ? -32.25 15.109 56.406 1 14.45 89 SER B C 1
ATOM 5572 O O . SER B 1 89 ? -31.641 14.867 55.375 1 14.45 89 SER B O 1
ATOM 5574 N N . ASN B 1 90 ? -31.016 15.141 57.25 1 14.23 90 ASN B N 1
ATOM 5575 C CA . ASN B 1 90 ? -30.594 16.125 58.25 1 14.23 90 ASN B CA 1
ATOM 5576 C C . ASN B 1 90 ? -29.516 17.047 57.656 1 14.23 90 ASN B C 1
ATOM 5578 O O . ASN B 1 90 ? -28.891 16.734 56.656 1 14.23 90 ASN B O 1
ATOM 5582 N N . PRO B 1 91 ? -28.469 17.844 58.656 1 14.89 91 PRO B N 1
ATOM 5583 C CA . PRO B 1 91 ? -28.203 19.203 59.125 1 14.89 91 PRO B CA 1
ATOM 5584 C C . PRO B 1 91 ? -26.844 19.734 58.656 1 14.89 91 PRO B C 1
ATOM 5586 O O . PRO B 1 91 ? -26.766 20.859 58.125 1 14.89 91 PRO B O 1
ATOM 5589 N N . ALA B 1 92 ? -25.484 19.266 59.062 1 14.14 92 ALA B N 1
ATOM 5590 C CA . ALA B 1 92 ? -24.625 19.953 60 1 14.14 92 ALA B CA 1
ATOM 5591 C C . ALA B 1 92 ? -23.781 21.016 59.312 1 14.14 92 ALA B C 1
ATOM 5593 O O . ALA B 1 92 ? -23.609 20.984 58.094 1 14.14 92 ALA B O 1
ATOM 5594 N N . SER B 1 93 ? -22.641 21.812 60.125 1 14.65 93 SER B N 1
ATOM 5595 C CA . SER B 1 93 ? -22.219 23.078 60.719 1 14.65 93 SER B CA 1
ATOM 5596 C C . SER B 1 93 ? -20.938 23.578 60.062 1 14.65 93 SER B C 1
ATOM 5598 O O . SER B 1 93 ? -20.703 24.797 59.969 1 14.65 93 SER B O 1
ATOM 5600 N N . ALA B 1 94 ? -19.781 22.969 59.75 1 14.47 94 ALA B N 1
ATOM 5601 C CA . ALA B 1 94 ? -18.562 23.375 60.469 1 14.47 94 ALA B CA 1
ATOM 5602 C C . ALA B 1 94 ? -17.984 24.656 59.875 1 14.47 94 ALA B C 1
ATOM 5604 O O . ALA B 1 94 ? -18.188 24.938 58.688 1 14.47 94 ALA B O 1
ATOM 5605 N N . SER B 1 95 ? -17 25.422 60.625 1 14.66 95 SER B N 1
ATOM 5606 C CA . SER B 1 95 ? -16.562 26.703 61.156 1 14.66 95 SER B CA 1
ATOM 5607 C C . SER B 1 95 ? -15.578 27.391 60.219 1 14.66 95 SER B C 1
ATOM 5609 O O . SER B 1 95 ? -15.805 28.531 59.812 1 14.66 95 SER B O 1
ATOM 5611 N N . SER B 1 96 ? -14.148 27.594 60.594 1 14.31 96 SER B N 1
ATOM 5612 C CA . SER B 1 96 ? -13.5 28.781 61.125 1 14.31 96 SER B CA 1
ATOM 5613 C C . SER B 1 96 ? -12.742 29.531 60.031 1 14.31 96 SER B C 1
ATOM 5615 O O . SER B 1 96 ? -12.469 28.969 58.969 1 14.31 96 SER B O 1
ATOM 5617 N N . PRO B 1 97 ? -11.648 30.641 60.438 1 15.05 97 PRO B N 1
ATOM 5618 C CA . PRO B 1 97 ? -11.375 32.062 60.281 1 15.05 97 PRO B CA 1
ATOM 5619 C C . PRO B 1 97 ? -10.141 32.344 59.406 1 15.05 97 PRO B C 1
ATOM 5621 O O . PRO B 1 97 ? -10.055 33.375 58.781 1 15.05 97 PRO B O 1
ATOM 5624 N N . ARG B 1 98 ? -9.039 31.625 59.125 1 14.12 98 ARG B N 1
ATOM 5625 C CA . ARG B 1 98 ? -7.758 32.156 59.594 1 14.12 98 ARG B CA 1
ATOM 5626 C C . ARG B 1 98 ? -7.309 33.344 58.719 1 14.12 98 ARG B C 1
ATOM 5628 O O . ARG B 1 98 ? -7.77 33.5 57.594 1 14.12 98 ARG B O 1
ATOM 5635 N N . SER B 1 99 ? -5.902 33.844 58.938 1 14.18 99 SER B N 1
ATOM 5636 C CA . SER B 1 99 ? -5.109 35.031 59.312 1 14.18 99 SER B CA 1
ATOM 5637 C C . SER B 1 99 ? -4.559 35.75 58.062 1 14.18 99 SER B C 1
ATOM 5639 O O . SER B 1 99 ? -4.5 35.156 56.969 1 14.18 99 SER B O 1
ATOM 5641 N N . ASP B 1 100 ? -3.564 36.844 58.188 1 14.48 100 ASP B N 1
ATOM 5642 C CA . ASP B 1 100 ? -3.293 38.25 58.031 1 14.48 100 ASP B CA 1
ATOM 5643 C C . ASP B 1 100 ? -2.236 38.5 56.938 1 14.48 100 ASP B C 1
ATOM 5645 O O . ASP B 1 100 ? -2.297 39.5 56.219 1 14.48 100 ASP B O 1
ATOM 5649 N N . LEU B 1 101 ? -0.964 37.906 56.781 1 13.87 101 LEU B N 1
ATOM 5650 C CA . LEU B 1 101 ? 0.229 38.719 57 1 13.87 101 LEU B CA 1
ATOM 5651 C C . LEU B 1 101 ? 0.531 39.594 55.781 1 13.87 101 LEU B C 1
ATOM 5653 O O . LEU B 1 101 ? 0.123 39.25 54.656 1 13.87 101 LEU B O 1
ATOM 5657 N N . ASN B 1 102 ? 1.7 40.531 55.812 1 14.23 102 ASN B N 1
ATOM 5658 C CA . ASN B 1 102 ? 2.158 41.906 55.688 1 14.23 102 ASN B CA 1
ATOM 5659 C C . ASN B 1 102 ? 2.852 42.156 54.344 1 14.23 102 ASN B C 1
ATOM 5661 O O . ASN B 1 102 ? 2.502 43.094 53.594 1 14.23 102 ASN B O 1
ATOM 5665 N N . LEU B 1 103 ? 4.344 42.031 54.156 1 13.73 103 LEU B N 1
ATOM 5666 C CA . LEU B 1 103 ? 5.27 43.188 54.156 1 13.73 103 LEU B CA 1
ATOM 5667 C C . LEU B 1 103 ? 5.566 43.625 52.75 1 13.73 103 LEU B C 1
ATOM 5669 O O . LEU B 1 103 ? 5.281 42.938 51.781 1 13.73 103 LEU B O 1
ATOM 5673 N N . ALA B 1 104 ? 7.059 43.906 52.281 1 14.49 104 ALA B N 1
ATOM 5674 C CA . ALA B 1 104 ? 7.883 45.094 52.156 1 14.49 104 ALA B CA 1
ATOM 5675 C C . ALA B 1 104 ? 8.156 45.438 50.688 1 14.49 104 ALA B C 1
ATOM 5677 O O . ALA B 1 104 ? 7.797 44.656 49.781 1 14.49 104 ALA B O 1
ATOM 5678 N N . GLY B 1 105 ? 9.555 45.562 50.281 1 14.35 105 GLY B N 1
ATOM 5679 C CA . GLY B 1 105 ? 10.359 46.75 50 1 14.35 105 GLY B CA 1
ATOM 5680 C C . GLY B 1 105 ? 10.484 47.031 48.531 1 14.35 105 GLY B C 1
ATOM 5681 O O . GLY B 1 105 ? 10.07 46.219 47.688 1 14.35 105 GLY B O 1
ATOM 5682 N N . THR B 1 106 ? 11.547 47.875 48.062 1 14.76 106 THR B N 1
ATOM 5683 C CA . THR B 1 106 ? 11.805 49.188 47.438 1 14.76 106 THR B CA 1
ATOM 5684 C C . THR B 1 106 ? 12.422 49 46.031 1 14.76 106 THR B C 1
ATOM 5686 O O . THR B 1 106 ? 12.234 49.812 45.156 1 14.76 106 THR B O 1
ATOM 5689 N N . PRO B 1 107 ? 13.312 48 45.688 1 14.24 107 PRO B N 1
ATOM 5690 C CA . PRO B 1 107 ? 14.547 48.625 45.219 1 14.24 107 PRO B CA 1
ATOM 5691 C C . PRO B 1 107 ? 14.422 49.25 43.844 1 14.24 107 PRO B C 1
ATOM 5693 O O . PRO B 1 107 ? 13.438 49 43.125 1 14.24 107 PRO B O 1
ATOM 5696 N N . SER B 1 108 ? 15.555 49 42.906 1 14.13 108 SER B N 1
ATOM 5697 C CA . SER B 1 108 ? 16.656 49.781 42.406 1 14.13 108 SER B CA 1
ATOM 5698 C C . SER B 1 108 ? 16.406 50.219 40.938 1 14.13 108 SER B C 1
ATOM 5700 O O . SER B 1 108 ? 16.297 51.406 40.656 1 14.13 108 SER B O 1
ATOM 5702 N N . SER B 1 109 ? 17.203 49.625 39.938 1 14.33 109 SER B N 1
ATOM 5703 C CA . SER B 1 109 ? 18.281 50.344 39.25 1 14.33 109 SER B CA 1
ATOM 5704 C C . SER B 1 109 ? 17.797 50.938 37.938 1 14.33 109 SER B C 1
ATOM 5706 O O . SER B 1 109 ? 16.719 50.562 37.438 1 14.33 109 SER B O 1
ATOM 5708 N N . ALA B 1 110 ? 18.781 51.031 36.906 1 14.37 110 ALA B N 1
ATOM 5709 C CA . ALA B 1 110 ? 19.516 52.125 36.312 1 14.37 110 ALA B CA 1
ATOM 5710 C C . ALA B 1 110 ? 19 52.438 34.906 1 14.37 110 ALA B C 1
ATOM 5712 O O . ALA B 1 110 ? 18.688 53.594 34.594 1 14.37 110 ALA B O 1
ATOM 5713 N N . PHE B 1 111 ? 19.469 51.656 33.875 1 14.77 111 PHE B N 1
ATOM 5714 C CA . PHE B 1 111 ? 20.359 52.344 32.969 1 14.77 111 PHE B CA 1
ATOM 5715 C C . PHE B 1 111 ? 19.562 53.094 31.891 1 14.77 111 PHE B C 1
ATOM 5717 O O . PHE B 1 111 ? 18.438 52.719 31.594 1 14.77 111 PHE B O 1
ATOM 5724 N N . GLY B 1 112 ? 20.297 53.969 31.188 1 14.29 112 GLY B N 1
ATOM 5725 C CA . GLY B 1 112 ? 20.234 55.281 30.578 1 14.29 112 GLY B CA 1
ATOM 5726 C C . GLY B 1 112 ? 19.578 55.281 29.219 1 14.29 112 GLY B C 1
ATOM 5727 O O . GLY B 1 112 ? 19.359 54.219 28.625 1 14.29 112 GLY B O 1
ATOM 5728 N N . CYS B 1 113 ? 19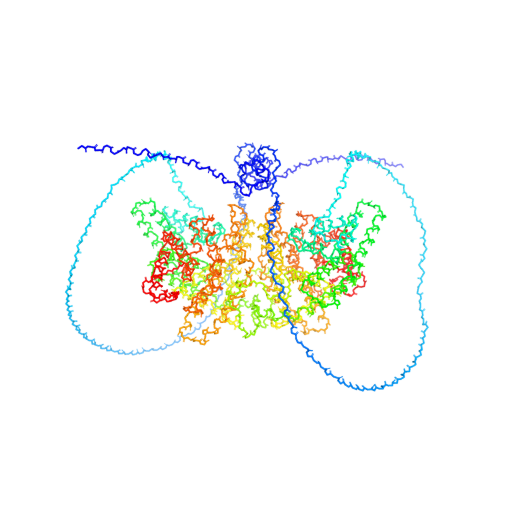.719 56.406 28.453 1 14.69 113 CYS B N 1
ATOM 5729 C CA . CYS B 1 113 ? 18.969 57.438 27.734 1 14.69 113 CYS B CA 1
ATOM 5730 C C . CYS B 1 113 ? 19.109 57.25 26.234 1 14.69 113 CYS B C 1
ATOM 5732 O O . CYS B 1 113 ? 20.203 57.031 25.719 1 14.69 113 CYS B O 1
ATOM 5734 N N . HIS B 1 114 ? 18.156 56.906 25.625 1 14.59 114 HIS B N 1
ATOM 5735 C CA . HIS B 1 114 ? 17.812 56.719 24.219 1 14.59 114 HIS B CA 1
ATOM 5736 C C . HIS B 1 114 ? 18.016 58.031 23.438 1 14.59 114 HIS B C 1
ATOM 5738 O O . HIS B 1 114 ? 17.203 58.406 22.594 1 14.59 114 HIS B O 1
ATOM 5744 N N . SER B 1 115 ? 19.156 58.531 23.438 1 14.6 115 SER B N 1
ATOM 5745 C CA . SER B 1 115 ? 19.109 59.875 22.859 1 14.6 115 SER B CA 1
ATOM 5746 C C . SER B 1 115 ? 18.609 59.844 21.422 1 14.6 115 SER B C 1
ATOM 5748 O O . SER B 1 115 ? 18.562 58.781 20.797 1 14.6 115 SER B O 1
ATOM 5750 N N . THR B 1 116 ? 18.953 60.969 20.562 1 15.27 116 THR B N 1
ATOM 5751 C CA . THR B 1 116 ? 18.297 62.094 19.844 1 15.27 116 THR B CA 1
ATOM 5752 C C . THR B 1 116 ? 18.344 61.844 18.344 1 15.27 116 THR B C 1
ATOM 5754 O O . THR B 1 116 ? 17.328 62 17.656 1 15.27 116 THR B O 1
ATOM 5757 N N . THR B 1 117 ? 19.516 61.906 17.578 1 15.1 117 THR B N 1
ATOM 5758 C CA . THR B 1 117 ? 19.625 63.062 16.688 1 15.1 117 THR B CA 1
ATOM 5759 C C . THR B 1 117 ? 19.031 62.75 15.312 1 15.1 117 THR B C 1
ATOM 5761 O O . THR B 1 117 ? 18.969 61.562 14.914 1 15.1 117 THR B O 1
ATOM 5764 N N . PRO B 1 118 ? 18.906 63.812 14.375 1 15.65 118 PRO B N 1
ATOM 5765 C CA . PRO B 1 118 ? 18.031 64.5 13.391 1 15.65 118 PRO B CA 1
ATOM 5766 C C . PRO B 1 118 ? 18.328 64.062 11.961 1 15.65 118 PRO B C 1
ATOM 5768 O O . PRO B 1 118 ? 17.406 63.906 11.148 1 15.65 118 PRO B O 1
ATOM 5771 N N . SER B 1 119 ? 19.609 63.906 11.469 1 14.58 119 SER B N 1
ATOM 5772 C CA . SER B 1 119 ? 19.906 64.812 10.375 1 14.58 119 SER B CA 1
ATOM 5773 C C . SER B 1 119 ? 19.391 64.25 9.047 1 14.58 119 SER B C 1
ATOM 5775 O O . SER B 1 119 ? 18.719 65 8.297 1 14.58 119 SER B O 1
ATOM 5777 N N . ALA B 1 120 ? 20.141 63.406 8.281 1 14.93 120 ALA B N 1
ATOM 5778 C CA . ALA B 1 120 ? 20.734 63.969 7.07 1 14.93 120 ALA B CA 1
ATOM 5779 C C . ALA B 1 120 ? 19.766 63.875 5.895 1 14.93 120 ALA B C 1
ATOM 5781 O O . ALA B 1 120 ? 18.844 63.062 5.902 1 14.93 120 ALA B O 1
ATOM 5782 N N . PRO B 1 121 ? 20.297 64.25 4.719 1 15.53 121 PRO B N 1
ATOM 5783 C CA . PRO B 1 121 ? 19.953 65.125 3.605 1 15.53 121 PRO B CA 1
ATOM 5784 C C . PRO B 1 121 ? 19.094 64.438 2.543 1 15.53 121 PRO B C 1
ATOM 5786 O O . PRO B 1 121 ? 18.922 63.219 2.578 1 15.53 121 PRO B O 1
ATOM 5789 N N . HIS B 1 122 ? 19.359 64.812 1.251 1 15.14 122 HIS B N 1
ATOM 5790 C CA . HIS B 1 122 ? 18.703 65.562 0.186 1 15.14 122 HIS B CA 1
ATOM 5791 C C . HIS B 1 122 ? 18.188 64.625 -0.906 1 15.14 122 HIS B C 1
ATOM 5793 O O . HIS B 1 122 ? 17.031 64.75 -1.349 1 15.14 122 HIS B O 1
ATOM 5799 N N . THR B 1 123 ? 19.094 63.781 -1.551 1 15.65 123 THR B N 1
ATOM 5800 C CA . THR B 1 123 ? 19.203 64.125 -2.969 1 15.65 123 THR B CA 1
ATOM 5801 C C . THR B 1 123 ? 18.016 63.531 -3.742 1 15.65 123 THR B C 1
ATOM 5803 O O . THR B 1 123 ? 17.406 62.562 -3.314 1 15.65 123 THR B O 1
ATOM 5806 N N . GLN B 1 124 ? 17.875 63.906 -5.074 1 15.11 124 GLN B N 1
ATOM 5807 C CA . GLN B 1 124 ? 16.969 64.5 -6.062 1 15.11 124 GLN B CA 1
ATOM 5808 C C . GLN B 1 124 ? 16.266 63.375 -6.852 1 15.11 124 GLN B C 1
ATOM 5810 O O . GLN B 1 124 ? 15.039 63.375 -6.973 1 15.11 124 GLN B O 1
ATOM 5815 N N . SER B 1 125 ? 17 62.688 -7.777 1 15.8 125 SER B N 1
ATOM 5816 C CA . SER B 1 125 ? 16.688 63 -9.164 1 15.8 125 SER B CA 1
ATOM 5817 C C . SER B 1 125 ? 15.477 62.188 -9.648 1 15.8 125 SER B C 1
ATOM 5819 O O . SER B 1 125 ? 15.055 61.25 -8.992 1 15.8 125 SER B O 1
ATOM 5821 N N . HIS B 1 126 ? 15.602 61.688 -10.969 1 16.66 126 HIS B N 1
ATOM 5822 C CA . HIS B 1 126 ? 14.914 61.906 -12.234 1 16.66 126 HIS B CA 1
ATOM 5823 C C . HIS B 1 126 ? 13.852 60.812 -12.461 1 16.66 126 HIS B C 1
ATOM 5825 O O . HIS B 1 126 ? 14.023 59.688 -12.047 1 16.66 126 HIS B O 1
ATOM 5831 N N . GLN B 1 127 ? 12.688 61.219 -13.023 1 15.59 127 GLN B N 1
ATOM 5832 C CA . GLN B 1 127 ? 11.258 61.031 -13.18 1 15.59 127 GLN B CA 1
ATOM 5833 C C . GLN B 1 127 ? 10.969 60 -14.289 1 15.59 127 GLN B C 1
ATOM 5835 O O . GLN B 1 127 ? 9.812 59.688 -14.57 1 15.59 127 GLN B O 1
ATOM 5840 N N . THR B 1 128 ? 11.938 59.375 -14.969 1 17.92 128 THR B N 1
ATOM 5841 C CA . THR B 1 128 ? 11.492 59.125 -16.328 1 17.92 128 THR B CA 1
ATOM 5842 C C . THR B 1 128 ? 10.227 58.25 -16.344 1 17.92 128 THR B C 1
ATOM 5844 O O . THR B 1 128 ? 10.156 57.25 -15.648 1 17.92 128 THR B O 1
ATOM 5847 N N . GLY B 1 129 ? 9.086 58.812 -16.922 1 15.96 129 GLY B N 1
ATOM 5848 C CA . GLY B 1 129 ? 7.645 58.688 -17.031 1 15.96 129 GLY B CA 1
ATOM 5849 C C . GLY B 1 129 ? 7.227 57.531 -17.906 1 15.96 129 GLY B C 1
ATOM 5850 O O . GLY B 1 129 ? 6.059 57.406 -18.281 1 15.96 129 GLY B O 1
ATOM 5851 N N . LEU B 1 130 ? 8.023 56.562 -18.312 1 17.41 130 LEU B N 1
ATOM 5852 C CA . LEU B 1 130 ? 7.508 55.812 -19.469 1 17.41 130 LEU B CA 1
ATOM 5853 C C . LEU B 1 130 ? 6.094 55.312 -19.219 1 17.41 130 LEU B C 1
ATOM 5855 O O . LEU B 1 130 ? 5.852 54.594 -18.25 1 17.41 130 LEU B O 1
ATOM 5859 N N . LEU B 1 131 ? 5.059 56.062 -19.719 1 16.39 131 LEU B N 1
ATOM 5860 C CA . LEU B 1 131 ? 3.604 56.156 -19.766 1 16.39 131 LEU B CA 1
ATOM 5861 C C . LEU B 1 131 ? 3 54.938 -20.438 1 16.39 131 LEU B C 1
ATOM 5863 O O . LEU B 1 131 ? 2.932 54.844 -21.656 1 16.39 131 LEU B O 1
ATOM 5867 N N . LEU B 1 132 ? 3.646 53.812 -20.516 1 18.41 132 LEU B N 1
ATOM 5868 C CA . LEU B 1 132 ? 3.025 52.875 -21.453 1 18.41 132 LEU B CA 1
ATOM 5869 C C . LEU B 1 132 ? 1.521 52.781 -21.203 1 18.41 132 LEU B C 1
ATOM 5871 O O . LEU B 1 132 ? 1.067 52.781 -20.062 1 18.41 132 LEU B O 1
ATOM 5875 N N . ASN B 1 133 ? 0.748 53.094 -22.281 1 17.89 133 ASN B N 1
ATOM 5876 C CA . ASN B 1 133 ? -0.658 53.281 -22.609 1 17.89 133 ASN B CA 1
ATOM 5877 C C . ASN B 1 133 ? -1.514 52.094 -22.188 1 17.89 133 ASN B C 1
ATOM 5879 O O . ASN B 1 133 ? -1.351 51 -22.703 1 17.89 133 ASN B O 1
ATOM 5883 N N . ILE B 1 134 ? -1.895 52.031 -20.984 1 19.14 134 ILE B N 1
ATOM 5884 C CA . ILE B 1 134 ? -2.863 51.156 -20.312 1 19.14 134 ILE B CA 1
ATOM 5885 C C . ILE B 1 134 ? -4.242 51.344 -20.938 1 19.14 134 ILE B C 1
ATOM 5887 O O . ILE B 1 134 ? -4.922 52.344 -20.688 1 19.14 134 ILE B O 1
ATOM 5891 N N . LEU B 1 135 ? -4.238 51.219 -22.312 1 19.22 135 LEU B N 1
ATOM 5892 C CA . LEU B 1 135 ? -5.559 51.438 -22.891 1 19.22 135 LEU B CA 1
ATOM 5893 C C . LEU B 1 135 ? -6.645 50.781 -22.047 1 19.22 135 LEU B C 1
ATOM 5895 O O . LEU B 1 135 ? -6.453 49.688 -21.547 1 19.22 135 LEU B O 1
ATOM 5899 N N . PRO B 1 136 ? -7.598 51.625 -21.578 1 22.03 136 PRO B N 1
ATOM 5900 C CA . PRO B 1 136 ? -8.758 51.406 -20.703 1 22.03 136 PRO B CA 1
ATOM 5901 C C . PRO B 1 136 ? -9.766 50.438 -21.297 1 22.03 136 PRO B C 1
ATOM 5903 O O . PRO B 1 136 ? -10.367 50.719 -22.344 1 22.03 136 PRO B O 1
ATOM 5906 N N . SER B 1 137 ? -9.367 49.219 -21.625 1 22.52 137 SER B N 1
ATOM 5907 C CA . SER B 1 137 ? -10.406 48.438 -22.281 1 22.52 137 SER B CA 1
ATOM 5908 C C . SER B 1 137 ? -11.758 48.625 -21.578 1 22.52 137 SER B C 1
ATOM 5910 O O . SER B 1 137 ? -11.812 48.906 -20.391 1 22.52 137 SER B O 1
ATOM 5912 N N . THR B 1 138 ? -12.82 48.906 -22.328 1 22.62 138 THR B N 1
ATOM 5913 C CA . THR B 1 138 ? -14.211 49.156 -21.969 1 22.62 138 THR B CA 1
ATOM 5914 C C . THR B 1 138 ? -14.664 48.156 -20.891 1 22.62 138 THR B C 1
ATOM 5916 O O . THR B 1 138 ? -14.367 46.969 -20.969 1 22.62 138 THR B O 1
ATOM 5919 N N . ALA B 1 139 ? -14.875 48.625 -19.734 1 25.14 139 ALA B N 1
ATOM 5920 C CA . ALA B 1 139 ? -15.438 48.188 -18.469 1 25.14 139 ALA B CA 1
ATOM 5921 C C . ALA B 1 139 ? -16.781 47.5 -18.672 1 25.14 139 ALA B C 1
ATOM 5923 O O . ALA B 1 139 ? -17.797 48.156 -18.891 1 25.14 139 ALA B O 1
ATOM 5924 N N . SER B 1 140 ? -16.828 46.562 -19.656 1 25.8 140 SER B N 1
ATOM 5925 C CA . SER B 1 140 ? -18.125 45.906 -19.672 1 25.8 140 SER B CA 1
ATOM 5926 C C . SER B 1 140 ? -18.641 45.656 -18.25 1 25.8 140 SER B C 1
ATOM 5928 O O . SER B 1 140 ? -17.859 45.438 -17.344 1 25.8 140 SER B O 1
ATOM 5930 N N . THR B 1 141 ? -19.719 46.344 -17.906 1 26.28 141 THR B N 1
ATOM 5931 C CA . THR B 1 141 ? -20.438 46.25 -16.641 1 26.28 141 THR B CA 1
ATOM 5932 C C . THR B 1 141 ? -20.484 44.812 -16.141 1 26.28 141 THR B C 1
ATOM 5934 O O . THR B 1 141 ? -21.062 43.938 -16.781 1 26.28 141 THR B O 1
ATOM 5937 N N . SER B 1 142 ? -19.422 44.375 -15.727 1 27.42 142 SER B N 1
ATOM 5938 C CA . SER B 1 142 ? -19.344 43.094 -15.023 1 27.42 142 SER B CA 1
ATOM 5939 C C . SER B 1 142 ? -20.547 42.875 -14.102 1 27.42 142 SER B C 1
ATOM 5941 O O . SER B 1 142 ? -20.75 43.656 -13.148 1 27.42 142 SER B O 1
ATOM 5943 N N . GLN B 1 143 ? -21.781 42.688 -14.766 1 27.67 143 GLN B N 1
ATOM 5944 C CA . GLN B 1 143 ? -22.906 42.25 -13.938 1 27.67 143 GLN B CA 1
ATOM 5945 C C . GLN B 1 143 ? -22.422 41.375 -12.797 1 27.67 143 GLN B C 1
ATOM 5947 O O . GLN B 1 143 ? -21.719 40.375 -13.016 1 27.67 143 GLN B O 1
ATOM 5952 N N . ASN B 1 144 ? -22.031 41.938 -11.727 1 28.53 144 ASN B N 1
ATOM 5953 C CA . ASN B 1 144 ? -21.859 41.281 -10.422 1 28.53 144 ASN B CA 1
ATOM 5954 C C . ASN B 1 144 ? -22.828 40.125 -10.242 1 28.53 144 ASN B C 1
ATOM 5956 O O . ASN B 1 144 ? -24.016 40.312 -10.023 1 28.53 144 ASN B O 1
ATOM 5960 N N . SER B 1 145 ? -22.891 39.219 -11.188 1 31.94 145 SER B N 1
ATOM 5961 C CA . SER B 1 145 ? -23.672 38 -10.945 1 31.94 145 SER B CA 1
ATOM 5962 C C . SER B 1 145 ? -23.672 37.625 -9.469 1 31.94 145 SER B C 1
ATOM 5964 O O . SER B 1 145 ? -22.625 37.344 -8.891 1 31.94 145 SER B O 1
ATOM 5966 N N . LEU B 1 146 ? -24.531 38.219 -8.68 1 33.44 146 LEU B N 1
ATOM 5967 C CA . LEU B 1 146 ? -24.875 37.812 -7.324 1 33.44 146 LEU B CA 1
ATOM 5968 C C . LEU B 1 146 ? -24.75 36.281 -7.164 1 33.44 146 LEU B C 1
ATOM 5970 O O . LEU B 1 146 ? -25.375 35.531 -7.895 1 33.44 146 LEU B O 1
ATOM 5974 N N . VAL B 1 147 ? -23.641 35.75 -6.949 1 38.94 147 VAL B N 1
ATOM 5975 C CA . VAL B 1 147 ? -23.484 34.375 -6.473 1 38.94 147 VAL B CA 1
ATOM 5976 C C . VAL B 1 147 ? -24.703 33.969 -5.637 1 38.94 147 VAL B C 1
ATOM 5978 O O . VAL B 1 147 ? -24.891 34.5 -4.527 1 38.94 147 VAL B O 1
ATOM 5981 N N . THR B 1 148 ? -25.922 33.938 -6.23 1 41.19 148 THR B N 1
ATOM 5982 C CA . THR B 1 148 ? -27.109 33.406 -5.582 1 41.19 148 THR B CA 1
ATOM 5983 C C . THR B 1 148 ? -26.766 32.156 -4.781 1 41.19 148 THR B C 1
ATOM 5985 O O . THR B 1 148 ? -25.953 31.312 -5.223 1 41.19 148 THR B O 1
ATOM 5988 N N . PRO B 1 149 ? -27 32.188 -3.439 1 47.62 149 PRO B N 1
ATOM 5989 C CA . PRO B 1 149 ? -26.781 31.031 -2.551 1 47.62 149 PRO B CA 1
ATOM 5990 C C . PRO B 1 149 ? -27.297 29.719 -3.145 1 47.62 149 PRO B C 1
ATOM 5992 O O . PRO B 1 149 ? -28.266 29.719 -3.898 1 47.62 149 PRO B O 1
ATOM 5995 N N . SER B 1 150 ? -26.547 28.875 -3.408 1 53.78 150 SER B N 1
ATOM 5996 C CA . SER B 1 150 ? -26.969 27.531 -3.771 1 53.78 150 SER B CA 1
ATOM 5997 C C . SER B 1 150 ? -28.203 27.109 -2.969 1 53.78 150 SER B C 1
ATOM 5999 O O . SER B 1 150 ? -28.312 27.438 -1.787 1 53.78 150 SER B O 1
ATOM 6001 N N . PRO B 1 151 ? -29.359 26.766 -3.502 1 59.81 151 PRO B N 1
ATOM 6002 C CA . PRO B 1 151 ? -30.625 26.344 -2.895 1 59.81 151 PRO B CA 1
ATOM 6003 C C . PRO B 1 151 ? -30.406 25.375 -1.73 1 59.81 151 PRO B C 1
ATOM 6005 O O . PRO B 1 151 ? -31.344 25.125 -0.955 1 59.81 151 PRO B O 1
ATOM 6008 N N . SER B 1 152 ? -29.125 25.031 -1.342 1 79.75 152 SER B N 1
ATOM 6009 C CA . SER B 1 152 ? -29 23.938 -0.387 1 79.75 152 SER B CA 1
ATOM 6010 C C . SER B 1 152 ? -28.609 24.453 0.992 1 79.75 152 SER B C 1
ATOM 6012 O O . SER B 1 152 ? -28.484 23.672 1.942 1 79.75 152 SER B O 1
ATOM 6014 N N . VAL B 1 153 ? -28.594 25.859 1.169 1 89.69 153 VAL B N 1
ATOM 6015 C CA . VAL B 1 153 ? -28.172 26.391 2.457 1 89.69 153 VAL B CA 1
ATOM 6016 C C . VAL B 1 153 ? -29.406 26.641 3.332 1 89.69 153 VAL B C 1
ATOM 6018 O O . VAL B 1 153 ? -30.391 27.203 2.871 1 89.69 153 VAL B O 1
ATOM 6021 N N . SER B 1 154 ? -29.328 26.219 4.504 1 93.44 154 SER B N 1
ATOM 6022 C CA . SER B 1 154 ? -30.453 26.359 5.43 1 93.44 154 SER B CA 1
ATOM 6023 C C . SER B 1 154 ? -30.781 27.828 5.691 1 93.44 154 SER B C 1
ATOM 6025 O O . SER B 1 154 ? -29.938 28.703 5.516 1 93.44 154 SER B O 1
ATOM 6027 N N . GLU B 1 155 ? -32 28.109 6.152 1 93.06 155 GLU B N 1
ATOM 6028 C CA . GLU B 1 155 ? -32.469 29.469 6.43 1 93.06 155 GLU B CA 1
ATOM 6029 C C . GLU B 1 155 ? -31.656 30.109 7.547 1 93.06 155 GLU B C 1
ATOM 6031 O O . GLU B 1 155 ? -31.344 31.297 7.492 1 93.06 155 GLU B O 1
ATOM 6036 N N . ALA B 1 156 ? -31.359 29.344 8.539 1 94.12 156 ALA B N 1
ATOM 6037 C CA . ALA B 1 156 ? -30.578 29.844 9.664 1 94.12 156 ALA B CA 1
ATOM 6038 C C . ALA B 1 156 ? -29.188 30.297 9.195 1 94.12 156 ALA B C 1
ATOM 6040 O O . ALA B 1 156 ? -28.672 31.312 9.664 1 94.12 156 ALA B O 1
ATOM 6041 N N . CYS B 1 157 ? -28.594 29.578 8.312 1 95.88 157 CYS B N 1
ATOM 6042 C CA . CYS B 1 157 ? -27.266 29.906 7.781 1 95.88 157 CYS B CA 1
ATOM 6043 C C . CYS B 1 157 ? -27.328 31.094 6.848 1 95.88 157 CYS B C 1
ATOM 6045 O O . CYS B 1 157 ? -26.422 31.938 6.844 1 95.88 157 CYS B O 1
ATOM 6047 N N . LEU B 1 158 ? -28.406 31.219 6.121 1 94.38 158 LEU B N 1
ATOM 6048 C CA . LEU B 1 158 ? -28.562 32.344 5.211 1 94.38 158 LEU B CA 1
ATOM 6049 C C . LEU B 1 158 ? -28.688 33.656 5.988 1 94.38 158 LEU B C 1
ATOM 6051 O O . LEU B 1 158 ? -28.234 34.688 5.516 1 94.38 158 LEU B O 1
ATOM 6055 N N . ALA B 1 159 ? -29.234 33.562 7.129 1 95 159 ALA B N 1
ATOM 6056 C CA . ALA B 1 159 ? -29.5 34.75 7.941 1 95 159 ALA B CA 1
ATOM 6057 C C . ALA B 1 159 ? -28.203 35.375 8.445 1 95 159 ALA B C 1
ATOM 6059 O O . ALA B 1 159 ? -28.156 36.594 8.742 1 95 159 ALA B O 1
ATOM 6060 N N . ILE B 1 160 ? -27.109 34.625 8.508 1 94.62 160 ILE B N 1
ATOM 6061 C CA . ILE B 1 160 ? -25.875 35.156 9.078 1 94.62 160 ILE B CA 1
ATOM 6062 C C . ILE B 1 160 ? -24.969 35.688 7.965 1 94.62 160 ILE B C 1
ATOM 6064 O O . ILE B 1 160 ? -23.953 36.344 8.227 1 94.62 160 ILE B O 1
ATOM 6068 N N . LEU B 1 161 ? -25.375 35.5 6.727 1 95.69 161 LEU B N 1
ATOM 6069 C CA . LEU B 1 161 ? -24.5 35.844 5.605 1 95.69 161 LEU B CA 1
ATOM 6070 C C . LEU B 1 161 ? -24.812 37.219 5.07 1 95.69 161 LEU B C 1
ATOM 6072 O O . LEU B 1 161 ? -25.984 37.594 4.945 1 95.69 161 LEU B O 1
ATOM 6076 N N . GLU B 1 162 ? -23.812 37.938 4.863 1 94 162 GLU B N 1
ATOM 6077 C CA . GLU B 1 162 ? -23.844 39.219 4.125 1 94 162 GLU B CA 1
ATOM 6078 C C . GLU B 1 162 ? -23.281 39.031 2.717 1 94 162 GLU B C 1
ATOM 6080 O O . GLU B 1 162 ? -22.609 38.031 2.424 1 94 162 GLU B O 1
ATOM 6085 N N . PRO B 1 163 ? -23.5 39.969 1.832 1 91.12 163 PRO B N 1
ATOM 6086 C CA . PRO B 1 163 ? -23.047 39.812 0.444 1 91.12 163 PRO B CA 1
ATOM 6087 C C . PRO B 1 163 ? -21.547 39.594 0.333 1 91.12 163 PRO B C 1
ATOM 6089 O O . PRO B 1 163 ? -21.109 38.781 -0.497 1 91.12 163 PRO B O 1
ATOM 6092 N N . ALA B 1 164 ? -20.828 40.219 1.157 1 90.31 164 ALA B N 1
ATOM 6093 C CA . ALA B 1 164 ? -19.375 40.062 1.119 1 90.31 164 ALA B CA 1
ATOM 6094 C C . ALA B 1 164 ? -18.953 38.656 1.521 1 90.31 164 ALA B C 1
ATOM 6096 O O . ALA B 1 164 ? -17.891 38.156 1.129 1 90.31 164 ALA B O 1
ATOM 6097 N N . ASP B 1 165 ? -19.812 38 2.252 1 95.31 165 ASP B N 1
ATOM 6098 C CA . ASP B 1 165 ? -19.484 36.656 2.768 1 95.31 165 ASP B CA 1
ATOM 6099 C C . ASP B 1 165 ? -19.484 35.625 1.646 1 95.31 165 ASP B C 1
ATOM 6101 O O . ASP B 1 165 ? -18.797 34.625 1.735 1 95.31 165 ASP B O 1
ATOM 6105 N N . TYR B 1 166 ? -20.156 35.875 0.613 1 94.62 166 TYR B N 1
ATOM 6106 C CA . TYR B 1 166 ? -20.219 34.938 -0.502 1 94.62 166 TYR B CA 1
ATOM 6107 C C . TYR B 1 166 ? -18.875 34.875 -1.229 1 94.62 166 TYR B C 1
ATOM 6109 O O . TYR B 1 166 ? -18.453 33.812 -1.672 1 94.62 166 TYR B O 1
ATOM 6117 N N . HIS B 1 167 ? -18.25 36 -1.243 1 93.75 167 HIS B N 1
ATOM 6118 C CA . HIS B 1 167 ? -16.906 36 -1.827 1 93.75 167 HIS B CA 1
ATOM 6119 C C . HIS B 1 167 ? -15.922 35.25 -0.952 1 93.75 167 HIS B C 1
ATOM 6121 O O . HIS B 1 167 ? -15.023 34.594 -1.464 1 93.75 167 HIS B O 1
ATOM 6127 N N . SER B 1 168 ? -16.141 35.438 0.321 1 95.69 168 SER B N 1
ATOM 6128 C CA . SER B 1 168 ? -15.281 34.719 1.26 1 95.69 168 SER B CA 1
ATOM 6129 C C . SER B 1 168 ? -15.469 33.219 1.137 1 95.69 168 SER B C 1
ATOM 6131 O O . SER B 1 168 ? -14.492 32.469 1.173 1 95.69 168 SER B O 1
ATOM 6133 N N . ILE B 1 169 ? -16.688 32.812 0.965 1 96.19 169 ILE B N 1
ATOM 6134 C CA . ILE B 1 169 ? -16.984 31.391 0.812 1 96.19 169 ILE B CA 1
ATOM 6135 C C . ILE B 1 169 ? -16.359 30.859 -0.477 1 96.19 169 ILE B C 1
ATOM 6137 O O . ILE B 1 169 ? -15.766 29.781 -0.489 1 96.19 169 ILE B O 1
ATOM 6141 N N . HIS B 1 170 ? -16.453 31.578 -1.486 1 94.38 170 HIS B N 1
ATOM 6142 C CA . HIS B 1 170 ? -15.852 31.203 -2.762 1 94.38 170 HIS B CA 1
ATOM 6143 C C . HIS B 1 170 ? -14.336 31.078 -2.645 1 94.38 170 HIS B C 1
ATOM 6145 O O . HIS B 1 170 ? -13.75 30.125 -3.154 1 94.38 170 HIS B O 1
ATOM 6151 N N . CYS B 1 171 ? -13.812 32.031 -1.993 1 93.56 171 CYS B N 1
ATOM 6152 C CA . CYS B 1 171 ? -12.367 32 -1.795 1 93.56 171 CYS B CA 1
ATOM 6153 C C . CYS B 1 171 ? -11.938 30.781 -1.007 1 93.56 171 CYS B C 1
ATOM 6155 O O . CYS B 1 171 ? -10.93 30.141 -1.333 1 93.56 171 CYS B O 1
ATOM 6157 N N . PHE B 1 172 ? -12.688 30.484 -0.04 1 94.31 172 PHE B N 1
ATOM 6158 C CA . PHE B 1 172 ? -12.383 29.297 0.75 1 94.31 172 PHE B CA 1
ATOM 6159 C C . PHE B 1 172 ? -12.453 28.047 -0.108 1 94.31 172 PHE B C 1
ATOM 6161 O O . PHE B 1 172 ? -11.555 27.203 -0.061 1 94.31 172 PHE B O 1
ATOM 6168 N N . ARG B 1 173 ? -13.383 27.875 -0.855 1 91.5 173 ARG B N 1
ATOM 6169 C CA . ARG B 1 173 ? -13.688 26.625 -1.56 1 91.5 173 ARG B CA 1
ATOM 6170 C C . ARG B 1 173 ? -12.758 26.438 -2.752 1 91.5 173 ARG B C 1
ATOM 6172 O O . ARG B 1 173 ? -12.375 25.312 -3.066 1 91.5 173 ARG B O 1
ATOM 6179 N N . PHE B 1 174 ? -12.297 27.484 -3.316 1 88 174 PHE B N 1
ATOM 6180 C CA . PHE B 1 174 ? -11.672 27.281 -4.621 1 88 174 PHE B CA 1
ATOM 6181 C C . PHE B 1 174 ? -10.25 27.844 -4.633 1 88 174 PHE B C 1
ATOM 6183 O O . PHE B 1 174 ? -9.438 27.453 -5.473 1 88 174 PHE B O 1
ATOM 6190 N N . ASP B 1 175 ? -10 28.766 -3.736 1 86.44 175 ASP B N 1
ATOM 6191 C CA . ASP B 1 175 ? -8.641 29.297 -3.688 1 86.44 175 ASP B CA 1
ATOM 6192 C C . ASP B 1 175 ? -7.836 28.656 -2.568 1 86.44 175 ASP B C 1
ATOM 6194 O O . ASP B 1 175 ? -6.676 28.281 -2.768 1 86.44 175 ASP B O 1
ATOM 6198 N N . LEU B 1 176 ? -8.453 28.578 -1.45 1 88.12 176 LEU B N 1
ATOM 6199 C CA . LEU B 1 176 ? -7.746 28.094 -0.271 1 88.12 176 LEU B CA 1
ATOM 6200 C C . LEU B 1 176 ? -7.715 26.562 -0.241 1 88.12 176 LEU B C 1
ATOM 6202 O O . LEU B 1 176 ? -6.715 25.969 0.158 1 88.12 176 LEU B O 1
ATOM 6206 N N . ALA B 1 177 ? -8.797 25.906 -0.603 1 88.44 177 ALA B N 1
ATOM 6207 C CA . ALA B 1 177 ? -8.953 24.469 -0.503 1 88.44 177 ALA B CA 1
ATOM 6208 C C . ALA B 1 177 ? -7.832 23.734 -1.245 1 88.44 177 ALA B C 1
ATOM 6210 O O . ALA B 1 177 ? -7.215 22.812 -0.705 1 88.44 177 ALA B O 1
ATOM 6211 N N . PRO B 1 178 ? -7.422 24.172 -2.41 1 80.62 178 PRO B N 1
ATOM 6212 C CA . PRO B 1 178 ? -6.355 23.484 -3.137 1 80.62 178 PRO B CA 1
ATOM 6213 C C . PRO B 1 178 ? -4.992 23.641 -2.469 1 80.62 178 PRO B C 1
ATOM 6215 O O . PRO B 1 178 ? -4.086 22.828 -2.709 1 80.62 178 PRO B O 1
ATOM 6218 N N . LEU B 1 179 ? -4.891 24.625 -1.677 1 78.06 179 LEU B N 1
ATOM 6219 C CA . LEU B 1 179 ? -3.629 24.859 -0.978 1 78.06 179 LEU B CA 1
ATOM 6220 C C . LEU B 1 179 ? -3.52 23.953 0.248 1 78.06 179 LEU B C 1
ATOM 6222 O O . LEU B 1 179 ? -2.414 23.672 0.719 1 78.06 179 LEU B O 1
ATOM 6226 N N . ILE B 1 180 ? -4.652 23.609 0.702 1 79.25 180 ILE B N 1
ATOM 6227 C CA . ILE B 1 180 ? -4.684 22.828 1.933 1 79.25 180 ILE B CA 1
ATOM 6228 C C . ILE B 1 180 ? -4.555 21.344 1.604 1 79.25 180 ILE B C 1
ATOM 6230 O O . ILE B 1 180 ? -3.887 20.594 2.322 1 79.25 180 ILE B O 1
ATOM 6234 N N . TYR B 1 181 ? -5.207 20.938 0.587 1 73.62 181 TYR B N 1
ATOM 6235 C CA . TYR B 1 181 ? -5.281 19.516 0.257 1 73.62 181 TYR B CA 1
ATOM 6236 C C . TYR B 1 181 ? -5.152 19.297 -1.245 1 73.62 181 TYR B C 1
ATOM 6238 O O . TYR B 1 181 ? -5.957 19.812 -2.025 1 73.62 181 TYR B O 1
ATOM 6246 N N . LEU B 1 182 ? -4.059 18.562 -1.566 1 66.38 182 LEU B N 1
ATOM 6247 C CA . LEU B 1 182 ? -3.727 18.391 -2.977 1 66.38 182 LEU B CA 1
ATOM 6248 C C . LEU B 1 182 ? -4.707 17.438 -3.652 1 66.38 182 LEU B C 1
ATOM 6250 O O . LEU B 1 182 ? -4.316 16.359 -4.125 1 66.38 182 LEU B O 1
ATOM 6254 N N . LYS B 1 183 ? -5.883 17.406 -3.41 1 71.44 183 LYS B N 1
ATOM 6255 C CA . LYS B 1 183 ? -6.922 16.672 -4.129 1 71.44 183 LYS B CA 1
ATOM 6256 C C . LYS B 1 183 ? -7.93 17.641 -4.758 1 71.44 183 LYS B C 1
ATOM 6258 O O . LYS B 1 183 ? -7.973 18.812 -4.41 1 71.44 183 LYS B O 1
ATOM 6263 N N . ASP B 1 184 ? -8.562 17.062 -5.676 1 71.56 184 ASP B N 1
ATOM 6264 C CA . ASP B 1 184 ? -9.68 17.828 -6.223 1 71.56 184 ASP B CA 1
ATOM 6265 C C . ASP B 1 184 ? -10.609 18.328 -5.113 1 71.56 184 ASP B C 1
ATOM 6267 O O . ASP B 1 184 ? -11.117 17.531 -4.328 1 71.56 184 ASP B O 1
ATOM 6271 N N . PRO B 1 185 ? -10.75 19.578 -5.07 1 70.44 185 PRO B N 1
ATOM 6272 C CA . PRO B 1 185 ? -11.516 20.172 -3.969 1 70.44 185 PRO B CA 1
ATOM 6273 C C . PRO B 1 185 ? -12.938 19.625 -3.867 1 70.44 185 PRO B C 1
ATOM 6275 O O . PRO B 1 185 ? -13.477 19.5 -2.766 1 70.44 185 PRO B O 1
ATOM 6278 N N . GLU B 1 186 ? -13.453 19.203 -4.965 1 72.5 186 GLU B N 1
ATOM 6279 C CA . GLU B 1 186 ? -14.852 18.781 -4.961 1 72.5 186 GLU B CA 1
ATOM 6280 C C . GLU B 1 186 ? -15 17.406 -4.324 1 72.5 186 GLU B C 1
ATOM 6282 O O . GLU B 1 186 ? -16.094 17.031 -3.898 1 72.5 186 GLU B O 1
ATOM 6287 N N . LEU B 1 187 ? -13.984 16.734 -4.203 1 75 187 LEU B N 1
ATOM 6288 C CA . LEU B 1 187 ? -14.047 15.383 -3.643 1 75 187 LEU B CA 1
ATOM 6289 C C . LEU B 1 187 ? -13.164 15.273 -2.404 1 75 187 LEU B C 1
ATOM 6291 O O . LEU B 1 187 ? -12.688 14.18 -2.076 1 75 187 LEU B O 1
ATOM 6295 N N . SER B 1 188 ? -13.062 16.391 -1.793 1 79.81 188 SER B N 1
ATOM 6296 C CA . SER B 1 188 ? -12.164 16.438 -0.643 1 79.81 188 SER B CA 1
ATOM 6297 C C . SER B 1 188 ? -12.945 16.578 0.66 1 79.81 188 SER B C 1
ATOM 6299 O O . SER B 1 188 ? -14.133 16.891 0.645 1 79.81 188 SER B O 1
ATOM 6301 N N . ALA B 1 189 ? -12.242 16.328 1.7 1 85.31 189 ALA B N 1
ATOM 6302 C CA . ALA B 1 189 ? -12.828 16.531 3.023 1 85.31 189 ALA B CA 1
ATOM 6303 C C . ALA B 1 189 ? -13.195 18 3.234 1 85.31 189 ALA B C 1
ATOM 6305 O O . ALA B 1 189 ? -14.102 18.312 4.012 1 85.31 189 ALA B O 1
ATOM 6306 N N . ILE B 1 190 ? -12.547 18.891 2.52 1 90.25 190 ILE B N 1
ATOM 6307 C CA . ILE B 1 190 ? -12.852 20.312 2.625 1 90.25 190 ILE B CA 1
ATOM 6308 C C . ILE B 1 190 ? -14.227 20.594 2.031 1 90.25 190 ILE B C 1
ATOM 6310 O O . ILE B 1 190 ? -14.984 21.406 2.564 1 90.25 190 ILE B O 1
ATOM 6314 N N . GLU B 1 191 ? -14.469 19.938 0.968 1 89.12 191 GLU B N 1
ATOM 6315 C CA . GLU B 1 191 ? -15.805 20.078 0.385 1 89.12 191 GLU B CA 1
ATOM 6316 C C . GLU B 1 191 ? -16.875 19.516 1.32 1 89.12 191 GLU B C 1
ATOM 6318 O O . GLU B 1 191 ? -17.984 20.047 1.366 1 89.12 191 GLU B O 1
ATOM 6323 N N . LEU B 1 192 ? -16.531 18.5 1.994 1 89.62 192 LEU B N 1
ATOM 6324 C CA . LEU B 1 192 ? -17.469 17.953 2.975 1 89.62 192 LEU B CA 1
ATOM 6325 C C . LEU B 1 192 ? -17.734 18.969 4.086 1 89.62 192 LEU B C 1
ATOM 6327 O O . LEU B 1 192 ? -18.859 19.047 4.598 1 89.62 192 LEU B O 1
ATOM 6331 N N . MET B 1 193 ? -16.766 19.734 4.469 1 93.5 193 MET B N 1
ATOM 6332 C CA . MET B 1 193 ? -16.953 20.781 5.469 1 93.5 193 MET B CA 1
ATOM 6333 C C . MET B 1 193 ? -17.906 21.859 4.957 1 93.5 193 MET B C 1
ATOM 6335 O O . MET B 1 193 ? -18.703 22.391 5.719 1 93.5 193 MET B O 1
ATOM 6339 N N . TRP B 1 194 ? -17.75 22.078 3.693 1 93.56 194 TRP B N 1
ATOM 6340 C CA . TRP B 1 194 ? -18.672 23.031 3.102 1 93.56 194 TRP B CA 1
ATOM 6341 C C . TRP B 1 194 ? -20.109 22.5 3.145 1 93.56 194 TRP B C 1
ATOM 6343 O O . TRP B 1 194 ? -21.047 23.234 3.439 1 93.56 194 TRP B O 1
ATOM 6353 N N . LYS B 1 195 ? -20.234 21.219 2.869 1 90.81 195 LYS B N 1
ATOM 6354 C CA . LYS B 1 195 ? -21.562 20.609 2.93 1 90.81 195 LYS B CA 1
ATOM 6355 C C . LYS B 1 195 ? -22.141 20.688 4.344 1 90.81 195 LYS B C 1
ATOM 6357 O O . LYS B 1 195 ? -23.344 20.906 4.52 1 90.81 195 LYS B O 1
ATOM 6362 N N . LEU B 1 196 ? -21.328 20.484 5.309 1 93.56 196 LEU B N 1
ATOM 6363 C CA . LEU B 1 196 ? -21.75 20.609 6.699 1 93.56 196 LEU B CA 1
ATOM 6364 C C . LEU B 1 196 ? -22.156 22.047 7.008 1 93.56 196 LEU B C 1
ATOM 6366 O O . LEU B 1 196 ? -23.141 22.281 7.715 1 93.56 196 LEU B O 1
ATOM 6370 N N . ALA B 1 197 ? -21.422 22.984 6.445 1 96.94 197 ALA B N 1
ATOM 6371 C CA . ALA B 1 197 ? -21.609 24.406 6.727 1 96.94 197 ALA B CA 1
ATOM 6372 C C . ALA B 1 197 ? -22.969 24.891 6.215 1 96.94 197 ALA B C 1
ATOM 6374 O O . ALA B 1 197 ? -23.516 25.875 6.727 1 96.94 197 ALA B O 1
ATOM 6375 N N . GLN B 1 198 ? -23.453 24.203 5.242 1 95.62 198 GLN B N 1
ATOM 6376 C CA . GLN B 1 198 ? -24.719 24.594 4.648 1 95.62 198 GLN B CA 1
ATOM 6377 C C . GLN B 1 198 ? -25.859 24.453 5.652 1 95.62 198 GLN B C 1
ATOM 6379 O O . GLN B 1 198 ? -26.906 25.109 5.52 1 95.62 198 GLN B O 1
ATOM 6384 N N . ASN B 1 199 ? -25.625 23.594 6.68 1 95.62 199 ASN B N 1
ATOM 6385 C CA . ASN B 1 199 ? -26.672 23.391 7.672 1 95.62 199 ASN B CA 1
ATOM 6386 C C . ASN B 1 199 ? -26.156 23.641 9.086 1 95.62 199 ASN B C 1
ATOM 6388 O O . ASN B 1 199 ? -26.844 23.297 10.062 1 95.62 199 ASN B O 1
ATOM 6392 N N . SER B 1 200 ? -24.984 24.172 9.227 1 96.94 200 SER B N 1
ATOM 6393 C CA . SER B 1 200 ? -24.406 24.438 10.539 1 96.94 200 SER B CA 1
ATOM 6394 C C . SER B 1 200 ? -23.812 25.844 10.594 1 96.94 200 SER B C 1
ATOM 6396 O O . SER B 1 200 ? -22.766 26.094 9.984 1 96.94 200 SER B O 1
ATOM 6398 N N . GLU B 1 201 ? -24.406 26.656 11.422 1 97.31 201 GLU B N 1
ATOM 6399 C CA . GLU B 1 201 ? -23.891 28.016 11.586 1 97.31 201 GLU B CA 1
ATOM 6400 C C . GLU B 1 201 ? -22.469 28 12.117 1 97.31 201 GLU B C 1
ATOM 6402 O O . GLU B 1 201 ? -21.625 28.797 11.695 1 97.31 201 GLU B O 1
ATOM 6407 N N . MET B 1 202 ? -22.219 27.094 12.992 1 97.38 202 MET B N 1
ATOM 6408 C CA . MET B 1 202 ? -20.906 26.969 13.633 1 97.38 202 MET B CA 1
ATOM 6409 C C . MET B 1 202 ? -19.812 26.781 12.594 1 97.38 202 MET B C 1
ATOM 6411 O O . MET B 1 202 ? -18.812 27.516 12.594 1 97.38 202 MET B O 1
ATOM 6415 N N . VAL B 1 203 ? -20.016 25.875 11.672 1 98.25 203 VAL B N 1
ATOM 6416 C CA . VAL B 1 203 ? -19.031 25.562 10.641 1 98.25 203 VAL B CA 1
ATOM 6417 C C . VAL B 1 203 ? -19 26.688 9.609 1 98.25 203 VAL B C 1
ATOM 6419 O O . VAL B 1 203 ? -17.922 27.078 9.133 1 98.25 203 VAL B O 1
ATOM 6422 N N . LEU B 1 204 ? -20.125 27.234 9.281 1 98.44 204 LEU B N 1
ATOM 6423 C CA . LEU B 1 204 ? -20.219 28.281 8.266 1 98.44 204 LEU B CA 1
ATOM 6424 C C . LEU B 1 204 ? -19.453 29.531 8.695 1 98.44 204 LEU B C 1
ATOM 6426 O O . LEU B 1 204 ? -18.75 30.125 7.887 1 98.44 204 LEU B O 1
ATOM 6430 N N . HIS B 1 205 ? -19.625 29.922 9.945 1 98.44 205 HIS B N 1
ATOM 6431 C CA . HIS B 1 205 ? -18.891 31.078 10.461 1 98.44 205 HIS B CA 1
ATOM 6432 C C . HIS B 1 205 ? -17.391 30.922 10.242 1 98.44 205 HIS B C 1
ATOM 6434 O O . HIS B 1 205 ? -16.703 31.875 9.844 1 98.44 205 HIS B O 1
ATOM 6440 N N . MET B 1 206 ? -16.859 29.734 10.453 1 98.19 206 MET B N 1
ATOM 6441 C CA . MET B 1 206 ? -15.422 29.547 10.344 1 98.19 206 MET B CA 1
ATOM 6442 C C . MET B 1 206 ? -14.984 29.547 8.883 1 98.19 206 MET B C 1
ATOM 6444 O O . MET B 1 206 ? -13.891 30.031 8.562 1 98.19 206 MET B O 1
ATOM 6448 N N . ILE B 1 207 ? -15.805 28.969 8.023 1 97.88 207 ILE B N 1
ATOM 6449 C CA . ILE B 1 207 ? -15.492 28.984 6.598 1 97.88 207 ILE B CA 1
ATOM 6450 C C . ILE B 1 207 ? -15.414 30.422 6.09 1 97.88 207 ILE B C 1
ATOM 6452 O O . ILE B 1 207 ? -14.484 30.766 5.359 1 97.88 207 ILE B O 1
ATOM 6456 N N . VAL B 1 208 ? -16.359 31.219 6.508 1 97.94 208 VAL B N 1
ATOM 6457 C CA . VAL B 1 208 ? -16.375 32.625 6.098 1 97.94 208 VAL B CA 1
ATOM 6458 C C . VAL B 1 208 ? -15.164 33.344 6.676 1 97.94 208 VAL B C 1
ATOM 6460 O O . VAL B 1 208 ? -14.516 34.125 5.988 1 97.94 208 VAL B O 1
ATOM 6463 N N . ALA B 1 209 ? -14.875 33.062 7.938 1 97.62 209 ALA B N 1
ATOM 6464 C CA . ALA B 1 209 ? -13.734 33.688 8.586 1 97.62 209 ALA B CA 1
ATOM 6465 C C . ALA B 1 209 ? -12.438 33.375 7.852 1 97.62 209 ALA B C 1
ATOM 6467 O O . ALA B 1 209 ? -11.633 34.281 7.598 1 97.62 209 ALA B O 1
ATOM 6468 N N . LEU B 1 210 ? -12.211 32.156 7.48 1 95.69 210 LEU B N 1
ATOM 6469 C CA . LEU B 1 210 ? -11 31.734 6.777 1 95.69 210 LEU B CA 1
ATOM 6470 C C . LEU B 1 210 ? -10.938 32.344 5.387 1 95.69 210 LEU B C 1
ATOM 6472 O O . LEU B 1 210 ? -9.891 32.844 4.961 1 95.69 210 LEU B O 1
ATOM 6476 N N . GLY B 1 211 ? -12.055 32.312 4.699 1 95.06 211 GLY B N 1
ATOM 6477 C CA . GLY B 1 211 ? -12.109 32.906 3.375 1 95.06 211 GLY B CA 1
ATOM 6478 C C . GLY B 1 211 ? -11.844 34.406 3.379 1 95.06 211 GLY B C 1
ATOM 6479 O O . GLY B 1 211 ? -11.156 34.906 2.502 1 95.06 211 GLY B O 1
ATOM 6480 N N . ALA B 1 212 ? -12.422 35.062 4.355 1 95.06 212 ALA B N 1
ATOM 6481 C CA . ALA B 1 212 ? -12.25 36.5 4.465 1 95.06 212 ALA B CA 1
ATOM 6482 C C . ALA B 1 212 ? -10.789 36.875 4.723 1 95.06 212 ALA B C 1
ATOM 6484 O O . ALA B 1 212 ? -10.266 37.812 4.129 1 95.06 212 ALA B O 1
ATOM 6485 N N . GLN B 1 213 ? -10.172 36.125 5.605 1 91 213 GLN B N 1
ATOM 6486 C CA . GLN B 1 213 ? -8.766 36.406 5.895 1 91 213 GLN B CA 1
ATOM 6487 C C . GLN B 1 213 ? -7.887 36.125 4.676 1 91 213 GLN B C 1
ATOM 6489 O O . GLN B 1 213 ? -6.93 36.844 4.414 1 91 213 GLN B O 1
ATOM 6494 N N . GLN B 1 214 ? -8.188 35.062 3.979 1 89.5 214 GLN B N 1
ATOM 6495 C CA . GLN B 1 214 ? -7.434 34.719 2.773 1 89.5 214 GLN B CA 1
ATOM 6496 C C . GLN B 1 214 ? -7.559 35.844 1.731 1 89.5 214 GLN B C 1
ATOM 6498 O O . GLN B 1 214 ? -6.582 36.188 1.061 1 89.5 214 GLN B O 1
ATOM 6503 N N . LEU B 1 215 ? -8.727 36.375 1.603 1 88.88 215 LEU B N 1
ATOM 6504 C CA . LEU B 1 215 ? -8.961 37.5 0.669 1 88.88 215 LEU B CA 1
ATOM 6505 C C . LEU B 1 215 ? -8.148 38.719 1.061 1 88.88 215 LEU B C 1
ATOM 6507 O O . LEU B 1 215 ? -7.633 39.438 0.194 1 88.88 215 LEU B O 1
ATOM 6511 N N . CYS B 1 216 ? -8.07 38.938 2.334 1 84.56 216 CYS B N 1
ATOM 6512 C CA . CYS B 1 216 ? -7.281 40.062 2.818 1 84.56 216 CYS B CA 1
ATOM 6513 C C . CYS B 1 216 ? -5.812 39.906 2.455 1 84.56 216 CYS B C 1
ATOM 6515 O O . CYS B 1 216 ? -5.148 40.875 2.074 1 84.56 216 CYS B O 1
ATOM 6517 N N . TYR B 1 217 ? -5.391 38.75 2.594 1 77.81 217 TYR B N 1
ATOM 6518 C CA . TYR B 1 217 ? -3.992 38.469 2.293 1 77.81 217 TYR B CA 1
ATOM 6519 C C . TYR B 1 217 ? -3.717 38.594 0.801 1 77.81 217 TYR B C 1
ATOM 6521 O O . TYR B 1 217 ? -2.654 39.094 0.402 1 77.81 217 TYR B O 1
ATOM 6529 N N . GLN B 1 218 ? -4.594 38.156 -0.054 1 78.06 218 GLN B N 1
ATOM 6530 C CA . GLN B 1 218 ? -4.43 38.219 -1.503 1 78.06 218 GLN B CA 1
ATOM 6531 C C . GLN B 1 218 ? -4.488 39.656 -2.004 1 78.06 218 GLN B C 1
ATOM 6533 O O . GLN B 1 218 ? -3.775 40.031 -2.939 1 78.06 218 GLN B O 1
ATOM 6538 N N . HIS B 1 219 ? -5.309 40.469 -1.475 1 67.5 219 HIS B N 1
ATOM 6539 C CA . HIS B 1 219 ? -5.527 41.812 -1.936 1 67.5 219 HIS B CA 1
ATOM 6540 C C . HIS B 1 219 ? -4.445 42.75 -1.407 1 67.5 219 HIS B C 1
ATOM 6542 O O . HIS B 1 219 ? -4.195 43.812 -1.99 1 67.5 219 HIS B O 1
ATOM 6548 N N . GLN B 1 220 ? -4.059 42.531 -0.27 1 60.47 220 GLN B N 1
ATOM 6549 C CA . GLN B 1 220 ? -2.938 43.344 0.178 1 60.47 220 GLN B CA 1
ATOM 6550 C C . GLN B 1 220 ? -1.838 43.375 -0.879 1 60.47 220 GLN B C 1
ATOM 6552 O O . GLN B 1 220 ? -1.192 44.406 -1.062 1 60.47 220 GLN B O 1
ATOM 6557 N N . GLU B 1 221 ? -1.866 42.344 -1.685 1 57.19 221 GLU B N 1
ATOM 6558 C CA . GLU B 1 221 ? -0.856 42.281 -2.736 1 57.19 221 GLU B CA 1
ATOM 6559 C C . GLU B 1 221 ? -1.232 43.188 -3.912 1 57.19 221 GLU B C 1
ATOM 6561 O O . GLU B 1 221 ? -0.358 43.719 -4.605 1 57.19 221 GLU B O 1
ATOM 6566 N N . HIS B 1 222 ? -2.615 43.469 -4.02 1 56.84 222 HIS B N 1
ATOM 6567 C CA . HIS B 1 222 ? -3.023 44.188 -5.227 1 56.84 222 HIS B CA 1
ATOM 6568 C C . HIS B 1 222 ? -3.498 45.594 -4.898 1 56.84 222 HIS B C 1
ATOM 6570 O O . HIS B 1 222 ? -4.098 46.25 -5.738 1 56.84 222 HIS B O 1
ATOM 6576 N N . GLY B 1 223 ? -3.178 46.125 -3.766 1 57.66 223 GLY B N 1
ATOM 6577 C CA . GLY B 1 223 ? -3.373 47.562 -3.498 1 57.66 223 GLY B CA 1
ATOM 6578 C C . GLY B 1 223 ? -4.809 47.906 -3.16 1 57.66 223 GLY B C 1
ATOM 6579 O O . GLY B 1 223 ? -5.273 49 -3.475 1 57.66 223 GLY B O 1
ATOM 6580 N N . SER B 1 224 ? -5.551 47.062 -2.584 1 62.34 224 SER B N 1
ATOM 6581 C CA . SER B 1 224 ? -6.922 47.406 -2.24 1 62.34 224 SER B CA 1
ATOM 6582 C C . SER B 1 224 ? -6.949 48.5 -1.179 1 62.34 224 SER B C 1
ATOM 6584 O O . SER B 1 224 ? -5.961 48.719 -0.475 1 62.34 224 SER B O 1
ATOM 6586 N N . HIS B 1 225 ? -8.062 49.281 -1.158 1 69 225 HIS B N 1
ATOM 6587 C CA . HIS B 1 225 ? -8.25 50.375 -0.223 1 69 225 HIS B CA 1
ATOM 6588 C C . HIS B 1 225 ? -8.164 49.906 1.221 1 69 225 HIS B C 1
ATOM 6590 O O . HIS B 1 225 ? -8.734 48.844 1.568 1 69 225 HIS B O 1
ATOM 6596 N N . ALA B 1 226 ? -7.375 50.438 1.936 1 74.81 226 ALA B N 1
ATOM 6597 C CA . ALA B 1 226 ? -7.086 50.156 3.336 1 74.81 226 ALA B CA 1
ATOM 6598 C C . ALA B 1 226 ? -8.375 49.969 4.137 1 74.81 226 ALA B C 1
ATOM 6600 O O . ALA B 1 226 ? -8.445 49.125 5.031 1 74.81 226 ALA B O 1
ATOM 6601 N N . SER B 1 227 ? -9.344 50.688 3.795 1 76 227 SER B N 1
ATOM 6602 C CA . SER B 1 227 ? -10.609 50.656 4.527 1 76 227 SER B CA 1
ATOM 6603 C C . SER B 1 227 ? -11.32 49.312 4.297 1 76 227 SER B C 1
ATOM 6605 O O . SER B 1 227 ? -11.875 48.719 5.23 1 76 227 SER B O 1
ATOM 6607 N N . ASP B 1 228 ? -11.289 48.844 3.09 1 79.69 228 ASP B N 1
ATOM 6608 C CA . ASP B 1 228 ? -11.93 47.562 2.748 1 79.69 228 ASP B CA 1
ATOM 6609 C C . ASP B 1 228 ? -11.203 46.375 3.412 1 79.69 228 ASP B C 1
ATOM 6611 O O . ASP B 1 228 ? -11.844 45.438 3.838 1 79.69 228 ASP B O 1
ATOM 6615 N N . HIS B 1 229 ? -9.992 46.625 3.533 1 84.25 229 HIS B N 1
ATOM 6616 C CA . HIS B 1 229 ? -9.164 45.625 4.18 1 84.25 229 HIS B CA 1
ATOM 6617 C C . HIS B 1 229 ? -9.5 45.5 5.66 1 84.25 229 HIS B C 1
ATOM 6619 O O . HIS B 1 229 ? -9.641 44.406 6.184 1 84.25 229 HIS B O 1
ATOM 6625 N N . HIS B 1 230 ? -9.617 46.625 6.246 1 86.94 230 HIS B N 1
ATOM 6626 C CA . HIS B 1 230 ? -9.938 46.625 7.668 1 86.94 230 HIS B CA 1
ATOM 6627 C C . HIS B 1 230 ? -11.328 46.062 7.926 1 86.94 230 HIS B C 1
ATOM 6629 O O . HIS B 1 230 ? -11.523 45.281 8.875 1 86.94 230 HIS B O 1
ATOM 6635 N N . ALA B 1 231 ? -12.203 46.406 7.086 1 88.88 231 ALA B N 1
ATOM 6636 C CA . ALA B 1 231 ? -13.57 45.938 7.238 1 88.88 231 ALA B CA 1
ATOM 6637 C C . ALA B 1 231 ? -13.625 44.406 7.105 1 88.88 231 ALA B C 1
ATOM 6639 O O . ALA B 1 231 ? -14.359 43.75 7.836 1 88.88 231 ALA B O 1
ATOM 6640 N N . ARG B 1 232 ? -12.922 43.906 6.242 1 89.31 232 ARG B N 1
ATOM 6641 C CA . ARG B 1 232 ? -12.898 42.469 6.023 1 89.31 232 ARG B CA 1
ATOM 6642 C C . ARG B 1 232 ? -12.242 41.75 7.199 1 89.31 232 ARG B C 1
ATOM 6644 O O . ARG B 1 232 ? -12.68 40.656 7.594 1 89.31 232 ARG B O 1
ATOM 6651 N N . LYS B 1 233 ? -11.281 42.281 7.719 1 90.56 233 LYS B N 1
ATOM 6652 C CA . LYS B 1 233 ? -10.594 41.719 8.875 1 90.56 233 LYS B CA 1
ATOM 6653 C C . LYS B 1 233 ? -11.508 41.688 10.094 1 90.56 233 LYS B C 1
ATOM 6655 O O . LYS B 1 233 ? -11.516 40.688 10.844 1 90.56 233 LYS B O 1
ATOM 6660 N N . VAL B 1 234 ? -12.133 42.75 10.234 1 93.06 234 VAL B N 1
ATOM 6661 C CA . VAL B 1 234 ? -13.07 42.812 11.352 1 93.06 234 VAL B CA 1
ATOM 6662 C C . VAL B 1 234 ? -14.172 41.781 11.172 1 93.06 234 VAL B C 1
ATOM 6664 O O . VAL B 1 234 ? -14.555 41.125 12.133 1 93.06 234 VAL B O 1
ATOM 6667 N N . ARG B 1 235 ? -14.641 41.688 9.984 1 93.81 235 ARG B N 1
ATOM 6668 C CA . ARG B 1 235 ? -15.688 40.719 9.695 1 93.81 235 ARG B CA 1
ATOM 6669 C C . ARG B 1 235 ? -15.195 39.281 9.945 1 93.81 235 ARG B C 1
ATOM 6671 O O . ARG B 1 235 ? -15.938 38.438 10.477 1 93.81 235 ARG B O 1
ATOM 6678 N N . ALA B 1 236 ? -14.047 39.031 9.523 1 95.25 236 ALA B N 1
ATOM 6679 C CA . ALA B 1 236 ? -13.445 37.719 9.766 1 95.25 236 ALA B CA 1
ATOM 6680 C C . ALA B 1 236 ? -13.375 37.406 11.258 1 95.25 236 ALA B C 1
ATOM 6682 O O . ALA B 1 236 ? -13.688 36.281 11.68 1 95.25 236 ALA B O 1
ATOM 6683 N N . ALA B 1 237 ? -12.992 38.375 12.023 1 94.81 237 ALA B N 1
ATOM 6684 C CA . ALA B 1 237 ? -12.883 38.219 13.469 1 94.81 237 ALA B CA 1
ATOM 6685 C C . ALA B 1 237 ? -14.258 38 14.102 1 94.81 237 ALA B C 1
ATOM 6687 O O . ALA B 1 237 ? -14.383 37.219 15.062 1 94.81 237 ALA B O 1
ATOM 6688 N N . GLU B 1 238 ? -15.195 38.688 13.586 1 96.88 238 GLU B N 1
ATOM 6689 C CA . GLU B 1 238 ? -16.547 38.5 14.086 1 96.88 238 GLU B CA 1
ATOM 6690 C C . GLU B 1 238 ? -17.062 37.094 13.852 1 96.88 238 GLU B C 1
ATOM 6692 O O . GLU B 1 238 ? -17.641 36.469 14.75 1 96.88 238 GLU B O 1
ATOM 6697 N N . HIS B 1 239 ? -16.859 36.625 12.648 1 98.12 239 HIS B N 1
ATOM 6698 C CA . HIS B 1 239 ? -17.266 35.25 12.336 1 98.12 239 HIS B CA 1
ATOM 6699 C C . HIS B 1 239 ? -16.5 34.25 13.188 1 98.12 239 HIS B C 1
ATOM 6701 O O . HIS B 1 239 ? -17.078 33.281 13.672 1 98.12 239 HIS B O 1
ATOM 6707 N N . TYR B 1 240 ? -15.25 34.469 13.344 1 97.25 240 TYR B N 1
ATOM 6708 C CA . TYR B 1 240 ? -14.438 33.594 14.203 1 97.25 240 TYR B CA 1
ATOM 6709 C C . TYR B 1 240 ? -15 33.562 15.617 1 97.25 240 TYR B C 1
ATOM 6711 O O . TYR B 1 240 ? -15.18 32.469 16.188 1 97.25 240 TYR B O 1
ATOM 6719 N N . GLY B 1 241 ? -15.281 34.75 16.141 1 97.31 241 GLY B N 1
ATOM 6720 C CA . GLY B 1 241 ? -15.836 34.844 17.484 1 97.31 241 GLY B CA 1
ATOM 6721 C C . GLY B 1 241 ? -17.172 34.125 17.625 1 97.31 241 GLY B C 1
ATOM 6722 O O . GLY B 1 241 ? -17.422 33.438 18.625 1 97.31 241 GLY B O 1
ATOM 6723 N N . SER B 1 242 ? -18.031 34.344 16.688 1 97.94 242 SER B N 1
ATOM 6724 C CA . SER B 1 242 ? -19.344 33.688 16.703 1 97.94 242 SER B CA 1
ATOM 6725 C C . SER B 1 242 ? -19.219 32.188 16.672 1 97.94 242 SER B C 1
ATOM 6727 O O . SER B 1 242 ? -19.938 31.484 17.391 1 97.94 242 SER B O 1
ATOM 6729 N N . SER B 1 243 ? -18.328 31.719 15.805 1 98.06 243 SER B N 1
ATOM 6730 C CA . SER B 1 243 ? -18.094 30.281 15.727 1 98.06 243 SER B CA 1
ATOM 6731 C C . SER B 1 243 ? -17.578 29.719 17.047 1 98.06 243 SER B C 1
ATOM 6733 O O . SER B 1 243 ? -18 28.641 17.484 1 98.06 243 SER B O 1
ATOM 6735 N N . LEU B 1 244 ? -16.688 30.406 17.656 1 97.06 244 LEU B N 1
ATOM 6736 C CA . LEU B 1 244 ? -16.109 30 18.922 1 97.06 244 LEU B CA 1
ATOM 6737 C C . LEU B 1 244 ? -17.188 29.875 20 1 97.06 244 LEU B C 1
ATOM 6739 O O . LEU B 1 244 ? -17.156 28.938 20.797 1 97.06 244 LEU B O 1
ATOM 6743 N N . ARG B 1 245 ? -18.094 30.828 20.031 1 96.62 245 ARG B N 1
ATOM 6744 C CA . ARG B 1 245 ? -19.188 30.797 20.984 1 96.62 245 ARG B CA 1
ATOM 6745 C C . ARG B 1 245 ? -20.078 29.578 20.766 1 96.62 245 ARG B C 1
ATOM 6747 O O . ARG B 1 245 ? -20.484 28.906 21.719 1 96.62 245 ARG B O 1
ATOM 6754 N N . LEU B 1 246 ? -20.344 29.344 19.547 1 95.81 246 LEU B N 1
ATOM 6755 C CA . LEU B 1 246 ? -21.188 28.188 19.219 1 95.81 246 LEU B CA 1
ATOM 6756 C C . LEU B 1 246 ? -20.484 26.891 19.547 1 95.81 246 LEU B C 1
ATOM 6758 O O . LEU B 1 246 ? -21.125 25.922 19.984 1 95.81 246 LEU B O 1
ATOM 6762 N N . LEU B 1 247 ? -19.172 26.812 19.312 1 95.31 247 LEU B N 1
ATOM 6763 C CA . LEU B 1 247 ? -18.391 25.625 19.672 1 95.31 247 LEU B CA 1
ATOM 6764 C C . LEU B 1 247 ? -18.438 25.375 21.172 1 95.31 247 LEU B C 1
ATOM 6766 O O . LEU B 1 247 ? -18.594 24.234 21.609 1 95.31 247 LEU B O 1
ATOM 6770 N N . ALA B 1 248 ? -18.312 26.422 21.922 1 92.88 248 ALA B N 1
ATOM 6771 C CA . ALA B 1 248 ? -18.359 26.312 23.375 1 92.88 248 ALA B CA 1
ATOM 6772 C C . ALA B 1 248 ? -19.719 25.75 23.828 1 92.88 248 ALA B C 1
ATOM 6774 O O . ALA B 1 248 ? -19.766 24.922 24.734 1 92.88 248 ALA B O 1
ATOM 6775 N N . LEU B 1 249 ? -20.75 26.188 23.203 1 91.75 249 LEU B N 1
ATOM 6776 C CA . LEU B 1 249 ? -22.094 25.719 23.531 1 91.75 249 LEU B CA 1
ATOM 6777 C C . LEU B 1 249 ? -22.25 24.25 23.156 1 91.75 249 LEU B C 1
ATOM 6779 O O . LEU B 1 249 ? -22.844 23.469 23.906 1 91.75 249 LEU B O 1
ATOM 6783 N N . ALA B 1 250 ? -21.703 23.859 22.016 1 90.62 250 ALA B N 1
ATOM 6784 C CA . ALA B 1 250 ? -21.844 22.5 21.516 1 90.62 250 ALA B CA 1
ATOM 6785 C C . ALA B 1 250 ? -21.078 21.516 22.375 1 90.62 250 ALA B C 1
ATOM 6787 O O . ALA B 1 250 ? -21.5 20.359 22.531 1 90.62 250 ALA B O 1
ATOM 6788 N N . THR B 1 251 ? -19.984 21.844 22.938 1 87.94 251 THR B N 1
ATOM 6789 C CA . THR B 1 251 ? -19.125 20.938 23.688 1 87.94 251 THR B CA 1
ATOM 6790 C C . THR B 1 251 ? -19.578 20.859 25.141 1 87.94 251 THR B C 1
ATOM 6792 O O . THR B 1 251 ? -19.141 19.969 25.891 1 87.94 251 THR B O 1
ATOM 6795 N N . ALA B 1 252 ? -20.359 21.781 25.547 1 82.12 252 ALA B N 1
ATOM 6796 C CA . ALA B 1 252 ? -20.875 21.781 26.906 1 82.12 252 ALA B CA 1
ATOM 6797 C C . ALA B 1 252 ? -21.922 20.688 27.094 1 82.12 252 ALA B C 1
ATOM 6799 O O . ALA B 1 252 ? -22.125 20.203 28.203 1 82.12 252 ALA B O 1
ATOM 6800 N N . GLN B 1 253 ? -22.484 20.219 26 1 72.88 253 GLN B N 1
ATOM 6801 C CA . GLN B 1 253 ? -23.516 19.188 26.016 1 72.88 253 GLN B CA 1
ATOM 6802 C C . GLN B 1 253 ? -22.953 17.844 25.578 1 72.88 253 GLN B C 1
ATOM 6804 O O . GLN B 1 253 ? -21.828 17.781 25.047 1 72.88 253 GLN B O 1
ATOM 6809 N N . ASP B 1 254 ? -23.641 16.797 25.969 1 70.75 254 ASP B N 1
ATOM 6810 C CA . ASP B 1 254 ? -23.25 15.477 25.484 1 70.75 254 ASP B CA 1
ATOM 6811 C C . ASP B 1 254 ? -23.297 15.422 23.953 1 70.75 254 ASP B C 1
ATOM 6813 O O . ASP B 1 254 ? -24.312 15.75 23.359 1 70.75 254 ASP B O 1
ATOM 6817 N N . ILE B 1 255 ? -22.234 15.148 23.406 1 68.5 255 ILE B N 1
ATOM 6818 C CA . ILE B 1 255 ? -22.062 15.266 21.969 1 68.5 255 ILE B CA 1
ATOM 6819 C C . ILE B 1 255 ? -22.391 13.93 21.297 1 68.5 255 ILE B C 1
ATOM 6821 O O . ILE B 1 255 ? -21.812 12.898 21.641 1 68.5 255 ILE B O 1
ATOM 6825 N N . GLY B 1 256 ? -23.453 13.906 20.5 1 68.06 256 GLY B N 1
ATOM 6826 C CA . GLY B 1 256 ? -23.703 12.766 19.625 1 68.06 256 GLY B CA 1
ATOM 6827 C C . GLY B 1 256 ? -22.734 12.664 18.469 1 68.06 256 GLY B C 1
ATOM 6828 O O . GLY B 1 256 ? -21.875 13.523 18.297 1 68.06 256 GLY B O 1
ATOM 6829 N N . GLU B 1 257 ? -22.828 11.594 17.672 1 66.44 257 GLU B N 1
ATOM 6830 C CA . GLU B 1 257 ? -21.906 11.336 16.562 1 66.44 257 GLU B CA 1
ATOM 6831 C C . GLU B 1 257 ? -21.938 12.477 15.555 1 66.44 257 GLU B C 1
ATOM 6833 O O . GLU B 1 257 ? -20.875 12.945 15.109 1 66.44 257 GLU B O 1
ATOM 6838 N N . SER B 1 258 ? -23.078 12.844 15.125 1 69.25 258 SER B N 1
ATOM 6839 C CA . SER B 1 258 ? -23.219 13.898 14.125 1 69.25 258 SER B CA 1
ATOM 6840 C C . SER B 1 258 ? -22.688 15.234 14.648 1 69.25 258 SER B C 1
ATOM 6842 O O . SER B 1 258 ? -22.078 16 13.898 1 69.25 258 SER B O 1
ATOM 6844 N N . GLU B 1 259 ? -22.875 15.352 15.828 1 85.88 259 GLU B N 1
ATOM 6845 C CA . GLU B 1 259 ? -22.391 16.578 16.438 1 85.88 259 GLU B CA 1
ATOM 6846 C C . GLU B 1 259 ? -20.875 16.578 16.531 1 85.88 259 GLU B C 1
ATOM 6848 O O . GLU B 1 259 ? -20.234 17.641 16.469 1 85.88 259 GLU B O 1
ATOM 6853 N N . LEU B 1 260 ? -20.422 15.359 16.562 1 91.06 260 LEU B N 1
ATOM 6854 C CA . LEU B 1 260 ? -18.969 15.25 16.641 1 91.06 260 LEU B CA 1
ATOM 6855 C C . LEU B 1 260 ? -18.312 15.695 15.336 1 91.06 260 LEU B C 1
ATOM 6857 O O . LEU B 1 260 ? -17.25 16.328 15.352 1 91.06 260 LEU B O 1
ATOM 6861 N N . ASP B 1 261 ? -18.922 15.367 14.188 1 92.88 261 ASP B N 1
ATOM 6862 C CA . ASP B 1 261 ? -18.422 15.789 12.883 1 92.88 261 ASP B CA 1
ATOM 6863 C C . ASP B 1 261 ? -18.328 17.312 12.805 1 92.88 261 ASP B C 1
ATOM 6865 O O . ASP B 1 261 ? -17.344 17.859 12.312 1 92.88 261 ASP B O 1
ATOM 6869 N N . LEU B 1 262 ? -19.359 17.969 13.32 1 95.25 262 LEU B N 1
ATOM 6870 C CA . LEU B 1 262 ? -19.422 19.438 13.273 1 95.25 262 LEU B CA 1
ATOM 6871 C C . LEU B 1 262 ? -18.359 20.047 14.18 1 95.25 262 LEU B C 1
ATOM 6873 O O . LEU B 1 262 ? -17.672 21 13.789 1 95.25 262 LEU B O 1
ATOM 6877 N N . VAL B 1 263 ? -18.219 19.5 15.312 1 95.31 263 VAL B N 1
ATOM 6878 C CA . VAL B 1 263 ? -17.281 20.016 16.312 1 95.31 263 VAL B CA 1
ATOM 6879 C C . VAL B 1 263 ? -15.844 19.844 15.797 1 95.31 263 VAL B C 1
ATOM 6881 O O . VAL B 1 263 ? -15.055 20.797 15.836 1 95.31 263 VAL B O 1
ATOM 6884 N N . LEU B 1 264 ? -15.555 18.688 15.297 1 95.44 264 LEU B N 1
ATOM 6885 C CA . LEU B 1 264 ? -14.211 18.422 14.812 1 95.44 264 LEU B CA 1
ATOM 6886 C C . LEU B 1 264 ? -13.891 19.25 13.578 1 95.44 264 LEU B C 1
ATOM 6888 O O . LEU B 1 264 ? -12.773 19.75 13.43 1 95.44 264 LEU B O 1
ATOM 6892 N N . ALA B 1 265 ? -14.836 19.406 12.695 1 96.5 265 ALA B N 1
ATOM 6893 C CA . ALA B 1 265 ? -14.648 20.266 11.531 1 96.5 265 ALA B CA 1
ATOM 6894 C C . ALA B 1 265 ? -14.328 21.688 11.945 1 96.5 265 ALA B C 1
ATOM 6896 O O . ALA B 1 265 ? -13.406 22.312 11.406 1 96.5 265 ALA B O 1
ATOM 6897 N N . THR B 1 266 ? -15.078 22.172 12.875 1 97.5 266 THR B N 1
ATOM 6898 C CA . THR B 1 266 ? -14.883 23.531 13.352 1 97.5 266 THR B CA 1
ATOM 6899 C C . THR B 1 266 ? -13.508 23.703 13.992 1 97.5 266 THR B C 1
ATOM 6901 O O . THR B 1 266 ? -12.805 24.672 13.719 1 97.5 266 THR B O 1
ATOM 6904 N N . LEU B 1 267 ? -13.156 22.734 14.797 1 96.94 267 LEU B N 1
ATOM 6905 C CA . LEU B 1 267 ? -11.859 22.781 15.453 1 96.94 267 LEU B CA 1
ATOM 6906 C C . LEU B 1 267 ? -10.727 22.766 14.438 1 96.94 267 LEU B C 1
ATOM 6908 O O . LEU B 1 267 ? -9.766 23.531 14.555 1 96.94 267 LEU B O 1
ATOM 6912 N N . TRP B 1 268 ? -10.828 21.906 13.477 1 97.06 268 TRP B N 1
ATOM 6913 C CA . TRP B 1 268 ? -9.781 21.859 12.461 1 97.06 268 TRP B CA 1
ATOM 6914 C C . TRP B 1 268 ? -9.695 23.172 11.703 1 97.06 268 TRP B C 1
ATOM 6916 O O . TRP B 1 268 ? -8.602 23.656 11.398 1 97.06 268 TRP B O 1
ATOM 6926 N N . LEU B 1 269 ? -10.828 23.75 11.367 1 97.25 269 LEU B N 1
ATOM 6927 C CA . LEU B 1 269 ? -10.859 25.031 10.672 1 97.25 269 LEU B CA 1
ATOM 6928 C C . LEU B 1 269 ? -10.227 26.125 11.516 1 97.25 269 LEU B C 1
ATOM 6930 O O . LEU B 1 269 ? -9.539 27.016 10.992 1 97.25 269 LEU B O 1
ATOM 6934 N N . MET B 1 270 ? -10.484 26.094 12.805 1 96.75 270 MET B N 1
ATOM 6935 C CA . MET B 1 270 ? -9.883 27.078 13.711 1 96.75 270 MET B CA 1
ATOM 6936 C C . MET B 1 270 ? -8.367 26.891 13.789 1 96.75 270 MET B C 1
ATOM 6938 O O . MET B 1 270 ? -7.621 27.859 13.836 1 96.75 270 MET B O 1
ATOM 6942 N N . ILE B 1 271 ? -7.957 25.625 13.781 1 94.75 271 ILE B N 1
ATOM 6943 C CA . ILE B 1 271 ? -6.527 25.328 13.781 1 94.75 271 ILE B CA 1
ATOM 6944 C C . ILE B 1 271 ? -5.891 25.844 12.492 1 94.75 271 ILE B C 1
ATOM 6946 O O . ILE B 1 271 ? -4.816 26.453 12.523 1 94.75 271 ILE B O 1
ATOM 6950 N N . GLU B 1 272 ? -6.574 25.609 11.406 1 93.12 272 GLU B N 1
ATOM 6951 C CA . GLU B 1 272 ? -6.094 26.109 10.117 1 93.12 272 GLU B CA 1
ATOM 6952 C C . GLU B 1 272 ? -6.016 27.641 10.109 1 93.12 272 GLU B C 1
ATOM 6954 O O . GLU B 1 272 ? -5.078 28.203 9.547 1 93.12 272 GLU B O 1
ATOM 6959 N N . TYR B 1 273 ? -7.02 28.281 10.68 1 92.81 273 TYR B N 1
ATOM 6960 C CA . TYR B 1 273 ? -7.051 29.734 10.789 1 92.81 273 TYR B CA 1
ATOM 6961 C C . TYR B 1 273 ? -5.852 30.25 11.57 1 92.81 273 TYR B C 1
ATOM 6963 O O . TYR B 1 273 ? -5.164 31.172 11.133 1 92.81 273 TYR B O 1
ATOM 6971 N N . GLU B 1 274 ? -5.59 29.609 12.734 1 91.31 274 GLU B N 1
ATOM 6972 C CA . GLU B 1 274 ? -4.496 30.031 13.594 1 91.31 274 GLU B CA 1
ATOM 6973 C C . GLU B 1 274 ? -3.141 29.766 12.953 1 91.31 274 GLU B C 1
ATOM 6975 O O . GLU B 1 274 ? -2.189 30.531 13.148 1 91.31 274 GLU B O 1
ATOM 6980 N N . GLN B 1 275 ? -3.025 28.688 12.266 1 88.31 275 GLN B N 1
ATOM 6981 C CA . GLN B 1 275 ? -1.769 28.359 11.609 1 88.31 275 GLN B CA 1
ATOM 6982 C C . GLN B 1 275 ? -1.44 29.375 10.508 1 88.31 275 GLN B C 1
ATOM 6984 O O . GLN B 1 275 ? -0.279 29.75 10.336 1 88.31 275 GLN B O 1
ATOM 6989 N N . ARG B 1 276 ? -2.398 29.781 9.805 1 85.62 276 ARG B N 1
ATOM 6990 C CA . ARG B 1 276 ? -2.152 30.641 8.648 1 85.62 276 ARG B CA 1
ATOM 6991 C C . ARG B 1 276 ? -2.098 32.094 9.062 1 85.62 276 ARG B C 1
ATOM 6993 O O . ARG B 1 276 ? -1.34 32.875 8.484 1 85.62 276 ARG B O 1
ATOM 7000 N N . PHE B 1 277 ? -2.955 32.5 10.07 1 84 277 PHE B N 1
ATOM 7001 C CA . PHE B 1 277 ? -3.148 33.906 10.297 1 84 277 PHE B CA 1
ATOM 7002 C C . PHE B 1 277 ? -2.963 34.25 11.773 1 84 277 PHE B C 1
ATOM 7004 O O . PHE B 1 277 ? -3.135 35.406 12.172 1 84 277 PHE B O 1
ATOM 7011 N N . GLY B 1 278 ? -2.605 33.312 12.602 1 80.81 278 GLY B N 1
ATOM 7012 C CA . GLY B 1 278 ? -2.469 33.531 14.031 1 80.81 278 GLY B CA 1
ATOM 7013 C C . GLY B 1 278 ? -1.387 34.531 14.383 1 80.81 278 GLY B C 1
ATOM 7014 O O . GLY B 1 278 ? -0.558 34.875 13.531 1 80.81 278 GLY B O 1
ATOM 7015 N N . ASP B 1 279 ? -1.406 35.094 15.625 1 71.19 279 ASP B N 1
ATOM 7016 C CA . ASP B 1 279 ? -0.627 36.25 16.062 1 71.19 279 ASP B CA 1
ATOM 7017 C C . ASP B 1 279 ? 0.773 35.844 16.5 1 71.19 279 ASP B C 1
ATOM 7019 O O . ASP B 1 279 ? 1.494 36.625 17.125 1 71.19 279 ASP B O 1
ATOM 7023 N N . GLY B 1 280 ? 1.246 34.75 16.312 1 68.88 280 GLY B N 1
ATOM 7024 C CA . GLY B 1 280 ? 2.646 34.438 16.531 1 68.88 280 GLY B CA 1
ATOM 7025 C C . GLY B 1 280 ? 2.914 33.875 17.906 1 68.88 280 GLY B C 1
ATOM 7026 O O . GLY B 1 280 ? 3.99 33.312 18.156 1 68.88 280 GLY B O 1
ATOM 7027 N N . SER B 1 281 ? 2.051 34.031 18.828 1 77.31 281 SER B N 1
ATOM 7028 C CA . SER B 1 281 ? 2.301 33.469 20.141 1 77.31 281 SER B CA 1
ATOM 7029 C C . SER B 1 281 ? 1.996 31.969 20.141 1 77.31 281 SER B C 1
ATOM 7031 O O . SER B 1 281 ? 2.523 31.219 20.969 1 77.31 281 SER B O 1
ATOM 7033 N N . GLY B 1 282 ? 1.171 31.547 19.297 1 83.25 282 GLY B N 1
ATOM 7034 C CA . GLY B 1 282 ? 0.771 30.156 19.234 1 83.25 282 GLY B CA 1
ATOM 7035 C C . GLY B 1 282 ? -0.271 29.781 20.281 1 83.25 282 GLY B C 1
ATOM 7036 O O . GLY B 1 282 ? -0.644 28.609 20.406 1 83.25 282 GLY B O 1
ATOM 7037 N N . SER B 1 283 ? -0.747 30.75 21.031 1 86.56 283 SER B N 1
ATOM 7038 C CA . SER B 1 283 ? -1.665 30.469 22.141 1 86.56 283 SER B CA 1
ATOM 7039 C C . SER B 1 283 ? -3.012 29.969 21.625 1 86.56 283 SER B C 1
ATOM 7041 O O . SER B 1 283 ? -3.59 29.031 22.172 1 86.56 283 SER B O 1
ATOM 7043 N N . GLY B 1 284 ? -3.523 30.703 20.594 1 89.06 284 GLY B N 1
ATOM 7044 C CA . GLY B 1 284 ? -4.777 30.25 20.016 1 89.06 284 GLY B CA 1
ATOM 7045 C C . GLY B 1 284 ? -4.707 28.844 19.453 1 89.06 284 GLY B C 1
ATOM 7046 O O . GLY B 1 284 ? -5.605 28.031 19.688 1 89.06 284 GLY B O 1
ATOM 7047 N N . LEU B 1 285 ? -3.656 28.562 18.781 1 91.62 285 LEU B N 1
ATOM 7048 C CA . LEU B 1 285 ? -3.447 27.25 18.188 1 91.62 285 LEU B CA 1
ATOM 7049 C C . LEU B 1 285 ? -3.367 26.172 19.281 1 91.62 285 LEU B C 1
ATOM 7051 O O . LEU B 1 285 ? -4.016 25.125 19.172 1 91.62 285 LEU B O 1
ATOM 7055 N N . SER B 1 286 ? -2.607 26.438 20.266 1 92.69 286 SER B N 1
ATOM 7056 C CA . SER B 1 286 ? -2.445 25.5 21.375 1 92.69 286 SER B CA 1
ATOM 7057 C C . SER B 1 286 ? -3.775 25.234 22.078 1 92.69 286 SER B C 1
ATOM 7059 O O . SER B 1 286 ? -4.066 24.109 22.469 1 92.69 286 SER B O 1
ATOM 7061 N N . ALA B 1 287 ? -4.52 26.297 22.25 1 93.81 287 ALA B N 1
ATOM 7062 C CA . ALA B 1 287 ? -5.816 26.172 22.906 1 93.81 287 ALA B CA 1
ATOM 7063 C C . ALA B 1 287 ? -6.75 25.266 22.109 1 93.81 287 ALA B C 1
ATOM 7065 O O . ALA B 1 287 ? -7.453 24.422 22.688 1 93.81 287 ALA B O 1
ATOM 7066 N N . HIS B 1 288 ? -6.781 25.422 20.828 1 95.06 288 HIS B N 1
ATOM 7067 C CA . HIS B 1 288 ? -7.641 24.594 19.984 1 95.06 288 HIS B CA 1
ATOM 7068 C C . HIS B 1 288 ? -7.168 23.141 19.969 1 95.06 288 HIS B C 1
ATOM 7070 O O . HIS B 1 288 ? -7.984 22.219 19.938 1 95.06 288 HIS B O 1
ATOM 7076 N N . LEU B 1 289 ? -5.883 22.875 19.953 1 95.38 289 LEU B N 1
ATOM 7077 C CA . LEU B 1 289 ? -5.344 21.516 20 1 95.38 289 LEU B CA 1
ATOM 7078 C C . LEU B 1 289 ? -5.707 20.828 21.312 1 95.38 289 LEU B C 1
ATOM 7080 O O . LEU B 1 289 ? -6.078 19.656 21.328 1 95.38 289 LEU B O 1
ATOM 7084 N N . LYS B 1 290 ? -5.625 21.609 22.406 1 94.5 290 LYS B N 1
ATOM 7085 C CA . LYS B 1 290 ? -6.02 21.078 23.703 1 94.5 290 LYS B CA 1
ATOM 7086 C C . LYS B 1 290 ? -7.516 20.797 23.75 1 94.5 290 LYS B C 1
ATOM 7088 O O . LYS B 1 290 ? -7.945 19.797 24.328 1 94.5 290 LYS B O 1
ATOM 7093 N N . GLY B 1 291 ? -8.242 21.734 23.203 1 92.56 291 GLY B N 1
ATOM 7094 C CA . GLY B 1 291 ? -9.68 21.5 23.094 1 92.56 291 GLY B CA 1
ATOM 7095 C C . GLY B 1 291 ? -10.023 20.234 22.328 1 92.56 291 GLY B C 1
ATOM 7096 O O . GLY B 1 291 ? -10.875 19.453 22.75 1 92.56 291 GLY B O 1
ATOM 7097 N N . ALA B 1 292 ? -9.375 20.031 21.172 1 93.94 292 ALA B N 1
ATOM 7098 C CA . ALA B 1 292 ? -9.586 18.828 20.375 1 93.94 292 ALA B CA 1
ATOM 7099 C C . ALA B 1 292 ? -9.203 17.578 21.156 1 93.94 292 ALA B C 1
ATOM 7101 O O . ALA B 1 292 ? -9.883 16.547 21.078 1 93.94 292 ALA B O 1
ATOM 7102 N N . ALA B 1 293 ? -8.156 17.656 21.906 1 92.56 293 ALA B N 1
ATOM 7103 C CA . ALA B 1 293 ? -7.699 16.531 22.734 1 92.56 293 ALA B CA 1
ATOM 7104 C C . ALA B 1 293 ? -8.758 16.141 23.75 1 92.56 293 ALA B C 1
ATOM 7106 O O . ALA B 1 293 ? -9 14.945 23.969 1 92.56 293 ALA B O 1
ATOM 7107 N N . SER B 1 294 ? -9.352 17.094 24.344 1 88.56 294 SER B N 1
ATOM 7108 C CA . SER B 1 294 ? -10.359 16.828 25.359 1 88.56 294 SER B CA 1
ATOM 7109 C C . SER B 1 294 ? -11.586 16.156 24.766 1 88.56 294 SER B C 1
ATOM 7111 O O . SER B 1 294 ? -12.234 15.336 25.422 1 88.56 294 SER B O 1
ATOM 7113 N N . ILE B 1 295 ? -11.883 16.5 23.609 1 86.12 295 ILE B N 1
ATOM 7114 C CA . ILE B 1 295 ? -13.039 15.922 22.922 1 86.12 295 ILE B CA 1
ATOM 7115 C C . ILE B 1 295 ? -12.766 14.453 22.609 1 86.12 295 ILE B C 1
ATOM 7117 O O . ILE B 1 295 ? -13.633 13.594 22.812 1 86.12 295 ILE B O 1
ATOM 7121 N N . ILE B 1 296 ? -11.609 14.125 22.172 1 80.44 296 ILE B N 1
ATOM 7122 C CA . ILE B 1 296 ? -11.266 12.766 21.781 1 80.44 296 ILE B CA 1
ATOM 7123 C C . ILE B 1 296 ? -11.164 11.883 23.016 1 80.44 296 ILE B C 1
ATOM 7125 O O . ILE B 1 296 ? -11.547 10.703 22.984 1 80.44 296 ILE B O 1
ATOM 7129 N N . GLN B 1 297 ? -10.633 12.43 24.062 1 80.94 297 GLN B N 1
ATOM 7130 C CA . GLN B 1 297 ? -10.523 11.68 25.312 1 80.94 297 GLN B CA 1
ATOM 7131 C C . GLN B 1 297 ? -11.891 11.18 25.781 1 80.94 297 GLN B C 1
ATOM 7133 O O . GLN B 1 297 ? -12.008 10.07 26.297 1 80.94 297 GLN B O 1
ATOM 7138 N N . GLY B 1 298 ? -12.812 11.938 25.562 1 78.44 298 GLY B N 1
ATOM 7139 C CA . GLY B 1 298 ? -14.156 11.555 25.969 1 78.44 298 GLY B CA 1
ATOM 7140 C C . GLY B 1 298 ? -14.82 10.578 25.016 1 78.44 298 GLY B C 1
ATOM 7141 O O . GLY B 1 298 ? -15.562 9.695 25.438 1 78.44 298 GLY B O 1
ATOM 7142 N N . ARG B 1 299 ? -14.453 10.625 23.734 1 78.5 299 ARG B N 1
ATOM 7143 C CA . ARG B 1 299 ? -15.203 9.883 22.719 1 78.5 299 ARG B CA 1
ATOM 7144 C C . ARG B 1 299 ? -14.414 8.664 22.266 1 78.5 299 ARG B C 1
ATOM 7146 O O . ARG B 1 299 ? -15 7.703 21.75 1 78.5 299 ARG B O 1
ATOM 7153 N N . LEU B 1 300 ? -13.141 8.727 22.281 1 78.19 300 LEU B N 1
ATOM 7154 C CA . LEU B 1 300 ? -12.328 7.656 21.719 1 78.19 300 LEU B CA 1
ATOM 7155 C C . LEU B 1 300 ? -11.672 6.836 22.828 1 78.19 300 LEU B C 1
ATOM 7157 O O . LEU B 1 300 ? -10.641 6.199 22.609 1 78.19 300 LEU B O 1
ATOM 7161 N N . HIS B 1 301 ? -12.312 6.832 23.969 1 73.88 301 HIS B N 1
ATOM 7162 C CA . HIS B 1 301 ? -11.703 6.137 25.094 1 73.88 301 HIS B CA 1
ATOM 7163 C C . HIS B 1 301 ? -11.727 4.625 24.891 1 73.88 301 HIS B C 1
ATOM 7165 O O . HIS B 1 301 ? -10.883 3.908 25.438 1 73.88 301 HIS B O 1
ATOM 7171 N N . ASN B 1 302 ? -12.602 4.227 24.016 1 73.88 302 ASN B N 1
ATOM 7172 C CA . ASN B 1 302 ? -12.734 2.791 23.797 1 73.88 302 ASN B CA 1
ATOM 7173 C C . ASN B 1 302 ? -12.039 2.354 22.516 1 73.88 302 ASN B C 1
ATOM 7175 O O . ASN B 1 302 ? -12.305 1.265 22 1 73.88 302 ASN B O 1
ATOM 7179 N N . LEU B 1 303 ? -11.195 3.234 22 1 78.06 303 LEU B N 1
ATOM 7180 C CA . LEU B 1 303 ? -10.578 2.969 20.703 1 78.06 303 LEU B CA 1
ATOM 7181 C C . LEU B 1 303 ? -9.727 1.705 20.766 1 78.06 303 LEU B C 1
ATOM 7183 O O . LEU B 1 303 ? -9.68 0.937 19.797 1 78.06 303 LEU B O 1
ATOM 7187 N N . ARG B 1 304 ? -9.148 1.469 21.875 1 78 304 ARG B N 1
ATOM 7188 C CA . ARG B 1 304 ? -8.336 0.27 22.047 1 78 304 ARG B CA 1
ATOM 7189 C C . ARG B 1 304 ? -9.164 -0.991 21.828 1 78 304 ARG B C 1
ATOM 7191 O O . ARG B 1 304 ? -8.727 -1.917 21.141 1 78 304 ARG B O 1
ATOM 7198 N N . ASP B 1 305 ? -10.297 -0.976 22.359 1 74.56 305 ASP B N 1
ATOM 7199 C CA . ASP B 1 305 ? -11.156 -2.15 22.281 1 74.56 305 ASP B CA 1
ATOM 7200 C C . ASP B 1 305 ? -11.664 -2.379 20.859 1 74.56 305 ASP B C 1
ATOM 7202 O O . ASP B 1 305 ? -11.781 -3.521 20.406 1 74.56 305 ASP B O 1
ATOM 7206 N N . ILE B 1 306 ? -11.859 -1.311 20.266 1 73.06 306 ILE B N 1
ATOM 7207 C CA . ILE B 1 306 ? -12.344 -1.396 18.891 1 73.06 306 ILE B CA 1
ATOM 7208 C C . ILE B 1 306 ? -11.242 -1.95 18 1 73.06 306 ILE B C 1
ATOM 7210 O O . ILE B 1 306 ? -11.492 -2.818 17.156 1 73.06 306 ILE B O 1
ATOM 7214 N N . LEU B 1 307 ? -10.133 -1.481 18.203 1 74.12 307 LEU B N 1
ATOM 7215 C CA . LEU B 1 307 ? -9 -1.913 17.391 1 74.12 307 LEU B CA 1
ATOM 7216 C C . LEU B 1 307 ? -8.656 -3.373 17.672 1 74.12 307 LEU B C 1
ATOM 7218 O O . LEU B 1 307 ? -8.32 -4.121 16.75 1 74.12 307 LEU B O 1
ATOM 7222 N N . LYS B 1 308 ? -8.883 -3.73 18.875 1 69.06 308 LYS B N 1
ATOM 7223 C CA . LYS B 1 308 ? -8.656 -5.125 19.25 1 69.06 308 LYS B CA 1
ATOM 7224 C C . LYS B 1 308 ? -9.664 -6.047 18.578 1 69.06 308 LYS B C 1
ATOM 7226 O O . LYS B 1 308 ? -9.305 -7.117 18.078 1 69.06 308 LYS B O 1
ATOM 7231 N N . SER B 1 309 ? -10.867 -5.621 18.516 1 64.56 309 SER B N 1
ATOM 7232 C CA . SER B 1 309 ? -11.93 -6.434 17.922 1 64.56 309 SER B CA 1
ATOM 7233 C C . SER B 1 309 ? -11.758 -6.582 16.422 1 64.56 309 SER B C 1
ATOM 7235 O O . SER B 1 309 ? -12.234 -7.555 15.828 1 64.56 309 SER B O 1
ATOM 7237 N N . ARG B 1 310 ? -11.07 -5.684 15.852 1 62.34 310 ARG B N 1
ATOM 7238 C CA . ARG B 1 310 ? -10.891 -5.703 14.406 1 62.34 310 ARG B CA 1
ATOM 7239 C C . ARG B 1 310 ? -9.602 -6.426 14.016 1 62.34 310 ARG B C 1
ATOM 7241 O O . ARG B 1 310 ? -9.25 -6.484 12.844 1 62.34 310 ARG B O 1
ATOM 7248 N N . GLY B 1 311 ? -9.055 -7.203 14.953 1 56.16 311 GLY B N 1
ATOM 7249 C CA . GLY B 1 311 ? -7.93 -8.078 14.641 1 56.16 311 GLY B CA 1
ATOM 7250 C C . GLY B 1 311 ? -6.602 -7.344 14.602 1 56.16 311 GLY B C 1
ATOM 7251 O O . GLY B 1 311 ? -5.609 -7.879 14.094 1 56.16 311 GLY B O 1
ATOM 7252 N N . VAL B 1 312 ? -6.688 -6.008 14.68 1 52 312 VAL B N 1
ATOM 7253 C CA . VAL B 1 312 ? -5.359 -5.426 14.859 1 52 312 VAL B CA 1
ATOM 7254 C C . VAL B 1 312 ? -4.664 -6.094 16.047 1 52 312 VAL B C 1
ATOM 7256 O O . VAL B 1 312 ? -5.258 -6.246 17.109 1 52 312 VAL B O 1
ATOM 7259 N N . ARG B 1 313 ? -3.725 -7.191 15.531 1 47.06 313 ARG B N 1
ATOM 7260 C CA . ARG B 1 313 ? -3.033 -8.094 16.453 1 47.06 313 ARG B CA 1
ATOM 7261 C C . ARG B 1 313 ? -2.961 -7.5 17.844 1 47.06 313 ARG B C 1
ATOM 7263 O O . ARG B 1 313 ? -2.152 -6.605 18.109 1 47.06 313 ARG B O 1
ATOM 7270 N N . VAL B 1 314 ? -4.219 -7.461 18.422 1 43 314 VAL B N 1
ATOM 7271 C CA . VAL B 1 314 ? -4.062 -7.242 19.859 1 43 314 VAL B CA 1
ATOM 7272 C C . VAL B 1 314 ? -3.664 -8.547 20.531 1 43 314 VAL B C 1
ATOM 7274 O O . VAL B 1 314 ? -4.062 -9.633 20.094 1 43 314 VAL B O 1
ATOM 7277 N N . CYS B 1 315 ? -2.664 -8.68 21.031 1 38.19 315 CYS B N 1
ATOM 7278 C CA . CYS B 1 315 ? -2.102 -9.82 21.75 1 38.19 315 CYS B CA 1
ATOM 7279 C C . CYS B 1 315 ? -3.195 -10.797 22.172 1 38.19 315 CYS B C 1
ATOM 7281 O O . CYS B 1 315 ? -2.91 -11.945 22.5 1 38.19 315 CYS B O 1
ATOM 7283 N N . HIS B 1 316 ? -4.363 -10.414 22.594 1 38.91 316 HIS B N 1
ATOM 7284 C CA . HIS B 1 316 ? -5.078 -11.344 23.469 1 38.91 316 HIS B CA 1
ATOM 7285 C C . HIS B 1 316 ? -6.074 -12.18 22.656 1 38.91 316 HIS B C 1
ATOM 7287 O O . HIS B 1 316 ? -6.457 -11.797 21.547 1 38.91 316 HIS B O 1
ATOM 7293 N N . GLU B 1 317 ? -6.734 -13.266 23.266 1 48.25 317 GLU B N 1
ATOM 7294 C CA . GLU B 1 317 ? -7.484 -14.523 23.281 1 48.25 317 GLU B CA 1
ATOM 7295 C C . GLU B 1 317 ? -8.867 -14.336 22.656 1 48.25 317 GLU B C 1
ATOM 7297 O O . GLU B 1 317 ? -9.68 -15.266 22.656 1 48.25 317 GLU B O 1
ATOM 7302 N N . GLU B 1 318 ? -9.375 -13.156 22.297 1 52.38 318 GLU B N 1
ATOM 7303 C CA . GLU B 1 318 ? -10.812 -13.195 22.016 1 52.38 318 GLU B CA 1
ATOM 7304 C C . GLU B 1 318 ? -11.078 -13.703 20.594 1 52.38 318 GLU B C 1
ATOM 7306 O O . GLU B 1 318 ? -10.25 -13.531 19.703 1 52.38 318 GLU B O 1
ATOM 7311 N N . PRO B 1 319 ? -12.195 -14.344 20.438 1 59.34 319 PRO B N 1
ATOM 7312 C CA . PRO B 1 319 ? -12.578 -14.938 19.156 1 59.34 319 PRO B CA 1
ATOM 7313 C C . PRO B 1 319 ? -12.734 -13.906 18.047 1 59.34 319 PRO B C 1
ATOM 7315 O O . PRO B 1 319 ? -13.352 -12.852 18.266 1 59.34 319 PRO B O 1
ATOM 7318 N N . SER B 1 320 ? -12.062 -13.875 17 1 66 320 SER B N 1
ATOM 7319 C CA . SER B 1 320 ? -12.117 -13.016 15.828 1 66 320 SER B CA 1
ATOM 7320 C C . SER B 1 320 ? -13.391 -13.258 15.023 1 66 320 SER B C 1
ATOM 7322 O O . SER B 1 320 ? -13.922 -14.367 15.008 1 66 320 SER B O 1
ATOM 7324 N N . PRO B 1 321 ? -14.031 -12.141 14.461 1 70.62 321 PRO B N 1
ATOM 7325 C CA . PRO B 1 321 ? -15.156 -12.359 13.555 1 70.62 321 PRO B CA 1
ATOM 7326 C C . PRO B 1 321 ? -14.812 -13.289 12.391 1 70.62 321 PRO B C 1
ATOM 7328 O O . PRO B 1 321 ? -13.633 -13.516 12.109 1 70.62 321 PRO B O 1
ATOM 7331 N N . SER B 1 322 ? -15.93 -13.766 11.844 1 81.5 322 SER B N 1
ATOM 7332 C CA . SER B 1 322 ? -15.711 -14.625 10.688 1 81.5 322 SER B CA 1
ATOM 7333 C C . SER B 1 322 ? -15.156 -13.82 9.508 1 81.5 322 SER B C 1
ATOM 7335 O O . SER B 1 322 ? -15.547 -12.672 9.289 1 81.5 322 SER B O 1
ATOM 7337 N N . PRO B 1 323 ? -14.242 -14.344 8.797 1 80 323 PRO B N 1
ATOM 7338 C CA . PRO B 1 323 ? -13.641 -13.656 7.652 1 80 323 PRO B CA 1
ATOM 7339 C C . PRO B 1 323 ? -14.68 -13.18 6.641 1 80 323 PRO B C 1
ATOM 7341 O O . PRO B 1 323 ? -14.516 -12.133 6.02 1 80 323 PRO B O 1
ATOM 7344 N N . GLN B 1 324 ? -15.836 -13.945 6.531 1 78.62 324 GLN B N 1
ATOM 7345 C CA . GLN B 1 324 ? -16.891 -13.531 5.617 1 78.62 324 GLN B CA 1
ATOM 7346 C C . GLN B 1 324 ? -17.578 -12.258 6.105 1 78.62 324 GLN B C 1
ATOM 7348 O O . GLN B 1 324 ? -17.859 -11.352 5.312 1 78.62 324 GLN B O 1
ATOM 7353 N N . ALA B 1 325 ? -17.75 -12.344 7.348 1 74.31 325 ALA B N 1
ATOM 7354 C CA . ALA B 1 325 ? -18.391 -11.172 7.941 1 74.31 325 ALA B CA 1
ATOM 7355 C C . ALA B 1 325 ? -17.5 -9.93 7.789 1 74.31 325 ALA B C 1
ATOM 7357 O O . ALA B 1 325 ? -18 -8.844 7.492 1 74.31 325 ALA B O 1
ATOM 7358 N N . MET B 1 326 ? -16.266 -10.195 7.945 1 73.94 326 MET B N 1
ATOM 7359 C CA . MET B 1 326 ? -15.32 -9.094 7.816 1 73.94 326 MET B CA 1
ATOM 7360 C C . MET B 1 326 ? -15.273 -8.578 6.379 1 73.94 326 MET B C 1
ATOM 7362 O O . MET B 1 326 ? -15.172 -7.371 6.152 1 73.94 326 MET B O 1
ATOM 7366 N N . LEU B 1 327 ? -15.398 -9.531 5.527 1 75.38 327 LEU B N 1
ATOM 7367 C CA . LEU B 1 327 ? -15.367 -9.164 4.113 1 75.38 327 LEU B CA 1
ATOM 7368 C C . LEU B 1 327 ? -16.594 -8.344 3.738 1 75.38 327 LEU B C 1
ATOM 7370 O O . LEU B 1 327 ? -16.531 -7.473 2.869 1 75.38 327 LEU B O 1
ATOM 7374 N N . LEU B 1 328 ? -17.719 -8.82 4.469 1 71.12 328 LEU B N 1
ATOM 7375 C CA . LEU B 1 328 ? -19 -8.203 4.109 1 71.12 328 LEU B CA 1
ATOM 7376 C C . LEU B 1 328 ? -19.25 -6.949 4.941 1 71.12 328 LEU B C 1
ATOM 7378 O O . LEU B 1 328 ? -20.047 -6.098 4.559 1 71.12 328 LEU B O 1
ATOM 7382 N N . LYS B 1 329 ? -18.859 -7.332 6.375 1 61.59 329 LYS B N 1
ATOM 7383 C CA . LYS B 1 329 ? -19.172 -6.297 7.359 1 61.59 329 LYS B CA 1
ATOM 7384 C C . LYS B 1 329 ? -18.578 -4.949 6.941 1 61.59 329 LYS B C 1
ATOM 7386 O O . LYS B 1 329 ? -17.406 -4.863 6.578 1 61.59 329 LYS B O 1
ATOM 7391 N N . GLY B 1 330 ? -19.453 -4.316 6.504 1 53.22 330 GLY B N 1
ATOM 7392 C CA . GLY B 1 330 ? -19.219 -2.883 6.438 1 53.22 330 GLY B CA 1
ATOM 7393 C C . GLY B 1 330 ? -18.578 -2.32 7.695 1 53.22 330 GLY B C 1
ATOM 7394 O O . GLY B 1 330 ? -18.297 -3.064 8.633 1 53.22 330 GLY B O 1
ATOM 7395 N N . GLN B 1 331 ? -18.078 -1.037 7.828 1 52.06 331 GLN B N 1
ATOM 7396 C CA . GLN B 1 331 ? -17.531 -0.106 8.805 1 52.06 331 GLN B CA 1
ATOM 7397 C C . GLN B 1 331 ? -18.375 -0.07 10.07 1 52.06 331 GLN B C 1
ATOM 7399 O O . GLN B 1 331 ? -18.172 0.78 10.938 1 52.06 331 GLN B O 1
ATOM 7404 N N . GLU B 1 332 ? -19.359 -0.938 10.375 1 56.28 332 GLU B N 1
ATOM 7405 C CA . GLU B 1 332 ? -20.375 -0.589 11.359 1 56.28 332 GLU B CA 1
ATOM 7406 C C . GLU B 1 332 ? -19.781 -0.488 12.758 1 56.28 332 GLU B C 1
ATOM 7408 O O . GLU B 1 332 ? -20.359 0.143 13.641 1 56.28 332 GLU B O 1
ATOM 7413 N N . GLU B 1 333 ? -18.484 -0.716 12.938 1 65.88 333 GLU B N 1
ATOM 7414 C CA . GLU B 1 333 ? -18.188 -0.825 14.367 1 65.88 333 GLU B CA 1
ATOM 7415 C C . GLU B 1 333 ? -17.312 0.337 14.844 1 65.88 333 GLU B C 1
ATOM 7417 O O . GLU B 1 333 ? -16.953 0.403 16.016 1 65.88 333 GLU B O 1
ATOM 7422 N N . TRP B 1 334 ? -17.234 1.374 14.031 1 76.38 334 TRP B N 1
ATOM 7423 C CA . TRP B 1 334 ? -16.391 2.453 14.539 1 76.38 334 TRP B CA 1
ATOM 7424 C C . TRP B 1 334 ? -17.219 3.473 15.312 1 76.38 334 TRP B C 1
ATOM 7426 O O . TRP B 1 334 ? -18.312 3.84 14.883 1 76.38 334 TRP B O 1
ATOM 7436 N N . PRO B 1 335 ? -16.797 3.875 16.469 1 76 335 PRO B N 1
ATOM 7437 C CA . PRO B 1 335 ? -17.516 4.871 17.266 1 76 335 PRO B CA 1
ATOM 7438 C C . PRO B 1 335 ? -17.531 6.246 16.609 1 76 335 PRO B C 1
ATOM 7440 O O . PRO B 1 335 ? -18.312 7.117 17.016 1 76 335 PRO B O 1
ATOM 7443 N N . ILE B 1 336 ? -16.703 6.438 15.609 1 85.25 336 ILE B N 1
ATOM 7444 C CA . ILE B 1 336 ? -16.672 7.723 14.922 1 85.25 336 ILE B CA 1
ATOM 7445 C C . ILE B 1 336 ? -16.828 7.508 13.422 1 85.25 336 ILE B C 1
ATOM 7447 O O . ILE B 1 336 ? -16.453 6.461 12.891 1 85.25 336 ILE B O 1
ATOM 7451 N N . SER B 1 337 ? -17.406 8.547 12.836 1 86.94 337 SER B N 1
ATOM 7452 C CA . SER B 1 337 ? -17.609 8.477 11.391 1 86.94 337 SER B CA 1
ATOM 7453 C C . SER B 1 337 ? -16.266 8.5 10.648 1 86.94 337 SER B C 1
ATOM 7455 O O . SER B 1 337 ? -15.242 8.875 11.219 1 86.94 337 SER B O 1
ATOM 7457 N N . ALA B 1 338 ? -16.297 8.102 9.383 1 88.25 338 ALA B N 1
ATOM 7458 C CA . ALA B 1 338 ? -15.102 8.164 8.547 1 88.25 338 ALA B CA 1
ATOM 7459 C C . ALA B 1 338 ? -14.617 9.602 8.391 1 88.25 338 ALA B C 1
ATOM 7461 O O . ALA B 1 338 ? -13.414 9.859 8.336 1 88.25 338 ALA B O 1
ATOM 7462 N N . PHE B 1 339 ? -15.523 10.547 8.344 1 91.44 339 PHE B N 1
ATOM 7463 C CA . PHE B 1 339 ? -15.164 11.961 8.242 1 91.44 339 PHE B CA 1
ATOM 7464 C C . PHE B 1 339 ? -14.461 12.422 9.508 1 91.44 339 PHE B C 1
ATOM 7466 O O . PHE B 1 339 ? -13.414 13.07 9.438 1 91.44 339 PHE B O 1
ATOM 7473 N N . ALA B 1 340 ? -15.055 12.07 10.609 1 92.06 340 ALA B N 1
ATOM 7474 C CA . ALA B 1 340 ? -14.43 12.438 11.875 1 92.06 340 ALA B CA 1
ATOM 7475 C C . ALA B 1 340 ? -13.023 11.852 11.992 1 92.06 340 ALA B C 1
ATOM 7477 O O . ALA B 1 340 ? -12.102 12.523 12.461 1 92.06 340 ALA B O 1
ATOM 7478 N N . ALA B 1 341 ? -12.883 10.617 11.57 1 91.62 341 ALA B N 1
ATOM 7479 C CA . ALA B 1 341 ? -11.57 9.969 11.602 1 91.62 341 ALA B CA 1
ATOM 7480 C C . ALA B 1 341 ? -10.562 10.734 10.734 1 91.62 341 ALA B C 1
ATOM 7482 O O . ALA B 1 341 ? -9.398 10.867 11.102 1 91.62 341 ALA B O 1
ATOM 7483 N N . ARG B 1 342 ? -11 11.242 9.648 1 92.69 342 ARG B N 1
ATOM 7484 C CA . ARG B 1 342 ? -10.148 12.016 8.758 1 92.69 342 ARG B CA 1
ATOM 7485 C C . ARG B 1 342 ? -9.68 13.305 9.43 1 92.69 342 ARG B C 1
ATOM 7487 O O . ARG B 1 342 ? -8.5 13.664 9.336 1 92.69 342 ARG B O 1
ATOM 7494 N N . ILE B 1 343 ? -10.555 13.93 10.031 1 94.69 343 ILE B N 1
ATOM 7495 C CA . ILE B 1 343 ? -10.211 15.18 10.695 1 94.69 343 ILE B CA 1
ATOM 7496 C C . ILE B 1 343 ? -9.273 14.906 11.867 1 94.69 343 ILE B C 1
ATOM 7498 O O . ILE B 1 343 ? -8.359 15.688 12.141 1 94.69 343 ILE B O 1
ATOM 7502 N N . VAL B 1 344 ? -9.492 13.781 12.555 1 94.12 344 VAL B N 1
ATOM 7503 C CA . VAL B 1 344 ? -8.602 13.391 13.641 1 94.12 344 VAL B CA 1
ATOM 7504 C C . VAL B 1 344 ? -7.188 13.188 13.102 1 94.12 344 VAL B C 1
ATOM 7506 O O . VAL B 1 344 ? -6.215 13.617 13.719 1 94.12 344 VAL B O 1
ATOM 7509 N N . VAL B 1 345 ? -7.078 12.57 11.969 1 94.69 345 VAL B N 1
ATOM 7510 C CA . VAL B 1 345 ? -5.777 12.352 11.344 1 94.69 345 VAL B CA 1
ATOM 7511 C C . VAL B 1 345 ? -5.125 13.695 11.031 1 94.69 345 VAL B C 1
ATOM 7513 O O . VAL B 1 345 ? -3.932 13.883 11.281 1 94.69 345 VAL B O 1
ATOM 7516 N N . TRP B 1 346 ? -5.898 14.609 10.539 1 94.75 346 TRP B N 1
ATOM 7517 C CA . TRP B 1 346 ? -5.371 15.922 10.172 1 94.75 346 TRP B CA 1
ATOM 7518 C C . TRP B 1 346 ? -4.93 16.703 11.398 1 94.75 346 TRP B C 1
ATOM 7520 O O . TRP B 1 346 ? -3.879 17.344 11.391 1 94.75 346 TRP B O 1
ATOM 7530 N N . ILE B 1 347 ? -5.734 16.656 12.438 1 96.38 347 ILE B N 1
ATOM 7531 C CA . ILE B 1 347 ? -5.402 17.359 13.664 1 96.38 347 ILE B CA 1
ATOM 7532 C C . ILE B 1 347 ? -4.152 16.75 14.289 1 96.38 347 ILE B C 1
ATOM 7534 O O . ILE B 1 347 ? -3.281 17.469 14.789 1 96.38 347 ILE B O 1
ATOM 7538 N N . SER B 1 348 ? -4.129 15.414 14.266 1 96.56 348 SER B N 1
ATOM 7539 C CA . SER B 1 348 ? -2.969 14.719 14.82 1 96.56 348 SER B CA 1
ATOM 7540 C C . SER B 1 348 ? -1.684 15.148 14.117 1 96.56 348 SER B C 1
ATOM 7542 O O . SER B 1 348 ? -0.639 15.297 14.75 1 96.56 348 SER B O 1
ATOM 7544 N N . TYR B 1 349 ? -1.746 15.32 12.859 1 95.75 349 TYR B N 1
ATOM 7545 C CA . TYR B 1 349 ? -0.588 15.75 12.086 1 95.75 349 TYR B CA 1
ATOM 7546 C C . TYR B 1 349 ? -0.121 17.141 12.523 1 95.75 349 TYR B C 1
ATOM 7548 O O . TYR B 1 349 ? 1.069 17.344 12.773 1 95.75 349 TYR B O 1
ATOM 7556 N N . LYS B 1 350 ? -1.041 18.047 12.625 1 95.62 350 LYS B N 1
ATOM 7557 C CA . LYS B 1 350 ? -0.708 19.422 13.023 1 95.62 350 LYS B CA 1
ATOM 7558 C C . LYS B 1 350 ? -0.194 19.453 14.461 1 95.62 350 LYS B C 1
ATOM 7560 O O . LYS B 1 350 ? 0.684 20.266 14.789 1 95.62 350 LYS B O 1
ATOM 7565 N N . ASP B 1 351 ? -0.78 18.641 15.258 1 97.06 351 ASP B N 1
ATOM 7566 C CA . ASP B 1 351 ? -0.325 18.578 16.641 1 97.06 351 ASP B CA 1
ATOM 7567 C C . ASP B 1 351 ? 1.106 18.062 16.734 1 97.06 351 ASP B C 1
ATOM 7569 O O . ASP B 1 351 ? 1.872 18.469 17.609 1 97.06 351 ASP B O 1
ATOM 7573 N N . GLY B 1 352 ? 1.404 17.062 15.93 1 96.38 352 GLY B N 1
ATOM 7574 C CA . GLY B 1 352 ? 2.777 16.594 15.883 1 96.38 352 GLY B CA 1
ATOM 7575 C C . GLY B 1 352 ? 3.771 17.672 15.5 1 96.38 352 GLY B C 1
ATOM 7576 O O . GLY B 1 352 ? 4.848 17.781 16.094 1 96.38 352 GLY B O 1
ATOM 7577 N N . ALA B 1 353 ? 3.377 18.453 14.539 1 94.25 353 ALA B N 1
ATOM 7578 C CA . ALA B 1 353 ? 4.215 19.578 14.141 1 94.25 353 ALA B CA 1
ATOM 7579 C C . ALA B 1 353 ? 4.367 20.594 15.273 1 94.25 353 ALA B C 1
ATOM 7581 O O . ALA B 1 353 ? 5.469 21.078 15.531 1 94.25 353 ALA B O 1
ATOM 7582 N N . ALA B 1 354 ? 3.32 20.891 15.953 1 94.44 354 ALA B N 1
ATOM 7583 C CA . ALA B 1 354 ? 3.346 21.828 17.078 1 94.44 354 ALA B CA 1
ATOM 7584 C C . ALA B 1 354 ? 4.195 21.297 18.219 1 94.44 354 ALA B C 1
ATOM 7586 O O . ALA B 1 354 ? 4.898 22.047 18.891 1 94.44 354 ALA B O 1
ATOM 7587 N N . ALA B 1 355 ? 4.086 20 18.422 1 94.94 355 ALA B N 1
ATOM 7588 C CA . ALA B 1 355 ? 4.859 19.375 19.484 1 94.94 355 ALA B CA 1
ATOM 7589 C C . ALA B 1 355 ? 6.355 19.562 19.266 1 94.94 355 ALA B C 1
ATOM 7591 O O . ALA B 1 355 ? 7.094 19.891 20.188 1 94.94 355 ALA B O 1
ATOM 7592 N N . LEU B 1 356 ? 6.746 19.312 18.078 1 91.31 356 LEU B N 1
ATOM 7593 C CA . LEU B 1 356 ? 8.156 19.438 17.734 1 91.31 356 LEU B CA 1
ATOM 7594 C C . LEU B 1 356 ? 8.625 20.875 17.938 1 91.31 356 LEU B C 1
ATOM 7596 O O . LEU B 1 356 ? 9.797 21.125 18.25 1 91.31 356 LEU B O 1
ATOM 7600 N N . ASN B 1 357 ? 7.719 21.828 17.766 1 90.25 357 ASN B N 1
ATOM 7601 C CA . ASN B 1 357 ? 8.047 23.234 17.953 1 90.25 357 ASN B CA 1
ATOM 7602 C C . ASN B 1 357 ? 7.809 23.688 19.391 1 90.25 357 ASN B C 1
ATOM 7604 O O . ASN B 1 357 ? 7.934 24.875 19.703 1 90.25 357 ASN B O 1
ATOM 7608 N N . GLY B 1 358 ? 7.355 22.859 20.25 1 88.06 358 GLY B N 1
ATOM 7609 C CA . GLY B 1 358 ? 7.391 23.078 21.688 1 88.06 358 GLY B CA 1
ATOM 7610 C C . GLY B 1 358 ? 6.07 23.578 22.234 1 88.06 358 GLY B C 1
ATOM 7611 O O . GLY B 1 358 ? 6.016 24.078 23.359 1 88.06 358 GLY B O 1
ATOM 7612 N N . PHE B 1 359 ? 5.02 23.531 21.516 1 89 359 PHE B N 1
ATOM 7613 C CA . PHE B 1 359 ? 3.789 24.078 22.062 1 89 359 PHE B CA 1
ATOM 7614 C C . PHE B 1 359 ? 2.602 23.188 21.75 1 89 359 PHE B C 1
ATOM 7616 O O . PHE B 1 359 ? 1.454 23.641 21.75 1 89 359 PHE B O 1
ATOM 7623 N N . GLY B 1 360 ? 2.824 21.953 21.406 1 93 360 GLY B N 1
ATOM 7624 C CA . GLY B 1 360 ? 1.812 20.969 21.078 1 93 360 GLY B CA 1
ATOM 7625 C C . GLY B 1 360 ? 2.072 19.625 21.734 1 93 360 GLY B C 1
ATOM 7626 O O . GLY B 1 360 ? 2.744 19.547 22.766 1 93 360 GLY B O 1
ATOM 7627 N N . GLY B 1 361 ? 1.396 18.562 21.219 1 94.94 361 GLY B N 1
ATOM 7628 C CA . GLY B 1 361 ? 1.606 17.203 21.703 1 94.94 361 GLY B CA 1
ATOM 7629 C C . GLY B 1 361 ? 0.462 16.688 22.562 1 94.94 361 GLY B C 1
ATOM 7630 O O . GLY B 1 361 ? 0.332 15.484 22.766 1 94.94 361 GLY B O 1
ATOM 7631 N N . PHE B 1 362 ? -0.398 17.594 22.938 1 94.12 362 PHE B N 1
ATOM 7632 C CA . PHE B 1 362 ? -1.487 17.219 23.828 1 94.12 362 PHE B CA 1
ATOM 7633 C C . PHE B 1 362 ? -2.441 16.25 23.156 1 94.12 362 PHE B C 1
ATOM 7635 O O . PHE B 1 362 ? -2.855 15.258 23.75 1 94.12 362 PHE B O 1
ATOM 7642 N N . PHE B 1 363 ? -2.77 16.562 21.984 1 96 363 PHE B N 1
ATOM 7643 C CA . PHE B 1 363 ? -3.721 15.758 21.234 1 96 363 PHE B CA 1
ATOM 7644 C C . PHE B 1 363 ? -3.17 14.352 21 1 96 363 PHE B C 1
ATOM 7646 O O . PHE B 1 363 ? -3.852 13.359 21.25 1 96 363 PHE B O 1
ATOM 7653 N N . ASN B 1 364 ? -1.92 14.242 20.516 1 95.62 364 ASN B N 1
ATOM 7654 C CA . ASN B 1 364 ? -1.296 12.953 20.219 1 95.62 364 ASN B CA 1
ATOM 7655 C C . ASN B 1 364 ? -1.01 12.164 21.5 1 95.62 364 ASN B C 1
ATOM 7657 O O . ASN B 1 364 ? -1.019 10.938 21.484 1 95.62 364 ASN B O 1
ATOM 7661 N N . GLU B 1 365 ? -0.763 12.859 22.578 1 93.88 365 GLU B N 1
ATOM 7662 C CA . GLU B 1 365 ? -0.584 12.188 23.859 1 93.88 365 GLU B CA 1
ATOM 7663 C C . GLU B 1 365 ? -1.848 11.438 24.266 1 93.88 365 GLU B C 1
ATOM 7665 O O . GLU B 1 365 ? -1.784 10.266 24.641 1 93.88 365 GLU B O 1
ATOM 7670 N N . LEU B 1 366 ? -2.926 12.109 24.203 1 91.69 366 LEU B N 1
ATOM 7671 C CA . LEU B 1 366 ? -4.188 11.484 24.578 1 91.69 366 LEU B CA 1
ATOM 7672 C C . LEU B 1 366 ? -4.586 10.406 23.578 1 91.69 366 LEU B C 1
ATOM 7674 O O . LEU B 1 366 ? -5.172 9.391 23.969 1 91.69 366 LEU B O 1
ATOM 7678 N N . LEU B 1 367 ? -4.344 10.648 22.312 1 90.75 367 LEU B N 1
ATOM 7679 C CA . LEU B 1 367 ? -4.586 9.625 21.297 1 90.75 367 LEU B CA 1
ATOM 7680 C C . LEU B 1 367 ? -3.773 8.367 21.594 1 90.75 367 LEU B C 1
ATOM 7682 O O . LEU B 1 367 ? -4.277 7.246 21.438 1 90.75 367 LEU B O 1
ATOM 7686 N N . GLY B 1 368 ? -2.516 8.539 21.984 1 89.31 368 GLY B N 1
ATOM 7687 C CA . GLY B 1 368 ? -1.659 7.426 22.359 1 89.31 368 GLY B CA 1
ATOM 7688 C C . GLY B 1 368 ? -2.18 6.652 23.562 1 89.31 368 GLY B C 1
ATOM 7689 O O . GLY B 1 368 ? -2.092 5.426 23.594 1 89.31 368 GLY B O 1
ATOM 7690 N N . GLN B 1 369 ? -2.727 7.352 24.469 1 88.56 369 GLN B N 1
ATOM 7691 C CA . GLN B 1 369 ? -3.293 6.711 25.656 1 88.56 369 GLN B CA 1
ATOM 7692 C C . GLN B 1 369 ? -4.508 5.863 25.281 1 88.56 369 GLN B C 1
ATOM 7694 O O . GLN B 1 369 ? -4.703 4.777 25.844 1 88.56 369 GLN B O 1
ATOM 7699 N N . ALA B 1 370 ? -5.215 6.422 24.391 1 85.25 370 ALA B N 1
ATOM 7700 C CA . ALA B 1 370 ? -6.414 5.711 23.953 1 85.25 370 ALA B CA 1
ATOM 7701 C C . ALA B 1 370 ? -6.051 4.422 23.219 1 85.25 370 ALA B C 1
ATOM 7703 O O . ALA B 1 370 ? -6.867 3.504 23.109 1 85.25 370 ALA B O 1
ATOM 7704 N N . MET B 1 371 ? -4.875 4.328 22.766 1 83.69 371 MET B N 1
ATOM 7705 C CA . MET B 1 371 ? -4.449 3.182 21.969 1 83.69 371 MET B CA 1
ATOM 7706 C C . MET B 1 371 ? -3.426 2.34 22.719 1 83.69 371 MET B C 1
ATOM 7708 O O . MET B 1 371 ? -2.766 1.48 22.141 1 83.69 371 MET B O 1
ATOM 7712 N N . GLU B 1 372 ? -3.318 2.541 23.891 1 83.69 372 GLU B N 1
ATOM 7713 C CA . GLU B 1 372 ? -2.311 1.858 24.703 1 83.69 372 GLU B CA 1
ATOM 7714 C C . GLU B 1 372 ? -2.58 0.357 24.766 1 83.69 372 GLU B C 1
ATOM 7716 O O . GLU B 1 372 ? -3.73 -0.067 24.891 1 83.69 372 GLU B O 1
ATOM 7721 N N . GLY B 1 373 ? -1.528 -0.484 24.594 1 77.56 373 GLY B N 1
ATOM 7722 C CA . GLY B 1 373 ? -1.646 -1.921 24.781 1 77.56 373 GLY B CA 1
ATOM 7723 C C . GLY B 1 373 ? -1.898 -2.676 23.484 1 77.56 373 GLY B C 1
ATOM 7724 O O . GLY B 1 373 ? -2.029 -3.902 23.5 1 77.56 373 GLY B O 1
ATOM 7725 N N . ILE B 1 374 ? -1.938 -1.979 22.438 1 75.75 374 ILE B N 1
ATOM 7726 C CA . ILE B 1 374 ? -2.166 -2.615 21.141 1 75.75 374 ILE B CA 1
ATOM 7727 C C . ILE B 1 374 ? -0.907 -3.361 20.703 1 75.75 374 ILE B C 1
ATOM 7729 O O . ILE B 1 374 ? -0.99 -4.391 20.031 1 75.75 374 ILE B O 1
ATOM 7733 N N . ALA B 1 375 ? 0.246 -2.855 21.016 1 77.31 375 ALA B N 1
ATOM 7734 C CA . ALA B 1 375 ? 1.533 -3.449 20.656 1 77.31 375 ALA B CA 1
ATOM 7735 C C . ALA B 1 375 ? 2.443 -3.551 21.875 1 77.31 375 ALA B C 1
ATOM 7737 O O . ALA B 1 375 ? 2.002 -3.326 23.016 1 77.31 375 ALA B O 1
ATOM 7738 N N . GLU B 1 376 ? 3.662 -3.934 21.656 1 74.44 376 GLU B N 1
ATOM 7739 C CA . GLU B 1 376 ? 4.613 -4.227 22.719 1 74.44 376 GLU B CA 1
ATOM 7740 C C . GLU B 1 376 ? 5.004 -2.961 23.484 1 74.44 376 GLU B C 1
ATOM 7742 O O . GLU B 1 376 ? 5.297 -3.012 24.672 1 74.44 376 GLU B O 1
ATOM 7747 N N . ASP B 1 377 ? 5.016 -1.842 22.719 1 82.19 377 ASP B N 1
ATOM 7748 C CA . ASP B 1 377 ? 5.398 -0.59 23.359 1 82.19 377 ASP B CA 1
ATOM 7749 C C . ASP B 1 377 ? 4.461 0.546 22.953 1 82.19 377 ASP B C 1
ATOM 7751 O O . ASP B 1 377 ? 3.672 0.405 22.016 1 82.19 377 ASP B O 1
ATOM 7755 N N . GLU B 1 378 ? 4.645 1.615 23.625 1 84.81 378 GLU B N 1
ATOM 7756 C CA . GLU B 1 378 ? 3.727 2.74 23.484 1 84.81 378 GLU B CA 1
ATOM 7757 C C . GLU B 1 378 ? 3.844 3.365 22.094 1 84.81 378 GLU B C 1
ATOM 7759 O O . GLU B 1 378 ? 2.834 3.709 21.469 1 84.81 378 GLU B O 1
ATOM 7764 N N . ALA B 1 379 ? 5.055 3.568 21.656 1 88 379 ALA B N 1
ATOM 7765 C CA . ALA B 1 379 ? 5.27 4.219 20.375 1 88 379 ALA B CA 1
ATOM 7766 C C . ALA B 1 379 ? 4.703 3.375 19.234 1 88 379 ALA B C 1
ATOM 7768 O O . ALA B 1 379 ? 4.02 3.895 18.344 1 88 379 ALA B O 1
ATOM 7769 N N . THR B 1 380 ? 4.941 2.088 19.297 1 85.31 380 THR B N 1
ATOM 7770 C CA . THR B 1 380 ? 4.426 1.182 18.281 1 85.31 380 THR B CA 1
ATOM 7771 C C . THR B 1 380 ? 2.902 1.1 18.359 1 85.31 380 THR B C 1
ATOM 7773 O O . THR B 1 380 ? 2.23 1.011 17.328 1 85.31 380 THR B O 1
ATOM 7776 N N . SER B 1 381 ? 2.4 1.139 19.547 1 85.94 381 SER B N 1
ATOM 7777 C CA . SER B 1 381 ? 0.954 1.141 19.734 1 85.94 381 SER B CA 1
ATOM 7778 C C . SER B 1 381 ? 0.318 2.371 19.094 1 85.94 381 SER B C 1
ATOM 7780 O O . SER B 1 381 ? -0.725 2.273 18.453 1 85.94 381 SER B O 1
ATOM 7782 N N . LEU B 1 382 ? 0.92 3.479 19.312 1 89.06 382 LEU B N 1
ATOM 7783 C CA . LEU B 1 382 ? 0.413 4.727 18.766 1 89.06 382 LEU B CA 1
ATOM 7784 C C . LEU B 1 382 ? 0.403 4.676 17.234 1 89.06 382 LEU B C 1
ATOM 7786 O O . LEU B 1 382 ? -0.609 4.992 16.609 1 89.06 382 LEU B O 1
ATOM 7790 N N . VAL B 1 383 ? 1.487 4.207 16.656 1 88.19 383 VAL B N 1
ATOM 7791 C CA . VAL B 1 383 ? 1.623 4.223 15.211 1 88.19 383 VAL B CA 1
ATOM 7792 C C . VAL B 1 383 ? 0.654 3.217 14.586 1 88.19 383 VAL B C 1
ATOM 7794 O O . VAL B 1 383 ? -0.033 3.529 13.609 1 88.19 383 VAL B O 1
ATOM 7797 N N . ARG B 1 384 ? 0.525 2.045 15.148 1 84.06 384 ARG B N 1
ATOM 7798 C CA . ARG B 1 384 ? -0.364 1.015 14.617 1 84.06 384 ARG B CA 1
ATOM 7799 C C . ARG B 1 384 ? -1.826 1.424 14.773 1 84.06 384 ARG B C 1
ATOM 7801 O O . ARG B 1 384 ? -2.627 1.233 13.852 1 84.06 384 ARG B O 1
ATOM 7808 N N . GLY B 1 385 ? -2.113 1.876 15.961 1 85.38 385 GLY B N 1
ATOM 7809 C CA . GLY B 1 385 ? -3.467 2.361 16.172 1 85.38 385 GLY B CA 1
ATOM 7810 C C . GLY B 1 385 ? -3.84 3.516 15.266 1 85.38 385 GLY B C 1
ATOM 7811 O O . GLY B 1 385 ? -4.949 3.559 14.734 1 85.38 385 GLY B O 1
ATOM 7812 N N . PHE B 1 386 ? -2.945 4.41 15.133 1 90.38 386 PHE B N 1
ATOM 7813 C CA . PHE B 1 386 ? -3.16 5.562 14.266 1 90.38 386 PHE B CA 1
ATOM 7814 C C . PHE B 1 386 ? -3.383 5.121 12.82 1 90.38 386 PHE B C 1
ATOM 7816 O O . PHE B 1 386 ? -4.238 5.668 12.125 1 90.38 386 PHE B O 1
ATOM 7823 N N . GLU B 1 387 ? -2.633 4.152 12.367 1 87.38 387 GLU B N 1
ATOM 7824 C CA . GLU B 1 387 ? -2.793 3.631 11.016 1 87.38 387 GLU B CA 1
ATOM 7825 C C . GLU B 1 387 ? -4.18 3.021 10.82 1 87.38 387 GLU B C 1
ATOM 7827 O O . GLU B 1 387 ? -4.785 3.174 9.75 1 87.38 387 GLU B O 1
ATOM 7832 N N . ALA B 1 388 ? -4.633 2.33 11.789 1 84.19 388 ALA B N 1
ATOM 7833 C CA . ALA B 1 388 ? -5.973 1.75 11.711 1 84.19 388 ALA B CA 1
ATOM 7834 C C . ALA B 1 388 ? -7.035 2.838 11.594 1 84.19 388 ALA B C 1
ATOM 7836 O O . ALA B 1 388 ? -7.98 2.709 10.812 1 84.19 388 ALA B O 1
ATOM 7837 N N . LEU B 1 389 ? -6.852 3.836 12.391 1 87.69 389 LEU B N 1
ATOM 7838 C CA . LEU B 1 389 ? -7.762 4.973 12.328 1 87.69 389 LEU B CA 1
ATOM 7839 C C . LEU B 1 389 ? -7.711 5.641 10.961 1 87.69 389 LEU B C 1
ATOM 7841 O O . LEU B 1 389 ? -8.742 6.031 10.414 1 87.69 389 LEU B O 1
ATOM 7845 N N . HIS B 1 390 ? -6.543 5.801 10.5 1 90.25 390 HIS B N 1
ATOM 7846 C CA . HIS B 1 390 ? -6.344 6.41 9.188 1 90.25 390 HIS B CA 1
ATOM 7847 C C . HIS B 1 390 ? -7.008 5.578 8.094 1 90.25 390 HIS B C 1
ATOM 7849 O O . HIS B 1 390 ? -7.617 6.133 7.172 1 90.25 390 HIS B O 1
ATOM 7855 N N . ARG B 1 391 ? -6.914 4.324 8.164 1 85.06 391 ARG B N 1
ATOM 7856 C CA . ARG B 1 391 ? -7.562 3.453 7.188 1 85.06 391 ARG B CA 1
ATOM 7857 C C . ARG B 1 391 ? -9.078 3.631 7.215 1 85.06 391 ARG B C 1
ATOM 7859 O O . ARG B 1 391 ? -9.719 3.67 6.164 1 85.06 391 ARG B O 1
ATOM 7866 N N . HIS B 1 392 ? -9.586 3.717 8.375 1 84.06 392 HIS B N 1
ATOM 7867 C CA . HIS B 1 392 ? -11.016 3.961 8.5 1 84.06 392 HIS B CA 1
ATOM 7868 C C . HIS B 1 392 ? -11.406 5.285 7.855 1 84.06 392 HIS B C 1
ATOM 7870 O O . HIS B 1 392 ? -12.484 5.391 7.254 1 84.06 392 HIS B O 1
ATOM 7876 N N . SER B 1 393 ? -10.57 6.211 7.949 1 89.62 393 SER B N 1
ATOM 7877 C CA . SER B 1 393 ? -10.859 7.547 7.445 1 89.62 393 SER B CA 1
ATOM 7878 C C . SER B 1 393 ? -10.969 7.551 5.922 1 89.62 393 SER B C 1
ATOM 7880 O O . SER B 1 393 ? -11.539 8.469 5.336 1 89.62 393 SER B O 1
ATOM 7882 N N . ASN B 1 394 ? -10.445 6.59 5.254 1 82.62 394 ASN B N 1
ATOM 7883 C CA . ASN B 1 394 ? -10.414 6.547 3.795 1 82.62 394 ASN B CA 1
ATOM 7884 C C . ASN B 1 394 ? -11.82 6.406 3.207 1 82.62 394 ASN B C 1
ATOM 7886 O O . ASN B 1 394 ? -12.031 6.688 2.025 1 82.62 394 ASN B O 1
ATOM 7890 N N . ARG B 1 395 ? -12.734 6.074 3.949 1 78.38 395 ARG B N 1
ATOM 7891 C CA . ARG B 1 395 ? -14.102 5.891 3.479 1 78.38 395 ARG B CA 1
ATOM 7892 C C . ARG B 1 395 ? -14.875 7.207 3.498 1 78.38 395 ARG B C 1
ATOM 7894 O O . ARG B 1 395 ? -16.031 7.262 3.082 1 78.38 395 ARG B O 1
ATOM 7901 N N . ALA B 1 396 ? -14.242 8.156 4.023 1 79.38 396 ALA B N 1
ATOM 7902 C CA . ALA B 1 396 ? -14.93 9.43 4.203 1 79.38 396 ALA B CA 1
ATOM 7903 C C . ALA B 1 396 ? -15.477 9.953 2.879 1 79.38 396 ALA B C 1
ATOM 7905 O O . ALA B 1 396 ? -16.609 10.438 2.816 1 79.38 396 ALA B O 1
ATOM 7906 N N . SER B 1 397 ? -14.688 9.828 1.797 1 70.62 397 SER B N 1
ATOM 7907 C CA . SER B 1 397 ? -15.133 10.344 0.504 1 70.62 397 SER B CA 1
ATOM 7908 C C . SER B 1 397 ? -16.141 9.398 -0.142 1 70.62 397 SER B C 1
ATOM 7910 O O . SER B 1 397 ? -17.109 9.852 -0.766 1 70.62 397 SER B O 1
ATOM 7912 N N . SER B 1 398 ? -15.883 8.117 0.023 1 68.38 398 SER B N 1
ATOM 7913 C CA . SER B 1 398 ? -16.75 7.141 -0.617 1 68.38 398 SER B CA 1
ATOM 7914 C C . SER B 1 398 ? -18.125 7.117 0.038 1 68.38 398 SER B C 1
ATOM 7916 O O . SER B 1 398 ? -19.141 6.91 -0.638 1 68.38 398 SER B O 1
ATOM 7918 N N . ASP B 1 399 ? -18.156 7.32 1.265 1 69.31 399 ASP B N 1
ATOM 7919 C CA . ASP B 1 399 ? -19.422 7.297 1.991 1 69.31 399 ASP B CA 1
ATOM 7920 C C . ASP B 1 399 ? -20.312 8.461 1.57 1 69.31 399 ASP B C 1
ATOM 7922 O O . ASP B 1 399 ? -21.531 8.312 1.5 1 69.31 399 ASP B O 1
ATOM 7926 N N . LYS B 1 400 ? -19.625 9.461 1.2 1 65.19 400 LYS B N 1
ATOM 7927 C CA . LYS B 1 400 ? -20.422 10.656 0.957 1 65.19 400 LYS B CA 1
ATOM 7928 C C . LYS B 1 400 ? -20.656 10.875 -0.537 1 65.19 400 LYS B C 1
ATOM 7930 O O . LYS B 1 400 ? -21.688 11.414 -0.941 1 65.19 400 LYS B O 1
ATOM 7935 N N . TRP B 1 401 ? -19.578 10.414 -1.275 1 63.06 401 TRP B N 1
ATOM 7936 C CA . TRP B 1 401 ? -19.656 10.688 -2.707 1 63.06 401 TRP B CA 1
ATOM 7937 C C . TRP B 1 401 ? -19.766 9.391 -3.504 1 63.06 401 TRP B C 1
ATOM 7939 O O . TRP B 1 401 ? -19.594 9.383 -4.723 1 63.06 401 TRP B O 1
ATOM 7949 N N . ALA B 1 402 ? -19.891 8.258 -2.924 1 59.31 402 ALA B N 1
ATOM 7950 C CA . ALA B 1 402 ? -19.719 6.941 -3.539 1 59.31 402 ALA B CA 1
ATOM 7951 C C . ALA B 1 402 ? -20.297 6.918 -4.953 1 59.31 402 ALA B C 1
ATOM 7953 O O . ALA B 1 402 ? -19.625 6.5 -5.898 1 59.31 402 ALA B O 1
ATOM 7954 N N . LEU B 1 403 ? -21.375 7.418 -5.07 1 59.34 403 LEU B N 1
ATOM 7955 C CA . LEU B 1 403 ? -22.031 7.219 -6.359 1 59.34 403 LEU B CA 1
ATOM 7956 C C . LEU B 1 403 ? -21.672 8.344 -7.328 1 59.34 403 LEU B C 1
ATOM 7958 O O . LEU B 1 403 ? -21.797 8.18 -8.547 1 59.34 403 LEU B O 1
ATOM 7962 N N . GLU B 1 404 ? -21.031 9.305 -6.762 1 68 404 GLU B N 1
ATOM 7963 C CA . GLU B 1 404 ? -20.859 10.477 -7.617 1 68 404 GLU B CA 1
ATOM 7964 C C . GLU B 1 404 ? -19.391 10.664 -8.008 1 68 404 GLU B C 1
ATOM 7966 O O . GLU B 1 404 ? -19.094 11.422 -8.93 1 68 404 GLU B O 1
ATOM 7971 N N . CYS B 1 405 ? -18.609 9.898 -7.453 1 74.81 405 CYS B N 1
ATOM 7972 C CA . CYS B 1 405 ? -17.188 10.148 -7.707 1 74.81 405 CYS B CA 1
ATOM 7973 C C . CYS B 1 405 ? -16.734 9.43 -8.969 1 74.81 405 CYS B C 1
ATOM 7975 O O . CYS B 1 405 ? -16.906 8.219 -9.102 1 74.81 405 CYS B O 1
ATOM 7977 N N . PRO B 1 406 ? -16.297 10.273 -9.906 1 80.56 406 PRO B N 1
ATOM 7978 C CA . PRO B 1 406 ? -15.742 9.617 -11.086 1 80.56 406 PRO B CA 1
ATOM 7979 C C . PRO B 1 406 ? -14.719 8.539 -10.734 1 80.56 406 PRO B C 1
ATOM 7981 O O . PRO B 1 406 ? -13.938 8.703 -9.789 1 80.56 406 PRO B O 1
ATOM 7984 N N . GLN B 1 407 ? -14.727 7.484 -11.492 1 85 407 GLN B N 1
ATOM 7985 C CA . GLN B 1 407 ? -13.867 6.336 -11.219 1 85 407 GLN B CA 1
ATOM 7986 C C . GLN B 1 407 ? -12.391 6.73 -11.234 1 85 407 GLN B C 1
ATOM 7988 O O . GLN B 1 407 ? -11.594 6.203 -10.461 1 85 407 GLN B O 1
ATOM 7993 N N . GLU B 1 408 ? -12.055 7.617 -12.156 1 83.38 408 GLU B N 1
ATOM 7994 C CA . GLU B 1 408 ? -10.664 8.047 -12.266 1 83.38 408 GLU B CA 1
ATOM 7995 C C . GLU B 1 408 ? -10.164 8.656 -10.961 1 83.38 408 GLU B C 1
ATOM 7997 O O . GLU B 1 408 ? -9.008 8.445 -10.57 1 83.38 408 GLU B O 1
ATOM 8002 N N . LYS B 1 409 ? -11.031 9.336 -10.328 1 82.81 409 LYS B N 1
ATOM 8003 C CA . LYS B 1 409 ? -10.656 9.977 -9.07 1 82.81 409 LYS B CA 1
ATOM 8004 C C . LYS B 1 409 ? -10.562 8.953 -7.941 1 82.81 409 LYS B C 1
ATOM 8006 O O . LYS B 1 409 ? -9.719 9.094 -7.047 1 82.81 409 LYS B O 1
ATOM 8011 N N . VAL B 1 410 ? -11.391 7.969 -8.047 1 84.12 410 VAL B N 1
ATOM 8012 C CA . VAL B 1 410 ? -11.344 6.895 -7.062 1 84.12 410 VAL B CA 1
ATOM 8013 C C . VAL B 1 410 ? -10.016 6.145 -7.18 1 84.12 410 VAL B C 1
ATOM 8015 O O . VAL B 1 410 ? -9.367 5.863 -6.172 1 84.12 410 VAL B O 1
ATOM 8018 N N . ILE B 1 411 ? -9.641 5.871 -8.438 1 88.19 411 ILE B N 1
ATOM 8019 C CA . ILE B 1 411 ? -8.406 5.129 -8.68 1 88.19 411 ILE B CA 1
ATOM 8020 C C . ILE B 1 411 ? -7.207 5.977 -8.258 1 88.19 411 ILE B C 1
ATOM 8022 O O . ILE B 1 411 ? -6.266 5.461 -7.652 1 88.19 411 ILE B O 1
ATOM 8026 N N . GLU B 1 412 ? -7.254 7.223 -8.523 1 85.56 412 GLU B N 1
ATOM 8027 C CA . GLU B 1 412 ? -6.184 8.125 -8.102 1 85.56 412 GLU B CA 1
ATOM 8028 C C . GLU B 1 412 ? -6.039 8.141 -6.582 1 85.56 412 GLU B C 1
ATOM 8030 O O . GLU B 1 412 ? -4.922 8.18 -6.059 1 85.56 412 GLU B O 1
ATOM 8035 N N . ASP B 1 413 ? -7.129 8.125 -5.914 1 84 413 ASP B N 1
ATOM 8036 C CA . ASP B 1 413 ? -7.113 8.102 -4.457 1 84 413 ASP B CA 1
ATOM 8037 C C . ASP B 1 413 ? -6.488 6.812 -3.936 1 84 413 ASP B C 1
ATOM 8039 O O . ASP B 1 413 ? -5.719 6.832 -2.973 1 84 413 ASP B O 1
ATOM 8043 N N . ILE B 1 414 ? -6.836 5.805 -4.57 1 88.25 414 ILE B N 1
ATOM 8044 C CA . ILE B 1 414 ? -6.316 4.508 -4.16 1 88.25 414 ILE B CA 1
ATOM 8045 C C . ILE B 1 414 ? -4.805 4.469 -4.367 1 88.25 414 ILE B C 1
ATOM 8047 O O . ILE B 1 414 ? -4.066 3.988 -3.504 1 88.25 414 ILE B O 1
ATOM 8051 N N . HIS B 1 415 ? -4.355 5.027 -5.496 1 89 415 HIS B N 1
ATOM 8052 C CA . HIS B 1 415 ? -2.932 5.043 -5.812 1 89 415 HIS B CA 1
ATOM 8053 C C . HIS B 1 415 ? -2.152 5.875 -4.793 1 89 415 HIS B C 1
ATOM 8055 O O . HIS B 1 415 ? -0.997 5.566 -4.492 1 89 415 HIS B O 1
ATOM 8061 N N . SER B 1 416 ? -2.768 6.863 -4.238 1 88 416 SER B N 1
ATOM 8062 C CA . SER B 1 416 ? -2.066 7.809 -3.377 1 88 416 SER B CA 1
ATOM 8063 C C . SER B 1 416 ? -2.225 7.441 -1.906 1 88 416 SER B C 1
ATOM 8065 O O . SER B 1 416 ? -1.62 8.07 -1.035 1 88 416 SER B O 1
ATOM 8067 N N . ARG B 1 417 ? -2.938 6.434 -1.605 1 88.19 417 ARG B N 1
ATOM 8068 C CA . ARG B 1 417 ? -3.271 6.098 -0.226 1 88.19 417 ARG B CA 1
ATOM 8069 C C . ARG B 1 417 ? -2.016 5.801 0.586 1 88.19 417 ARG B C 1
ATOM 8071 O O . ARG B 1 417 ? -1.862 6.297 1.705 1 88.19 417 ARG B O 1
ATOM 8078 N N . PRO B 1 418 ? -1.077 5.008 0.037 1 89.5 418 PRO B N 1
ATOM 8079 C CA . PRO B 1 418 ? 0.135 4.766 0.824 1 89.5 418 PRO B CA 1
ATOM 8080 C C . PRO B 1 418 ? 0.881 6.055 1.167 1 89.5 418 PRO B C 1
ATOM 8082 O O . PRO B 1 418 ? 1.484 6.156 2.238 1 89.5 418 PRO B O 1
ATOM 8085 N N . LEU B 1 419 ? 0.817 6.977 0.298 1 91.88 419 LEU B N 1
ATOM 8086 C CA . LEU B 1 419 ? 1.492 8.25 0.522 1 91.88 419 LEU B CA 1
ATOM 8087 C C . LEU B 1 419 ? 0.812 9.039 1.639 1 91.88 419 LEU B C 1
ATOM 8089 O O . LEU B 1 419 ? 1.483 9.688 2.445 1 91.88 419 LEU B O 1
ATOM 8093 N N . PHE B 1 420 ? -0.459 8.906 1.701 1 89.62 420 PHE B N 1
ATOM 8094 C CA . PHE B 1 420 ? -1.192 9.609 2.748 1 89.62 420 PHE B CA 1
ATOM 8095 C C . PHE B 1 420 ? -0.957 8.953 4.105 1 89.62 420 PHE B C 1
ATOM 8097 O O . PHE B 1 420 ? -0.931 9.641 5.129 1 89.62 420 PHE B O 1
ATOM 8104 N N . TYR B 1 421 ? -0.799 7.652 4.078 1 92.38 421 TYR B N 1
ATOM 8105 C CA . TYR B 1 421 ? -0.428 6.98 5.316 1 92.38 421 TYR B CA 1
ATOM 8106 C C . TYR B 1 421 ? 0.94 7.445 5.801 1 92.38 421 TYR B C 1
ATOM 8108 O O . TYR B 1 421 ? 1.126 7.719 6.988 1 92.38 421 TYR B O 1
ATOM 8116 N N . LEU B 1 422 ? 1.835 7.48 4.84 1 93.88 422 LEU B N 1
ATOM 8117 C CA . LEU B 1 422 ? 3.17 7.961 5.184 1 93.88 422 LEU B CA 1
ATOM 8118 C C . LEU B 1 422 ? 3.111 9.375 5.738 1 93.88 422 LEU B C 1
ATOM 8120 O O . LEU B 1 422 ? 3.777 9.688 6.727 1 93.88 422 LEU B O 1
ATOM 8124 N N . PHE B 1 423 ? 2.295 10.172 5.145 1 90.5 423 PHE B N 1
ATOM 8125 C CA . PHE B 1 423 ? 2.127 11.555 5.582 1 90.5 423 PHE B CA 1
ATOM 8126 C C . PHE B 1 423 ? 1.606 11.609 7.016 1 90.5 423 PHE B C 1
ATOM 8128 O O . PHE B 1 423 ? 2.148 12.336 7.852 1 90.5 423 PHE B O 1
ATOM 8135 N N . GLY B 1 424 ? 0.536 10.867 7.223 1 92.5 424 GLY B N 1
ATOM 8136 C CA . GLY B 1 424 ? 0.015 10.805 8.578 1 92.5 424 GLY B CA 1
ATOM 8137 C C . GLY B 1 424 ? 1.047 10.344 9.594 1 92.5 424 GLY B C 1
ATOM 8138 O O . GLY B 1 424 ? 1.137 10.906 10.688 1 92.5 424 GLY B O 1
ATOM 8139 N N . ASN B 1 425 ? 1.856 9.398 9.219 1 94.69 425 ASN B N 1
ATOM 8140 C CA . ASN B 1 425 ? 2.881 8.867 10.109 1 94.69 425 ASN B CA 1
ATOM 8141 C C . ASN B 1 425 ? 3.953 9.914 10.414 1 94.69 425 ASN B C 1
ATOM 8143 O O . ASN B 1 425 ? 4.516 9.93 11.508 1 94.69 425 ASN B O 1
ATOM 8147 N N . THR B 1 426 ? 4.246 10.727 9.461 1 95.81 426 THR B N 1
ATOM 8148 C CA . THR B 1 426 ? 5.238 11.773 9.711 1 95.81 426 THR B CA 1
ATOM 8149 C C . THR B 1 426 ? 4.781 12.688 10.844 1 95.81 426 THR B C 1
ATOM 8151 O O . THR B 1 426 ? 5.605 13.188 11.609 1 95.81 426 THR B O 1
ATOM 8154 N N . GLY B 1 427 ? 3.459 12.922 10.898 1 95.56 427 GLY B N 1
ATOM 8155 C CA . GLY B 1 427 ? 2.941 13.672 12.039 1 95.56 427 GLY B CA 1
ATOM 8156 C C . GLY B 1 427 ? 3.176 12.977 13.367 1 95.56 427 GLY B C 1
ATOM 8157 O O . GLY B 1 427 ? 3.564 13.617 14.344 1 95.56 427 GLY B O 1
ATOM 8158 N N . GLN B 1 428 ? 2.963 11.703 13.367 1 96.44 428 GLN B N 1
ATOM 8159 C CA . GLN B 1 428 ? 3.207 10.914 14.578 1 96.44 428 GLN B CA 1
ATOM 8160 C C . GLN B 1 428 ? 4.691 10.906 14.938 1 96.44 428 GLN B C 1
ATOM 8162 O O . GLN B 1 428 ? 5.051 10.992 16.109 1 96.44 428 GLN B O 1
ATOM 8167 N N . PHE B 1 429 ? 5.539 10.844 13.969 1 97.25 429 PHE B N 1
ATOM 8168 C CA . PHE B 1 429 ? 6.977 10.82 14.219 1 97.25 429 PHE B CA 1
ATOM 8169 C C . PHE B 1 429 ? 7.449 12.164 14.766 1 97.25 429 PHE B C 1
ATOM 8171 O O . PHE B 1 429 ? 8.344 12.211 15.609 1 97.25 429 PHE B O 1
ATOM 8178 N N . ARG B 1 430 ? 6.902 13.25 14.242 1 96.62 430 ARG B N 1
ATOM 8179 C CA . ARG B 1 430 ? 7.2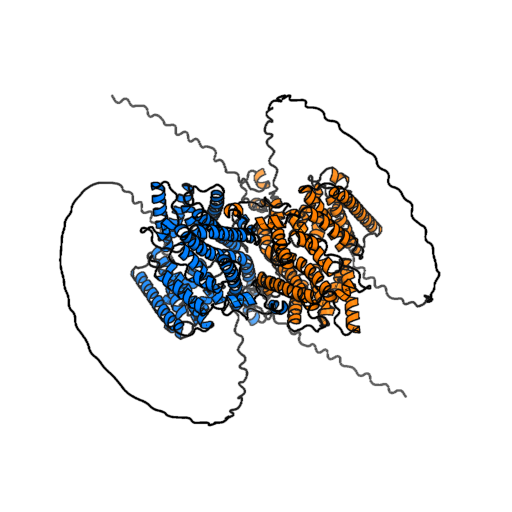58 14.555 14.789 1 96.62 430 ARG B CA 1
ATOM 8180 C C . ARG B 1 430 ? 6.914 14.633 16.266 1 96.62 430 ARG B C 1
ATOM 8182 O O . ARG B 1 430 ? 7.684 15.172 17.062 1 96.62 430 ARG B O 1
ATOM 8189 N N . PHE B 1 431 ? 5.777 14.094 16.625 1 97.19 431 PHE B N 1
ATOM 8190 C CA . PHE B 1 431 ? 5.383 14.039 18.016 1 97.19 431 PHE B CA 1
ATOM 8191 C C . PHE B 1 431 ? 6.359 13.195 18.828 1 97.19 431 PHE B C 1
ATOM 8193 O O . PHE B 1 431 ? 6.828 13.617 19.891 1 97.19 431 PHE B O 1
ATOM 8200 N N . LEU B 1 432 ? 6.676 12.023 18.344 1 96.19 432 LEU B N 1
ATOM 8201 C CA . LEU B 1 432 ? 7.574 11.109 19.047 1 96.19 432 LEU B CA 1
ATOM 8202 C C . LEU B 1 432 ? 8.969 11.711 19.172 1 96.19 432 LEU B C 1
ATOM 8204 O O . LEU B 1 432 ? 9.648 11.516 20.188 1 96.19 432 LEU B O 1
ATOM 8208 N N . LEU B 1 433 ? 9.398 12.414 18.156 1 95.06 433 LEU B N 1
ATOM 8209 C CA . LEU B 1 433 ? 10.695 13.086 18.203 1 95.06 433 LEU B CA 1
ATOM 8210 C C . LEU B 1 433 ? 10.703 14.172 19.266 1 95.06 433 LEU B C 1
ATOM 8212 O O . LEU B 1 433 ? 11.719 14.383 19.938 1 95.06 433 LEU B O 1
ATOM 8216 N N . SER B 1 434 ? 9.617 14.898 19.375 1 94.75 434 SER B N 1
ATOM 8217 C CA . SER B 1 434 ? 9.531 15.914 20.422 1 94.75 434 SER B CA 1
ATOM 8218 C C . SER B 1 434 ? 9.68 15.289 21.812 1 94.75 434 SER B C 1
ATOM 8220 O O . SER B 1 434 ? 10.312 15.867 22.688 1 94.75 434 SER B O 1
ATOM 8222 N N . LYS B 1 435 ? 9.109 14.094 21.969 1 93.38 435 LYS B N 1
ATOM 8223 C CA . LYS B 1 435 ? 9.258 13.375 23.234 1 93.38 435 LYS B CA 1
ATOM 8224 C C . LYS B 1 435 ? 10.703 12.93 23.453 1 93.38 435 LYS B C 1
ATOM 8226 O O . LYS B 1 435 ? 11.211 12.961 24.578 1 93.38 435 LYS B O 1
ATOM 8231 N N . LEU B 1 436 ? 11.242 12.484 22.406 1 92.38 436 LEU B N 1
ATOM 8232 C CA . LEU B 1 436 ? 12.633 12.047 22.453 1 92.38 436 LEU B CA 1
ATOM 8233 C C . LEU B 1 436 ? 13.555 13.195 22.844 1 92.38 436 LEU B C 1
ATOM 8235 O O . LEU B 1 436 ? 14.484 13.008 23.625 1 92.38 436 LEU B O 1
ATOM 8239 N N . ALA B 1 437 ? 13.352 14.336 22.281 1 90.12 437 ALA B N 1
ATOM 8240 C CA . ALA B 1 437 ? 14.172 15.516 22.578 1 90.12 437 ALA B CA 1
ATOM 8241 C C . ALA B 1 437 ? 14.078 15.906 24.047 1 90.12 437 ALA B C 1
ATOM 8243 O O . ALA B 1 437 ? 15.078 16.312 24.641 1 90.12 437 ALA B O 1
ATOM 8244 N N . VAL B 1 438 ? 12.922 15.75 24.609 1 89.25 438 VAL B N 1
ATOM 8245 C CA . VAL B 1 438 ? 12.719 16.078 26.016 1 89.25 438 VAL B CA 1
ATOM 8246 C C . VAL B 1 438 ? 13.453 15.062 26.891 1 89.25 438 VAL B C 1
ATOM 8248 O O . VAL B 1 438 ? 14.07 15.43 27.891 1 89.25 438 VAL B O 1
ATOM 8251 N N . MET B 1 439 ? 13.422 13.836 26.531 1 90.06 439 MET B N 1
ATOM 8252 C CA . MET B 1 439 ? 14.055 12.766 27.312 1 90.06 439 MET B CA 1
ATOM 8253 C C . MET B 1 439 ? 15.57 12.914 27.312 1 90.06 439 MET B C 1
ATOM 8255 O O . MET B 1 439 ? 16.234 12.539 28.281 1 90.06 439 MET B O 1
ATOM 8259 N N . ARG B 1 440 ? 16.078 13.406 26.312 1 86.81 440 ARG B N 1
ATOM 8260 C CA . ARG B 1 440 ? 17.516 13.594 26.219 1 86.81 440 ARG B CA 1
ATOM 8261 C C . ARG B 1 440 ? 18.031 14.5 27.328 1 86.81 440 ARG B C 1
ATOM 8263 O O . ARG B 1 440 ? 19.141 14.289 27.844 1 86.81 440 ARG B O 1
ATOM 8270 N N . GLN B 1 441 ? 17.281 15.367 27.766 1 82.06 441 GLN B N 1
ATOM 8271 C CA . GLN B 1 441 ? 17.688 16.328 28.797 1 82.06 441 GLN B CA 1
ATOM 8272 C C . GLN B 1 441 ? 17.422 15.781 30.188 1 82.06 441 GLN B C 1
ATOM 8274 O O . GLN B 1 441 ? 18.203 16.031 31.109 1 82.06 441 GLN B O 1
ATOM 8279 N N . ASP B 1 442 ? 16.484 14.906 30.281 1 84.69 442 ASP B N 1
ATOM 8280 C CA . ASP B 1 442 ? 15.984 14.578 31.625 1 84.69 442 ASP B CA 1
ATOM 8281 C C . ASP B 1 442 ? 16.453 13.195 32.062 1 84.69 442 ASP B C 1
ATOM 8283 O O . ASP B 1 442 ? 16.719 12.969 33.25 1 84.69 442 ASP B O 1
ATOM 8287 N N . ASP B 1 443 ? 16.469 12.203 31.156 1 87.56 443 ASP B N 1
ATOM 8288 C CA . ASP B 1 443 ? 16.672 10.805 31.516 1 87.56 443 ASP B CA 1
ATOM 8289 C C . ASP B 1 443 ? 17.484 10.078 30.438 1 87.56 443 ASP B C 1
ATOM 8291 O O . ASP B 1 443 ? 16.922 9.539 29.484 1 87.56 443 ASP B O 1
ATOM 8295 N N . SER B 1 444 ? 18.672 9.867 30.75 1 85.31 444 SER B N 1
ATOM 8296 C CA . SER B 1 444 ? 19.594 9.305 29.766 1 85.31 444 SER B CA 1
ATOM 8297 C C . SER B 1 444 ? 19.266 7.852 29.453 1 85.31 444 SER B C 1
ATOM 8299 O O . SER B 1 444 ? 19.406 7.402 28.312 1 85.31 444 SER B O 1
ATOM 8301 N N . SER B 1 445 ? 18.828 7.133 30.453 1 88.19 445 SER B N 1
ATOM 8302 C CA . SER B 1 445 ? 18.516 5.723 30.25 1 88.19 445 SER B CA 1
ATOM 8303 C C . SER B 1 445 ? 17.25 5.566 29.391 1 88.19 445 SER B C 1
ATOM 8305 O O . SER B 1 445 ? 17.234 4.762 28.453 1 88.19 445 SER B O 1
ATOM 8307 N N . ALA B 1 446 ? 16.281 6.332 29.75 1 89 446 ALA B N 1
ATOM 8308 C CA . ALA B 1 446 ? 15.039 6.301 28.984 1 89 446 ALA B CA 1
ATOM 8309 C C . ALA B 1 446 ? 15.273 6.785 27.547 1 89 446 ALA B C 1
ATOM 8311 O O . ALA B 1 446 ? 14.648 6.289 26.609 1 89 446 ALA B O 1
ATOM 8312 N N . PHE B 1 447 ? 16.219 7.691 27.422 1 91.88 447 PHE B N 1
ATOM 8313 C CA . PHE B 1 447 ? 16.547 8.25 26.125 1 91.88 447 PHE B CA 1
ATOM 8314 C C . PHE B 1 447 ? 17.125 7.176 25.203 1 91.88 447 PHE B C 1
ATOM 8316 O O . PHE B 1 447 ? 16.703 7.035 24.062 1 91.88 447 PHE B O 1
ATOM 8323 N N . GLU B 1 448 ? 17.984 6.371 25.688 1 88.44 448 GLU B N 1
ATOM 8324 C CA . GLU B 1 448 ? 18.641 5.352 24.875 1 88.44 448 GLU B CA 1
ATOM 8325 C C . GLU B 1 448 ? 17.641 4.289 24.422 1 88.44 448 GLU B C 1
ATOM 8327 O O . GLU B 1 448 ? 17.672 3.873 23.25 1 88.44 448 GLU B O 1
ATOM 8332 N N . SER B 1 449 ? 16.844 3.893 25.312 1 88.31 449 SER B N 1
ATOM 8333 C CA . SER B 1 449 ? 15.836 2.898 24.969 1 88.31 449 SER B CA 1
ATOM 8334 C C . SER B 1 449 ? 14.844 3.447 23.953 1 88.31 449 SER B C 1
ATOM 8336 O O . SER B 1 449 ? 14.453 2.74 23.016 1 88.31 449 SER B O 1
ATOM 8338 N N . SER B 1 450 ? 14.5 4.707 24.109 1 90.69 450 SER B N 1
ATOM 8339 C CA . SER B 1 450 ? 13.547 5.34 23.203 1 90.69 450 SER B CA 1
ATOM 8340 C C . SER B 1 450 ? 14.172 5.566 21.828 1 90.69 450 SER B C 1
ATOM 8342 O O . SER B 1 450 ? 13.477 5.508 20.812 1 90.69 450 SER B O 1
ATOM 8344 N N . CYS B 1 451 ? 15.438 5.832 21.828 1 90.44 451 CYS B N 1
ATOM 8345 C CA . CYS B 1 451 ? 16.141 5.996 20.562 1 90.44 451 CYS B CA 1
ATOM 8346 C C . CYS B 1 451 ? 16.109 4.707 19.734 1 90.44 451 CYS B C 1
ATOM 8348 O O . CYS B 1 451 ? 15.875 4.738 18.531 1 90.44 451 CYS B O 1
ATOM 8350 N N . GLN B 1 452 ? 16.266 3.633 20.453 1 86.56 452 GLN B N 1
ATOM 8351 C CA . GLN B 1 452 ? 16.266 2.344 19.766 1 86.56 452 GLN B CA 1
ATOM 8352 C C . GLN B 1 452 ? 14.875 2.025 19.219 1 86.56 452 GLN B C 1
ATOM 8354 O O . GLN B 1 452 ? 14.742 1.521 18.094 1 86.56 452 GLN B O 1
ATOM 8359 N N . ARG B 1 453 ? 13.914 2.303 19.984 1 87.19 453 ARG B N 1
ATOM 8360 C CA . ARG B 1 453 ? 12.539 2.078 19.547 1 87.19 453 ARG B CA 1
ATOM 8361 C C . ARG B 1 453 ? 12.203 2.949 18.344 1 87.19 453 ARG B C 1
ATOM 8363 O O . ARG B 1 453 ? 11.562 2.484 17.391 1 87.19 453 ARG B O 1
ATOM 8370 N N . MET B 1 454 ? 12.633 4.18 18.422 1 91.56 454 MET B N 1
ATOM 8371 C CA . MET B 1 454 ? 12.383 5.105 17.312 1 91.56 454 MET B CA 1
ATOM 8372 C C . MET B 1 454 ? 13.102 4.652 16.047 1 91.56 454 MET B C 1
ATOM 8374 O O . MET B 1 454 ? 12.547 4.738 14.953 1 91.56 454 MET B O 1
ATOM 8378 N N . ALA B 1 455 ? 14.289 4.188 16.234 1 89.88 455 ALA B N 1
ATOM 8379 C CA . ALA B 1 455 ? 15.062 3.695 15.086 1 89.88 455 ALA B CA 1
ATOM 8380 C C . ALA B 1 455 ? 14.367 2.508 14.43 1 89.88 455 ALA B C 1
ATOM 8382 O O . ALA B 1 455 ? 14.305 2.422 13.203 1 89.88 455 ALA B O 1
ATOM 8383 N N . ARG B 1 456 ? 13.836 1.657 15.234 1 85.88 456 ARG B N 1
ATOM 8384 C CA . ARG B 1 456 ? 13.125 0.495 14.719 1 85.88 456 ARG B CA 1
ATOM 8385 C C . ARG B 1 456 ? 11.883 0.918 13.938 1 85.88 456 ARG B C 1
ATOM 8387 O O . ARG B 1 456 ? 11.594 0.36 12.875 1 85.88 456 ARG B O 1
ATOM 8394 N N . LEU B 1 457 ? 11.172 1.876 14.445 1 89.06 457 LEU B N 1
ATOM 8395 C CA . LEU B 1 457 ? 9.961 2.365 13.805 1 89.06 457 LEU B CA 1
ATOM 8396 C C . LEU B 1 457 ? 10.281 3.025 12.461 1 89.06 457 LEU B C 1
ATOM 8398 O O . LEU B 1 457 ? 9.586 2.805 11.477 1 89.06 457 LEU B O 1
ATOM 8402 N N . LEU B 1 458 ? 11.352 3.834 12.461 1 92.25 458 LEU B N 1
ATOM 8403 C CA . LEU B 1 458 ? 11.742 4.516 11.234 1 92.25 458 LEU B CA 1
ATOM 8404 C C . LEU B 1 458 ? 12.258 3.521 10.203 1 92.25 458 LEU B C 1
ATOM 8406 O O . LEU B 1 458 ? 11.969 3.65 9.008 1 92.25 458 LEU B O 1
ATOM 8410 N N . ASN B 1 459 ? 12.969 2.529 10.648 1 87.75 459 ASN B N 1
ATOM 8411 C CA . ASN B 1 459 ? 13.469 1.505 9.742 1 87.75 459 ASN B CA 1
ATOM 8412 C C . ASN B 1 459 ? 12.328 0.685 9.141 1 87.75 459 ASN B C 1
ATOM 8414 O O . ASN B 1 459 ? 12.336 0.372 7.949 1 87.75 459 ASN B O 1
ATOM 8418 N N . ALA B 1 460 ? 11.391 0.333 9.977 1 83.94 460 ALA B N 1
ATOM 8419 C CA . ALA B 1 460 ? 10.219 -0.386 9.484 1 83.94 460 ALA B CA 1
ATOM 8420 C C . ALA B 1 460 ? 9.461 0.441 8.445 1 83.94 460 ALA B C 1
ATOM 8422 O O . ALA B 1 460 ? 8.961 -0.098 7.457 1 83.94 460 ALA B O 1
ATOM 8423 N N . THR B 1 461 ? 9.344 1.731 8.688 1 89.94 461 THR B N 1
ATOM 8424 C CA . THR B 1 461 ? 8.672 2.629 7.758 1 89.94 461 THR B CA 1
ATOM 8425 C C . THR B 1 461 ? 9.445 2.727 6.445 1 89.94 461 THR B C 1
ATOM 8427 O O . THR B 1 461 ? 8.852 2.719 5.367 1 89.94 461 THR B O 1
ATOM 8430 N N . THR B 1 462 ? 10.781 2.824 6.566 1 89.56 462 THR B N 1
ATOM 8431 C CA . THR B 1 462 ? 11.625 2.877 5.379 1 89.56 462 THR B CA 1
ATOM 8432 C C . THR B 1 462 ? 11.438 1.628 4.523 1 89.56 462 THR B C 1
ATOM 8434 O O . THR B 1 462 ? 11.352 1.716 3.299 1 89.56 462 THR B O 1
ATOM 8437 N N . ASP B 1 463 ? 11.344 0.547 5.145 1 81.5 463 ASP B N 1
ATOM 8438 C CA . ASP B 1 463 ? 11.156 -0.715 4.434 1 81.5 463 ASP B CA 1
ATOM 8439 C C . ASP B 1 463 ? 9.789 -0.77 3.766 1 81.5 463 ASP B C 1
ATOM 8441 O O . ASP B 1 463 ? 9.664 -1.211 2.621 1 81.5 463 ASP B O 1
ATOM 8445 N N . GLN B 1 464 ? 8.82 -0.359 4.469 1 83.44 464 GLN B N 1
ATOM 8446 C CA . GLN B 1 464 ? 7.441 -0.415 3.986 1 83.44 464 GLN B CA 1
ATOM 8447 C C . GLN B 1 464 ? 7.254 0.471 2.758 1 83.44 464 GLN B C 1
ATOM 8449 O O . GLN B 1 464 ? 6.504 0.123 1.845 1 83.44 464 GLN B O 1
ATOM 8454 N N . TYR B 1 465 ? 7.949 1.594 2.738 1 89.06 465 TYR B N 1
ATOM 8455 C CA . TYR B 1 465 ? 7.742 2.553 1.66 1 89.06 465 TYR B CA 1
ATOM 8456 C C . TYR B 1 465 ? 8.992 2.684 0.799 1 89.06 465 TYR B C 1
ATOM 8458 O O . TYR B 1 465 ? 9.219 3.723 0.175 1 89.06 465 TYR B O 1
ATOM 8466 N N . ALA B 1 466 ? 9.789 1.673 0.774 1 84.69 466 ALA B N 1
ATOM 8467 C CA . ALA B 1 466 ? 11.102 1.69 0.132 1 84.69 466 ALA B CA 1
ATOM 8468 C C . ALA B 1 466 ? 10.984 2.064 -1.343 1 84.69 466 ALA B C 1
ATOM 8470 O O . ALA B 1 466 ? 11.781 2.857 -1.853 1 84.69 466 ALA B O 1
ATOM 8471 N N . GLU B 1 467 ? 10.047 1.553 -2.023 1 82.38 467 GLU B N 1
ATOM 8472 C CA . GLU B 1 467 ? 9.914 1.799 -3.457 1 82.38 467 GLU B CA 1
ATOM 8473 C C . GLU B 1 467 ? 9.602 3.266 -3.738 1 82.38 467 GLU B C 1
ATOM 8475 O O . GLU B 1 467 ? 10.125 3.844 -4.695 1 82.38 467 GLU B O 1
ATOM 8480 N N . LEU B 1 468 ? 8.719 3.809 -2.938 1 90.75 468 LEU B N 1
ATOM 8481 C CA . LEU B 1 468 ? 8.367 5.215 -3.107 1 90.75 468 LEU B CA 1
ATOM 8482 C C . LEU B 1 468 ? 9.547 6.113 -2.781 1 90.75 468 LEU B C 1
ATOM 8484 O O . LEU B 1 468 ? 9.805 7.09 -3.49 1 90.75 468 LEU B O 1
ATOM 8488 N N . ILE B 1 469 ? 10.266 5.75 -1.763 1 91.56 469 ILE B N 1
ATOM 8489 C CA . ILE B 1 469 ? 11.422 6.531 -1.326 1 91.56 469 ILE B CA 1
ATOM 8490 C C . ILE B 1 469 ? 12.508 6.48 -2.393 1 91.56 469 ILE B C 1
ATOM 8492 O O . ILE B 1 469 ? 13.133 7.5 -2.705 1 91.56 469 ILE B O 1
ATOM 8496 N N . ASP B 1 470 ? 12.656 5.383 -3.008 1 84.38 470 ASP B N 1
ATOM 8497 C CA . ASP B 1 470 ? 13.727 5.168 -3.975 1 84.38 470 ASP B CA 1
ATOM 8498 C C . ASP B 1 470 ? 13.469 5.945 -5.262 1 84.38 470 ASP B C 1
ATOM 8500 O O . ASP B 1 470 ? 14.406 6.395 -5.918 1 84.38 470 ASP B O 1
ATOM 8504 N N . VAL B 1 471 ? 12.273 6.094 -5.602 1 87.81 471 VAL B N 1
ATOM 8505 C CA . VAL B 1 471 ? 12 6.668 -6.914 1 87.81 471 VAL B CA 1
ATOM 8506 C C . VAL B 1 471 ? 11.711 8.164 -6.773 1 87.81 471 VAL B C 1
ATOM 8508 O O . VAL B 1 471 ? 11.68 8.891 -7.766 1 87.81 471 VAL B O 1
ATOM 8511 N N . ALA B 1 472 ? 11.5 8.688 -5.594 1 93.06 472 ALA B N 1
ATOM 8512 C CA . ALA B 1 472 ? 11.008 10.047 -5.363 1 93.06 472 ALA B CA 1
ATOM 8513 C C . ALA B 1 472 ? 11.891 11.078 -6.055 1 93.06 472 ALA B C 1
ATOM 8515 O O . ALA B 1 472 ? 11.383 12.055 -6.613 1 93.06 472 ALA B O 1
ATOM 8516 N N . HIS B 1 473 ? 13.18 10.867 -6.074 1 89.38 473 HIS B N 1
ATOM 8517 C CA . HIS B 1 473 ? 14.102 11.867 -6.602 1 89.38 473 HIS B CA 1
ATOM 8518 C C . HIS B 1 473 ? 14.367 11.641 -8.086 1 89.38 473 HIS B C 1
ATOM 8520 O O . HIS B 1 473 ? 15.016 12.461 -8.734 1 89.38 473 HIS B O 1
ATOM 8526 N N . THR B 1 474 ? 13.812 10.602 -8.695 1 86 474 THR B N 1
ATOM 8527 C CA . THR B 1 474 ? 14.102 10.289 -10.094 1 86 474 THR B CA 1
ATOM 8528 C C . THR B 1 474 ? 12.867 10.516 -10.961 1 86 474 THR B C 1
ATOM 8530 O O . THR B 1 474 ? 12.969 10.578 -12.188 1 86 474 THR B O 1
ATOM 8533 N N . LEU B 1 475 ? 11.734 10.695 -10.359 1 89.69 475 LEU B N 1
ATOM 8534 C CA . LEU B 1 475 ? 10.5 10.836 -11.133 1 89.69 475 LEU B CA 1
ATOM 8535 C C . LEU B 1 475 ? 10.438 12.203 -11.805 1 89.69 475 LEU B C 1
ATOM 8537 O O . LEU B 1 475 ? 10.773 13.219 -11.195 1 89.69 475 LEU B O 1
ATOM 8541 N N . ARG B 1 476 ? 10.062 12.133 -13.07 1 91.38 476 ARG B N 1
ATOM 8542 C CA . ARG B 1 476 ? 9.852 13.367 -13.812 1 91.38 476 ARG B CA 1
ATOM 8543 C C . ARG B 1 476 ? 8.383 13.797 -13.766 1 91.38 476 ARG B C 1
ATOM 8545 O O . ARG B 1 476 ? 7.484 12.961 -13.812 1 91.38 476 ARG B O 1
ATOM 8552 N N . LEU B 1 477 ? 8.156 15.102 -13.625 1 92.94 477 LEU B N 1
ATOM 8553 C CA . LEU B 1 477 ? 6.797 15.633 -13.578 1 92.94 477 LEU B CA 1
ATOM 8554 C C . LEU B 1 477 ? 6.336 16.062 -14.969 1 92.94 477 LEU B C 1
ATOM 8556 O O . LEU B 1 477 ? 6.875 17.016 -15.539 1 92.94 477 LEU B O 1
ATOM 8560 N N . ASP B 1 478 ? 5.371 15.352 -15.43 1 86.12 478 ASP B N 1
ATOM 8561 C CA . ASP B 1 478 ? 4.785 15.719 -16.719 1 86.12 478 ASP B CA 1
ATOM 8562 C C . ASP B 1 478 ? 3.855 16.922 -16.578 1 86.12 478 ASP B C 1
ATOM 8564 O O . ASP B 1 478 ? 3.352 17.203 -15.492 1 86.12 478 ASP B O 1
ATOM 8568 N N . SER B 1 479 ? 3.654 17.625 -17.703 1 81.81 479 SER B N 1
ATOM 8569 C CA . SER B 1 479 ? 2.787 18.797 -17.688 1 81.81 479 SER B CA 1
ATOM 8570 C C . SER B 1 479 ? 1.328 18.406 -17.469 1 81.81 479 SER B C 1
ATOM 8572 O O . SER B 1 479 ? 0.55 19.172 -16.906 1 81.81 479 SER B O 1
ATOM 8574 N N . CYS B 1 480 ? 1.011 17.266 -17.953 1 77.5 480 CYS B N 1
ATOM 8575 C CA . CYS B 1 480 ? -0.349 16.766 -17.797 1 77.5 480 CYS B CA 1
ATOM 8576 C C . CYS B 1 480 ? -0.363 15.242 -17.719 1 77.5 480 CYS B C 1
ATOM 8578 O O . CYS B 1 480 ? 0.688 14.602 -17.797 1 77.5 480 CYS B O 1
ATOM 8580 N N . GLY B 1 481 ? -1.549 14.719 -17.25 1 77.56 481 GLY B N 1
ATOM 8581 C CA . GLY B 1 481 ? -1.675 13.266 -17.266 1 77.56 481 GLY B CA 1
ATOM 8582 C C . GLY B 1 481 ? -2.217 12.703 -15.969 1 77.56 481 GLY B C 1
ATOM 8583 O O . GLY B 1 481 ? -2.361 13.422 -14.984 1 77.56 481 GLY B O 1
ATOM 8584 N N . ALA B 1 482 ? -2.42 11.414 -16.031 1 79 482 ALA B N 1
ATOM 8585 C CA . ALA B 1 482 ? -3.117 10.719 -14.961 1 79 482 ALA B CA 1
ATOM 8586 C C . ALA B 1 482 ? -2.205 10.523 -13.75 1 79 482 ALA B C 1
ATOM 8588 O O . ALA B 1 482 ? -2.68 10.328 -12.633 1 79 482 ALA B O 1
ATOM 8589 N N . HIS B 1 483 ? -0.842 10.734 -13.945 1 86.44 483 HIS B N 1
ATOM 8590 C CA . HIS B 1 483 ? 0.059 10.398 -12.852 1 86.44 483 HIS B CA 1
ATOM 8591 C C . HIS B 1 483 ? 0.685 11.648 -12.242 1 86.44 483 HIS B C 1
ATOM 8593 O O . HIS B 1 483 ? 1.499 11.562 -11.32 1 86.44 483 HIS B O 1
ATOM 8599 N N . ARG B 1 484 ? 0.329 12.773 -12.727 1 88.44 484 ARG B N 1
ATOM 8600 C CA . ARG B 1 484 ? 0.946 14.023 -12.289 1 88.44 484 ARG B CA 1
ATOM 8601 C C . ARG B 1 484 ? 0.766 14.219 -10.781 1 88.44 484 ARG B C 1
ATOM 8603 O O . ARG B 1 484 ? 1.734 14.484 -10.07 1 88.44 484 ARG B O 1
ATOM 8610 N N . SER B 1 485 ? -0.498 14.117 -10.328 1 87.19 485 SER B N 1
ATOM 8611 C CA . SER B 1 485 ? -0.782 14.305 -8.914 1 87.19 485 SER B CA 1
ATOM 8612 C C . SER B 1 485 ? -0.021 13.297 -8.055 1 87.19 485 SER B C 1
ATOM 8614 O O . SER B 1 485 ? 0.42 13.617 -6.953 1 87.19 485 SER B O 1
ATOM 8616 N N . PHE B 1 486 ? 0.1 12.141 -8.578 1 91.38 486 PHE B N 1
ATOM 8617 C CA . PHE B 1 486 ? 0.817 11.102 -7.852 1 91.38 486 PHE B CA 1
ATOM 8618 C C . PHE B 1 486 ? 2.277 11.492 -7.648 1 91.38 486 PHE B C 1
ATOM 8620 O O . PHE B 1 486 ? 2.811 11.359 -6.547 1 91.38 486 PHE B O 1
ATOM 8627 N N . VAL B 1 487 ? 2.918 11.961 -8.703 1 93.62 487 VAL B N 1
ATOM 8628 C CA . VAL B 1 487 ? 4.324 12.352 -8.641 1 93.62 487 VAL B CA 1
ATOM 8629 C C . VAL B 1 487 ? 4.5 13.492 -7.641 1 93.62 487 VAL B C 1
ATOM 8631 O O . VAL B 1 487 ? 5.445 13.492 -6.848 1 93.62 487 VAL B O 1
ATOM 8634 N N . ILE B 1 488 ? 3.615 14.398 -7.648 1 92.81 488 ILE B N 1
ATOM 8635 C CA . ILE B 1 488 ? 3.66 15.531 -6.723 1 92.81 488 ILE B CA 1
ATOM 8636 C C . ILE B 1 488 ? 3.574 15.023 -5.285 1 92.81 488 ILE B C 1
ATOM 8638 O O . ILE B 1 488 ? 4.371 15.414 -4.434 1 92.81 488 ILE B O 1
ATOM 8642 N N . ASN B 1 489 ? 2.633 14.141 -5.051 1 92.31 489 ASN B N 1
ATOM 8643 C CA . ASN B 1 489 ? 2.439 13.594 -3.711 1 92.31 489 ASN B CA 1
ATOM 8644 C C . ASN B 1 489 ? 3.658 12.805 -3.248 1 92.31 489 ASN B C 1
ATOM 8646 O O . ASN B 1 489 ? 4.012 12.836 -2.068 1 92.31 489 ASN B O 1
ATOM 8650 N N . VAL B 1 490 ? 4.273 12.062 -4.141 1 95.44 490 VAL B N 1
ATOM 8651 C CA . VAL B 1 490 ? 5.465 11.297 -3.789 1 95.44 490 VAL B CA 1
ATOM 8652 C C . VAL B 1 490 ? 6.566 12.242 -3.316 1 95.44 490 VAL B C 1
ATOM 8654 O O . VAL B 1 490 ? 7.164 12.031 -2.258 1 95.44 490 VAL B O 1
ATOM 8657 N N . ARG B 1 491 ? 6.828 13.258 -4.086 1 95.69 491 ARG B N 1
ATOM 8658 C CA . ARG B 1 491 ? 7.887 14.203 -3.752 1 95.69 491 ARG B CA 1
ATOM 8659 C C . ARG B 1 491 ? 7.621 14.875 -2.406 1 95.69 491 ARG B C 1
ATOM 8661 O O . ARG B 1 491 ? 8.508 14.938 -1.552 1 95.69 491 ARG B O 1
ATOM 8668 N N . ASP B 1 492 ? 6.406 15.273 -2.199 1 94.25 492 ASP B N 1
ATOM 8669 C CA . ASP B 1 492 ? 6.027 15.984 -0.98 1 94.25 492 ASP B CA 1
ATOM 8670 C C . ASP B 1 492 ? 6.199 15.094 0.247 1 94.25 492 ASP B C 1
ATOM 8672 O O . ASP B 1 492 ? 6.859 15.477 1.214 1 94.25 492 ASP B O 1
ATOM 8676 N N . ASN B 1 493 ? 5.621 13.961 0.172 1 95.75 493 ASN B N 1
ATOM 8677 C CA . ASN B 1 493 ? 5.582 13.102 1.349 1 95.75 493 ASN B CA 1
ATOM 8678 C C . ASN B 1 493 ? 6.949 12.5 1.652 1 95.75 493 ASN B C 1
ATOM 8680 O O . ASN B 1 493 ? 7.332 12.367 2.818 1 95.75 493 ASN B O 1
ATOM 8684 N N . VAL B 1 494 ? 7.73 12.156 0.657 1 96.88 494 VAL B N 1
ATOM 8685 C CA . VAL B 1 494 ? 9.047 11.562 0.873 1 96.88 494 VAL B CA 1
ATOM 8686 C C . VAL B 1 494 ? 10 12.617 1.421 1 96.88 494 VAL B C 1
ATOM 8688 O O . VAL B 1 494 ? 10.859 12.32 2.256 1 96.88 494 VAL B O 1
ATOM 8691 N N . SER B 1 495 ? 9.891 13.867 0.93 1 97.31 495 SER B N 1
ATOM 8692 C CA . SER B 1 495 ? 10.711 14.938 1.482 1 97.31 495 SER B CA 1
ATOM 8693 C C . SER B 1 495 ? 10.453 15.125 2.975 1 97.31 495 SER B C 1
ATOM 8695 O O . SER B 1 495 ? 11.391 15.344 3.75 1 97.31 495 SER B O 1
ATOM 8697 N N . HIS B 1 496 ? 9.188 15.023 3.354 1 97.25 496 HIS B N 1
ATOM 8698 C CA . HIS B 1 496 ? 8.852 15.133 4.77 1 97.25 496 HIS B CA 1
ATOM 8699 C C . HIS B 1 496 ? 9.461 13.984 5.566 1 97.25 496 HIS B C 1
ATOM 8701 O O . HIS B 1 496 ? 9.961 14.188 6.672 1 97.25 496 HIS B O 1
ATOM 8707 N N . TYR B 1 497 ? 9.438 12.828 5.012 1 97.44 497 TYR B N 1
ATOM 8708 C CA . TYR B 1 497 ? 10.008 11.68 5.711 1 97.44 497 TYR B CA 1
ATOM 8709 C C . TYR B 1 497 ? 11.516 11.82 5.848 1 97.44 497 TYR B C 1
ATOM 8711 O O . TYR B 1 497 ? 12.086 11.469 6.887 1 97.44 497 TYR B O 1
ATOM 8719 N N . HIS B 1 498 ? 12.188 12.266 4.766 1 97 498 HIS B N 1
ATOM 8720 C CA . HIS B 1 498 ? 13.617 12.523 4.863 1 97 498 HIS B CA 1
ATOM 8721 C C . HIS B 1 498 ? 13.922 13.516 5.984 1 97 498 HIS B C 1
ATOM 8723 O O . HIS B 1 498 ? 14.898 13.344 6.719 1 97 498 HIS B O 1
ATOM 8729 N N . ALA B 1 499 ? 13.086 14.516 6.086 1 96.75 499 ALA B N 1
ATOM 8730 C CA . ALA B 1 499 ? 13.281 15.508 7.141 1 96.75 499 ALA B CA 1
ATOM 8731 C C . ALA B 1 499 ? 13.141 14.875 8.523 1 96.75 499 ALA B C 1
ATOM 8733 O O . ALA B 1 499 ? 13.859 15.242 9.453 1 96.75 499 ALA B O 1
ATOM 8734 N N . ILE B 1 500 ? 12.227 13.914 8.68 1 96.75 500 ILE B N 1
ATOM 8735 C CA . ILE B 1 500 ? 12.047 13.203 9.945 1 96.75 500 ILE B CA 1
ATOM 8736 C C . ILE B 1 500 ? 13.328 12.461 10.312 1 96.75 500 ILE B C 1
ATOM 8738 O O . ILE B 1 500 ? 13.781 12.523 11.453 1 96.75 500 ILE B O 1
ATOM 8742 N N . VAL B 1 501 ? 13.836 11.797 9.367 1 95.19 501 VAL B N 1
ATOM 8743 C CA . VAL B 1 501 ? 15.039 11.008 9.602 1 95.19 501 VAL B CA 1
ATOM 8744 C C . VAL B 1 501 ? 16.203 11.938 9.961 1 95.19 501 VAL B C 1
ATOM 8746 O O . VAL B 1 501 ? 17.016 11.617 10.836 1 95.19 501 VAL B O 1
ATOM 8749 N N . MET B 1 502 ? 16.266 13.055 9.328 1 92.56 502 MET B N 1
ATOM 8750 C CA . MET B 1 502 ? 17.297 14.031 9.633 1 92.56 502 MET B CA 1
ATOM 8751 C C . MET B 1 502 ? 17.141 14.57 11.047 1 92.56 502 MET B C 1
ATOM 8753 O O . MET B 1 502 ? 18.125 14.734 11.766 1 92.56 502 MET B O 1
ATOM 8757 N N . CYS B 1 503 ? 15.922 14.859 11.438 1 92.25 503 CYS B N 1
ATOM 8758 C CA . CYS B 1 503 ? 15.664 15.344 12.789 1 92.25 503 CYS B CA 1
ATOM 8759 C C . CYS B 1 503 ? 16.078 14.305 13.828 1 92.25 503 CYS B C 1
ATOM 8761 O O . CYS B 1 503 ? 16.656 14.656 14.859 1 92.25 503 CYS B O 1
ATOM 8763 N N . TYR B 1 504 ? 15.711 13.086 13.57 1 93.44 504 TYR B N 1
ATOM 8764 C CA . TYR B 1 504 ? 16.109 12.008 14.469 1 93.44 504 TYR B CA 1
ATOM 8765 C C . TYR B 1 504 ? 17.625 11.984 14.641 1 93.44 504 TYR B C 1
ATOM 8767 O O . TYR B 1 504 ? 18.125 11.898 15.766 1 93.44 504 TYR B O 1
ATOM 8775 N N . SER B 1 505 ? 18.328 12.055 13.508 1 89.25 505 SER B N 1
ATOM 8776 C CA . SER B 1 505 ? 19.797 12.031 13.555 1 89.25 505 SER B CA 1
ATOM 8777 C C . SER B 1 505 ? 20.344 13.227 14.32 1 89.25 505 SER B C 1
ATOM 8779 O O . SER B 1 505 ? 21.359 13.117 15.008 1 89.25 505 SER B O 1
ATOM 8781 N N . GLY B 1 506 ? 19.719 14.312 14.164 1 85.81 506 GLY B N 1
ATOM 8782 C CA . GLY B 1 506 ? 20.141 15.508 14.883 1 85.81 506 GLY B CA 1
ATOM 8783 C C . GLY B 1 506 ? 19.984 15.383 16.391 1 85.81 506 GLY B C 1
ATOM 8784 O O . GLY B 1 506 ? 20.797 15.906 17.156 1 85.81 506 GLY B O 1
ATOM 8785 N N . ILE B 1 507 ? 18.969 14.664 16.781 1 87.62 507 ILE B N 1
ATOM 8786 C CA . ILE B 1 507 ? 18.703 14.5 18.203 1 87.62 507 ILE B CA 1
ATOM 8787 C C . ILE B 1 507 ? 19.688 13.5 18.797 1 87.62 507 ILE B C 1
ATOM 8789 O O . ILE B 1 507 ? 20.188 13.703 19.906 1 87.62 507 ILE B O 1
ATOM 8793 N N . VAL B 1 508 ? 19.984 12.477 18.047 1 86.31 508 VAL B N 1
ATOM 8794 C CA . VAL B 1 508 ? 20.812 11.383 18.562 1 86.31 508 VAL B CA 1
ATOM 8795 C C . VAL B 1 508 ? 22.281 11.789 18.531 1 86.31 508 VAL B C 1
ATOM 8797 O O . VAL B 1 508 ? 23.031 11.469 19.453 1 86.31 508 VAL B O 1
ATOM 8800 N N . GLN B 1 509 ? 22.812 12.398 17.422 1 78.44 509 GLN B N 1
ATOM 8801 C CA . GLN B 1 509 ? 24.219 12.688 17.25 1 78.44 509 GLN B CA 1
ATOM 8802 C C . GLN B 1 509 ? 24.578 14.047 17.844 1 78.44 509 GLN B C 1
ATOM 8804 O O . GLN B 1 509 ? 25.766 14.398 17.938 1 78.44 509 GLN B O 1
ATOM 8809 N N . GLU B 1 510 ? 23.844 14.633 18.562 1 65.88 510 GLU B N 1
ATOM 8810 C CA . GLU B 1 510 ? 24.031 15.93 19.203 1 65.88 510 GLU B CA 1
ATOM 8811 C C . GLU B 1 510 ? 24.719 16.922 18.25 1 65.88 510 GLU B C 1
ATOM 8813 O O . GLU B 1 510 ? 24.234 17.172 17.156 1 65.88 510 GLU B O 1
ATOM 8818 N N . ARG B 1 511 ? 26 17.438 18.688 1 64.62 511 ARG B N 1
ATOM 8819 C CA . ARG B 1 511 ? 26.641 18.594 18.094 1 64.62 511 ARG B CA 1
ATOM 8820 C C . ARG B 1 511 ? 27.719 18.172 17.094 1 64.62 511 ARG B C 1
ATOM 8822 O O . ARG B 1 511 ? 28.562 18.984 16.703 1 64.62 511 ARG B O 1
ATOM 8829 N N . ALA B 1 512 ? 27.438 16.922 16.531 1 68.75 512 ALA B N 1
ATOM 8830 C CA . ALA B 1 512 ? 28.469 16.469 15.609 1 68.75 512 ALA B CA 1
ATOM 8831 C C . ALA B 1 512 ? 28.125 16.844 14.164 1 68.75 512 ALA B C 1
ATOM 8833 O O . ALA B 1 512 ? 26.984 17.125 13.844 1 68.75 512 ALA B O 1
ATOM 8834 N N . LEU B 1 513 ? 29.219 17.078 13.359 1 74.31 513 LEU B N 1
ATOM 8835 C CA . LEU B 1 513 ? 29.047 17.281 11.922 1 74.31 513 LEU B CA 1
ATOM 8836 C C . LEU B 1 513 ? 28.312 16.109 11.281 1 74.31 513 LEU B C 1
ATOM 8838 O O . LEU B 1 513 ? 28.469 14.969 11.719 1 74.31 513 LEU B O 1
ATOM 8842 N N . PRO B 1 514 ? 27.469 16.453 10.336 1 80.75 514 PRO B N 1
ATOM 8843 C CA . PRO B 1 514 ? 26.719 15.383 9.68 1 80.75 514 PRO B CA 1
ATOM 8844 C C . PRO B 1 514 ? 27.625 14.336 9.047 1 80.75 514 PRO B C 1
ATOM 8846 O O . PRO B 1 514 ? 28.641 14.68 8.438 1 80.75 514 PRO B O 1
ATOM 8849 N N . ASP B 1 515 ? 27.344 13.133 9.234 1 82.81 515 ASP B N 1
ATOM 8850 C CA . ASP B 1 515 ? 28.094 12.047 8.625 1 82.81 515 ASP B CA 1
ATOM 8851 C C . ASP B 1 515 ? 27.672 11.836 7.172 1 82.81 515 ASP B C 1
ATOM 8853 O O . ASP B 1 515 ? 26.875 12.594 6.637 1 82.81 515 ASP B O 1
ATOM 8857 N N . ASN B 1 516 ? 28.281 10.891 6.512 1 83.12 516 ASN B N 1
ATOM 8858 C CA . ASN B 1 516 ? 28.031 10.656 5.09 1 83.12 516 ASN B CA 1
ATOM 8859 C C . ASN B 1 516 ? 26.594 10.234 4.836 1 83.12 516 ASN B C 1
ATOM 8861 O O . ASN B 1 516 ? 26.016 10.594 3.811 1 83.12 516 ASN B O 1
ATOM 8865 N N . GLY B 1 517 ? 26.094 9.492 5.75 1 84.62 517 GLY B N 1
ATOM 8866 C CA . GLY B 1 517 ? 24.703 9.086 5.609 1 84.62 517 GLY B CA 1
ATOM 8867 C C . GLY B 1 517 ? 23.734 10.25 5.703 1 84.62 517 GLY B C 1
ATOM 8868 O O . GLY B 1 517 ? 22.781 10.344 4.918 1 84.62 517 GLY B O 1
ATOM 8869 N N . GLN B 1 518 ? 24.031 11.109 6.594 1 86.56 518 GLN B N 1
ATOM 8870 C CA . GLN B 1 518 ? 23.203 12.297 6.766 1 86.56 518 GLN B CA 1
ATOM 8871 C C . GLN B 1 518 ? 23.297 13.211 5.547 1 86.56 518 GLN B C 1
ATOM 8873 O O . GLN B 1 518 ? 22.281 13.758 5.098 1 86.56 518 GLN B O 1
ATOM 8878 N N . ARG B 1 519 ? 24.453 13.305 5.012 1 89 519 ARG B N 1
ATOM 8879 C CA . ARG B 1 519 ? 24.656 14.141 3.834 1 89 519 ARG B CA 1
ATOM 8880 C C . ARG B 1 519 ? 23.938 13.562 2.623 1 89 519 ARG B C 1
ATOM 8882 O O . ARG B 1 519 ? 23.422 14.312 1.789 1 89 519 ARG B O 1
ATOM 8889 N N . ALA B 1 520 ? 23.953 12.281 2.586 1 89.38 520 ALA B N 1
ATOM 8890 C CA . ALA B 1 520 ? 23.266 11.641 1.465 1 89.38 520 ALA B CA 1
ATOM 8891 C C . ALA B 1 520 ? 21.766 11.875 1.532 1 89.38 520 ALA B C 1
ATOM 8893 O O . ALA B 1 520 ? 21.125 12.148 0.513 1 89.38 520 ALA B O 1
ATOM 8894 N N . VAL B 1 521 ? 21.156 11.742 2.727 1 92.81 521 VAL B N 1
ATOM 8895 C CA . VAL B 1 521 ? 19.734 11.977 2.912 1 92.81 521 VAL B CA 1
ATOM 8896 C C . VAL B 1 521 ? 19.406 13.438 2.615 1 92.81 521 VAL B C 1
ATOM 8898 O O . VAL B 1 521 ? 18.406 13.734 1.963 1 92.81 521 VAL B O 1
ATOM 8901 N N . LEU B 1 522 ? 20.281 14.32 3.078 1 93.94 522 LEU B N 1
ATOM 8902 C CA . LEU B 1 522 ? 20.125 15.742 2.797 1 93.94 522 LEU B CA 1
ATOM 8903 C C . LEU B 1 522 ? 20.188 16.016 1.297 1 93.94 522 LEU B C 1
ATOM 8905 O O . LEU B 1 522 ? 19.406 16.797 0.771 1 93.94 522 LEU B O 1
ATOM 8909 N N . GLY B 1 523 ? 21.109 15.336 0.655 1 93.81 523 GLY B N 1
ATOM 8910 C CA . GLY B 1 523 ? 21.219 15.477 -0.789 1 93.81 523 GLY B CA 1
ATOM 8911 C C . GLY B 1 523 ? 19.953 15.07 -1.523 1 93.81 523 GLY B C 1
ATOM 8912 O O . GLY B 1 523 ? 19.531 15.758 -2.449 1 93.81 523 GLY B O 1
ATOM 8913 N N . ARG B 1 524 ? 19.359 13.992 -1.093 1 94.06 524 ARG B N 1
ATOM 8914 C CA . ARG B 1 524 ? 18.125 13.531 -1.708 1 94.06 524 ARG B CA 1
ATOM 8915 C C . ARG B 1 524 ? 16.984 14.531 -1.477 1 94.06 524 ARG B C 1
ATOM 8917 O O . ARG B 1 524 ? 16.219 14.82 -2.389 1 94.06 524 ARG B O 1
ATOM 8924 N N . LEU B 1 525 ? 16.922 15 -0.25 1 96.38 525 LEU B N 1
ATOM 8925 C CA . LEU B 1 525 ? 15.891 15.969 0.099 1 96.38 525 LEU B CA 1
ATOM 8926 C C . LEU B 1 525 ? 16.031 17.234 -0.733 1 96.38 525 LEU B C 1
ATOM 8928 O O . LEU B 1 525 ? 15.055 17.734 -1.295 1 96.38 525 LEU B O 1
ATOM 8932 N N . MET B 1 526 ? 17.266 17.719 -0.877 1 96.75 526 MET B N 1
ATOM 8933 C CA . MET B 1 526 ? 17.516 18.938 -1.636 1 96.75 526 MET B CA 1
ATOM 8934 C C . MET B 1 526 ? 17.234 18.734 -3.119 1 96.75 526 MET B C 1
ATOM 8936 O O . MET B 1 526 ? 16.734 19.625 -3.793 1 96.75 526 MET B O 1
ATOM 8940 N N . ASN B 1 527 ? 17.578 17.547 -3.584 1 96.12 527 ASN B N 1
ATOM 8941 C CA . ASN B 1 527 ? 17.266 17.234 -4.973 1 96.12 527 ASN B CA 1
ATOM 8942 C C . ASN B 1 527 ? 15.773 17.281 -5.238 1 96.12 527 ASN B C 1
ATOM 8944 O O . ASN B 1 527 ? 15.328 17.828 -6.246 1 96.12 527 ASN B O 1
ATOM 8948 N N . ILE B 1 528 ? 14.984 16.688 -4.371 1 97.31 528 ILE B N 1
ATOM 8949 C CA . ILE B 1 528 ? 13.531 16.688 -4.516 1 97.31 528 ILE B CA 1
ATOM 8950 C C . ILE B 1 528 ? 13.008 18.109 -4.477 1 97.31 528 ILE B C 1
ATOM 8952 O O . ILE B 1 528 ? 12.164 18.5 -5.293 1 97.31 528 ILE B O 1
ATOM 8956 N N . ALA B 1 529 ? 13.477 18.875 -3.549 1 97.56 529 ALA B N 1
ATOM 8957 C CA . ALA B 1 529 ? 13.039 20.25 -3.404 1 97.56 529 ALA B CA 1
ATOM 8958 C C . ALA B 1 529 ? 13.359 21.062 -4.652 1 97.56 529 ALA B C 1
ATOM 8960 O O . ALA B 1 529 ? 12.531 21.859 -5.121 1 97.56 529 ALA B O 1
ATOM 8961 N N . PHE B 1 530 ? 14.539 20.875 -5.152 1 96.94 530 PHE B N 1
ATOM 8962 C CA . PHE B 1 530 ? 14.953 21.594 -6.352 1 96.94 530 PHE B CA 1
ATOM 8963 C C . PHE B 1 530 ? 14.078 21.219 -7.539 1 96.94 530 PHE B C 1
ATOM 8965 O O . PHE B 1 530 ? 13.672 22.078 -8.312 1 96.94 530 PHE B O 1
ATOM 8972 N N . GLN B 1 531 ? 13.844 19.969 -7.668 1 96.31 531 GLN B N 1
ATOM 8973 C CA . GLN B 1 531 ? 12.977 19.5 -8.742 1 96.31 531 GLN B CA 1
ATOM 8974 C C . GLN B 1 531 ? 11.57 20.078 -8.602 1 96.31 531 GLN B C 1
ATOM 8976 O O . GLN B 1 531 ? 10.945 20.469 -9.594 1 96.31 531 GLN B O 1
ATOM 8981 N N . THR B 1 532 ? 11.055 20.094 -7.391 1 96.5 532 THR B N 1
ATOM 8982 C CA . THR B 1 532 ? 9.734 20.656 -7.125 1 96.5 532 THR B CA 1
ATOM 8983 C C . THR B 1 532 ? 9.68 22.125 -7.535 1 96.5 532 THR B C 1
ATOM 8985 O O . THR B 1 532 ? 8.727 22.562 -8.195 1 96.5 532 THR B O 1
ATOM 8988 N N . HIS B 1 533 ? 10.695 22.844 -7.238 1 96.88 533 HIS B N 1
ATOM 8989 C CA . HIS B 1 533 ? 10.758 24.25 -7.594 1 96.88 533 HIS B CA 1
ATOM 8990 C C . HIS B 1 533 ? 10.867 24.438 -9.102 1 96.88 533 HIS B C 1
ATOM 8992 O O . HIS B 1 533 ? 10.195 25.297 -9.68 1 96.88 533 HIS B O 1
ATOM 8998 N N . SER B 1 534 ? 11.719 23.672 -9.695 1 96.06 534 SER B N 1
ATOM 8999 C CA . SER B 1 534 ? 11.961 23.766 -11.133 1 96.06 534 SER B CA 1
ATOM 9000 C C . SER B 1 534 ? 10.703 23.422 -11.93 1 96.06 534 SER B C 1
ATOM 9002 O O . SER B 1 534 ? 10.391 24.078 -12.922 1 96.06 534 SER B O 1
ATOM 9004 N N . ASP B 1 535 ? 10 22.422 -11.477 1 94.38 535 ASP B N 1
ATOM 9005 C CA . ASP B 1 535 ? 8.867 21.891 -12.234 1 94.38 535 ASP B CA 1
ATOM 9006 C C . ASP B 1 535 ? 7.594 22.688 -11.953 1 94.38 535 ASP B C 1
ATOM 9008 O O . ASP B 1 535 ? 6.746 22.859 -12.836 1 94.38 535 ASP B O 1
ATOM 9012 N N . GLU B 1 536 ? 7.418 23.156 -10.711 1 92.69 536 GLU B N 1
ATOM 9013 C CA . GLU B 1 536 ? 6.117 23.688 -10.312 1 92.69 536 GLU B CA 1
ATOM 9014 C C . GLU B 1 536 ? 6.219 25.141 -9.906 1 92.69 536 GLU B C 1
ATOM 9016 O O . GLU B 1 536 ? 5.199 25.812 -9.688 1 92.69 536 GLU B O 1
ATOM 9021 N N . GLY B 1 537 ? 7.383 25.656 -9.711 1 92.81 537 GLY B N 1
ATOM 9022 C CA . GLY B 1 537 ? 7.574 27.078 -9.422 1 92.81 537 GLY B CA 1
ATOM 9023 C C . GLY B 1 537 ? 7.594 27.375 -7.941 1 92.81 537 GLY B C 1
ATOM 9024 O O . GLY B 1 537 ? 7.625 26.469 -7.113 1 92.81 537 GLY B O 1
ATOM 9025 N N . GLU B 1 538 ? 7.531 28.641 -7.574 1 92.75 538 GLU B N 1
ATOM 9026 C CA . GLU B 1 538 ? 7.707 29.125 -6.211 1 92.75 538 GLU B CA 1
ATOM 9027 C C . GLU B 1 538 ? 6.516 28.766 -5.332 1 92.75 538 GLU B C 1
ATOM 9029 O O . GLU B 1 538 ? 6.672 28.516 -4.133 1 92.75 538 GLU B O 1
ATOM 9034 N N . SER B 1 539 ? 5.418 28.703 -5.879 1 85.56 539 SER B N 1
ATOM 9035 C CA . SER B 1 539 ? 4.203 28.453 -5.105 1 85.56 539 SER B CA 1
ATOM 9036 C C . SER B 1 539 ? 4.215 27.047 -4.512 1 85.56 539 SER B C 1
ATOM 9038 O O . SER B 1 539 ? 3.611 26.797 -3.467 1 85.56 539 SER B O 1
ATOM 9040 N N . ALA B 1 540 ? 4.977 26.156 -5.113 1 91.69 540 ALA B N 1
ATOM 9041 C CA . ALA B 1 540 ? 5.004 24.766 -4.672 1 91.69 540 ALA B CA 1
ATOM 9042 C C . ALA B 1 540 ? 5.902 24.594 -3.451 1 91.69 540 ALA B C 1
ATOM 9044 O O . ALA B 1 540 ? 5.844 23.562 -2.768 1 91.69 540 ALA B O 1
ATOM 9045 N N . MET B 1 541 ? 6.672 25.609 -3.105 1 94.38 541 MET B N 1
ATOM 9046 C CA . MET B 1 541 ? 7.645 25.5 -2.023 1 94.38 541 MET B CA 1
ATOM 9047 C C . MET B 1 541 ? 6.949 25.422 -0.67 1 94.38 541 MET B C 1
ATOM 9049 O O . MET B 1 541 ? 7.523 24.938 0.304 1 94.38 541 MET B O 1
ATOM 9053 N N . SER B 1 542 ? 5.664 25.844 -0.637 1 90.69 542 SER B N 1
ATOM 9054 C CA . SER B 1 542 ? 4.922 25.781 0.618 1 90.69 542 SER B CA 1
ATOM 9055 C C . SER B 1 542 ? 4.727 24.328 1.062 1 90.69 542 SER B C 1
ATOM 9057 O O . SER B 1 542 ? 4.68 24.047 2.26 1 90.69 542 SER B O 1
ATOM 9059 N N . ARG B 1 543 ? 4.68 23.422 0.163 1 91.56 543 ARG B N 1
ATOM 9060 C CA . ARG B 1 543 ? 4.43 22.016 0.464 1 91.56 543 ARG B CA 1
ATOM 9061 C C . ARG B 1 543 ? 5.668 21.359 1.065 1 91.56 543 ARG B C 1
ATOM 9063 O O . ARG B 1 543 ? 5.562 20.359 1.772 1 91.56 543 ARG B O 1
ATOM 9070 N N . VAL B 1 544 ? 6.859 21.938 0.767 1 95.38 544 VAL B N 1
ATOM 9071 C CA . VAL B 1 544 ? 8.094 21.359 1.285 1 95.38 544 VAL B CA 1
ATOM 9072 C C . VAL B 1 544 ? 8.773 22.359 2.223 1 95.38 544 VAL B C 1
ATOM 9074 O O . VAL B 1 544 ? 10 22.328 2.375 1 95.38 544 VAL B O 1
ATOM 9077 N N . ALA B 1 545 ? 7.988 23.25 2.787 1 95.75 545 ALA B N 1
ATOM 9078 C CA . ALA B 1 545 ? 8.547 24.297 3.637 1 95.75 545 ALA B CA 1
ATOM 9079 C C . ALA B 1 545 ? 9.234 23.703 4.863 1 95.75 545 ALA B C 1
ATOM 9081 O O . ALA B 1 545 ? 10.359 24.078 5.199 1 95.75 545 ALA B O 1
ATOM 9082 N N . TRP B 1 546 ? 8.602 22.766 5.504 1 96.38 546 TRP B N 1
ATOM 9083 C CA . TRP B 1 546 ? 9.18 22.219 6.723 1 96.38 546 TRP B CA 1
ATOM 9084 C C . TRP B 1 546 ? 10.422 21.391 6.41 1 96.38 546 TRP B C 1
ATOM 9086 O O . TRP B 1 546 ? 11.445 21.516 7.082 1 96.38 546 TRP B O 1
ATOM 9096 N N . PRO B 1 547 ? 10.336 20.5 5.43 1 97.44 547 PRO B N 1
ATOM 9097 C CA . PRO B 1 547 ? 11.57 19.797 5.047 1 97.44 547 PRO B CA 1
ATOM 9098 C C . PRO B 1 547 ? 12.727 20.75 4.754 1 97.44 547 PRO B C 1
ATOM 9100 O O . PRO B 1 547 ? 13.859 20.5 5.148 1 97.44 547 PRO B O 1
ATOM 9103 N N . LEU B 1 548 ? 12.445 21.844 4.105 1 97.62 548 LEU B N 1
ATOM 9104 C CA . LEU B 1 548 ? 13.477 22.828 3.783 1 97.62 548 LEU B CA 1
ATOM 9105 C C . LEU B 1 548 ? 14 23.5 5.047 1 97.62 548 LEU B C 1
ATOM 9107 O O . LEU B 1 548 ? 15.188 23.812 5.141 1 97.62 548 LEU B O 1
ATOM 9111 N N . PHE B 1 549 ? 13.148 23.734 5.957 1 96.62 549 PHE B N 1
ATOM 9112 C CA . PHE B 1 549 ? 13.555 24.312 7.234 1 96.62 549 PHE B CA 1
ATOM 9113 C C . PHE B 1 549 ? 14.562 23.406 7.938 1 96.62 549 PHE B C 1
ATOM 9115 O O . PHE B 1 549 ? 15.602 23.875 8.406 1 96.62 549 PHE B O 1
ATOM 9122 N N . VAL B 1 550 ? 14.234 22.125 7.996 1 95 550 VAL B N 1
ATOM 9123 C CA . VAL B 1 550 ? 15.117 21.141 8.617 1 95 550 VAL B CA 1
ATOM 9124 C C . VAL B 1 550 ? 16.438 21.062 7.848 1 95 550 VAL B C 1
ATOM 9126 O O . VAL B 1 550 ? 17.5 21.016 8.445 1 95 550 VAL B O 1
ATOM 9129 N N . ALA B 1 551 ? 16.297 21.047 6.543 1 94.94 551 ALA B N 1
ATOM 9130 C CA . ALA B 1 551 ? 17.484 20.984 5.699 1 94.94 551 ALA B CA 1
ATOM 9131 C C . ALA B 1 551 ? 18.406 22.172 5.941 1 94.94 551 ALA B C 1
ATOM 9133 O O . ALA B 1 551 ? 19.641 22.031 5.953 1 94.94 551 ALA B O 1
ATOM 9134 N N . ALA B 1 552 ? 17.859 23.312 6.09 1 94 552 ALA B N 1
ATOM 9135 C CA . ALA B 1 552 ? 18.641 24.531 6.328 1 94 552 ALA B CA 1
ATOM 9136 C C . ALA B 1 552 ? 19.453 24.406 7.617 1 94 552 ALA B C 1
ATOM 9138 O O . ALA B 1 552 ? 20.609 24.828 7.676 1 94 552 ALA B O 1
ATOM 9139 N N . LEU B 1 553 ? 18.828 23.875 8.617 1 90.25 553 LEU B N 1
ATOM 9140 C CA . LEU B 1 553 ? 19.469 23.781 9.922 1 90.25 553 LEU B CA 1
ATOM 9141 C C . LEU B 1 553 ? 20.547 22.703 9.914 1 90.25 553 LEU B C 1
ATOM 9143 O O . LEU B 1 553 ? 21.562 22.844 10.594 1 90.25 553 LEU B O 1
ATOM 9147 N N . GLU B 1 554 ? 20.297 21.656 9.117 1 87.06 554 GLU B N 1
ATOM 9148 C CA . GLU B 1 554 ? 21.172 20.5 9.156 1 87.06 554 GLU B CA 1
ATOM 9149 C C . GLU B 1 554 ? 22.281 20.594 8.102 1 87.06 554 GLU B C 1
ATOM 9151 O O . GLU B 1 554 ? 23.281 19.891 8.164 1 87.06 554 GLU B O 1
ATOM 9156 N N . SER B 1 555 ? 22.094 21.469 7.148 1 86.88 555 SER B N 1
ATOM 9157 C CA . SER B 1 555 ? 23.062 21.578 6.062 1 86.88 555 SER B CA 1
ATOM 9158 C C . SER B 1 555 ? 24.281 22.406 6.488 1 86.88 555 SER B C 1
ATOM 9160 O O . SER B 1 555 ? 24.141 23.406 7.203 1 86.88 555 SER B O 1
ATOM 9162 N N . ASP B 1 556 ? 25.438 21.969 6.047 1 80.19 556 ASP B N 1
ATOM 9163 C CA . ASP B 1 556 ? 26.672 22.75 6.227 1 80.19 556 ASP B CA 1
ATOM 9164 C C . ASP B 1 556 ? 27.109 23.391 4.914 1 80.19 556 ASP B C 1
ATOM 9166 O O . ASP B 1 556 ? 28.188 23.969 4.832 1 80.19 556 ASP B O 1
ATOM 9170 N N . ASP B 1 557 ? 26.312 23.281 3.939 1 85.81 557 ASP B N 1
ATOM 9171 C CA . ASP B 1 557 ? 26.609 23.828 2.617 1 85.81 557 ASP B CA 1
ATOM 9172 C C . ASP B 1 557 ? 26 25.219 2.455 1 85.81 557 ASP B C 1
ATOM 9174 O O . ASP B 1 557 ? 24.781 25.375 2.471 1 85.81 557 ASP B O 1
ATOM 9178 N N . ALA B 1 558 ? 26.859 26.188 2.145 1 88.38 558 ALA B N 1
ATOM 9179 C CA . ALA B 1 558 ? 26.438 27.594 2.057 1 88.38 558 ALA B CA 1
ATOM 9180 C C . ALA B 1 558 ? 25.516 27.797 0.862 1 88.38 558 ALA B C 1
ATOM 9182 O O . ALA B 1 558 ? 24.609 28.641 0.913 1 88.38 558 ALA B O 1
ATOM 9183 N N . VAL B 1 559 ? 25.703 27.047 -0.181 1 92.19 559 VAL B N 1
ATOM 9184 C CA . VAL B 1 559 ? 24.891 27.188 -1.375 1 92.19 559 VAL B CA 1
ATOM 9185 C C . VAL B 1 559 ? 23.469 26.703 -1.085 1 92.19 559 VAL B C 1
ATOM 9187 O O . VAL B 1 559 ? 22.484 27.344 -1.471 1 92.19 559 VAL B O 1
ATOM 9190 N N . HIS B 1 560 ? 23.391 25.578 -0.383 1 93.06 560 HIS B N 1
ATOM 9191 C CA . HIS B 1 560 ? 22.094 25.062 0.011 1 93.06 560 HIS B CA 1
ATOM 9192 C C . HIS B 1 560 ? 21.359 26.062 0.914 1 93.06 560 HIS B C 1
ATOM 9194 O O . HIS B 1 560 ? 20.172 26.328 0.708 1 93.06 560 HIS B O 1
ATOM 9200 N N . ARG B 1 561 ? 22.062 26.578 1.857 1 92.75 561 ARG B N 1
ATOM 9201 C CA . ARG B 1 561 ? 21.469 27.5 2.814 1 92.75 561 ARG B CA 1
ATOM 9202 C C . ARG B 1 561 ? 20.969 28.766 2.117 1 92.75 561 ARG B C 1
ATOM 9204 O O . ARG B 1 561 ? 19.859 29.234 2.387 1 92.75 561 ARG B O 1
ATOM 9211 N N . LYS B 1 562 ? 21.766 29.266 1.245 1 95.19 562 LYS B N 1
ATOM 9212 C CA . LYS B 1 562 ? 21.359 30.453 0.513 1 95.19 562 LYS B CA 1
ATOM 9213 C C . LYS B 1 562 ? 20.125 30.188 -0.326 1 95.19 562 LYS B C 1
ATOM 9215 O O . LYS B 1 562 ? 19.188 31 -0.333 1 95.19 562 LYS B O 1
ATOM 9220 N N . TRP B 1 563 ? 20.172 29.094 -0.996 1 97.06 563 TRP B N 1
ATOM 9221 C CA . TRP B 1 563 ? 19.031 28.734 -1.838 1 97.06 563 TRP B CA 1
ATOM 9222 C C . TRP B 1 563 ? 17.766 28.609 -1.009 1 97.06 563 TRP B C 1
ATOM 9224 O O . TRP B 1 563 ? 16.703 29.094 -1.412 1 97.06 563 TRP B O 1
ATOM 9234 N N . ILE B 1 564 ? 17.844 27.984 0.149 1 97.44 564 ILE B N 1
ATOM 9235 C CA . ILE B 1 564 ? 16.688 27.797 1.03 1 97.44 564 ILE B CA 1
ATOM 9236 C C . ILE B 1 564 ? 16.203 29.141 1.548 1 97.44 564 ILE B C 1
ATOM 9238 O O . ILE B 1 564 ? 15 29.391 1.604 1 97.44 564 ILE B O 1
ATOM 9242 N N . MET B 1 565 ? 17.141 30 1.898 1 96.75 565 MET B N 1
ATOM 9243 C CA . MET B 1 565 ? 16.766 31.312 2.418 1 96.75 565 MET B CA 1
ATOM 9244 C C . MET B 1 565 ? 16.031 32.125 1.361 1 96.75 565 MET B C 1
ATOM 9246 O O . MET B 1 565 ? 15.125 32.906 1.684 1 96.75 565 MET B O 1
ATOM 9250 N N . ASP B 1 566 ? 16.438 31.953 0.115 1 97.25 566 ASP B N 1
ATOM 9251 C CA . ASP B 1 566 ? 15.727 32.625 -0.971 1 97.25 566 ASP B CA 1
ATOM 9252 C C . ASP B 1 566 ? 14.289 32.125 -1.079 1 97.25 566 ASP B C 1
ATOM 9254 O O . ASP B 1 566 ? 13.367 32.906 -1.347 1 97.25 566 ASP B O 1
ATOM 9258 N N . ARG B 1 567 ? 14.102 30.797 -0.916 1 97.31 567 ARG B N 1
ATOM 9259 C CA . ARG B 1 567 ? 12.75 30.25 -0.937 1 97.31 567 ARG B CA 1
ATOM 9260 C C . ARG B 1 567 ? 11.914 30.797 0.212 1 97.31 567 ARG B C 1
ATOM 9262 O O . ARG B 1 567 ? 10.75 31.156 0.021 1 97.31 567 ARG B O 1
ATOM 9269 N N . TYR B 1 568 ? 12.516 30.875 1.388 1 96.81 568 TYR B N 1
ATOM 9270 C CA . TYR B 1 568 ? 11.789 31.328 2.57 1 96.81 568 TYR B CA 1
ATOM 9271 C C . TYR B 1 568 ? 11.461 32.812 2.469 1 96.81 568 TYR B C 1
ATOM 9273 O O . TYR B 1 568 ? 10.477 33.281 3.051 1 96.81 568 TYR B O 1
ATOM 9281 N N . GLN B 1 569 ? 12.273 33.562 1.753 1 95.62 569 GLN B N 1
ATOM 9282 C CA . GLN B 1 569 ? 11.93 34.938 1.498 1 95.62 569 GLN B CA 1
ATOM 9283 C C . GLN B 1 569 ? 10.594 35.062 0.765 1 95.62 569 GLN B C 1
ATOM 9285 O O . GLN B 1 569 ? 9.75 35.875 1.121 1 95.62 569 GLN B O 1
ATOM 9290 N N . HIS B 1 570 ? 10.414 34.156 -0.149 1 92.88 570 HIS B N 1
ATOM 9291 C CA . HIS B 1 570 ? 9.164 34.156 -0.889 1 92.88 570 HIS B CA 1
ATOM 9292 C C . HIS B 1 570 ? 8.023 33.594 -0.037 1 92.88 570 HIS B C 1
ATOM 9294 O O . HIS B 1 570 ? 6.902 34.094 -0.078 1 92.88 570 HIS B O 1
ATOM 9300 N N . LEU B 1 571 ? 8.32 32.562 0.701 1 91.81 571 LEU B N 1
ATOM 9301 C CA . LEU B 1 571 ? 7.32 31.953 1.573 1 91.81 571 LEU B CA 1
ATOM 9302 C C . LEU B 1 571 ? 6.812 32.969 2.605 1 91.81 571 LEU B C 1
ATOM 9304 O O . LEU B 1 571 ? 5.641 32.938 2.984 1 91.81 571 LEU B O 1
ATOM 9308 N N . SER B 1 572 ? 7.668 33.875 3.025 1 89.75 572 SER B N 1
ATOM 9309 C CA . SER B 1 572 ? 7.324 34.844 4.043 1 89.75 572 SER B CA 1
ATOM 9310 C C . SER B 1 572 ? 6.176 35.75 3.582 1 89.75 572 SER B C 1
ATOM 9312 O O . SER B 1 572 ? 5.449 36.312 4.406 1 89.75 572 SER B O 1
ATOM 9314 N N . GLU B 1 573 ? 6.004 35.781 2.307 1 80.81 573 GLU B N 1
ATOM 9315 C CA . GLU B 1 573 ? 4.934 36.594 1.744 1 80.81 573 GLU B CA 1
ATOM 9316 C C . GLU B 1 573 ? 3.604 35.844 1.746 1 80.81 573 GLU B C 1
ATOM 9318 O O . GLU B 1 573 ? 2.541 36.469 1.592 1 80.81 573 GLU B O 1
ATOM 9323 N N . GLN B 1 574 ? 3.676 34.625 2.061 1 77 574 GLN B N 1
ATOM 9324 C CA . GLN B 1 574 ? 2.473 33.781 1.939 1 77 574 GLN B CA 1
ATOM 9325 C C . GLN B 1 574 ? 1.809 33.594 3.297 1 77 574 GLN B C 1
ATOM 9327 O O . GLN B 1 574 ? 0.652 33.156 3.371 1 77 574 GLN B O 1
ATOM 9332 N N . GLY B 1 575 ? 2.521 33.906 4.367 1 77.5 575 GLY B N 1
ATOM 9333 C CA . GLY B 1 575 ? 1.902 33.688 5.668 1 77.5 575 GLY B CA 1
ATOM 9334 C C . GLY B 1 575 ? 2.816 34.062 6.824 1 77.5 575 GLY B C 1
ATOM 9335 O O . GLY B 1 575 ? 4.039 34.031 6.68 1 77.5 575 GLY B O 1
ATOM 9336 N N . GLU B 1 576 ? 2.178 34.25 7.969 1 82.56 576 GLU B N 1
ATOM 9337 C CA . GLU B 1 576 ? 2.92 34.688 9.141 1 82.56 576 GLU B CA 1
ATOM 9338 C C . GLU B 1 576 ? 3.803 33.594 9.695 1 82.56 576 GLU B C 1
ATOM 9340 O O . GLU B 1 576 ? 4.887 33.844 10.227 1 82.56 576 GLU B O 1
ATOM 9345 N N . ASN B 1 577 ? 3.344 32.406 9.633 1 87.06 577 ASN B N 1
ATOM 9346 C CA . ASN B 1 577 ? 4.133 31.297 10.148 1 87.06 577 ASN B CA 1
ATOM 9347 C C . ASN B 1 577 ? 5.406 31.094 9.328 1 87.06 577 ASN B C 1
ATOM 9349 O O . ASN B 1 577 ? 6.453 30.75 9.883 1 87.06 577 ASN B O 1
ATOM 9353 N N . TYR B 1 578 ? 5.32 31.344 8.062 1 89.81 578 TYR B N 1
ATOM 9354 C CA . TYR B 1 578 ? 6.512 31.25 7.223 1 89.81 578 TYR B CA 1
ATOM 9355 C C . TYR B 1 578 ? 7.488 32.375 7.539 1 89.81 578 TYR B C 1
ATOM 9357 O O . TYR B 1 578 ? 8.703 32.156 7.535 1 89.81 578 TYR B O 1
ATOM 9365 N N . ARG B 1 579 ? 6.922 33.531 7.805 1 90.75 579 ARG B N 1
ATOM 9366 C CA . ARG B 1 579 ? 7.758 34.656 8.172 1 90.75 579 ARG B CA 1
ATOM 9367 C C . ARG B 1 579 ? 8.523 34.375 9.469 1 90.75 579 ARG B C 1
ATOM 9369 O O . ARG B 1 579 ? 9.719 34.688 9.562 1 90.75 579 ARG B O 1
ATOM 9376 N N . ARG B 1 580 ? 7.848 33.875 10.383 1 91.62 580 ARG B N 1
ATOM 9377 C CA . ARG B 1 580 ? 8.484 33.562 11.656 1 91.62 580 ARG B CA 1
ATOM 9378 C C . ARG B 1 580 ? 9.516 32.469 11.484 1 91.62 580 ARG B C 1
ATOM 9380 O O . ARG B 1 580 ? 10.562 32.469 12.133 1 91.62 580 ARG B O 1
ATOM 9387 N N . ALA B 1 581 ? 9.211 31.453 10.68 1 93.38 581 ALA B N 1
ATOM 9388 C CA . ALA B 1 581 ? 10.188 30.391 10.391 1 93.38 581 ALA B CA 1
ATOM 9389 C C . ALA B 1 581 ? 11.43 30.969 9.719 1 93.38 581 ALA B C 1
ATOM 9391 O O . ALA B 1 581 ? 12.555 30.562 10.023 1 93.38 581 ALA B O 1
ATOM 9392 N N . HIS B 1 582 ? 11.188 31.906 8.797 1 95.25 582 HIS B N 1
ATOM 9393 C CA . HIS B 1 582 ? 12.297 32.594 8.141 1 95.25 582 HIS B CA 1
ATOM 9394 C C . HIS B 1 582 ? 13.164 33.344 9.148 1 95.25 582 HIS B C 1
ATOM 9396 O O . HIS B 1 582 ? 14.391 33.25 9.094 1 95.25 582 HIS B O 1
ATOM 9402 N N . ALA B 1 583 ? 12.531 34 10.047 1 93.75 583 ALA B N 1
ATOM 9403 C CA . ALA B 1 583 ? 13.242 34.719 11.102 1 93.75 583 ALA B CA 1
ATOM 9404 C C . ALA B 1 583 ? 14.039 33.75 11.984 1 93.75 583 ALA B C 1
ATOM 9406 O O . ALA B 1 583 ? 15.156 34.094 12.398 1 93.75 583 ALA B O 1
ATOM 9407 N N . ALA B 1 584 ? 13.422 32.688 12.25 1 93.5 584 ALA B N 1
ATOM 9408 C CA . ALA B 1 584 ? 14.109 31.688 13.07 1 93.5 584 ALA B CA 1
ATOM 9409 C C . ALA B 1 584 ? 15.375 31.188 12.375 1 93.5 584 ALA B C 1
ATOM 9411 O O . ALA B 1 584 ? 16.391 30.969 13.031 1 93.5 584 ALA B O 1
ATOM 9412 N N . LEU B 1 585 ? 15.297 30.984 11.086 1 94.38 585 LEU B N 1
ATOM 9413 C CA . LEU B 1 585 ? 16.469 30.547 10.336 1 94.38 585 LEU B CA 1
ATOM 9414 C C . LEU B 1 585 ? 17.562 31.594 10.375 1 94.38 585 LEU B C 1
ATOM 9416 O O . LEU B 1 585 ? 18.75 31.266 10.484 1 94.38 585 LEU B O 1
ATOM 9420 N N . LYS B 1 586 ? 17.172 32.812 10.289 1 92.88 586 LYS B N 1
ATOM 9421 C CA . LYS B 1 586 ? 18.156 33.906 10.375 1 92.88 586 LYS B CA 1
ATOM 9422 C C . LYS B 1 586 ? 18.875 33.875 11.719 1 92.88 586 LYS B C 1
ATOM 9424 O O . LYS B 1 586 ? 20.094 34.062 11.781 1 92.88 586 LYS B O 1
ATOM 9429 N N . VAL B 1 587 ? 18.125 33.719 12.719 1 91.69 587 VAL B N 1
ATOM 9430 C CA . VAL B 1 587 ? 18.703 33.625 14.055 1 91.69 587 VAL B CA 1
ATOM 9431 C C . VAL B 1 587 ? 19.641 32.438 14.148 1 91.69 587 VAL B C 1
ATOM 9433 O O . VAL B 1 587 ? 20.75 32.531 14.688 1 91.69 587 VAL B O 1
ATOM 9436 N N . ALA B 1 588 ? 19.219 31.297 13.641 1 90.38 588 ALA B N 1
ATOM 9437 C CA . ALA B 1 588 ? 20.016 30.078 13.688 1 90.38 588 ALA B CA 1
ATOM 9438 C C . ALA B 1 588 ? 21.344 30.281 12.961 1 90.38 588 ALA B C 1
ATOM 9440 O O . ALA B 1 588 ? 22.391 29.844 13.453 1 90.38 588 ALA B O 1
ATOM 9441 N N . PHE B 1 589 ? 21.297 30.891 11.836 1 88.81 589 PHE B N 1
ATOM 9442 C CA . PHE B 1 589 ? 22.5 31.078 11.047 1 88.81 589 PHE B CA 1
ATOM 9443 C C . PHE B 1 589 ? 23.438 32.062 11.719 1 88.81 589 PHE B C 1
ATOM 9445 O O . PHE B 1 589 ? 24.672 31.922 11.633 1 88.81 589 PHE B O 1
ATOM 9452 N N . SER B 1 590 ? 22.859 33 12.289 1 85.44 590 SER B N 1
ATOM 9453 C CA . SER B 1 590 ? 23.688 33.938 13.055 1 85.44 590 SER B CA 1
ATOM 9454 C C . SER B 1 590 ? 24.375 33.25 14.219 1 85.44 590 SER B C 1
ATOM 9456 O O . SER B 1 590 ? 25.547 33.5 14.5 1 85.44 590 SER B O 1
ATOM 9458 N N . MET B 1 591 ? 23.656 32.406 14.82 1 82.5 591 MET B N 1
ATOM 9459 C CA . MET B 1 591 ? 24.219 31.641 15.938 1 82.5 591 MET B CA 1
ATOM 9460 C C . MET B 1 591 ? 25.312 30.703 15.453 1 82.5 591 MET B C 1
ATOM 9462 O O . MET B 1 591 ? 26.328 30.5 16.141 1 82.5 591 MET B O 1
ATOM 9466 N N . GLN B 1 592 ? 25.078 30.078 14.383 1 80.5 592 GLN B N 1
ATOM 9467 C CA . GLN B 1 592 ? 26.047 29.125 13.844 1 80.5 592 GLN B CA 1
ATOM 9468 C C . GLN B 1 592 ? 27.328 29.812 13.422 1 80.5 592 GLN B C 1
ATOM 9470 O O . GLN B 1 592 ? 28.422 29.25 13.531 1 80.5 592 GLN B O 1
ATOM 9475 N N . HIS B 1 593 ? 27.172 30.938 12.836 1 74.19 593 HIS B N 1
ATOM 9476 C CA . HIS B 1 593 ? 28.344 31.719 12.453 1 74.19 593 HIS B CA 1
ATOM 9477 C C . HIS B 1 593 ? 29.156 32.125 13.672 1 74.19 593 HIS B C 1
ATOM 9479 O O . HIS B 1 593 ? 30.391 32.125 13.633 1 74.19 593 HIS B O 1
ATOM 9485 N N . TYR B 1 594 ? 28.438 32.344 14.672 1 65.56 594 TYR B N 1
ATOM 9486 C CA . TYR B 1 594 ? 29.109 32.812 15.883 1 65.56 594 TYR B CA 1
ATOM 9487 C C . TYR B 1 594 ? 29.734 31.672 16.641 1 65.56 594 TYR B C 1
ATOM 9489 O O . TYR B 1 594 ? 30.875 31.766 17.109 1 65.56 594 TYR B O 1
ATOM 9497 N N . HIS B 1 595 ? 29.031 30.656 16.828 1 67.88 595 HIS B N 1
ATOM 9498 C CA . HIS B 1 595 ? 29.484 29.578 17.688 1 67.88 595 HIS B CA 1
ATOM 9499 C C . HIS B 1 595 ? 30.203 28.484 16.891 1 67.88 595 HIS B C 1
ATOM 9501 O O . HIS B 1 595 ? 30.812 27.578 17.484 1 67.88 595 HIS B O 1
ATOM 9507 N N . GLU B 1 596 ? 30.297 28.641 15.609 1 62.69 596 GLU B N 1
ATOM 9508 C CA . GLU B 1 596 ? 30.906 27.672 14.711 1 62.69 596 GLU B CA 1
ATOM 9509 C C . GLU B 1 596 ? 30.391 26.266 14.992 1 62.69 596 GLU B C 1
ATOM 9511 O O . GLU B 1 596 ? 31.172 25.312 15.055 1 62.69 596 GLU B O 1
ATOM 9516 N N . LYS B 1 597 ? 29.156 26.297 15.633 1 67.5 597 LYS B N 1
ATOM 9517 C CA . LYS B 1 597 ? 28.531 25 15.93 1 67.5 597 LYS B CA 1
ATOM 9518 C C . LYS B 1 597 ? 27.141 24.906 15.312 1 67.5 597 LYS B C 1
ATOM 9520 O O . LYS B 1 597 ? 26.484 25.922 15.078 1 67.5 597 LYS B O 1
ATOM 9525 N N . ARG B 1 598 ? 26.797 23.703 15.078 1 73.5 598 ARG B N 1
ATOM 9526 C CA . ARG B 1 598 ? 25.453 23.453 14.562 1 73.5 598 ARG B CA 1
ATOM 9527 C C . ARG B 1 598 ? 24.391 23.797 15.609 1 73.5 598 ARG B C 1
ATOM 9529 O O . ARG B 1 598 ? 24.578 23.547 16.797 1 73.5 598 ARG B O 1
ATOM 9536 N N . VAL B 1 599 ? 23.453 24.594 15.18 1 77.38 599 VAL B N 1
ATOM 9537 C CA . VAL B 1 599 ? 22.375 24.953 16.078 1 77.38 599 VAL B CA 1
ATOM 9538 C C . VAL B 1 599 ? 21.391 23.797 16.203 1 77.38 599 VAL B C 1
ATOM 9540 O O . VAL B 1 599 ? 21 23.203 15.188 1 77.38 599 VAL B O 1
ATOM 9543 N N . ASP B 1 600 ? 21.141 23.469 17.359 1 77.38 600 ASP B N 1
ATOM 9544 C CA . ASP B 1 600 ? 20.156 22.406 17.641 1 77.38 600 ASP B CA 1
ATOM 9545 C C . ASP B 1 600 ? 18.734 22.938 17.469 1 77.38 600 ASP B C 1
ATOM 9547 O O . ASP B 1 600 ? 18.391 24.016 17.953 1 77.38 600 ASP B O 1
ATOM 9551 N N . LEU B 1 601 ? 17.969 22.203 16.719 1 79.38 601 LEU B N 1
ATOM 9552 C CA . LEU B 1 601 ? 16.594 22.562 16.406 1 79.38 601 LEU B CA 1
ATOM 9553 C C . LEU B 1 601 ? 15.82 22.875 17.688 1 79.38 601 LEU B C 1
ATOM 9555 O O . LEU B 1 601 ? 15.078 23.859 17.75 1 79.38 601 LEU B O 1
ATOM 9559 N N . PHE B 1 602 ? 16.078 22.141 18.688 1 81.19 602 PHE B N 1
ATOM 9560 C CA . PHE B 1 602 ? 15.281 22.25 19.906 1 81.19 602 PHE B CA 1
ATOM 9561 C C . PHE B 1 602 ? 15.773 23.406 20.766 1 81.19 602 PHE B C 1
ATOM 9563 O O . PHE B 1 602 ? 14.977 24.078 21.438 1 81.19 602 PHE B O 1
ATOM 9570 N N . ASP B 1 603 ? 17.047 23.641 20.703 1 79.56 603 ASP B N 1
ATOM 9571 C CA . ASP B 1 603 ? 17.578 24.828 21.375 1 79.56 603 ASP B CA 1
ATOM 9572 C C . ASP B 1 603 ? 17.031 26.094 20.734 1 79.56 603 ASP B C 1
ATOM 9574 O O . ASP B 1 603 ? 16.734 27.078 21.422 1 79.56 603 ASP B O 1
ATOM 9578 N N . LEU B 1 604 ? 16.922 26 19.516 1 83.38 604 LEU B N 1
ATOM 9579 C CA . LEU B 1 604 ? 16.438 27.141 18.766 1 83.38 604 LEU B CA 1
ATOM 9580 C C . LEU B 1 604 ? 14.961 27.391 19.031 1 83.38 604 LEU B C 1
ATOM 9582 O O . LEU B 1 604 ? 14.555 28.516 19.328 1 83.38 604 LEU B O 1
ATOM 9586 N N . LEU 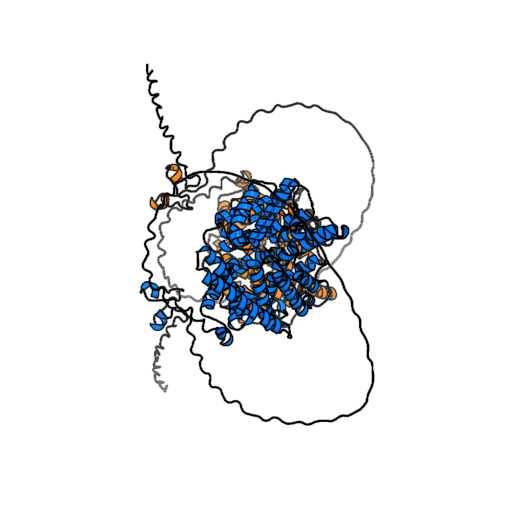B 1 605 ? 14.203 26.312 19 1 84.88 605 LEU B N 1
ATOM 9587 C CA . LEU B 1 605 ? 12.75 26.469 18.969 1 84.88 605 LEU B CA 1
ATOM 9588 C C . LEU B 1 605 ? 12.172 26.531 20.375 1 84.88 605 LEU B C 1
ATOM 9590 O O . LEU B 1 605 ? 11.125 27.141 20.594 1 84.88 605 LEU B O 1
ATOM 9594 N N . TRP B 1 606 ? 12.859 25.953 21.359 1 82.81 606 TRP B N 1
ATOM 9595 C CA . TRP B 1 606 ? 12.258 25.844 22.688 1 82.81 606 TRP B CA 1
ATOM 9596 C C . TRP B 1 606 ? 12.844 26.875 23.641 1 82.81 606 TRP B C 1
ATOM 9598 O O . TRP B 1 606 ? 12.172 27.328 24.562 1 82.81 606 TRP B O 1
ATOM 9608 N N . HIS B 1 607 ? 14.047 27.266 23.375 1 78.25 607 HIS B N 1
ATOM 9609 C CA . HIS B 1 607 ? 14.734 28 24.422 1 78.25 607 HIS B CA 1
ATOM 9610 C C . HIS B 1 607 ? 15.141 29.391 23.938 1 78.25 607 HIS B C 1
ATOM 9612 O O . HIS B 1 607 ? 15.477 30.25 24.75 1 78.25 607 HIS B O 1
ATOM 9618 N N . ASN B 1 608 ? 15.094 29.594 22.734 1 80.38 608 ASN B N 1
ATOM 9619 C CA . ASN B 1 608 ? 15.547 30.875 22.234 1 80.38 608 ASN B CA 1
ATOM 9620 C C . ASN B 1 608 ? 14.438 31.922 22.281 1 80.38 608 ASN B C 1
ATOM 9622 O O . ASN B 1 608 ? 13.43 31.812 21.578 1 80.38 608 ASN B O 1
ATOM 9626 N N . GLU B 1 609 ? 14.602 32.938 22.938 1 80 609 GLU B N 1
ATOM 9627 C CA . GLU B 1 609 ? 13.602 34 23.156 1 80 609 GLU B CA 1
ATOM 9628 C C . GLU B 1 609 ? 13.414 34.844 21.906 1 80 609 GLU B C 1
ATOM 9630 O O . GLU B 1 609 ? 12.398 35.531 21.766 1 80 609 GLU B O 1
ATOM 9635 N N . GLN B 1 610 ? 14.32 34.812 21.016 1 80.69 610 GLN B N 1
ATOM 9636 C CA . GLN B 1 610 ? 14.258 35.656 19.812 1 80.69 610 GLN B CA 1
ATOM 9637 C C . GLN B 1 610 ? 13.367 35 18.75 1 80.69 610 GLN B C 1
ATOM 9639 O O . GLN B 1 610 ? 12.992 35.656 17.781 1 80.69 610 GLN B O 1
ATOM 9644 N N . VAL B 1 611 ? 13.078 33.781 19.031 1 86.81 611 VAL B N 1
ATOM 9645 C CA . VAL B 1 611 ? 12.336 33.062 18 1 86.81 611 VAL B CA 1
ATOM 9646 C C . VAL B 1 611 ? 10.883 32.938 18.438 1 86.81 611 VAL B C 1
ATOM 9648 O O . VAL B 1 611 ? 10.594 32.375 19.5 1 86.81 611 VAL B O 1
ATOM 9651 N N . SER B 1 612 ? 9.984 33.469 17.594 1 86.31 612 SER B N 1
ATOM 9652 C CA . SER B 1 612 ? 8.555 33.281 17.812 1 86.31 612 SER B CA 1
ATOM 9653 C C . SER B 1 612 ? 8.094 31.891 17.422 1 86.31 612 SER B C 1
ATOM 9655 O O . SER B 1 612 ? 8.734 31.219 16.625 1 86.31 612 SER B O 1
ATOM 9657 N N . ARG B 1 613 ? 7.02 31.547 18 1 87.19 613 ARG B N 1
ATOM 9658 C CA . ARG B 1 613 ? 6.457 30.234 17.703 1 87.19 613 ARG B CA 1
ATOM 9659 C C . ARG B 1 613 ? 5.777 30.234 16.344 1 87.19 613 ARG B C 1
ATOM 9661 O O . ARG B 1 613 ? 5.172 31.219 15.938 1 87.19 613 ARG B O 1
ATOM 9668 N N . PHE B 1 614 ? 5.977 29.156 15.625 1 88.19 614 PHE B N 1
ATOM 9669 C CA . PHE B 1 614 ? 5.34 29.016 14.32 1 88.19 614 PHE B CA 1
ATOM 9670 C C . PHE B 1 614 ? 5.027 27.547 14.031 1 88.19 614 PHE B C 1
ATOM 9672 O O . PHE B 1 614 ? 5.566 26.656 14.688 1 88.19 614 PHE B O 1
ATOM 9679 N N . LEU B 1 615 ? 4.055 27.344 13.148 1 90.12 615 LEU B N 1
ATOM 9680 C CA . LEU B 1 615 ? 3.674 26 12.711 1 90.12 615 LEU B CA 1
ATOM 9681 C C . LEU B 1 615 ? 3.732 25.891 11.188 1 90.12 615 LEU B C 1
ATOM 9683 O O . LEU B 1 615 ? 3.041 26.625 10.484 1 90.12 615 LEU B O 1
ATOM 9687 N N . ILE B 1 616 ? 4.688 25.062 10.758 1 88.19 616 ILE B N 1
ATOM 9688 C CA . ILE B 1 616 ? 4.777 24.828 9.32 1 88.19 616 ILE B CA 1
ATOM 9689 C C . ILE B 1 616 ? 4.84 23.328 9.055 1 88.19 616 ILE B C 1
ATOM 9691 O O . ILE B 1 616 ? 5.352 22.562 9.875 1 88.19 616 ILE B O 1
#

Solvent-accessible surface area (backbone atoms only — not comparable to full-atom values): 71131 Å² total; per-residue (Å²): 138,78,77,76,74,76,80,75,77,77,76,77,75,76,74,76,67,79,78,76,71,78,69,63,88,71,32,29,50,48,32,56,76,66,73,45,93,40,79,47,41,79,78,54,22,65,62,27,59,76,68,71,42,80,43,37,63,73,87,67,82,70,79,77,76,78,72,84,76,79,80,81,87,81,85,77,85,89,79,90,79,88,90,82,88,92,81,90,87,90,94,86,88,96,89,93,88,90,94,87,94,88,94,87,90,92,88,90,92,85,92,85,91,87,85,89,91,87,88,85,90,85,88,92,84,88,71,85,72,83,75,76,80,74,73,77,70,82,76,66,78,70,72,74,71,71,80,66,75,65,92,75,50,33,70,75,39,55,70,74,56,52,81,70,40,53,54,10,40,48,36,30,57,67,60,47,33,51,74,74,38,94,48,62,42,85,70,29,73,65,38,50,49,51,60,51,18,27,75,26,56,45,37,33,25,39,44,31,16,46,9,27,48,51,49,43,61,59,32,66,73,70,66,59,60,68,66,61,46,51,52,37,50,52,50,17,50,49,25,40,50,53,17,50,53,45,49,56,58,54,66,74,43,90,67,50,68,71,51,42,42,52,51,49,50,36,45,50,50,50,38,51,41,31,44,50,66,41,89,40,73,48,59,70,36,35,50,45,42,46,51,52,24,56,54,42,54,72,68,38,57,57,44,36,58,48,42,39,63,59,37,49,68,30,86,70,89,69,86,62,63,55,44,46,45,54,69,64,49,64,79,82,77,55,89,58,53,29,54,41,33,40,49,48,46,53,48,39,28,53,25,6,45,24,17,51,43,63,62,43,32,56,33,50,50,48,52,30,60,26,20,52,72,41,41,96,43,63,69,56,5,30,54,53,46,48,50,54,44,48,58,50,16,65,42,34,49,46,74,73,33,53,89,69,54,54,65,69,58,54,51,51,48,60,61,40,41,66,50,50,51,52,43,46,45,47,13,52,47,32,28,52,47,34,54,48,58,54,27,60,76,75,33,66,68,63,27,53,58,49,49,51,52,50,30,35,53,48,32,39,50,44,61,75,42,38,69,58,58,68,41,37,70,69,64,80,82,54,95,65,66,94,55,33,68,51,53,53,46,41,36,40,38,44,31,44,47,45,33,50,54,49,51,51,48,46,64,73,58,53,79,56,79,76,49,73,48,52,49,50,50,49,48,49,38,49,49,34,51,49,49,44,36,73,74,63,31,76,78,50,46,68,72,44,40,49,31,46,52,48,46,48,57,67,49,86,46,68,66,60,38,50,54,48,50,56,51,33,59,57,41,32,76,74,27,54,25,40,34,36,50,42,50,38,49,52,51,42,51,53,47,22,68,70,66,74,39,69,55,51,68,58,56,47,51,66,66,34,85,87,38,61,48,52,53,107,136,76,77,72,73,75,78,76,76,74,75,76,75,77,75,74,67,80,76,76,72,78,70,60,89,70,35,29,49,48,32,57,75,67,73,44,93,41,80,48,42,81,77,54,22,66,61,27,60,75,68,71,43,81,44,36,63,73,87,68,81,71,80,79,77,79,74,84,78,81,81,85,84,79,85,75,90,76,86,92,80,86,91,84,95,83,89,88,88,93,88,94,83,92,87,90,83,88,93,83,92,86,91,87,89,81,87,85,88,80,86,87,81,83,79,84,90,85,77,85,88,80,88,82,86,85,74,88,63,87,68,77,81,74,74,74,69,82,75,67,77,70,72,74,70,70,80,67,76,63,93,75,49,34,70,75,40,54,70,75,55,53,80,72,41,55,56,10,41,50,35,28,57,68,60,47,34,51,73,74,38,93,50,62,41,84,71,30,74,66,37,50,49,50,59,49,18,27,75,27,57,43,38,32,25,40,44,30,16,46,8,27,47,50,50,45,61,59,33,66,74,69,67,60,61,66,65,61,46,51,53,38,49,51,50,18,50,51,25,40,52,53,17,51,53,44,48,54,58,53,66,73,42,90,67,51,68,72,51,42,42,52,51,49,51,36,46,50,50,50,39,52,40,31,42,48,66,41,90,41,72,47,58,70,38,34,50,45,42,45,52,53,24,56,53,43,55,72,67,39,57,59,45,35,59,49,42,40,62,58,39,49,69,30,86,70,90,69,85,64,63,55,43,47,45,55,69,65,50,64,81,79,76,54,90,58,55,30,54,41,33,40,49,48,48,52,48,38,27,53,24,7,44,25,16,50,42,62,61,44,32,57,32,48,49,47,54,31,60,26,19,52,74,40,41,97,42,64,69,57,5,29,53,53,46,48,50,53,42,48,59,50,17,64,42,33,50,47,74,74,34,54,87,70,54,55,63,69,58,53,53,51,49,61,61,39,42,66,49,51,51,50,42,47,45,47,13,52,47,32,28,53,48,33,52,48,58,53,28,59,76,75,33,65,68,63,28,54,57,48,50,53,53,50,29,36,53,47,30,39,50,45,63,74,44,38,69,59,57,69,40,36,68,70,64,79,82,54,97,66,67,93,55,35,68,52,53,53,47,41,37,41,40,43,31,45,46,44,30,50,54,50,51,51,48,46,64,72,56,53,81,57,79,75,51,72,47,51,49,49,49,47,49,47,36,51,50,33,52,49,49,45,37,74,74,63,32,77,78,49,45,69,72,43,42,49,30,46,54,49,45,47,57,69,49,88,47,68,67,59,36,50,54,46,51,55,50,34,59,57,41,32,74,74,27,52,25,39,34,34,49,38,50,36,50,51,51,43,50,54,48,23,68,68,63,75,38,70,57,50,68,57,55,47,52,66,66,35,84,89,38,61,47,50,53,108

Sequence (1232 aa):
MQPQLPPSTSTTNNENGPRNHLRSRAGCWTCREKKVKCDETRPQCRRCIRLNRPCDYEPRPRKAYTRRQQARSQTQTQSYSHSQYSAGSNPASASSPRSDLNLAGTPSSAFGCHSTTPSAPHTQSHQTGLLLNILPSTASTSQNSLVTPSPSVSEACLAILEPADYHSIHCFRFDLAPLIYLKDPELSAIELMWKLAQNSEMVLHMIVALGAQQLCYQHQEHGSHASDHHARKVRAAEHYGSSLRLLALATAQDIGESELDLVLATLWLMIEYEQRFGDGSGSGLSAHLKGAASIIQGRLHNLRDILKSRGVRVCHEEPSPSPQAMLLKGQEEWPISAFAARIVVWISYKDGAAALNGFGGFFNELLGQAMEGIAEDEATSLVRGFEALHRHSNRASSDKWALECPQEKVIEDIHSRPLFYLFGNTGQFRFLLSKLAVMRQDDSSAFESSCQRMARLLNATTDQYAELIDVAHTLRLDSCGAHRSFVINVRDNVSHYHAIVMCYSGIVQERALPDNGQRAVLGRLMNIAFQTHSDEGESAMSRVAWPLFVAALESDDAVHRKWIMDRYQHLSEQGENYRRAHAALKVAFSMQHYHEKRVDLFDLLWHNEQVSRFLIMQPQLPPSTSTTNNENGPRNHLRSRAGCWTCREKKVKCDETRPQCRRCIRLNRPCDYEPRPRKAYTRRQQARSQTQTQSYSHSQYSAGSNPASASSPRSDLNLAGTPSSAFGCHSTTPSAPHTQSHQTGLLLNILPSTASTSQNSLVTPSPSVSEACLAILEPADYHSIHCFRFDLAPLIYLKDPELSAIELMWKLAQNSEMVLHMIVALGAQQLCYQHQEHGSHASDHHARKVRAAEHYGSSLRLLALATAQDIGESELDLVLATLWLMIEYEQRFGDGSGSGLSAHLKGAASIIQGRLHNLRDILKSRGVRVCHEEPSPSPQAMLLKGQEEWPISAFAARIVVWISYKDGAAALNGFGGFFNELLGQAMEGIAEDEATSLVRGFEALHRHSNRASSDKWALECPQEKVIEDIHSRPLFYLFGNTGQFRFLLSKLAVMRQDDSSAFESSCQRMARLLNATTDQYAELIDVAHTLRLDSCGAHRSFVINVRDNVSHYHAIVMCYSGIVQERALPDNGQRAVLGRLMNIAFQTHSDEGESAMSRVAWPLFVAALESDDAVHRKWIMDRYQHLSEQGENYRRAHAALKVAFSMQHYHEKRVDLFDLLWHNEQVSRFLI

InterPro domains:
  IPR001138 Zn(2)Cys(6) fungal-type DNA-binding domain [PF00172] (27-63)
  IPR001138 Zn(2)Cys(6) fungal-type DNA-binding domain [PS00463] (27-55)
  IPR001138 Zn(2)Cys(6) fungal-type DNA-binding domain [PS50048] (27-57)
  IPR001138 Zn(2)Cys(6) fungal-type DNA-binding domain [SM00066] (22-66)
  IPR001138 Zn(2)Cys(6) fungal-type DNA-binding domain [cd00067] (23-57)
  IPR021858 Fungal transcription factor [PF11951] (186-316)
  IPR021858 Fungal transcription factor [PF11951] (416-586)
  IPR036864 Zn(2)-C6 fungal-type DNA-binding domain superfamily [G3DSA:4.10.240.10] (20-81)
  IPR036864 Zn(2)-C6 fungal-type DNA-binding domain superfamily [SSF57701] (19-63)

Foldseek 3Di:
DDPPPDDPPPPPPPCPPDPPPPQPPQFFPVCVVVSHHFPNDPPATPVCVVVVHDGHRDDDDDPPPPDDPPDPDDDDDDDDDDDDDDDDDDYDYDYDDDDDDDDDDYDYYDDDDDDDYDYYDDDDDDDPCPPPCPPPPDPPPPPPPQPPPDPQADPVLVVVDDSVLVQLLVCLQPVVQCVVDVADSCLDLSVVLVNVSSHDLLSSLLSSLQSLVLVLLVCVVVDDDPVVSVVSNVSSVVSLVVSVVVLVVLVVDDAAQVSLLNNLSSLLSQLVCCQFANPQQCPSNLVSLLVLQVVCLVQLLQLQVLCVQCPLPQVDDDDHDDPVCVVVVDPPPDSHALSSLVSLLVSLLLQLLQLLLPRHLSNLVSLLNSQPRSDPDSLVSSLSSNLVSLVSNLCVSCVVCVVPDPPLSVVLSVLCSLLVSLSSVLSSLSSLLSVLLVCVPPPVVVNVVSLVVSVVVLVVNCVVCVVLLVCLLPDAADPDDSCNSVNLSSLLSSLSSLLSVLLSCCSVVPFDQDDPVNVVSLVSSLSSLVNQCVPPNLSSVVSNLVSLLSSLLNDPDPVSVVVSLVSLVVVVSSGVLSVLSSQLSVVQVVVCVVVVIRDRSCCSSPPDPSGGGHGD/DCPPPDDPPPPPPPCVPDPPPPQPPQFFPVCVVVSHHFPNDPPATPVCVVVVHDGHRDDDDDPDPPDDDPDDDDDDDDDDDDDDDDDDYDDDDDDDDDDDDDYYDDDDDDDDDPDDDDDDDDDDDDDPCPPPCPPPPDPPVPPPPQPPPDPQADPVLVVVDDSVLVQLLVCLQPVVQCVVDVADSCLDLSVVLVNVSSHDLLSSLLSSLQSLVLVLLVCVVVDDDPVVSVVSNVSSVVSLVVSVVVLVVLVVDDAAQVSLLNNLSSLLSQLVCCQFANDQQCPSNLVSLLVLQVVCLVQLLQLQVLCVQQPLPQVDDDDHDDPVCVVVVDPPPDSHALSSLVSLLVSLLLQLLQLLLPRHLSNLVSLLNSQPRSDPDSLVSSLSSNLVSLVSNLCVSCVVCVVPDDPLSVVLCVLCSLLVSLSSVLSSLSSLLSVLLVCVVPPVVVNVVSLVVSVVVLVVNCVVCVVLLVCLLPDAADPDDSCNSVNLSSLLSSLSSLLSVLLSCCSVVPFDQDDPVNVVSLVSSLSSLVNQCVPPNLSSVVSNLVSLLSSLLNDPDPVSVVVSLVSLVVVVSRGVLSVLSSQLSVVQVVVCVVVVIRDRSCCSSPPDPSGGGHGD

Organism: NCBI:txid1208366

pLDDT: mean 73.39, std 26.98, range [13.47, 98.44]

Nearest PDB structures (foldseek):
  4ogp-assembly2_B  TM=2.490E-01  e=7.523E+00  Saccharomyces cerevisiae S288C
  4ogp-assembly1_A  TM=2.375E-01  e=7.826E+00  Saccharomyces cerevisiae S288C
  6xns-assembly2_F  TM=1.749E-01  e=3.997E+00  synthetic construct
  6xns-assembly2_F  TM=1.786E-01  e=2.990E+00  synthetic construct
  4ogp-assembly1_A  TM=2.616E-01  e=8.054E+00  Saccharomyces cerevisiae S288C

Secondary structure (DSSP, 8-state):
------------------------TT--HHHHHTT------SSS-HHHHHTT--------------------------------------------------------------------------------------------------TTS-HHHHTT--HHHHHHHHIIIIIIHHHH-SS-GGGSHHHHHHHHHTS-HHHHHHHHHHHHHHHHHHHHTTT--HHHHHHHHHHHHHHHHHHHHHHHHHHHS---HHHHHHHHHHHHHHHHHHHHH--SS-HHHHHHHHHHHHHHHHHSTTHHHHHHHTTS--SS-PPPPPHHHHHH--STT-SS-HHHHHHHHHHHHHHHHHHHTTS--HHHHHHHHHTTTSSSSHHHHHHHHHHHHHHHHTHHHHHHHTTTS-HHHHHHHHHHHHHHHHHHHHHHHHHHHHHHHHHHHH-HHHHHHHHHHHHHHHHHHHHHTHHHHHHTTT----SSSTTHHHHHHHHHHHHHHHHHHHHHHHHHSTTPPP-HHHHHHHHHHHHHHHHHHHHH-GGGGGGGHHHHHHHHHH---HHHHHHHHHHHHHHTTT-HHHHHHHHHHHHHHHHHHHHSSPPPHHIIIII-TTS-----/------------------------TT--HHHHHTT------SSS-HHHHHTT--------------------------------------------------------------------------------------------------TTS-HHHHHH--HHHHHHHHIIIIIIHHHH-SS-GGGSHHHHHHHHHTS-HHHHHHHHHHHHHHHHHHHHTTT--HHHHHHHHHHHHHHHHHHHHHHHHHHHS---HHHHHHHHHHHHHHHHHHHHH--SS-HHHHHHHHHHHHHHHHHSTTHHHHHHHTTS--SS-PPPPPHHHHHH--STT-SS-HHHHHHHHHHHHHHHHHHHTTS--HHHHHHHHHTTTSSSSHHHHHHHHHHHHHHHHTHHHHHHHTTTS-HHHHHHHHHHHHHHHHHHHHHHHHHHHHHHHHHHHH-HHHHHHHHHHHHHHHHHHHHHTHHHHHHTTT----SSSTTHHHHHHHHHHHHHHHHHHHHHHHHHSTTPPP-HHHHHHHHHHHHHHHHHHHHH-GGGGGGGHHHHHHHHHH---HHHHHHHHHHHHHHTTT-HHHHHHHHHHHHHHHHHHHHSSPPPHHIIIII-TTS-----